Protein AF-0000000086187605 (afdb_homodimer)

Secondary structure (DSSP, 8-state):
----EE-SEEEE--SHHHHHHHHHHHHTT--EEEEESS-SS-------EE-HHHHHHHHHHT----GGGT-EEE-EEEEEETTEEEEEEPP--SSS-S-EEE--HHHHHHHHHHHHHHTT-EEEESEEEEEEEEETTEEEEEEEEEE-TTS-EEEEEEEEE-SEEEE--TTT-HHHHHTT-PBPTTS-EEEEEEEEEE-TTTT-SEEEEES-EEEE-TTS-EEEESSEEEEEE-SSSEEEEEEEEETTSTTTTTS-HHHHHHHHHHTS-GGG--STTTB-S--EEEEEEBSS-B--SEETTEEE-GGGGT-B-TTT---HHHHHHHHHHHHHHHHHHHTSSSHHHHHHHHTTHHHHHIIIIIHHHHHHHHHHHHHTSHHHHHHIIIIITT-HHHHHHHHHHHHT---SS---HHHHHHHHHHHHSPP-/----EE-SEEEE--SHHHHHHHHHHHHTT--EEEEESS-SS-------EE-HHHHHHHHHHT----GGGT-EEE-EEEEEETTEEEEEEPP--SSS-S-EEE--HHHHHHHHHHHHHHTT-EEEESEEEEEEEEETTEEEEEEEEEE-TTS-EEEEEEEEE-SEEEE--TTT-HHHHHTT-PBPTTS-EEEEEEEEEE-TTTT-SEEEEES-EEEE-TTS-EEEESSEEEEEE-SSSEEEEEEEEETTSTTTTTS-HHHHHHHHHHTS-GGG--STTTB-S--EEEEEEBSS-B--SEETTEEE-GGGGT-B-TTT---HHHHHHHHHHHHHHHHHHHTSSSHHHHHHHHTTHHHHHIIIIIHHHHHHHHHHHHHTSHHHHHHIIIIITT-HHHHHHHHHHHHT---SSS--HHHHHHHHHHHHSPP-

Solvent-accessible surface area (backbone atoms only — not comparable to full-atom values): 41771 Å² total; per-residue (Å²): 128,82,78,57,53,71,34,59,30,33,28,36,20,45,40,56,14,19,11,37,22,35,21,50,29,11,53,34,63,45,49,26,36,37,30,19,44,53,49,80,66,41,86,55,87,67,75,33,70,32,49,24,58,27,45,39,48,35,42,67,66,28,54,85,73,52,55,91,79,55,40,32,66,24,42,29,40,30,41,34,42,82,92,40,78,45,79,43,66,44,64,80,53,61,67,36,51,52,36,25,37,20,49,55,44,41,49,47,30,46,55,42,33,50,50,9,38,74,45,57,19,43,75,41,63,13,30,35,71,76,43,70,34,68,57,95,82,22,37,39,27,37,32,20,39,32,27,43,88,85,67,41,76,70,80,46,69,48,51,36,36,16,71,30,37,33,39,18,50,32,63,77,18,63,61,42,46,75,72,69,37,54,72,46,83,91,31,60,40,33,39,34,37,35,32,41,20,40,25,85,52,6,69,43,46,39,41,32,35,26,67,57,36,53,37,64,50,97,87,66,46,79,40,76,48,88,40,36,35,39,44,30,29,45,61,79,46,26,23,37,36,33,39,35,39,45,57,58,27,87,55,45,93,74,56,61,61,68,58,53,48,52,50,36,44,64,64,49,64,72,86,46,38,58,47,86,86,28,42,76,57,71,77,41,68,47,71,42,35,10,42,51,17,23,53,74,35,40,56,56,38,39,34,43,22,15,39,32,17,4,40,16,36,45,61,67,64,52,37,62,39,40,6,28,46,38,8,48,54,47,24,55,40,48,48,55,14,69,68,37,93,45,70,68,53,21,49,50,19,46,63,41,46,45,42,49,50,27,72,75,42,9,12,53,28,35,52,17,49,53,48,42,55,46,52,31,34,64,67,48,40,50,48,44,41,65,64,39,61,78,33,60,70,58,44,54,52,49,48,31,62,50,60,65,62,54,35,81,78,46,84,50,66,68,24,44,47,52,51,49,52,30,69,70,32,65,55,90,128,82,77,58,52,72,36,57,29,34,27,37,20,45,39,55,15,21,11,37,21,35,21,50,30,11,53,34,63,45,48,27,35,39,29,17,43,54,49,78,65,41,86,55,86,67,76,33,68,31,50,24,57,26,46,40,50,36,42,68,65,28,53,85,72,52,55,92,79,55,39,32,67,24,43,28,39,28,42,34,43,82,91,38,78,44,78,42,68,44,65,81,52,60,68,35,52,52,39,26,38,18,48,55,44,40,48,47,30,46,54,42,34,50,51,10,38,75,43,57,20,43,73,41,62,13,30,35,71,78,42,71,34,70,56,95,82,21,38,38,26,38,33,21,38,34,26,45,89,86,67,42,75,70,80,49,71,47,49,37,35,16,70,28,37,34,38,18,50,33,64,77,16,62,62,43,45,74,72,69,36,55,72,45,83,91,32,60,40,32,39,35,38,35,31,40,20,41,24,86,52,6,68,43,46,39,41,32,35,27,66,56,35,52,35,66,48,97,86,65,46,82,40,78,47,88,40,36,35,39,43,28,28,44,61,80,45,26,22,36,38,33,38,35,39,46,57,57,28,87,54,46,94,74,56,62,63,68,58,53,48,52,48,37,45,65,65,48,62,70,86,47,38,60,46,86,85,27,41,75,57,71,79,41,68,47,70,40,34,10,43,51,18,20,52,74,35,41,57,56,39,38,33,44,21,15,39,32,17,5,40,17,36,46,61,68,65,51,36,62,40,40,5,31,46,40,8,47,55,47,23,55,40,48,48,57,15,70,68,38,94,45,71,68,52,21,47,49,19,46,64,41,46,46,48,52,49,28,73,73,42,9,12,52,28,35,51,17,50,54,47,40,55,46,52,31,34,64,66,47,39,49,49,44,41,66,64,40,62,78,33,62,69,58,43,54,52,47,48,31,62,50,60,66,62,54,34,81,69,73,50,58,74,67,21,52,48,50,52,49,52,30,69,70,33,66,57,90

Nearest PDB structures (foldseek):
  3nix-assembly3_C  TM=7.545E-01  e=9.594E-24  Cytophaga hutchinsonii ATCC 33406
  3nix-assembly6_F  TM=7.657E-01  e=4.644E-22  Cytophaga hutchinsonii ATCC 33406
  8weq-assembly1_A  TM=6.865E-01  e=1.103E-17  Arthrobacter sp. PAMC25564
  6brd-assembly3_C  TM=6.501E-01  e=2.628E-17  Streptomyces venezuelae ATCC 10712
  8jqo-assembly2_C-2  TM=6.249E-01  e=6.638E-17  Xylophilus ampelinus

Sequence (856 aa):
MSQPETADVIVVGAGPGGSATAAYLAMSGLDVLLLEKTHFPREKVCGDGLTPRAVRELVTLGVPTPEEDGWIRNKGLRIIGGGMRLQLDWPENASFPPYGLVRTRQDFDDILAQHAVKHGARLLQGMNVVAPMLDGGRIAGVEAKVMNAEGRATGETREFRAPLVVAADGNSSRLSLAMGREKREDRPLGVAVRAYYTSPRHDDDYLESWLELWSTDQDGNKILLPGYGWIFGVGDGTSNVGLGILNTSTAFGRTDYKDVMKRWVATMPAEWTYSDETITGPIRGAALPMGFNRQPHYADGLLLVGDAGGMVNPFNGEGIAYAMESGRLAAEVIAQAFARADDEGRERVLRSYPGVMKDALGGYYTMGRWFARMIGNPEVMRLAVKYGLPRQTMMRFLLKVMANLGDEHGGKADDRLLAILSKVTPAAMSQPETADVIVVGAGPGGSATAAYLAMSGLDVLLLEKTHFPREKVCGDGLTPRAVRELVTLGVPTPEEDGWIRNKGLRIIGGGMRLQLDWPENASFPPYGLVRTRQDFDDILAQHAVKHGARLLQGMNVVAPMLDGGRIAGVEAKVMNAEGRATGETREFRAPLVVAADGNSSRLSLAMGREKREDRPLGVAVRAYYTSPRHDDDYLESWLELWSTDQDGNKILLPGYGWIFGVGDGTSNVGLGILNTSTAFGRTDYKDVMKRWVATMPAEWTYSDETITGPIRGAALPMGFNRQPHYADGLLLVGDAGGMVNPFNGEGIAYAMESGRLAAEVIAQAFARADDEGRERVLRSYPGVMKDALGGYYTMGRWFARMIGNPEVMRLAVKYGLPRQTMMRFLLKVMANLGDEHGGKADDRLLAILSKVTPAA

pLDDT: mean 91.59, std 9.24, range [39.09, 98.94]

Radius of gyration: 29.51 Å; Cα contacts (8 Å, |Δi|>4): 2092; chains: 2; bounding box: 67×101×68 Å

Structure (mmCIF, N/CA/C/O backbone):
data_AF-0000000086187605-model_v1
#
loop_
_entity.id
_entity.type
_entity.pdbx_description
1 polymer 'Geranylgeranyl reductase family protein'
#
loop_
_atom_site.group_PDB
_atom_site.id
_atom_site.type_symbol
_atom_site.label_atom_id
_atom_site.label_alt_id
_atom_site.label_comp_id
_atom_site.label_asym_id
_atom_site.label_entity_id
_atom_site.label_seq_id
_atom_site.pdbx_PDB_ins_code
_atom_site.Cartn_x
_atom_site.Cartn_y
_atom_site.Cartn_z
_atom_site.occupancy
_atom_site.B_iso_or_equiv
_atom_site.auth_seq_id
_atom_site.auth_comp_id
_atom_site.auth_asym_id
_atom_site.auth_atom_id
_atom_site.pdbx_PDB_model_num
ATOM 1 N N . MET A 1 1 ? 37.438 4.152 18.719 1 39.09 1 MET A N 1
ATOM 2 C CA . MET A 1 1 ? 36.188 4.699 18.188 1 39.09 1 MET A CA 1
ATOM 3 C C . MET A 1 1 ? 35.156 3.6 18 1 39.09 1 MET A C 1
ATOM 5 O O . MET A 1 1 ? 35.438 2.584 17.359 1 39.09 1 MET A O 1
ATOM 9 N N . SER A 1 2 ? 34.188 3.418 18.891 1 58.56 2 SER A N 1
ATOM 10 C CA . SER A 1 2 ? 33.25 2.299 18.922 1 58.56 2 SER A CA 1
ATOM 11 C C . SER A 1 2 ? 32.656 2.055 17.531 1 58.56 2 SER A C 1
ATOM 13 O O . SER A 1 2 ? 32.562 2.979 16.719 1 58.56 2 SER A O 1
ATOM 15 N N . GLN A 1 3 ? 32.75 0.845 16.938 1 75.62 3 GLN A N 1
ATOM 16 C CA . GLN A 1 3 ? 32.219 0.463 15.625 1 75.62 3 GLN A CA 1
ATOM 17 C C . GLN A 1 3 ? 30.828 1.053 15.391 1 75.62 3 GLN A C 1
ATOM 19 O O . GLN A 1 3 ? 29.969 1.001 16.281 1 75.62 3 GLN A O 1
ATOM 24 N N . PRO A 1 4 ? 30.797 1.845 14.305 1 88.19 4 PRO A N 1
ATOM 25 C CA . PRO A 1 4 ? 29.5 2.471 14.031 1 88.19 4 PRO A CA 1
ATOM 26 C C . PRO A 1 4 ? 28.344 1.463 14.008 1 88.19 4 PRO A C 1
ATOM 28 O O . PRO A 1 4 ? 28.531 0.324 13.57 1 88.19 4 PRO A O 1
ATOM 31 N N . GLU A 1 5 ? 27.344 1.849 14.656 1 93.81 5 GLU A N 1
ATOM 32 C CA . GLU A 1 5 ? 26.125 1.059 14.547 1 93.81 5 GLU A CA 1
ATOM 33 C C . GLU A 1 5 ? 25.609 1.047 13.109 1 93.81 5 GLU A C 1
ATOM 35 O O . GLU A 1 5 ? 25.656 2.064 12.414 1 93.81 5 GLU A O 1
ATOM 40 N N . THR A 1 6 ? 25.203 -0.095 12.625 1 97.81 6 THR A N 1
ATOM 41 C CA . THR A 1 6 ? 24.812 -0.254 11.234 1 97.81 6 THR A CA 1
ATOM 42 C C . THR A 1 6 ? 23.344 -0.601 11.117 1 97.81 6 THR A C 1
ATOM 44 O O . THR A 1 6 ? 22.734 -1.082 12.078 1 97.81 6 THR A O 1
ATOM 47 N N . ALA A 1 7 ? 22.719 -0.277 10.031 1 98.5 7 ALA A N 1
ATOM 48 C CA . ALA A 1 7 ? 21.344 -0.639 9.648 1 98.5 7 ALA A CA 1
ATOM 49 C C . ALA A 1 7 ? 21.203 -0.71 8.133 1 98.5 7 ALA A C 1
ATOM 51 O O . ALA A 1 7 ? 22.109 -0.333 7.398 1 98.5 7 ALA A O 1
ATOM 52 N N . ASP A 1 8 ? 20.109 -1.326 7.664 1 98.19 8 ASP A N 1
ATOM 53 C CA . ASP A 1 8 ? 19.797 -1.242 6.238 1 98.19 8 ASP A CA 1
ATOM 54 C C . ASP A 1 8 ? 19.484 0.195 5.828 1 98.19 8 ASP A C 1
ATOM 56 O O . ASP A 1 8 ? 19.922 0.653 4.77 1 98.19 8 ASP A O 1
ATOM 60 N N . VAL A 1 9 ? 18.719 0.872 6.688 1 98.88 9 VAL A N 1
ATOM 61 C CA . VAL A 1 9 ? 18.266 2.229 6.406 1 98.88 9 VAL A CA 1
ATOM 62 C C . VAL A 1 9 ? 18.344 3.072 7.676 1 98.88 9 VAL A C 1
ATOM 64 O O . VAL A 1 9 ? 17.953 2.617 8.758 1 98.88 9 VAL A O 1
ATOM 67 N N . ILE A 1 10 ? 18.891 4.234 7.598 1 98.94 10 ILE A N 1
ATOM 68 C CA . ILE A 1 10 ? 18.797 5.234 8.656 1 98.94 10 ILE A CA 1
ATOM 69 C C . ILE A 1 10 ? 17.734 6.273 8.305 1 98.94 10 ILE A C 1
ATOM 71 O O . ILE A 1 10 ? 17.734 6.824 7.195 1 98.94 10 ILE A O 1
ATOM 75 N N . VAL A 1 11 ? 16.797 6.48 9.141 1 98.94 11 VAL A N 1
ATOM 76 C CA . VAL A 1 11 ? 15.812 7.539 9.008 1 98.94 11 VAL A CA 1
ATOM 77 C C . VAL A 1 11 ? 16.109 8.656 10.008 1 98.94 11 VAL A C 1
ATOM 79 O O . VAL A 1 11 ? 16.125 8.414 11.219 1 98.94 11 VAL A O 1
ATOM 82 N N . VAL A 1 12 ? 16.344 9.828 9.5 1 98.94 12 VAL A N 1
ATOM 83 C CA . VAL A 1 12 ? 16.719 10.945 10.359 1 98.94 12 VAL A CA 1
ATOM 84 C C . VAL A 1 12 ? 15.5 11.828 10.609 1 98.94 12 VAL A C 1
ATOM 86 O O . VAL A 1 12 ? 15.023 12.523 9.711 1 98.94 12 VAL A O 1
ATOM 89 N N . GLY A 1 13 ? 15.047 11.859 11.82 1 98.62 13 GLY A N 1
ATOM 90 C CA . GLY A 1 13 ? 13.859 12.594 12.219 1 98.62 13 GLY A CA 1
ATOM 91 C C . GLY A 1 13 ? 12.672 11.695 12.5 1 98.62 13 GLY A C 1
ATOM 92 O O . GLY A 1 13 ? 12.195 10.992 11.602 1 98.62 13 GLY A O 1
ATOM 93 N N . ALA A 1 14 ? 12.164 11.773 13.727 1 98.56 14 ALA A N 1
ATOM 94 C CA . ALA A 1 14 ? 11.055 10.922 14.133 1 98.56 14 ALA A CA 1
ATOM 95 C C . ALA A 1 14 ? 9.75 11.711 14.195 1 98.56 14 ALA A C 1
ATOM 97 O O . ALA A 1 14 ? 8.969 11.555 15.141 1 98.56 14 ALA A O 1
ATOM 98 N N . GLY A 1 15 ? 9.586 12.633 13.219 1 98.06 15 GLY A N 1
ATOM 99 C CA . GLY A 1 15 ? 8.273 13.203 12.977 1 98.06 15 GLY A CA 1
ATOM 100 C C . GLY A 1 15 ? 7.34 12.266 12.234 1 98.06 15 GLY A C 1
ATOM 101 O O . GLY A 1 15 ? 7.637 11.078 12.086 1 98.06 15 GLY A O 1
ATOM 102 N N . PRO A 1 16 ? 6.195 12.766 11.789 1 98.38 16 PRO A N 1
ATOM 103 C CA . PRO A 1 16 ? 5.207 11.906 11.141 1 98.38 16 PRO A CA 1
ATOM 104 C C . PRO A 1 16 ? 5.773 11.172 9.922 1 98.38 16 PRO A C 1
ATOM 106 O O . PRO A 1 16 ? 5.555 9.969 9.766 1 98.38 16 PRO A O 1
ATOM 109 N N . GLY A 1 17 ? 6.516 11.875 9.102 1 98.62 17 GLY A N 1
ATOM 110 C CA . GLY A 1 17 ? 7.082 11.258 7.91 1 98.62 17 GLY A CA 1
ATOM 111 C C . GLY A 1 17 ? 8.117 10.203 8.227 1 98.62 17 GLY A C 1
ATOM 112 O O . GLY A 1 17 ? 8.062 9.094 7.691 1 98.62 17 GLY A O 1
ATOM 113 N N . GLY A 1 18 ? 9.078 10.562 9.102 1 98.88 18 GLY A N 1
ATOM 114 C CA . GLY A 1 18 ? 10.133 9.633 9.461 1 98.88 18 GLY A CA 1
ATOM 115 C C . GLY A 1 18 ? 9.617 8.398 10.18 1 98.88 18 GLY A C 1
ATOM 116 O O . GLY A 1 18 ? 10.008 7.277 9.844 1 98.88 18 GLY A O 1
ATOM 117 N N . SER A 1 19 ? 8.758 8.57 11.133 1 98.88 19 SER A N 1
ATOM 118 C CA . SER A 1 19 ? 8.227 7.453 11.906 1 98.88 19 SER A CA 1
ATOM 119 C C . SER A 1 19 ? 7.383 6.527 11.039 1 98.88 19 SER A C 1
ATOM 121 O O . SER A 1 19 ? 7.449 5.305 11.18 1 98.88 19 SER A O 1
ATOM 123 N N . ALA A 1 20 ? 6.547 7.145 10.156 1 98.81 20 ALA A N 1
ATOM 124 C CA . ALA A 1 20 ? 5.773 6.32 9.234 1 98.81 20 ALA A CA 1
ATOM 125 C C . ALA A 1 20 ? 6.695 5.504 8.328 1 98.81 20 ALA A C 1
ATOM 127 O O . ALA A 1 20 ? 6.5 4.301 8.156 1 98.81 20 ALA A O 1
ATOM 128 N N . THR A 1 21 ? 7.734 6.156 7.785 1 98.94 21 THR A N 1
ATOM 129 C CA . THR A 1 21 ? 8.703 5.469 6.941 1 98.94 21 THR A CA 1
ATOM 130 C C . THR A 1 21 ? 9.336 4.297 7.688 1 98.94 21 THR A C 1
ATOM 132 O O . THR A 1 21 ? 9.391 3.18 7.172 1 98.94 21 THR A O 1
ATOM 135 N N . ALA A 1 22 ? 9.75 4.598 8.891 1 98.94 22 ALA A N 1
ATOM 136 C CA . ALA A 1 22 ? 10.422 3.588 9.703 1 98.94 22 ALA A CA 1
ATOM 137 C C . ALA A 1 22 ? 9.5 2.41 9.984 1 98.94 22 ALA A C 1
ATOM 139 O O . ALA A 1 22 ? 9.922 1.252 9.93 1 98.94 22 ALA A O 1
ATOM 140 N N . ALA A 1 23 ? 8.258 2.713 10.312 1 98.69 23 ALA A N 1
ATOM 141 C CA . ALA A 1 23 ? 7.297 1.662 10.617 1 98.69 23 ALA A CA 1
ATOM 142 C C . ALA A 1 23 ? 7.086 0.739 9.422 1 98.69 23 ALA A C 1
ATOM 144 O O . ALA A 1 23 ? 7.207 -0.483 9.547 1 98.69 23 ALA A O 1
ATOM 145 N N . TYR A 1 24 ? 6.805 1.33 8.25 1 98.44 24 TYR A N 1
ATOM 146 C CA . TYR A 1 24 ? 6.559 0.535 7.055 1 98.44 24 TYR A CA 1
ATOM 147 C C . TYR A 1 24 ? 7.789 -0.287 6.684 1 98.44 24 TYR A C 1
ATOM 149 O O . TYR A 1 24 ? 7.668 -1.447 6.285 1 98.44 24 TYR A O 1
ATOM 157 N N . LEU A 1 25 ? 8.969 0.317 6.801 1 98.62 25 LEU A N 1
ATOM 158 C CA . LEU A 1 25 ? 10.195 -0.399 6.473 1 98.62 25 LEU A CA 1
ATOM 159 C C . LEU A 1 25 ? 10.406 -1.576 7.418 1 98.62 25 LEU A C 1
ATOM 161 O O . LEU A 1 25 ? 10.797 -2.664 6.984 1 98.62 25 LEU A O 1
ATOM 165 N N . ALA A 1 26 ? 10.188 -1.302 8.688 1 97.94 26 ALA A N 1
ATOM 166 C CA . ALA A 1 26 ? 10.32 -2.381 9.664 1 97.94 26 ALA A CA 1
ATOM 167 C C . ALA A 1 26 ? 9.352 -3.518 9.367 1 97.94 26 ALA A C 1
ATOM 169 O O . ALA A 1 26 ? 9.719 -4.691 9.43 1 97.94 26 ALA A O 1
ATOM 170 N N . MET A 1 27 ? 8.117 -3.191 8.992 1 95.12 27 MET A N 1
ATOM 171 C CA . MET A 1 27 ? 7.105 -4.18 8.633 1 95.12 27 MET A CA 1
ATOM 172 C C . MET A 1 27 ? 7.547 -5.008 7.43 1 95.12 27 MET A C 1
ATOM 174 O O . MET A 1 27 ? 7.184 -6.18 7.312 1 95.12 27 MET A O 1
ATOM 178 N N . SER A 1 28 ? 8.344 -4.367 6.602 1 95.12 28 SER A N 1
ATOM 179 C CA . SER A 1 28 ? 8.82 -5.055 5.406 1 95.12 28 SER A CA 1
ATOM 180 C C . SER A 1 28 ? 10.039 -5.914 5.707 1 95.12 28 SER A C 1
ATOM 182 O O . SER A 1 28 ? 10.586 -6.559 4.812 1 95.12 28 SER A O 1
ATOM 184 N N . GLY A 1 29 ? 10.547 -5.863 6.973 1 94.81 29 GLY A N 1
ATOM 185 C CA . GLY A 1 29 ? 11.609 -6.762 7.406 1 94.81 29 GLY A CA 1
ATOM 186 C C . GLY A 1 29 ? 12.984 -6.129 7.359 1 94.81 29 GLY A C 1
ATOM 187 O O . GLY A 1 29 ? 13.992 -6.805 7.586 1 94.81 29 GLY A O 1
ATOM 188 N N . LEU A 1 30 ? 13.086 -4.863 7.074 1 97.94 30 LEU A N 1
ATOM 189 C CA . LEU A 1 30 ? 14.375 -4.191 6.992 1 97.94 30 LEU A CA 1
ATOM 190 C C . LEU A 1 30 ? 14.844 -3.74 8.375 1 97.94 30 LEU A C 1
ATOM 192 O O . LEU A 1 30 ? 14.023 -3.43 9.234 1 97.94 30 LEU A O 1
ATOM 196 N N . ASP A 1 31 ? 16.094 -3.758 8.602 1 98.38 31 ASP A N 1
ATOM 197 C CA . ASP A 1 31 ? 16.703 -3.186 9.797 1 98.38 31 ASP A CA 1
ATOM 198 C C . ASP A 1 31 ? 16.766 -1.663 9.703 1 98.38 31 ASP A C 1
ATOM 200 O O . ASP A 1 31 ? 17.578 -1.114 8.961 1 98.38 31 ASP A O 1
ATOM 204 N N . VAL A 1 32 ? 15.93 -0.972 10.469 1 98.81 32 VAL A N 1
ATOM 205 C CA . VAL A 1 32 ? 15.773 0.475 10.352 1 98.81 32 VAL A CA 1
ATOM 206 C C . VAL A 1 32 ? 16.234 1.152 11.641 1 98.81 32 VAL A C 1
ATOM 208 O O . VAL A 1 32 ? 15.805 0.765 12.734 1 98.81 32 VAL A O 1
ATOM 211 N N . LEU A 1 33 ? 17.109 2.1 11.508 1 98.88 33 LEU A N 1
ATOM 212 C CA . LEU A 1 33 ? 17.5 2.969 12.617 1 98.88 33 LEU A CA 1
ATOM 213 C C . LEU A 1 33 ? 16.844 4.34 12.492 1 98.88 33 LEU A C 1
ATOM 215 O O . LEU A 1 33 ? 17.109 5.078 11.539 1 98.88 33 LEU A O 1
ATOM 219 N N . LEU A 1 34 ? 15.93 4.648 13.398 1 98.94 34 LEU A N 1
ATOM 220 C CA . LEU A 1 34 ? 15.234 5.93 13.477 1 98.94 34 LEU A CA 1
ATOM 221 C C . LEU A 1 34 ? 15.906 6.852 14.492 1 98.94 34 LEU A C 1
ATOM 223 O O . LEU A 1 34 ? 15.938 6.543 15.688 1 98.94 34 LEU A O 1
ATOM 227 N N . LEU A 1 35 ? 16.484 7.945 14 1 98.88 35 LEU A N 1
ATOM 228 C CA . LEU A 1 35 ? 17.234 8.867 14.852 1 98.88 35 LEU A CA 1
ATOM 229 C C . LEU A 1 35 ? 16.438 10.141 15.102 1 98.88 35 LEU A C 1
ATOM 231 O O . LEU A 1 35 ? 15.891 10.734 14.164 1 98.88 35 LEU A O 1
ATOM 235 N N . GLU A 1 36 ? 16.328 10.531 16.297 1 98.56 36 GLU A N 1
ATOM 236 C CA . GLU A 1 36 ? 15.609 11.75 16.688 1 98.56 36 GLU A CA 1
ATOM 237 C C . GLU A 1 36 ? 16.469 12.625 17.578 1 98.56 36 GLU A C 1
ATOM 239 O O . GLU A 1 36 ? 17.062 12.141 18.547 1 98.56 36 GLU A O 1
ATOM 244 N N . LYS A 1 37 ? 16.547 13.867 17.266 1 97.31 37 LYS A N 1
ATOM 245 C CA . LYS A 1 37 ? 17.422 14.781 17.984 1 97.31 37 LYS A CA 1
ATOM 246 C C . LYS A 1 37 ? 16.906 15.039 19.406 1 97.31 37 LYS A C 1
ATOM 248 O O . LYS A 1 37 ? 17.703 15.242 20.328 1 97.31 37 LYS A O 1
ATOM 253 N N . THR A 1 38 ? 15.609 15.016 19.578 1 96.75 38 THR A N 1
ATOM 254 C CA . THR A 1 38 ? 14.992 15.336 20.859 1 96.75 38 THR A CA 1
ATOM 255 C C . THR A 1 38 ? 14.594 14.062 21.609 1 96.75 38 THR A C 1
ATOM 257 O O . THR A 1 38 ? 14.781 12.961 21.094 1 96.75 38 THR A O 1
ATOM 260 N N . HIS A 1 39 ? 14.172 14.281 22.828 1 97.12 39 HIS A N 1
ATOM 261 C CA . HIS A 1 39 ? 13.531 13.234 23.609 1 97.12 39 HIS A CA 1
ATOM 262 C C . HIS A 1 39 ? 12.023 13.469 23.719 1 97.12 39 HIS A C 1
ATOM 264 O O . HIS A 1 39 ? 11.578 14.609 23.859 1 97.12 39 HIS A O 1
ATOM 270 N N . PHE A 1 40 ? 11.297 12.383 23.578 1 95.12 40 PHE A N 1
ATOM 271 C CA . PHE A 1 40 ? 9.844 12.492 23.672 1 95.12 40 PHE A CA 1
ATOM 272 C C . PHE A 1 40 ? 9.398 12.5 25.125 1 95.12 40 PHE A C 1
ATOM 274 O O . PHE A 1 40 ? 10.039 11.875 25.984 1 95.12 40 PHE A O 1
ATOM 281 N N . PRO A 1 41 ? 8.281 13.125 25.422 1 92.81 41 PRO A N 1
ATOM 282 C CA . PRO A 1 41 ? 7.488 14.008 24.562 1 92.81 41 PRO A CA 1
ATOM 283 C C . PRO A 1 41 ? 8.195 15.328 24.266 1 92.81 41 PRO A C 1
ATOM 285 O O . PRO A 1 41 ? 9.141 15.695 24.953 1 92.81 41 PRO A O 1
ATOM 288 N N . ARG A 1 42 ? 7.832 15.922 23.125 1 91 42 ARG A N 1
ATOM 289 C CA . ARG A 1 42 ? 8.438 17.203 22.781 1 91 42 ARG A CA 1
ATOM 290 C C . ARG A 1 42 ? 7.43 18.109 22.094 1 91 42 ARG A C 1
ATOM 292 O O . ARG A 1 42 ? 6.445 17.641 21.516 1 91 42 ARG A O 1
ATOM 299 N N . GLU A 1 43 ? 7.754 19.359 22.094 1 88.94 43 GLU A N 1
ATOM 300 C CA . GLU A 1 43 ? 6.949 20.391 21.422 1 88.94 43 GLU A CA 1
ATOM 301 C C . GLU A 1 43 ? 7.402 20.594 19.984 1 88.94 43 GLU A C 1
ATOM 303 O O . GLU A 1 43 ? 8.602 20.609 19.703 1 88.94 43 GLU A O 1
ATOM 308 N N . LYS A 1 44 ? 6.473 20.594 19.125 1 93.19 44 LYS A N 1
ATOM 309 C CA . LYS A 1 44 ? 6.699 20.938 17.719 1 93.19 44 LYS A CA 1
ATOM 310 C C . LYS A 1 44 ? 5.594 21.844 17.188 1 93.19 44 LYS A C 1
ATOM 312 O O . LYS A 1 44 ? 4.41 21.578 17.406 1 93.19 44 LYS A O 1
ATOM 317 N N . VAL A 1 45 ? 6.023 22.969 16.609 1 94.62 45 VAL A N 1
ATOM 318 C CA . VAL A 1 45 ? 5.055 23.922 16.094 1 94.62 45 VAL A CA 1
ATOM 319 C C . VAL A 1 45 ? 4.18 23.234 15.039 1 94.62 45 VAL A C 1
ATOM 321 O O . VAL A 1 45 ? 4.688 22.672 14.07 1 94.62 45 VAL A O 1
ATOM 324 N N . CYS A 1 46 ? 2.914 23.281 15.234 1 95.69 46 CYS A N 1
ATOM 325 C CA . CYS A 1 46 ? 1.925 22.641 14.367 1 95.69 46 CYS A CA 1
ATOM 326 C C . CYS A 1 46 ? 0.52 23.141 14.695 1 95.69 46 CYS A C 1
ATOM 328 O O . CYS A 1 46 ? 0.244 23.531 15.828 1 95.69 46 CYS A O 1
ATOM 330 N N . GLY A 1 47 ? -0.288 23.203 13.719 1 95.88 47 GLY A N 1
ATOM 331 C CA . GLY A 1 47 ? -1.688 23.5 13.977 1 95.88 47 GLY A CA 1
ATOM 332 C C . GLY A 1 47 ? -2.426 22.375 14.664 1 95.88 47 GLY A C 1
ATOM 333 O O . GLY A 1 47 ? -3.51 22.578 15.219 1 95.88 47 GLY A O 1
ATOM 334 N N . ASP A 1 48 ? -1.883 21.188 14.648 1 96.88 48 ASP A N 1
ATOM 335 C CA . ASP A 1 48 ? -2.334 20 15.383 1 96.88 48 ASP A CA 1
ATOM 336 C C . ASP A 1 48 ? -3.521 19.344 14.688 1 96.88 48 ASP A C 1
ATOM 338 O O . ASP A 1 48 ? -3.994 18.297 15.117 1 96.88 48 ASP A O 1
ATOM 342 N N . GLY A 1 49 ? -4.062 19.984 13.672 1 96.81 49 GLY A N 1
ATOM 343 C CA . GLY A 1 49 ? -5.207 19.422 12.961 1 96.81 49 GLY A CA 1
ATOM 344 C C . GLY A 1 49 ? -4.828 18.344 11.969 1 96.81 49 GLY A C 1
ATOM 345 O O . GLY A 1 49 ? -3.832 18.484 11.25 1 96.81 49 GLY A O 1
ATOM 346 N N . LEU A 1 50 ? -5.566 17.281 11.984 1 97.5 50 LEU A N 1
ATOM 347 C CA . LEU A 1 50 ? -5.445 16.188 11.023 1 97.5 50 LEU A CA 1
ATOM 348 C C . LEU A 1 50 ? -6.695 16.078 10.156 1 97.5 50 LEU A C 1
ATOM 350 O O . LEU A 1 50 ? -7.781 15.789 10.656 1 97.5 50 LEU A O 1
ATOM 354 N N . THR A 1 51 ? -6.543 16.328 8.867 1 96.88 51 THR A N 1
ATOM 355 C CA . THR A 1 51 ? -7.668 16.172 7.953 1 96.88 51 THR A CA 1
ATOM 356 C C . THR A 1 51 ? -8.016 14.703 7.773 1 96.88 51 THR A C 1
ATOM 358 O O . THR A 1 51 ? -7.289 13.82 8.242 1 96.88 51 THR A O 1
ATOM 361 N N . PRO A 1 52 ? -9.117 14.453 7.059 1 96.81 52 PRO A N 1
ATOM 362 C CA . PRO A 1 52 ? -9.469 13.062 6.746 1 96.81 52 PRO A CA 1
ATOM 363 C C . PRO A 1 52 ? -8.344 12.32 6.016 1 96.81 52 PRO A C 1
ATOM 365 O O . PRO A 1 52 ? -8.188 11.109 6.188 1 96.81 52 PRO A O 1
ATOM 368 N N . ARG A 1 53 ? -7.562 13.039 5.262 1 97.06 53 ARG A N 1
ATOM 369 C CA . ARG A 1 53 ? -6.445 12.422 4.555 1 97.06 53 ARG A CA 1
ATOM 370 C C . ARG A 1 53 ? -5.391 11.914 5.531 1 97.06 53 ARG A C 1
ATOM 372 O O . ARG A 1 53 ? -4.836 10.828 5.344 1 97.06 53 ARG A O 1
ATOM 379 N N . ALA A 1 54 ? -5.105 12.68 6.531 1 98.12 54 ALA A N 1
ATOM 380 C CA . ALA A 1 54 ? -4.184 12.234 7.57 1 98.12 54 ALA A CA 1
ATOM 381 C C . ALA A 1 54 ? -4.746 11.047 8.336 1 98.12 54 ALA A C 1
ATOM 383 O O . ALA A 1 54 ? -4.012 10.117 8.688 1 98.12 54 ALA A O 1
ATOM 384 N N . VAL A 1 55 ? -6.059 11.109 8.586 1 97.88 55 VAL A N 1
ATOM 385 C CA . VAL A 1 55 ? -6.707 10.008 9.297 1 97.88 55 VAL A CA 1
ATOM 386 C C . VAL A 1 55 ? -6.582 8.719 8.492 1 97.88 55 VAL A C 1
ATOM 388 O O . VAL A 1 55 ? -6.281 7.66 9.039 1 97.88 55 VAL A O 1
ATOM 391 N N . ARG A 1 56 ? -6.766 8.844 7.219 1 97.62 56 ARG A N 1
ATOM 392 C CA . ARG A 1 56 ? -6.621 7.68 6.348 1 97.62 56 ARG A CA 1
ATOM 393 C C . ARG A 1 56 ? -5.23 7.07 6.473 1 97.62 56 ARG A C 1
ATOM 395 O O . ARG A 1 56 ? -5.078 5.848 6.5 1 97.62 56 ARG A O 1
ATOM 402 N N . GLU A 1 57 ? -4.211 7.906 6.496 1 98.25 57 GLU A N 1
ATOM 403 C CA . GLU A 1 57 ? -2.842 7.418 6.625 1 98.25 57 GLU A CA 1
ATOM 404 C C . GLU A 1 57 ? -2.629 6.711 7.961 1 98.25 57 GLU A C 1
ATOM 406 O O . GLU A 1 57 ? -1.927 5.703 8.031 1 98.25 57 GLU A O 1
ATOM 411 N N . LEU A 1 58 ? -3.248 7.277 9.023 1 98.44 58 LEU A N 1
ATOM 412 C CA . LEU A 1 58 ? -3.143 6.645 10.328 1 98.44 58 LEU A CA 1
ATOM 413 C C . LEU A 1 58 ? -3.791 5.262 10.32 1 98.44 58 LEU A C 1
ATOM 415 O O . LEU A 1 58 ? -3.219 4.301 10.836 1 98.44 58 LEU A O 1
ATOM 419 N N . VAL A 1 59 ? -4.957 5.199 9.711 1 97.5 59 VAL A N 1
ATOM 420 C CA . VAL A 1 59 ? -5.691 3.941 9.617 1 97.5 59 VAL A CA 1
ATOM 421 C C . VAL A 1 59 ? -4.879 2.926 8.82 1 97.5 59 VAL A C 1
ATOM 423 O O . VAL A 1 59 ? -4.734 1.773 9.234 1 97.5 59 VAL A O 1
ATOM 426 N N . THR A 1 60 ? -4.352 3.352 7.711 1 97.12 60 THR A N 1
ATOM 427 C CA . THR A 1 60 ? -3.559 2.48 6.852 1 97.12 60 THR A CA 1
ATOM 428 C C . THR A 1 60 ? -2.324 1.966 7.586 1 97.12 60 THR A C 1
ATOM 430 O O . THR A 1 60 ? -1.96 0.796 7.457 1 97.12 60 THR A O 1
ATOM 433 N N . LEU A 1 61 ? -1.721 2.828 8.375 1 97.81 61 LEU A N 1
ATOM 434 C CA . LEU A 1 61 ? -0.516 2.475 9.117 1 97.81 61 LEU A CA 1
ATOM 435 C C . LEU A 1 61 ? -0.85 1.562 10.297 1 97.81 61 LEU A C 1
ATOM 437 O O . LEU A 1 61 ? 0.032 0.892 10.836 1 97.81 61 LEU A O 1
ATOM 441 N N . GLY A 1 62 ? -2.119 1.573 10.742 1 97.06 62 GLY A N 1
ATOM 442 C CA . GLY A 1 62 ? -2.561 0.728 11.836 1 97.06 62 GLY A CA 1
ATOM 443 C C . GLY A 1 62 ? -2.422 1.391 13.195 1 97.06 62 GLY A C 1
ATOM 444 O O . GLY A 1 62 ? -2.277 0.709 14.211 1 97.06 62 GLY A O 1
ATOM 445 N N . VAL A 1 63 ? -2.393 2.686 13.203 1 97.69 63 VAL A N 1
ATOM 446 C CA . VAL A 1 63 ? -2.275 3.416 14.461 1 97.69 63 VAL A CA 1
ATOM 447 C C . VAL A 1 63 ? -3.656 3.594 15.086 1 97.69 63 VAL A C 1
ATOM 449 O O . VAL A 1 63 ? -4.539 4.215 14.492 1 97.69 63 VAL A O 1
ATOM 452 N N . PRO A 1 64 ? -3.869 3.148 16.297 1 95.19 64 PRO A N 1
ATOM 453 C CA . PRO A 1 64 ? -5.16 3.365 16.969 1 95.19 64 PRO A CA 1
ATOM 454 C C . PRO A 1 64 ? -5.379 4.82 17.359 1 95.19 64 PRO A C 1
ATOM 456 O O . PRO A 1 64 ? -4.438 5.496 17.781 1 95.19 64 PRO A O 1
ATOM 459 N N . THR A 1 65 ? -6.582 5.277 17.125 1 95.81 65 THR A N 1
ATOM 460 C CA . THR A 1 65 ? -6.898 6.656 17.484 1 95.81 65 THR A CA 1
ATOM 461 C C . THR A 1 65 ? -8.164 6.727 18.328 1 95.81 65 THR A C 1
ATOM 463 O O . THR A 1 65 ? -9.086 7.492 18.016 1 95.81 65 THR A O 1
ATOM 466 N N . PRO A 1 66 ? -8.164 6.062 19.453 1 93.25 66 PRO A N 1
ATOM 467 C CA . PRO A 1 66 ? -9.367 6.102 20.281 1 93.25 66 PRO A CA 1
ATOM 468 C C . PRO A 1 66 ? -9.555 7.445 20.984 1 93.25 66 PRO A C 1
ATOM 470 O O . PRO A 1 66 ? -8.578 8.07 21.406 1 93.25 66 PRO A O 1
ATOM 473 N N . GLU A 1 67 ? -10.734 7.836 21.172 1 90.12 67 GLU A N 1
ATOM 474 C CA . GLU A 1 67 ? -11.047 9.102 21.828 1 90.12 67 GLU A CA 1
ATOM 475 C C . GLU A 1 67 ? -10.586 9.094 23.281 1 90.12 67 GLU A C 1
ATOM 477 O O . GLU A 1 67 ? -10.148 10.125 23.812 1 90.12 67 GLU A O 1
ATOM 482 N N . GLU A 1 68 ? -10.633 7.977 23.844 1 92.69 68 GLU A N 1
ATOM 483 C CA . GLU A 1 68 ? -10.273 7.852 25.266 1 92.69 68 GLU A CA 1
ATOM 484 C C . GLU A 1 68 ? -8.797 8.148 25.484 1 92.69 68 GLU A C 1
ATOM 486 O O . GLU A 1 68 ? -8.383 8.484 26.594 1 92.69 68 GLU A O 1
ATOM 491 N N . ASP A 1 69 ? -8.031 8.086 24.406 1 92.75 69 ASP A N 1
ATOM 492 C CA . ASP A 1 69 ? -6.602 8.344 24.516 1 92.75 69 ASP A CA 1
ATOM 493 C C . ASP A 1 69 ? -6.277 9.789 24.141 1 92.75 69 ASP A C 1
ATOM 495 O O . ASP A 1 69 ? -5.105 10.148 23.984 1 92.75 69 ASP A O 1
ATOM 499 N N . GLY A 1 70 ? -7.332 10.594 23.938 1 91.81 70 GLY A N 1
ATOM 500 C CA . GLY A 1 70 ? -7.094 12.016 23.734 1 91.81 70 GLY A CA 1
ATOM 501 C C . GLY A 1 70 ? -7.219 12.445 22.281 1 91.81 70 GLY A C 1
ATOM 502 O O . GLY A 1 70 ? -6.945 13.602 21.953 1 91.81 70 GLY A O 1
ATOM 503 N N . TRP A 1 71 ? -7.594 11.531 21.438 1 94.88 71 TRP A N 1
ATOM 504 C CA . TRP A 1 71 ? -7.871 11.906 20.047 1 94.88 71 TRP A CA 1
ATOM 505 C C . TRP A 1 71 ? -9.227 12.594 19.922 1 94.88 71 TRP A C 1
ATOM 507 O O . TRP A 1 71 ? -10.25 12.039 20.328 1 94.88 71 TRP A O 1
ATOM 517 N N . ILE A 1 72 ? -9.18 13.859 19.359 1 95.31 72 ILE A N 1
ATOM 518 C CA . ILE A 1 72 ? -10.414 14.633 19.25 1 95.31 72 ILE A CA 1
ATOM 519 C C . ILE A 1 72 ? -10.906 14.633 17.812 1 95.31 72 ILE A C 1
ATOM 521 O O . ILE A 1 72 ? -10.219 15.133 16.906 1 95.31 72 ILE A O 1
ATOM 525 N N . ARG A 1 73 ? -12.102 14.148 17.641 1 95.81 73 ARG A N 1
ATOM 526 C CA . ARG A 1 73 ? -12.656 14.102 16.297 1 95.81 73 ARG A CA 1
ATOM 527 C C . ARG A 1 73 ? -13.312 15.43 15.922 1 95.81 73 ARG A C 1
ATOM 529 O O . ARG A 1 73 ? -13.898 16.094 16.781 1 95.81 73 ARG A O 1
ATOM 536 N N . ASN A 1 74 ? -13.133 15.844 14.719 1 96.38 74 ASN A N 1
ATOM 537 C CA . ASN A 1 74 ? -13.852 17 14.18 1 96.38 74 ASN A CA 1
ATOM 538 C C . ASN A 1 74 ? -14.656 16.625 12.938 1 96.38 74 ASN A C 1
ATOM 540 O O . ASN A 1 74 ? -14.266 15.719 12.188 1 96.38 74 ASN A O 1
ATOM 544 N N . LYS A 1 75 ? -15.727 17.359 12.656 1 96.31 75 LYS A N 1
ATOM 545 C CA . LYS A 1 75 ? -16.719 17 11.648 1 96.31 75 LYS A CA 1
ATOM 546 C C . LYS A 1 75 ? -16.453 17.719 10.336 1 96.31 75 LYS A C 1
ATOM 548 O O . LYS A 1 75 ? -17.016 17.359 9.297 1 96.31 75 LYS A O 1
ATOM 553 N N . GLY A 1 76 ? -15.766 18.703 10.445 1 96.19 76 GLY A N 1
ATOM 554 C CA . GLY A 1 76 ? -15.562 19.5 9.25 1 96.19 76 GLY A CA 1
ATOM 555 C C . GLY A 1 76 ? -14.859 20.828 9.523 1 96.19 76 GLY A C 1
ATOM 556 O O . GLY A 1 76 ? -14.078 20.938 10.469 1 96.19 76 GLY A O 1
ATOM 557 N N . LEU A 1 77 ? -15.086 21.781 8.57 1 95.25 77 LEU A N 1
ATOM 558 C CA . LEU A 1 77 ? -14.484 23.109 8.633 1 95.25 77 LEU A CA 1
ATOM 559 C C . LEU A 1 77 ? -15.555 24.188 8.852 1 95.25 77 LEU A C 1
ATOM 561 O O . LEU A 1 77 ? -16.656 24.094 8.297 1 95.25 77 LEU A O 1
ATOM 565 N N . ARG A 1 78 ? -15.273 25.047 9.727 1 95.44 78 ARG A N 1
ATOM 566 C CA . ARG A 1 78 ? -16.031 26.297 9.844 1 95.44 78 ARG A CA 1
ATOM 567 C C . ARG A 1 78 ? -15.242 27.469 9.273 1 95.44 78 ARG A C 1
ATOM 569 O O . ARG A 1 78 ? -14.188 27.828 9.797 1 95.44 78 ARG A O 1
ATOM 576 N N . ILE A 1 79 ? -15.758 28.047 8.211 1 91.56 79 ILE A N 1
ATOM 577 C CA . ILE A 1 79 ? -15.055 29.109 7.5 1 91.56 79 ILE A CA 1
ATOM 578 C C . ILE A 1 79 ? -15.688 30.469 7.836 1 91.56 79 ILE A C 1
ATOM 580 O O . ILE A 1 79 ? -16.906 30.641 7.711 1 91.56 79 ILE A O 1
ATOM 584 N N . ILE A 1 80 ? -14.898 31.312 8.258 1 90 80 ILE A N 1
ATOM 585 C CA . ILE A 1 80 ? -15.32 32.656 8.578 1 90 80 ILE A CA 1
ATOM 586 C C . ILE A 1 80 ? -14.711 33.656 7.582 1 90 80 ILE A C 1
ATOM 588 O O . ILE A 1 80 ? -13.492 33.656 7.371 1 90 80 ILE A O 1
ATOM 592 N N . GLY A 1 81 ? -15.555 34.531 6.969 1 82.88 81 GLY A N 1
ATOM 593 C CA . GLY A 1 81 ? -15.086 35.531 6.047 1 82.88 81 GLY A CA 1
ATOM 594 C C . GLY A 1 81 ? -16.203 36.25 5.324 1 82.88 81 GLY A C 1
ATOM 595 O O . GLY A 1 81 ? -17.281 35.688 5.121 1 82.88 81 GLY A O 1
ATOM 596 N N . GLY A 1 82 ? -15.914 37.469 4.895 1 78.12 82 GLY A N 1
ATOM 597 C CA . GLY A 1 82 ? -16.906 38.219 4.16 1 78.12 82 GLY A CA 1
ATOM 598 C C . GLY A 1 82 ? -18.203 38.438 4.926 1 78.12 82 GLY A C 1
ATOM 599 O O . GLY A 1 82 ? -19.281 38.438 4.336 1 78.12 82 GLY A O 1
ATOM 600 N N . GLY A 1 83 ? -18.078 38.406 6.148 1 79.88 83 GLY A N 1
ATOM 601 C CA . GLY A 1 83 ? -19.25 38.562 6.98 1 79.88 83 GLY A CA 1
ATOM 602 C C . GLY A 1 83 ? -20.078 37.281 7.105 1 79.88 83 GLY A C 1
ATOM 603 O O . GLY A 1 83 ? -21.172 37.312 7.676 1 79.88 83 GLY A O 1
ATOM 604 N N . MET A 1 84 ? -19.5 36.25 6.613 1 84.38 84 MET A N 1
ATOM 605 C CA . MET A 1 84 ? -20.25 35.031 6.602 1 84.38 84 MET A CA 1
ATOM 606 C C . MET A 1 84 ? -19.578 33.969 7.461 1 84.38 84 MET A C 1
ATOM 608 O O . MET A 1 84 ? -18.375 34.062 7.734 1 84.38 84 MET A O 1
ATOM 612 N N . ARG A 1 85 ? -20.406 33.094 7.938 1 88.62 85 ARG A N 1
ATOM 613 C CA . ARG A 1 85 ? -20 31.875 8.641 1 88.62 85 ARG A CA 1
ATOM 614 C C . ARG A 1 85 ? -20.562 30.641 7.965 1 88.62 85 ARG A C 1
ATOM 616 O O . ARG A 1 85 ? -21.781 30.484 7.855 1 88.62 85 ARG A O 1
ATOM 623 N N . LEU A 1 86 ? -19.641 29.828 7.48 1 89.69 86 LEU A N 1
ATOM 624 C CA . LEU A 1 86 ? -20.062 28.641 6.75 1 89.69 86 LEU A CA 1
ATOM 625 C C . LEU A 1 86 ? -19.484 27.375 7.395 1 89.69 86 LEU A C 1
ATOM 627 O O . LEU A 1 86 ? -18.281 27.297 7.66 1 89.69 86 LEU A O 1
ATOM 631 N N . GLN A 1 87 ? -20.344 26.484 7.723 1 92.56 87 GLN A N 1
ATOM 632 C CA . GLN A 1 87 ? -19.922 25.188 8.227 1 92.56 87 GLN A CA 1
ATOM 633 C C . GLN A 1 87 ? -20 24.109 7.141 1 92.56 87 GLN A C 1
ATOM 635 O O . GLN A 1 87 ? -21.062 23.906 6.551 1 92.56 87 GLN A O 1
ATOM 640 N N . LEU A 1 88 ? -18.875 23.531 6.891 1 92.81 88 LEU A N 1
ATOM 641 C CA . LEU A 1 88 ? -18.781 22.484 5.875 1 92.81 88 LEU A CA 1
ATOM 642 C C . LEU A 1 88 ? -18.344 21.172 6.496 1 92.81 88 LEU A C 1
ATOM 644 O O . LEU A 1 88 ? -17.219 21.062 6.996 1 92.81 88 LEU A O 1
ATOM 648 N N . ASP A 1 89 ? -19.188 20.188 6.398 1 94.5 89 ASP A N 1
ATOM 649 C CA . ASP A 1 89 ? -18.812 18.844 6.852 1 94.5 89 ASP A CA 1
ATOM 650 C C . ASP A 1 89 ? -17.766 18.234 5.918 1 94.5 89 ASP A C 1
ATOM 652 O O . ASP A 1 89 ? -17.766 18.5 4.715 1 94.5 89 ASP A O 1
ATOM 656 N N . TRP A 1 90 ? -16.828 17.438 6.598 1 94.31 90 TRP A N 1
ATOM 657 C CA . TRP A 1 90 ? -15.969 16.641 5.734 1 94.31 90 TRP A CA 1
ATOM 658 C C . TRP A 1 90 ? -16.797 15.773 4.785 1 94.31 90 TRP A C 1
ATOM 660 O O . TRP A 1 90 ? -17.844 15.234 5.172 1 94.31 90 TRP A O 1
ATOM 670 N N . PRO A 1 91 ? -16.281 15.625 3.557 1 88.44 91 PRO A 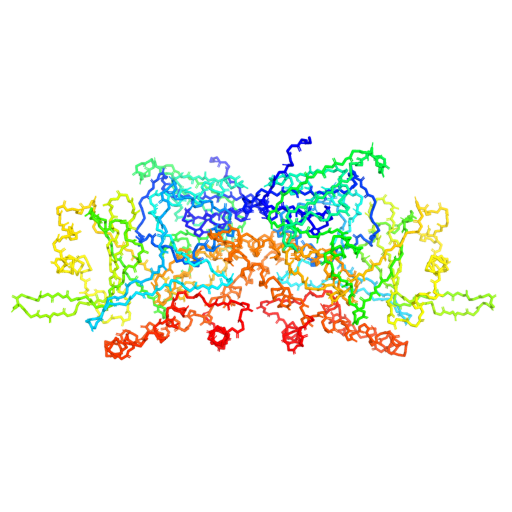N 1
ATOM 671 C CA . PRO A 1 91 ? -17.062 14.828 2.605 1 88.44 91 PRO A CA 1
ATOM 672 C C . PRO A 1 91 ? -17.125 13.352 2.992 1 88.44 91 PRO A C 1
ATOM 674 O O . PRO A 1 91 ? -16.172 12.82 3.568 1 88.44 91 PRO A O 1
ATOM 677 N N . GLU A 1 92 ? -18.25 12.797 2.67 1 87.44 92 GLU A N 1
ATOM 678 C CA . GLU A 1 92 ? -18.422 11.359 2.85 1 87.44 92 GLU A CA 1
ATOM 679 C C . GLU A 1 92 ? -18.172 10.609 1.545 1 87.44 92 GLU A C 1
ATOM 681 O O . GLU A 1 92 ? -18.906 10.805 0.565 1 87.44 92 GLU A O 1
ATOM 686 N N . ASN A 1 93 ? -17.109 9.875 1.494 1 86.75 93 ASN A N 1
ATOM 687 C CA . ASN A 1 93 ? -16.828 9.039 0.333 1 86.75 93 ASN A CA 1
ATOM 688 C C . ASN A 1 93 ? -16.062 7.773 0.722 1 86.75 93 ASN A C 1
ATOM 690 O O . ASN A 1 93 ? -15.828 7.523 1.906 1 86.75 93 ASN A O 1
ATOM 694 N N . ALA A 1 94 ? -15.766 6.961 -0.181 1 88.94 94 ALA A N 1
ATOM 695 C CA . ALA A 1 94 ? -15.164 5.66 0.1 1 88.94 94 ALA A CA 1
ATOM 696 C C . ALA A 1 94 ? -13.664 5.793 0.364 1 88.94 94 ALA A C 1
ATOM 698 O O . ALA A 1 94 ? -13.062 4.938 1.014 1 88.94 94 ALA A O 1
ATOM 699 N N . SER A 1 95 ? -13.078 6.836 -0.05 1 90.31 95 SER A N 1
ATOM 700 C CA . SER A 1 95 ? -11.625 6.938 -0.067 1 90.31 95 SER A CA 1
ATOM 701 C C . SER A 1 95 ? -11.094 7.516 1.242 1 90.31 95 SER A C 1
ATOM 703 O O . SER A 1 95 ? -9.977 7.207 1.656 1 90.31 95 SER A O 1
ATOM 705 N N . PHE A 1 96 ? -11.953 8.375 1.898 1 94 96 PHE A N 1
ATOM 706 C CA . PHE A 1 96 ? -11.492 9.055 3.102 1 94 96 PHE A CA 1
ATOM 707 C C . PHE A 1 96 ? -12.539 8.984 4.203 1 94 96 PHE A C 1
ATOM 709 O O . PHE A 1 96 ? -13.742 9.062 3.93 1 94 96 PHE A O 1
ATOM 716 N N . PRO A 1 97 ? -12.086 8.859 5.473 1 94.62 97 PRO A N 1
ATOM 717 C CA . PRO A 1 97 ? -13.055 8.953 6.57 1 94.62 97 PRO A CA 1
ATOM 718 C C . PRO A 1 97 ? -13.742 10.32 6.637 1 94.62 97 PRO A C 1
ATOM 720 O O . PRO A 1 97 ? -13.133 11.336 6.293 1 94.62 97 PRO A O 1
ATOM 723 N N . PRO A 1 98 ? -14.961 10.336 7.113 1 94.12 98 PRO A N 1
ATOM 724 C CA . PRO A 1 98 ? -15.695 11.602 7.164 1 94.12 98 PRO A CA 1
ATOM 725 C C . PRO A 1 98 ? -15.453 12.375 8.461 1 94.12 98 PRO A C 1
ATOM 727 O O . PRO A 1 98 ? -16.391 12.953 9.023 1 94.12 98 PRO A O 1
ATOM 730 N N . TYR A 1 99 ? -14.258 12.219 8.969 1 95.88 99 TYR A N 1
ATOM 731 C CA . TYR A 1 99 ? -13.875 12.953 10.164 1 95.88 99 TYR A CA 1
ATOM 732 C C . TYR A 1 99 ? -12.375 13.258 10.164 1 95.88 99 TYR A C 1
ATOM 734 O O . TYR A 1 99 ? -11.602 12.57 9.492 1 95.88 99 TYR A O 1
ATOM 742 N N . GLY A 1 100 ? -12.016 14.312 10.812 1 96.88 100 GLY A N 1
ATOM 743 C CA . GLY A 1 100 ? -10.633 14.617 11.133 1 96.88 100 GLY A CA 1
ATOM 744 C C . GLY A 1 100 ? -10.297 14.406 12.602 1 96.88 100 GLY A C 1
ATOM 745 O O . GLY A 1 100 ? -11.148 13.961 13.375 1 96.88 100 GLY A O 1
ATOM 746 N N . LEU A 1 101 ? -9.078 14.641 12.922 1 97.56 101 LEU A N 1
ATOM 747 C CA . LEU A 1 101 ? -8.633 14.523 14.305 1 97.56 101 LEU A CA 1
ATOM 748 C C . LEU A 1 101 ? -7.812 15.75 14.711 1 97.56 101 LEU A C 1
ATOM 750 O O . LEU A 1 101 ? -7.352 16.5 13.852 1 97.56 101 LEU A O 1
ATOM 754 N N . VAL A 1 102 ? -7.781 16.016 15.93 1 97.75 102 VAL A N 1
ATOM 755 C CA . VAL A 1 102 ? -6.836 16.969 16.516 1 97.75 102 VAL A CA 1
ATOM 756 C C . VAL A 1 102 ? -5.98 16.266 17.562 1 97.75 102 VAL A C 1
ATOM 758 O O . VAL A 1 102 ? -6.504 15.555 18.438 1 97.75 102 VAL A O 1
ATOM 761 N N . ARG A 1 103 ? -4.762 16.359 17.406 1 96.5 103 ARG A N 1
ATOM 762 C CA . ARG A 1 103 ? -3.799 15.82 18.359 1 96.5 103 ARG A CA 1
ATOM 763 C C . ARG A 1 103 ? -2.543 16.688 18.422 1 96.5 103 ARG A C 1
ATOM 765 O O . ARG A 1 103 ? -1.972 17.031 17.391 1 96.5 103 ARG A O 1
ATOM 772 N N . THR A 1 104 ? -2.15 17.062 19.625 1 95.69 104 THR A N 1
ATOM 773 C CA . THR A 1 104 ? -0.974 17.906 19.766 1 95.69 104 THR A CA 1
ATOM 774 C C . THR A 1 104 ? 0.298 17.125 19.438 1 95.69 104 THR A C 1
ATOM 776 O O . THR A 1 104 ? 0.371 15.922 19.688 1 95.69 104 THR A O 1
ATOM 779 N N . ARG A 1 105 ? 1.289 17.859 18.969 1 95.75 105 ARG A N 1
ATOM 780 C CA . ARG A 1 105 ? 2.559 17.234 18.594 1 95.75 105 ARG A CA 1
ATOM 781 C C . ARG A 1 105 ? 3.359 16.844 19.828 1 95.75 105 ARG A C 1
ATOM 783 O O . ARG A 1 105 ? 4.406 16.203 19.734 1 95.75 105 ARG A O 1
ATOM 790 N N . GLN A 1 106 ? 2.85 17.188 20.969 1 92.94 106 GLN A N 1
ATOM 791 C CA . GLN A 1 106 ? 3.523 16.844 22.203 1 92.94 106 GLN A CA 1
ATOM 792 C C . GLN A 1 106 ? 3.684 15.328 22.344 1 92.94 106 GLN A C 1
ATOM 794 O O . GLN A 1 106 ? 4.727 14.844 22.797 1 92.94 106 GLN A O 1
ATOM 799 N N . ASP A 1 107 ? 2.676 14.648 21.969 1 94.12 107 ASP A N 1
ATOM 800 C CA . ASP A 1 107 ? 2.76 13.195 22.109 1 94.12 107 ASP A CA 1
ATOM 801 C C . ASP A 1 107 ? 2.467 12.5 20.781 1 94.12 107 ASP A C 1
ATOM 803 O O . ASP A 1 107 ? 2.697 11.297 20.641 1 94.12 107 ASP A O 1
ATOM 807 N N . PHE A 1 108 ? 1.931 13.219 19.859 1 97.12 108 PHE A N 1
ATOM 808 C CA . PHE A 1 108 ? 1.588 12.625 18.578 1 97.12 108 PHE A CA 1
ATOM 809 C C . PHE A 1 108 ? 2.803 11.953 17.953 1 97.12 108 PHE A C 1
ATOM 811 O O . PHE A 1 108 ? 2.723 10.805 17.516 1 97.12 108 PHE A O 1
ATOM 818 N N . ASP A 1 109 ? 3.904 12.656 17.891 1 97.88 109 ASP A N 1
ATOM 819 C CA . ASP A 1 109 ? 5.113 12.117 17.281 1 97.88 109 ASP A CA 1
ATOM 820 C C . ASP A 1 109 ? 5.613 10.883 18.031 1 97.88 109 ASP A C 1
ATOM 822 O O . ASP A 1 109 ? 6.09 9.93 17.406 1 97.88 109 ASP A O 1
ATOM 826 N N . ASP A 1 110 ? 5.523 10.953 19.312 1 97.94 110 ASP A N 1
ATOM 827 C CA . ASP A 1 110 ? 5.934 9.805 20.109 1 97.94 110 ASP A CA 1
ATOM 828 C C . ASP A 1 110 ? 5.066 8.586 19.812 1 97.94 110 ASP A C 1
ATOM 830 O O . ASP A 1 110 ? 5.57 7.461 19.734 1 97.94 110 ASP A O 1
ATOM 834 N N . ILE A 1 111 ? 3.771 8.797 19.656 1 98.06 111 ILE A N 1
ATOM 835 C CA . ILE A 1 111 ? 2.846 7.723 19.312 1 98.06 111 ILE A CA 1
ATOM 836 C C . ILE A 1 111 ? 3.285 7.051 18.016 1 98.06 111 ILE A C 1
ATOM 838 O O . ILE A 1 111 ? 3.369 5.82 17.953 1 98.06 111 ILE A O 1
ATOM 842 N N . LEU A 1 112 ? 3.631 7.844 17.031 1 98.5 112 LEU A N 1
ATOM 843 C CA . LEU A 1 112 ? 4.035 7.312 15.734 1 98.5 112 LEU A CA 1
ATOM 844 C C . LEU A 1 112 ? 5.387 6.613 15.828 1 98.5 112 LEU A C 1
ATOM 846 O O . LEU A 1 112 ? 5.578 5.547 15.25 1 98.5 112 LEU A O 1
ATOM 850 N N . ALA A 1 113 ? 6.344 7.227 16.562 1 98.75 113 ALA A N 1
ATOM 851 C CA . ALA A 1 113 ? 7.676 6.641 16.719 1 98.75 113 ALA A CA 1
ATOM 852 C C . ALA A 1 113 ? 7.602 5.301 17.453 1 98.75 113 ALA A C 1
ATOM 854 O O . ALA A 1 113 ? 8.25 4.332 17.047 1 98.75 113 ALA A O 1
ATOM 855 N N . GLN A 1 114 ? 6.785 5.262 18.484 1 98.62 114 GLN A N 1
ATOM 856 C CA . GLN A 1 114 ? 6.641 4.023 19.234 1 98.62 114 GLN A CA 1
ATOM 857 C C . GLN A 1 114 ? 5.945 2.951 18.406 1 98.62 114 GLN A C 1
ATOM 859 O O . GLN A 1 114 ? 6.227 1.76 18.562 1 98.62 114 GLN A O 1
ATOM 864 N N . HIS A 1 115 ? 5.043 3.441 17.562 1 98.38 115 HIS A N 1
ATOM 865 C CA . HIS A 1 115 ? 4.422 2.5 16.641 1 98.38 115 HIS A CA 1
ATOM 866 C C . HIS A 1 115 ? 5.457 1.863 15.727 1 98.38 115 HIS A C 1
ATOM 868 O O . HIS A 1 115 ? 5.398 0.662 15.453 1 98.38 115 HIS A O 1
ATOM 874 N N . ALA A 1 116 ? 6.406 2.643 15.234 1 98.69 116 ALA A N 1
ATOM 875 C CA . ALA A 1 116 ? 7.504 2.107 14.43 1 98.69 116 ALA A CA 1
ATOM 876 C C . ALA A 1 116 ? 8.32 1.092 15.227 1 98.69 116 ALA A C 1
ATOM 878 O O . ALA A 1 116 ? 8.664 0.024 14.711 1 98.69 116 ALA A O 1
ATOM 879 N N . VAL A 1 117 ? 8.586 1.388 16.516 1 98.75 117 VAL A N 1
ATOM 880 C CA . VAL A 1 117 ? 9.352 0.503 17.391 1 98.75 117 VAL A CA 1
ATOM 881 C C . VAL A 1 117 ? 8.602 -0.813 17.578 1 98.75 117 VAL A C 1
ATOM 883 O O . VAL A 1 117 ? 9.203 -1.891 17.516 1 98.75 117 VAL A O 1
ATOM 886 N N . LYS A 1 118 ? 7.309 -0.674 17.75 1 96.88 118 LYS A N 1
ATOM 887 C CA . LYS A 1 118 ? 6.461 -1.851 17.922 1 96.88 118 LYS A CA 1
ATOM 888 C C . LYS A 1 118 ? 6.605 -2.811 16.75 1 96.88 118 LYS A C 1
ATOM 890 O O . LYS A 1 118 ? 6.512 -4.027 16.922 1 96.88 118 LYS A O 1
ATOM 895 N N . HIS A 1 119 ? 6.93 -2.273 15.602 1 95.75 119 HIS A N 1
ATOM 896 C CA . HIS A 1 119 ? 7 -3.104 14.406 1 95.75 119 HIS A CA 1
ATOM 897 C C . HIS A 1 119 ? 8.445 -3.488 14.086 1 95.75 119 HIS A C 1
ATOM 899 O O . HIS A 1 119 ? 8.703 -4.172 13.094 1 95.75 119 HIS A O 1
ATOM 905 N N . GLY A 1 120 ? 9.43 -2.982 14.883 1 97 120 GLY A N 1
ATOM 906 C CA . GLY A 1 120 ? 10.773 -3.531 14.758 1 97 120 GLY A CA 1
ATOM 907 C C . GLY A 1 120 ? 11.828 -2.477 14.484 1 97 120 GLY A C 1
ATOM 908 O O . GLY A 1 120 ? 13.016 -2.783 14.422 1 97 120 GLY A O 1
ATOM 909 N N . ALA A 1 121 ? 11.461 -1.204 14.312 1 98.75 121 ALA A N 1
ATOM 910 C CA . ALA A 1 121 ? 12.453 -0.15 14.109 1 98.75 121 ALA A CA 1
ATOM 911 C C . ALA A 1 121 ? 13.242 0.115 15.383 1 98.75 121 ALA A C 1
ATOM 913 O O . ALA A 1 121 ? 12.703 0.013 16.484 1 98.75 121 ALA A O 1
ATOM 914 N N . ARG A 1 122 ? 14.484 0.399 15.242 1 98.69 122 ARG A N 1
ATOM 915 C CA . ARG A 1 122 ? 15.312 0.833 16.359 1 98.69 122 ARG A CA 1
ATOM 916 C C . ARG A 1 122 ? 15.312 2.354 16.484 1 98.69 122 ARG A C 1
ATOM 918 O O . ARG A 1 122 ? 15.812 3.055 15.602 1 98.69 122 ARG A O 1
ATOM 925 N N . LEU A 1 123 ? 14.727 2.844 17.562 1 98.88 123 LEU A N 1
ATOM 926 C CA . LEU A 1 123 ? 14.648 4.281 17.812 1 98.88 123 LEU A CA 1
ATOM 927 C C . LEU A 1 123 ? 15.75 4.73 18.766 1 98.88 123 LEU A C 1
ATOM 929 O O . LEU A 1 123 ? 15.938 4.145 19.828 1 98.88 123 LEU A O 1
ATOM 933 N N . LEU A 1 124 ? 16.531 5.656 18.359 1 98.69 124 LEU A N 1
ATOM 934 C CA . LEU A 1 124 ? 17.484 6.328 19.234 1 98.69 124 LEU A CA 1
ATOM 935 C C . LEU A 1 124 ? 17.141 7.809 19.375 1 98.69 124 LEU A C 1
ATOM 937 O O . LEU A 1 124 ? 17.203 8.562 18.406 1 98.69 124 LEU A O 1
ATOM 941 N N . GLN A 1 125 ? 16.766 8.203 20.531 1 98.38 125 GLN A N 1
ATOM 942 C CA . GLN A 1 125 ? 16.5 9.602 20.859 1 98.38 125 GLN A CA 1
ATOM 943 C C . GLN A 1 125 ? 17.766 10.32 21.297 1 98.38 125 GLN A C 1
ATOM 945 O O . GLN A 1 125 ? 18.781 9.68 21.609 1 98.38 125 GLN A O 1
ATOM 950 N N . GLY A 1 126 ? 17.766 11.602 21.219 1 98.25 126 GLY A N 1
ATOM 951 C CA . GLY A 1 126 ? 18.922 12.398 21.594 1 98.25 126 GLY A CA 1
ATOM 952 C C . GLY A 1 126 ? 20.062 12.305 20.594 1 98.25 126 GLY A C 1
ATOM 953 O O . GLY A 1 126 ? 21.234 12.367 20.984 1 98.25 126 GLY A O 1
ATOM 954 N N . MET A 1 127 ? 19.766 11.977 19.391 1 98.31 127 MET A N 1
ATOM 955 C CA . MET A 1 127 ? 20.75 11.906 18.312 1 98.31 127 MET A CA 1
ATOM 956 C C . MET A 1 127 ? 20.578 13.055 17.328 1 98.31 127 MET A C 1
ATOM 958 O O . MET A 1 127 ? 19.828 12.922 16.359 1 98.31 127 MET A O 1
ATOM 962 N N . ASN A 1 128 ? 21.25 14.133 17.547 1 98.06 128 ASN A N 1
ATOM 963 C CA . ASN A 1 128 ? 21.219 15.266 16.625 1 98.06 128 ASN A CA 1
ATOM 964 C C . ASN A 1 128 ? 22.156 15.062 15.445 1 98.06 128 ASN A C 1
ATOM 966 O O . ASN A 1 128 ? 23.359 15.328 15.555 1 98.06 128 ASN A O 1
ATOM 970 N N . VAL A 1 129 ? 21.625 14.625 14.336 1 98.44 129 VAL A N 1
ATOM 971 C CA . VAL A 1 129 ? 22.422 14.383 13.148 1 98.44 129 VAL A CA 1
ATOM 972 C C . VAL A 1 129 ? 22.938 15.703 12.586 1 98.44 129 VAL A C 1
ATOM 974 O O . VAL A 1 129 ? 22.156 16.609 12.281 1 98.44 129 VAL A O 1
ATOM 977 N N . VAL A 1 130 ? 24.281 15.812 12.367 1 96.75 130 VAL A N 1
ATOM 978 C CA . VAL A 1 130 ? 24.844 17.109 12.047 1 96.75 130 VAL A CA 1
ATOM 979 C C . VAL A 1 130 ? 25.578 17.047 10.703 1 96.75 130 VAL A C 1
ATOM 981 O O . VAL A 1 130 ? 25.844 18.062 10.078 1 96.75 130 VAL A O 1
ATOM 984 N N . ALA A 1 131 ? 25.859 15.766 10.25 1 97.19 131 ALA A N 1
ATOM 985 C CA . ALA A 1 131 ? 26.625 15.68 9 1 97.19 131 ALA A CA 1
ATOM 986 C C . ALA 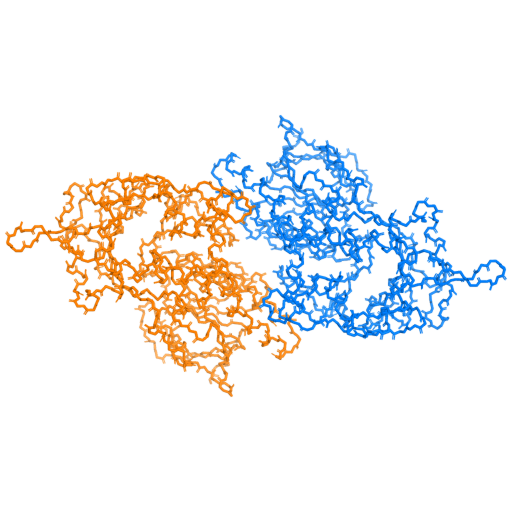A 1 131 ? 26.438 14.312 8.352 1 97.19 131 ALA A C 1
ATOM 988 O O . ALA A 1 131 ? 26.297 13.305 9.039 1 97.19 131 ALA A O 1
ATOM 989 N N . PRO A 1 132 ? 26.453 14.312 6.988 1 98.31 132 PRO A N 1
ATOM 990 C CA . PRO A 1 132 ? 26.531 13.023 6.293 1 98.31 132 PRO A CA 1
ATOM 991 C C . PRO A 1 132 ? 27.938 12.43 6.301 1 98.31 132 PRO A C 1
ATOM 993 O O . PRO A 1 132 ? 28.922 13.164 6.312 1 98.31 132 PRO A O 1
ATOM 996 N N . MET A 1 133 ? 28 11.148 6.441 1 97.75 133 MET A N 1
ATOM 997 C CA . MET A 1 133 ? 29.234 10.422 6.148 1 97.75 133 MET A CA 1
ATOM 998 C C . MET A 1 133 ? 29.266 9.969 4.691 1 97.75 133 MET A C 1
ATOM 1000 O O . MET A 1 133 ? 28.359 9.273 4.234 1 97.75 133 MET A O 1
ATOM 1004 N N . LEU A 1 134 ? 30.312 10.344 3.979 1 97.31 134 LEU A N 1
ATOM 1005 C CA . LEU A 1 134 ? 30.328 10.156 2.531 1 97.31 134 LEU A CA 1
ATOM 1006 C C . LEU A 1 134 ? 31.297 9.055 2.131 1 97.31 134 LEU A C 1
ATOM 1008 O O . LEU A 1 134 ? 32.344 8.898 2.74 1 97.31 134 LEU A O 1
ATOM 1012 N N . ASP A 1 135 ? 30.875 8.273 1.236 1 95.19 135 ASP A N 1
ATOM 1013 C CA . ASP A 1 135 ? 31.703 7.332 0.493 1 95.19 135 ASP A CA 1
ATOM 1014 C C . ASP A 1 135 ? 31.609 7.59 -1.01 1 95.19 135 ASP A C 1
ATOM 1016 O O . ASP A 1 135 ? 30.625 7.207 -1.651 1 95.19 135 ASP A O 1
ATOM 1020 N N . GLY A 1 136 ? 32.625 8.211 -1.68 1 92.06 136 GLY A N 1
ATOM 1021 C CA . GLY A 1 136 ? 32.625 8.547 -3.096 1 92.06 136 GLY A CA 1
ATOM 1022 C C . GLY A 1 136 ? 31.469 9.453 -3.484 1 92.06 136 GLY A C 1
ATOM 1023 O O . GLY A 1 136 ? 30.75 9.18 -4.457 1 92.06 136 GLY A O 1
ATOM 1024 N N . GLY A 1 137 ? 31.109 10.414 -2.609 1 92.56 137 GLY A N 1
ATOM 1025 C CA . GLY A 1 137 ? 30.047 11.367 -2.906 1 92.56 137 GLY A CA 1
ATOM 1026 C C . GLY A 1 137 ? 28.672 10.859 -2.533 1 92.56 137 GLY A C 1
ATOM 1027 O O . GLY A 1 137 ? 27.688 11.609 -2.584 1 92.56 137 GLY A O 1
ATOM 1028 N N . ARG A 1 138 ? 28.641 9.641 -2.264 1 96.56 138 ARG A N 1
ATOM 1029 C CA . ARG A 1 138 ? 27.391 9.039 -1.837 1 96.56 138 ARG A CA 1
ATOM 1030 C C . ARG A 1 138 ? 27.297 8.977 -0.315 1 96.56 138 ARG A C 1
ATOM 1032 O O . ARG A 1 138 ? 28.281 8.672 0.36 1 96.56 138 ARG A O 1
ATOM 1039 N N . ILE A 1 139 ? 26.156 9.359 0.249 1 98.12 139 ILE A N 1
ATOM 1040 C CA . ILE A 1 139 ? 25.984 9.281 1.695 1 98.12 139 ILE A CA 1
ATOM 1041 C C . ILE A 1 139 ? 26 7.82 2.141 1 98.12 139 ILE A C 1
ATOM 1043 O O . ILE A 1 139 ? 25.344 6.969 1.527 1 98.12 139 ILE A O 1
ATOM 1047 N N . ALA A 1 140 ? 26.781 7.461 3.117 1 97.81 140 ALA A N 1
ATOM 1048 C CA . ALA A 1 140 ? 26.922 6.094 3.615 1 97.81 140 ALA A CA 1
ATOM 1049 C C . ALA A 1 140 ? 26.672 6.031 5.121 1 97.81 140 ALA A C 1
ATOM 1051 O O . ALA A 1 140 ? 27 5.031 5.77 1 97.81 140 ALA A O 1
ATOM 1052 N N . GLY A 1 141 ? 26.172 7.07 5.668 1 98.25 141 GLY A N 1
ATOM 1053 C CA . GLY A 1 141 ? 25.906 7.176 7.094 1 98.25 141 GLY A CA 1
ATOM 1054 C C . GLY A 1 141 ? 25.766 8.609 7.57 1 98.25 141 GLY A C 1
ATOM 1055 O O . GLY A 1 141 ? 25.688 9.531 6.758 1 98.25 141 GLY A O 1
ATOM 1056 N N . VAL A 1 142 ? 25.625 8.719 8.891 1 98.69 142 VAL A N 1
ATOM 1057 C CA . VAL A 1 142 ? 25.469 10.055 9.461 1 98.69 142 VAL A CA 1
ATOM 1058 C C . VAL A 1 142 ? 26.266 10.148 10.766 1 98.69 142 VAL A C 1
ATOM 1060 O O . VAL A 1 142 ? 26.547 9.133 11.406 1 98.69 142 VAL A O 1
ATOM 1063 N N . GLU A 1 143 ? 26.656 11.312 11.062 1 98.12 143 GLU A N 1
ATOM 1064 C CA . GLU A 1 143 ? 27.219 11.664 12.359 1 98.12 143 GLU A CA 1
ATOM 1065 C C . GLU A 1 143 ? 26.234 12.445 13.211 1 98.12 143 GLU A C 1
ATOM 1067 O O . GLU A 1 143 ? 25.562 13.359 12.719 1 98.12 143 GLU A O 1
ATOM 1072 N N . ALA A 1 144 ? 26.125 12.023 14.461 1 98.12 144 ALA A N 1
ATOM 1073 C CA . ALA A 1 144 ? 25.172 12.688 15.352 1 98.12 144 ALA A CA 1
ATOM 1074 C C . ALA A 1 144 ? 25.844 13.148 16.641 1 98.12 144 ALA A C 1
ATOM 1076 O O . ALA A 1 144 ? 26.734 12.461 17.156 1 98.12 144 ALA A O 1
ATOM 1077 N N . LYS A 1 145 ? 25.5 14.266 17.094 1 98.06 145 LYS A N 1
ATOM 1078 C CA . LYS A 1 145 ? 25.844 14.688 18.453 1 98.06 145 LYS A CA 1
ATOM 1079 C C . LYS A 1 145 ? 24.844 14.102 19.453 1 98.06 145 LYS A C 1
ATOM 1081 O O . LYS A 1 145 ? 23.641 14.164 19.25 1 98.06 145 LYS A O 1
ATOM 1086 N N . VAL A 1 146 ? 25.344 13.555 20.453 1 98.12 146 VAL A N 1
ATOM 1087 C CA . VAL A 1 146 ? 24.484 13.008 21.5 1 98.12 146 VAL A CA 1
ATOM 1088 C C . VAL A 1 146 ? 23.938 14.148 22.359 1 98.12 146 VAL A C 1
ATOM 1090 O O . VAL A 1 146 ? 24.703 14.969 22.875 1 98.12 146 VAL A O 1
ATOM 1093 N N . MET A 1 147 ? 22.609 14.141 22.438 1 98.12 147 MET A N 1
ATOM 1094 C CA . MET A 1 147 ? 21.922 15.164 23.203 1 98.12 147 MET A CA 1
ATOM 1095 C C . MET A 1 147 ? 21.375 14.586 24.516 1 98.12 147 MET A C 1
ATOM 1097 O O . MET A 1 147 ? 20.875 13.461 24.531 1 98.12 147 MET A O 1
ATOM 1101 N N . ASN A 1 148 ? 21.406 15.32 25.562 1 96.44 148 ASN A N 1
ATOM 1102 C CA . ASN A 1 148 ? 20.797 14.859 26.797 1 96.44 148 ASN A CA 1
ATOM 1103 C C . ASN A 1 148 ? 19.297 15.188 26.844 1 96.44 148 ASN A C 1
ATOM 1105 O O . ASN A 1 148 ? 18.75 15.688 25.859 1 96.44 148 ASN A O 1
ATOM 1109 N N . ALA A 1 149 ? 18.641 14.891 27.906 1 92.88 149 ALA A N 1
ATOM 1110 C CA . ALA A 1 149 ? 17.188 15.016 28.031 1 92.88 149 ALA A CA 1
ATOM 1111 C C . ALA A 1 149 ? 16.766 16.484 27.969 1 92.88 149 ALA A C 1
ATOM 1113 O O . ALA A 1 149 ? 15.625 16.797 27.609 1 92.88 149 ALA A O 1
ATOM 1114 N N . GLU A 1 150 ? 17.75 17.391 28.219 1 92.62 150 GLU A N 1
ATOM 1115 C CA . GLU A 1 150 ? 17.453 18.828 28.234 1 92.62 150 GLU A CA 1
ATOM 1116 C C . GLU A 1 150 ? 17.719 19.453 26.859 1 92.62 150 GLU A C 1
ATOM 1118 O O . GLU A 1 150 ? 17.469 20.641 26.672 1 92.62 150 GLU A O 1
ATOM 1123 N N . GLY A 1 151 ? 18.094 18.641 25.953 1 92.81 151 GLY A N 1
ATOM 1124 C CA . GLY A 1 151 ? 18.312 19.141 24.609 1 92.81 151 GLY A CA 1
ATOM 1125 C C . GLY A 1 151 ? 19.688 19.766 24.422 1 92.81 151 GLY A C 1
ATOM 1126 O O . GLY A 1 151 ? 19.891 20.578 23.516 1 92.81 151 GLY A O 1
ATOM 1127 N N . ARG A 1 152 ? 20.594 19.406 25.359 1 95.62 152 ARG A N 1
ATOM 1128 C CA . ARG A 1 152 ? 21.953 19.938 25.25 1 95.62 152 ARG A CA 1
ATOM 1129 C C . ARG A 1 152 ? 22.938 18.859 24.812 1 95.62 152 ARG A C 1
ATOM 1131 O O . ARG A 1 152 ? 22.812 17.688 25.203 1 95.62 152 ARG A O 1
ATOM 1138 N N . ALA A 1 153 ? 23.859 19.375 24.062 1 96.94 153 ALA A N 1
ATOM 1139 C CA . ALA A 1 153 ? 24.875 18.438 23.594 1 96.94 153 ALA A CA 1
ATOM 1140 C C . ALA A 1 153 ? 25.734 17.922 24.766 1 96.94 153 ALA A C 1
ATOM 1142 O O . ALA A 1 153 ? 26.094 18.688 25.656 1 96.94 153 ALA A O 1
ATOM 1143 N N . THR A 1 154 ? 26.125 16.703 24.75 1 97.31 154 THR A N 1
ATOM 1144 C CA . THR A 1 154 ? 26.922 16.094 25.812 1 97.31 154 THR A CA 1
ATOM 1145 C C . THR A 1 154 ? 28.406 16.188 25.484 1 97.31 154 THR A C 1
ATOM 1147 O O . THR A 1 154 ? 29.25 15.922 26.344 1 97.31 154 THR A O 1
ATOM 1150 N N . GLY A 1 155 ? 28.672 16.469 24.297 1 96.5 155 GLY A N 1
ATOM 1151 C CA . GLY A 1 155 ? 30.047 16.422 23.828 1 96.5 155 GLY A CA 1
ATOM 1152 C C . GLY A 1 155 ? 30.391 15.125 23.109 1 96.5 155 GLY A C 1
ATOM 1153 O O . GLY A 1 155 ? 31.375 15.062 22.391 1 96.5 155 GLY A O 1
ATOM 1154 N N . GLU A 1 156 ? 29.578 14.188 23.281 1 96.69 156 GLU A N 1
ATOM 1155 C CA . GLU A 1 156 ? 29.766 12.898 22.625 1 96.69 156 GLU A CA 1
ATOM 1156 C C . GLU A 1 156 ? 29.203 12.922 21.203 1 96.69 156 GLU A C 1
ATOM 1158 O O . GLU A 1 156 ? 28.188 13.586 20.938 1 96.69 156 GLU A O 1
ATOM 1163 N N . THR A 1 157 ? 29.875 12.312 20.312 1 96.88 157 THR A N 1
ATOM 1164 C CA . THR A 1 157 ? 29.406 12.109 18.938 1 96.88 157 THR A CA 1
ATOM 1165 C C . THR A 1 157 ? 29.312 10.625 18.609 1 96.88 157 THR A C 1
ATOM 1167 O O . THR A 1 157 ? 30.078 9.82 19.141 1 96.88 157 THR A O 1
ATOM 1170 N N . ARG A 1 158 ? 28.406 10.289 17.781 1 97.56 158 ARG A N 1
ATOM 1171 C CA . ARG A 1 158 ? 28.219 8.914 17.344 1 97.56 158 ARG A CA 1
ATOM 1172 C C . ARG A 1 158 ? 28.078 8.844 15.82 1 97.56 158 ARG A C 1
ATOM 1174 O O . ARG A 1 158 ? 27.578 9.781 15.195 1 97.56 158 ARG A O 1
ATOM 1181 N N . GLU A 1 159 ? 28.562 7.75 15.312 1 98.06 159 GLU A N 1
ATOM 1182 C CA . GLU A 1 159 ? 28.469 7.5 13.875 1 98.06 159 GLU A CA 1
ATOM 1183 C C . GLU A 1 159 ? 27.562 6.312 13.586 1 98.06 159 GLU A C 1
ATOM 1185 O O . GLU A 1 159 ? 27.562 5.316 14.312 1 98.06 159 GLU A O 1
ATOM 1190 N N . PHE A 1 160 ? 26.75 6.484 12.602 1 98.56 160 PHE A N 1
ATOM 1191 C CA . PHE A 1 160 ? 25.875 5.43 12.125 1 98.56 160 PHE A CA 1
ATOM 1192 C C . PHE A 1 160 ? 26.047 5.203 10.633 1 98.56 160 PHE A C 1
ATOM 1194 O O . PHE A 1 160 ? 26.203 6.156 9.867 1 98.56 160 PHE A O 1
ATOM 1201 N N . ARG A 1 161 ? 26.047 3.982 10.195 1 98.38 161 ARG A N 1
ATOM 1202 C CA . ARG A 1 161 ? 26.281 3.682 8.789 1 98.38 161 ARG A CA 1
ATOM 1203 C C . ARG A 1 161 ? 25.109 2.912 8.188 1 98.38 161 ARG A C 1
ATOM 1205 O O . ARG A 1 161 ? 24.516 2.051 8.852 1 98.38 161 ARG A O 1
ATOM 1212 N N . ALA A 1 162 ? 24.703 3.244 7.023 1 98.25 162 ALA A N 1
ATOM 1213 C CA . ALA A 1 162 ? 23.703 2.551 6.223 1 98.25 162 ALA A CA 1
ATOM 1214 C C . ALA A 1 162 ? 23.875 2.867 4.738 1 98.25 162 ALA A C 1
ATOM 1216 O O . ALA A 1 162 ? 24.312 3.961 4.375 1 98.25 162 ALA A O 1
ATOM 1217 N N . PRO A 1 163 ? 23.547 1.95 3.906 1 96.88 163 PRO A N 1
ATOM 1218 C CA . PRO A 1 163 ? 23.641 2.225 2.471 1 96.88 163 PRO A CA 1
ATOM 1219 C C . PRO A 1 163 ? 22.594 3.227 1.991 1 96.88 163 PRO A C 1
ATOM 1221 O O . PRO A 1 163 ? 22.719 3.766 0.888 1 96.88 163 PRO A O 1
ATOM 1224 N N . LEU A 1 164 ? 21.578 3.479 2.75 1 98.62 164 LEU A N 1
ATOM 1225 C CA . LEU A 1 164 ? 20.531 4.441 2.43 1 98.62 164 LEU A CA 1
ATOM 1226 C C . LEU A 1 164 ? 20.172 5.27 3.654 1 98.62 164 LEU A C 1
ATOM 1228 O O . LEU A 1 164 ? 20.031 4.734 4.758 1 98.62 164 LEU A O 1
ATOM 1232 N N . VAL A 1 165 ? 20.062 6.543 3.455 1 98.88 165 VAL A N 1
ATOM 1233 C CA . VAL A 1 165 ? 19.641 7.469 4.5 1 98.88 165 VAL A CA 1
ATOM 1234 C C . VAL A 1 165 ? 18.391 8.219 4.047 1 98.88 165 VAL A C 1
ATOM 1236 O O . VAL A 1 165 ? 18.328 8.703 2.916 1 98.88 165 VAL A O 1
ATOM 1239 N N . VAL A 1 166 ? 17.391 8.234 4.848 1 98.94 166 VAL A N 1
ATOM 1240 C CA . VAL A 1 166 ? 16.172 8.992 4.602 1 98.94 166 VAL A CA 1
ATOM 1241 C C . VAL A 1 166 ? 16.188 10.281 5.426 1 98.94 166 VAL A C 1
ATOM 1243 O O . VAL A 1 166 ? 16.297 10.242 6.652 1 98.94 166 VAL A O 1
ATOM 1246 N N . ALA A 1 167 ? 16.156 11.367 4.711 1 98.88 167 ALA A N 1
ATOM 1247 C CA . ALA A 1 167 ? 16.031 12.656 5.387 1 98.88 167 ALA A CA 1
ATOM 1248 C C . ALA A 1 167 ? 14.562 12.969 5.68 1 98.88 167 ALA A C 1
ATOM 1250 O O . ALA A 1 167 ? 13.789 13.266 4.762 1 98.88 167 ALA A O 1
ATOM 1251 N N . ALA A 1 168 ? 14.172 12.883 6.859 1 98.69 168 ALA A N 1
ATOM 1252 C CA . ALA A 1 168 ? 12.891 13.328 7.402 1 98.69 168 ALA A CA 1
ATOM 1253 C C . ALA A 1 168 ? 13.094 14.328 8.539 1 98.69 168 ALA A C 1
ATOM 1255 O O . ALA A 1 168 ? 12.43 14.25 9.57 1 98.69 168 ALA A O 1
ATOM 1256 N N . ASP A 1 169 ? 14.062 15.188 8.312 1 97.88 169 ASP A N 1
ATOM 1257 C CA . ASP A 1 169 ? 14.547 16.078 9.367 1 97.88 169 ASP A CA 1
ATOM 1258 C C . ASP A 1 169 ? 13.922 17.469 9.234 1 97.88 169 ASP A C 1
ATOM 1260 O O . ASP A 1 169 ? 14.516 18.453 9.672 1 97.88 169 ASP A O 1
ATOM 1264 N N . GLY A 1 170 ? 12.812 17.562 8.625 1 95.69 170 GLY A N 1
ATOM 1265 C CA . GLY A 1 170 ? 12.008 18.766 8.664 1 95.69 170 GLY A CA 1
ATOM 1266 C C . GLY A 1 170 ? 12.406 19.797 7.625 1 95.69 170 GLY A C 1
ATOM 1267 O O . GLY A 1 170 ? 13.117 19.484 6.672 1 95.69 170 GLY A O 1
ATOM 1268 N N . ASN A 1 171 ? 11.945 20.953 7.77 1 92.69 171 ASN A N 1
ATOM 1269 C CA . ASN A 1 171 ? 12.086 22.031 6.797 1 92.69 171 ASN A CA 1
ATOM 1270 C C . ASN A 1 171 ? 13.547 22.453 6.621 1 92.69 171 ASN A C 1
ATOM 1272 O O . ASN A 1 171 ? 13.977 22.75 5.512 1 92.69 171 ASN A O 1
ATOM 1276 N N . SER A 1 172 ? 14.266 22.531 7.668 1 90.44 172 SER A N 1
ATOM 1277 C CA . SER A 1 172 ? 15.664 22.953 7.574 1 90.44 172 SER A CA 1
ATOM 1278 C C . SER A 1 172 ? 16.484 21.938 6.777 1 90.44 172 SER A C 1
ATOM 1280 O O . SER A 1 172 ? 17.375 22.328 6.016 1 90.44 172 SER A O 1
ATOM 1282 N N . SER A 1 173 ? 16.094 20.688 6.98 1 94.19 173 SER A N 1
ATOM 1283 C CA . SER A 1 173 ? 16.703 19.516 6.344 1 94.19 173 SER A CA 1
ATOM 1284 C C . SER A 1 173 ? 18.203 19.688 6.168 1 94.19 173 SER A C 1
ATOM 1286 O O . SER A 1 173 ? 18.703 19.688 5.043 1 94.19 173 SER A O 1
ATOM 1288 N N . ARG A 1 174 ? 18.891 19.734 7.223 1 93.62 174 ARG A N 1
ATOM 1289 C CA . ARG A 1 174 ? 20.328 19.984 7.234 1 93.62 174 ARG A CA 1
ATOM 1290 C C . ARG A 1 174 ? 21.078 18.922 6.438 1 93.62 174 ARG A C 1
ATOM 1292 O O . ARG A 1 174 ? 22.094 19.219 5.805 1 93.62 174 ARG A O 1
ATOM 1299 N N . LEU A 1 175 ? 20.562 17.766 6.477 1 96.31 175 LEU A N 1
ATOM 1300 C CA . LEU A 1 175 ? 21.188 16.688 5.719 1 96.31 175 LEU A CA 1
ATOM 1301 C C . LEU A 1 175 ? 21.094 16.953 4.219 1 96.31 175 LEU A C 1
ATOM 1303 O O . LEU A 1 175 ? 22.078 16.75 3.49 1 96.31 175 LEU A O 1
ATOM 1307 N N . SER A 1 176 ? 19.906 17.344 3.797 1 96.88 176 SER A N 1
ATOM 1308 C CA . SER A 1 176 ? 19.719 17.656 2.383 1 96.88 176 SER A CA 1
ATOM 1309 C C . SER A 1 176 ? 20.641 18.766 1.93 1 96.88 176 SER A C 1
ATOM 1311 O O . SER A 1 176 ? 21.25 18.688 0.859 1 96.88 176 SER A O 1
ATOM 1313 N N . LEU A 1 177 ? 20.766 19.781 2.775 1 96.88 177 LEU A N 1
ATOM 1314 C CA . LEU A 1 177 ? 21.625 20.922 2.453 1 96.88 177 LEU A CA 1
ATOM 1315 C C . LEU A 1 177 ? 23.078 20.484 2.363 1 96.88 177 LEU A C 1
ATOM 1317 O O . LEU A 1 177 ? 23.797 20.891 1.449 1 96.88 177 LEU A O 1
ATOM 1321 N N . ALA A 1 178 ? 23.469 19.656 3.289 1 96.94 178 ALA A N 1
ATOM 1322 C CA . ALA A 1 178 ? 24.828 19.156 3.311 1 96.94 178 ALA A CA 1
ATOM 1323 C C . ALA A 1 178 ? 25.141 18.328 2.072 1 96.94 178 ALA A C 1
ATOM 1325 O O . ALA A 1 178 ? 26.281 18.234 1.64 1 96.94 178 ALA A O 1
ATOM 1326 N N . MET A 1 179 ? 24.078 17.75 1.499 1 97.56 179 MET A N 1
ATOM 1327 C CA . MET A 1 179 ? 24.234 16.922 0.312 1 97.56 179 MET A CA 1
ATOM 1328 C C . MET A 1 179 ? 24 17.734 -0.958 1 97.56 179 MET A C 1
ATOM 1330 O O . MET A 1 179 ? 23.812 17.156 -2.035 1 97.56 179 MET A O 1
ATOM 1334 N N . GLY A 1 180 ? 23.828 19.031 -0.765 1 95.62 180 GLY A N 1
ATOM 1335 C CA . GLY A 1 180 ? 23.766 19.922 -1.907 1 95.62 180 GLY A CA 1
ATOM 1336 C C . GLY A 1 180 ? 22.359 20.078 -2.465 1 95.62 180 GLY A C 1
ATOM 1337 O O . GLY A 1 180 ? 22.188 20.469 -3.623 1 95.62 180 GLY A O 1
ATOM 1338 N N . ARG A 1 181 ? 21.359 19.781 -1.687 1 96.31 181 ARG A N 1
ATOM 1339 C CA . ARG A 1 181 ? 19.984 19.938 -2.129 1 96.31 181 ARG A CA 1
ATOM 1340 C C . ARG A 1 181 ? 19.344 21.188 -1.516 1 96.31 181 ARG A C 1
ATOM 1342 O O . ARG A 1 181 ? 18.672 21.109 -0.49 1 96.31 181 ARG A O 1
ATOM 1349 N N . GLU A 1 182 ? 19.438 22.219 -2.193 1 95.75 182 GLU A N 1
ATOM 1350 C CA . GLU A 1 182 ? 18.906 23.5 -1.721 1 95.75 182 GLU A CA 1
ATOM 1351 C C . GLU A 1 182 ? 17.422 23.625 -2.025 1 95.75 182 GLU A C 1
ATOM 1353 O O . GLU A 1 182 ? 16.891 22.906 -2.877 1 95.75 182 GLU A O 1
ATOM 1358 N N . LYS A 1 183 ? 16.812 24.438 -1.32 1 94.69 183 LYS A N 1
ATOM 1359 C CA . LYS A 1 183 ? 15.391 24.703 -1.59 1 94.69 183 LYS A CA 1
ATOM 1360 C C . LYS A 1 183 ? 15.211 25.438 -2.914 1 94.69 183 LYS A C 1
ATOM 1362 O O . LYS A 1 183 ? 16.047 26.266 -3.283 1 94.69 183 LYS A O 1
ATOM 1367 N N . ARG A 1 184 ? 14.18 25.125 -3.557 1 94.62 184 ARG A N 1
ATOM 1368 C CA . ARG A 1 184 ? 13.789 25.844 -4.77 1 94.62 184 ARG A CA 1
ATOM 1369 C C . ARG A 1 184 ? 13.055 27.141 -4.438 1 94.62 184 ARG A C 1
ATOM 1371 O O . ARG A 1 184 ? 12.094 27.125 -3.666 1 94.62 184 ARG A O 1
ATOM 1378 N N . GLU A 1 185 ? 13.438 28.172 -5.105 1 91.06 185 GLU A N 1
ATOM 1379 C CA . GLU A 1 185 ? 12.867 29.5 -4.84 1 91.06 185 GLU A CA 1
ATOM 1380 C C . GLU A 1 185 ? 11.562 29.688 -5.609 1 91.06 185 GLU A C 1
ATOM 1382 O O . GLU A 1 185 ? 10.789 30.594 -5.305 1 91.06 185 GLU A O 1
ATOM 1387 N N . ASP A 1 186 ? 11.336 28.891 -6.574 1 91.44 186 ASP A N 1
ATOM 1388 C CA . ASP A 1 186 ? 10.148 29.047 -7.402 1 91.44 186 ASP A CA 1
ATOM 1389 C C . ASP A 1 186 ? 8.961 28.297 -6.801 1 91.44 186 ASP A C 1
ATOM 1391 O O . ASP A 1 186 ? 7.941 28.109 -7.469 1 91.44 186 ASP A O 1
ATOM 1395 N N . ARG A 1 187 ? 9.125 27.812 -5.609 1 93.12 187 ARG A N 1
ATOM 1396 C CA . ARG A 1 187 ? 8.055 27.109 -4.906 1 93.12 187 ARG A CA 1
ATOM 1397 C C . ARG A 1 187 ? 7.543 27.922 -3.723 1 93.12 187 ARG A C 1
ATOM 1399 O O . ARG A 1 187 ? 8.297 28.703 -3.125 1 93.12 187 ARG A O 1
ATOM 1406 N N . PRO A 1 188 ? 6.293 27.766 -3.463 1 89.88 188 PRO A N 1
ATOM 1407 C CA . PRO A 1 188 ? 5.738 28.531 -2.34 1 89.88 188 PRO A CA 1
ATOM 1408 C C . PRO A 1 188 ? 6.336 28.109 -0.997 1 89.88 188 PRO A C 1
ATOM 1410 O O . PRO A 1 188 ? 6.668 26.938 -0.797 1 89.88 188 PRO A O 1
ATOM 1413 N N . LEU A 1 189 ? 6.449 29.078 -0.17 1 89.75 189 LEU A N 1
ATOM 1414 C CA . LEU A 1 189 ? 6.844 28.906 1.224 1 89.75 189 LEU A CA 1
ATOM 1415 C C . LEU A 1 189 ? 5.883 29.641 2.154 1 89.75 189 LEU A C 1
ATOM 1417 O O . LEU A 1 189 ? 5.504 30.781 1.886 1 89.75 189 LEU A O 1
ATOM 1421 N N . GLY A 1 190 ? 5.406 28.938 3.098 1 89.94 190 GLY A N 1
ATOM 1422 C CA . GLY A 1 190 ? 4.555 29.562 4.105 1 89.94 190 GLY A CA 1
ATOM 1423 C C . GLY A 1 190 ? 5.23 29.688 5.457 1 89.94 190 GLY A C 1
ATOM 1424 O O . GLY A 1 190 ? 6.258 29.062 5.707 1 89.94 190 GLY A O 1
ATOM 1425 N N . VAL A 1 191 ? 4.75 30.641 6.16 1 92.12 191 VAL A N 1
ATOM 1426 C CA . VAL A 1 191 ? 5.121 30.766 7.566 1 92.12 191 VAL A CA 1
ATOM 1427 C C . VAL A 1 191 ? 3.863 30.781 8.43 1 92.12 191 VAL A C 1
ATOM 1429 O O . VAL A 1 191 ? 2.861 31.406 8.07 1 92.12 191 VAL A O 1
ATOM 1432 N N . ALA A 1 192 ? 3.922 30.047 9.477 1 94.94 192 ALA A N 1
ATOM 1433 C CA . ALA A 1 192 ? 2.791 30.016 10.406 1 94.94 192 ALA A CA 1
ATOM 1434 C C . ALA A 1 192 ? 3.256 30.219 11.844 1 94.94 192 ALA A C 1
ATOM 1436 O O . ALA A 1 192 ? 4.375 29.844 12.195 1 94.94 192 ALA A O 1
ATOM 1437 N N . VAL A 1 193 ? 2.406 30.922 12.617 1 96.25 193 VAL A N 1
ATOM 1438 C CA . VAL A 1 193 ? 2.631 31.062 14.047 1 96.25 193 VAL A CA 1
ATOM 1439 C C . VAL A 1 193 ? 1.408 30.562 14.82 1 96.25 193 VAL A C 1
ATOM 1441 O O . VAL A 1 193 ? 0.29 30.594 14.297 1 96.25 193 VAL A O 1
ATOM 1444 N N . ARG A 1 194 ? 1.637 30.078 15.992 1 97.5 194 ARG A N 1
ATOM 1445 C CA . ARG A 1 194 ? 0.51 29.594 16.781 1 97.5 194 ARG A CA 1
ATOM 1446 C C . ARG A 1 194 ? 0.833 29.641 18.281 1 97.5 194 ARG A C 1
ATOM 1448 O O . ARG A 1 194 ? 2 29.719 18.656 1 97.5 194 ARG A O 1
ATOM 1455 N N . ALA A 1 195 ? -0.154 29.641 19.062 1 97.94 195 ALA A N 1
ATOM 1456 C CA . ALA A 1 195 ? -0.092 29.453 20.516 1 97.94 195 ALA A CA 1
ATOM 1457 C C . ALA A 1 195 ? -1.317 28.688 21.016 1 97.94 195 ALA A C 1
ATOM 1459 O O . ALA A 1 195 ? -2.297 28.531 20.281 1 97.94 195 ALA A O 1
ATOM 1460 N N . TYR A 1 196 ? -1.168 28.141 22.219 1 98 196 TYR A N 1
ATOM 1461 C CA . TYR A 1 196 ? -2.309 27.531 22.875 1 98 196 TYR A CA 1
ATOM 1462 C C . TYR A 1 196 ? -2.926 28.484 23.891 1 98 196 TYR A C 1
ATOM 1464 O O . TYR A 1 196 ? -2.211 29.203 24.594 1 98 196 TYR A O 1
ATOM 1472 N N . TYR A 1 197 ? -4.242 28.547 23.938 1 98.38 197 TYR A N 1
ATOM 1473 C CA . TYR A 1 197 ? -5.016 29.328 24.906 1 98.38 197 TYR A CA 1
ATOM 1474 C C . TYR A 1 197 ? -6.023 28.453 25.625 1 98.38 197 TYR A C 1
ATOM 1476 O O . TYR A 1 197 ? -6.656 27.578 25.016 1 98.38 197 TYR A O 1
ATOM 1484 N N . THR A 1 198 ? -6.129 28.609 26.922 1 98.38 198 THR A N 1
ATOM 1485 C CA . THR A 1 198 ? -7.297 28.031 27.578 1 98.38 198 THR A CA 1
ATOM 1486 C C . THR A 1 198 ? -8.586 28.672 27.062 1 98.38 198 THR A C 1
ATOM 1488 O O . THR A 1 198 ? -8.641 29.891 26.891 1 98.38 198 THR A O 1
ATOM 1491 N N . SER A 1 199 ? -9.523 27.875 26.75 1 98.31 199 SER A N 1
ATOM 1492 C CA . SER A 1 199 ? -10.75 28.391 26.156 1 98.31 199 SER A CA 1
ATOM 1493 C C . SER A 1 199 ? -11.914 27.438 26.359 1 98.31 199 SER A C 1
ATOM 1495 O O . SER A 1 199 ? -11.734 26.219 26.375 1 98.31 199 SER A O 1
ATOM 1497 N N . PRO A 1 200 ? -13.141 28.016 26.562 1 97.5 200 PRO A N 1
ATOM 1498 C CA . PRO A 1 200 ? -14.32 27.141 26.562 1 97.5 200 PRO A CA 1
ATOM 1499 C C . PRO A 1 200 ? -14.586 26.5 25.219 1 97.5 200 PRO A C 1
ATOM 1501 O O . PRO A 1 200 ? -15.398 25.578 25.109 1 97.5 200 PRO A O 1
ATOM 1504 N N . ARG A 1 201 ? -13.836 26.891 24.188 1 97.25 201 ARG A N 1
ATOM 1505 C CA . ARG A 1 201 ? -14.023 26.359 22.844 1 97.25 201 ARG A CA 1
ATOM 1506 C C . ARG A 1 201 ? -13.055 25.203 22.578 1 97.25 201 ARG A C 1
ATOM 1508 O O . ARG A 1 201 ? -12.82 24.859 21.422 1 97.25 201 ARG A O 1
ATOM 1515 N N . HIS A 1 202 ? -12.516 24.625 23.625 1 97.25 202 HIS A N 1
ATOM 1516 C CA . HIS A 1 202 ? -11.508 23.578 23.5 1 97.25 202 HIS A CA 1
ATOM 1517 C C . HIS A 1 202 ? -12.102 22.297 22.906 1 97.25 202 HIS A C 1
ATOM 1519 O O . HIS A 1 202 ? -11.367 21.422 22.438 1 97.25 202 HIS A O 1
ATOM 1525 N N . ASP A 1 203 ? -13.422 22.188 22.812 1 94.81 203 ASP A N 1
ATOM 1526 C CA . ASP A 1 203 ? -14.062 20.969 22.328 1 94.81 203 ASP A CA 1
ATOM 1527 C C . ASP A 1 203 ? -14.922 21.25 21.094 1 94.81 203 ASP A C 1
ATOM 1529 O O . ASP A 1 203 ? -15.906 20.547 20.844 1 94.81 203 ASP A O 1
ATOM 1533 N N . ASP A 1 204 ? -14.562 22.344 20.391 1 95.06 204 ASP A N 1
ATOM 1534 C CA . ASP A 1 204 ? -15.258 22.656 19.141 1 95.06 204 ASP A CA 1
ATOM 1535 C C . ASP A 1 204 ? -15.141 21.5 18.141 1 95.06 204 ASP A C 1
ATOM 1537 O O . ASP A 1 204 ? -14.047 20.984 17.906 1 95.06 204 ASP A O 1
ATOM 1541 N N . ASP A 1 205 ? -16.203 21.047 17.609 1 95 205 ASP A N 1
ATOM 1542 C CA . ASP A 1 205 ? -16.188 19.859 16.766 1 95 205 ASP A CA 1
ATOM 1543 C C . ASP A 1 205 ? -15.93 20.234 15.312 1 95 205 ASP A C 1
ATOM 1545 O O . ASP A 1 205 ? -16.094 19.406 14.414 1 95 205 ASP A O 1
ATOM 1549 N N . TYR A 1 206 ? -15.672 21.516 15.016 1 97.31 206 TYR A N 1
ATOM 1550 C CA . TYR A 1 206 ? -15.234 21.969 13.695 1 97.31 206 TYR A CA 1
ATOM 1551 C C . TYR A 1 206 ? -13.875 22.656 13.789 1 97.31 206 TYR A C 1
ATOM 1553 O O . TYR A 1 206 ? -13.578 23.328 14.773 1 97.31 206 TYR A O 1
ATOM 1561 N N . LEU A 1 207 ? -13.047 22.469 12.789 1 96.75 207 LEU A N 1
ATOM 1562 C CA . LEU A 1 207 ? -11.859 23.297 12.617 1 96.75 207 LEU A CA 1
ATOM 1563 C C . LEU A 1 207 ? -12.219 24.672 12.047 1 96.75 207 LEU A C 1
ATOM 1565 O O . LEU A 1 207 ? -12.781 24.75 10.953 1 96.75 207 LEU A O 1
ATOM 1569 N N . GLU A 1 208 ? -11.938 25.641 12.781 1 96.75 208 GLU A N 1
ATOM 1570 C CA . GLU A 1 208 ? -12.359 26.984 12.344 1 96.75 208 GLU A CA 1
ATOM 1571 C C . GLU A 1 208 ? -11.234 27.688 11.594 1 96.75 208 GLU A C 1
ATOM 1573 O O . GLU A 1 208 ? -10.078 27.656 12.023 1 96.75 208 GLU A O 1
ATOM 1578 N N . SER A 1 209 ? -11.562 28.219 10.43 1 94.56 209 SER A N 1
ATOM 1579 C CA . SER A 1 209 ? -10.641 28.953 9.57 1 94.56 209 SER A CA 1
ATOM 1580 C C . SER A 1 209 ? -11.156 30.359 9.281 1 94.56 209 SER A C 1
ATOM 1582 O O . SER A 1 209 ? -12.312 30.531 8.898 1 94.56 209 SER A O 1
ATOM 1584 N N . TRP A 1 210 ? -10.32 31.297 9.492 1 92.38 210 TRP A N 1
ATOM 1585 C CA . TRP A 1 210 ? -10.625 32.688 9.219 1 92.38 210 TRP A CA 1
ATOM 1586 C C . TRP A 1 210 ? -9.922 33.156 7.949 1 92.38 210 TRP A C 1
ATOM 1588 O O . TRP A 1 210 ? -8.695 33.312 7.93 1 92.38 210 TRP A O 1
ATOM 1598 N N . LEU A 1 211 ? -10.648 33.469 6.941 1 87.19 211 LEU A N 1
ATOM 1599 C CA . LEU A 1 211 ? -10.07 33.875 5.664 1 87.19 211 LEU A CA 1
ATOM 1600 C C . LEU A 1 211 ? -9.742 35.375 5.664 1 87.19 211 LEU A C 1
ATOM 1602 O O . LEU A 1 211 ? -8.992 35.844 4.801 1 87.19 211 LEU A O 1
ATOM 1606 N N . GLU A 1 212 ? -10.328 36.062 6.605 1 84.88 212 GLU A N 1
ATOM 1607 C CA . GLU A 1 212 ? -10.062 37.5 6.82 1 84.88 212 GLU A CA 1
ATOM 1608 C C . GLU A 1 212 ? -9.727 37.781 8.281 1 84.88 212 GLU A C 1
ATOM 1610 O O . GLU A 1 212 ? -10.5 37.438 9.18 1 84.88 212 GLU A O 1
ATOM 1615 N N . LEU A 1 213 ? -8.531 38.344 8.352 1 88.62 213 LEU A N 1
ATOM 1616 C CA . LEU A 1 213 ? -8.125 38.75 9.703 1 88.62 213 LEU A CA 1
ATOM 1617 C C . LEU A 1 213 ? -8.312 40.25 9.922 1 88.62 213 LEU A C 1
ATOM 1619 O O . LEU A 1 213 ? -7.438 41.031 9.594 1 88.62 213 LEU A O 1
ATOM 1623 N N . TRP A 1 214 ? -9.391 40.531 10.5 1 86.69 214 TRP A N 1
ATOM 1624 C CA . TRP A 1 214 ? -9.719 41.938 10.703 1 86.69 214 TRP A CA 1
ATOM 1625 C C . TRP A 1 214 ? -9.211 42.406 12.047 1 86.69 214 TRP A C 1
ATOM 1627 O O . TRP A 1 214 ? -9.25 41.688 13.039 1 86.69 214 TRP A O 1
ATOM 1637 N N . SER A 1 215 ? -8.711 43.562 12.016 1 89.31 215 SER A N 1
ATOM 1638 C CA . SER A 1 215 ? -8.305 44.281 13.227 1 89.31 215 SER A CA 1
ATOM 1639 C C . SER A 1 215 ? -8.602 45.781 13.109 1 89.31 215 SER A C 1
ATOM 1641 O O . SER A 1 215 ? -9.312 46.219 12.195 1 89.31 215 SER A O 1
ATOM 1643 N N . THR A 1 216 ? -8.312 46.469 14.164 1 87.19 216 THR A N 1
ATOM 1644 C CA . THR A 1 216 ? -8.477 47.938 14.172 1 87.19 216 THR A CA 1
ATOM 1645 C C . THR A 1 216 ? -7.121 48.625 14.305 1 87.19 216 THR A C 1
ATOM 1647 O O . THR A 1 216 ? -6.27 48.188 15.078 1 87.19 216 THR A O 1
ATOM 1650 N N . ASP A 1 217 ? -6.898 49.656 13.484 1 84.25 217 ASP A N 1
ATOM 1651 C CA . ASP A 1 217 ? -5.645 50.406 13.578 1 84.25 217 ASP A CA 1
ATOM 1652 C C . ASP A 1 217 ? -5.703 51.438 14.703 1 84.25 217 ASP A C 1
ATOM 1654 O O . ASP A 1 217 ? -6.652 51.469 15.484 1 84.25 217 ASP A O 1
ATOM 1658 N N . GLN A 1 218 ? -4.645 52.219 14.875 1 84.06 218 GLN A N 1
ATOM 1659 C CA . GLN A 1 218 ? -4.508 53.188 15.945 1 84.06 218 GLN A CA 1
ATOM 1660 C C . GLN A 1 218 ? -5.602 54.25 15.867 1 84.06 218 GLN A C 1
ATOM 1662 O O . GLN A 1 218 ? -5.996 54.844 16.891 1 84.06 218 GLN A O 1
ATOM 1667 N N . ASP A 1 219 ? -6.113 54.5 14.641 1 90.56 219 ASP A N 1
ATOM 1668 C CA . ASP A 1 219 ? -7.121 55.531 14.422 1 90.56 219 ASP A CA 1
ATOM 1669 C C . ASP A 1 219 ? -8.531 54.969 14.547 1 90.56 219 ASP A C 1
ATOM 1671 O O . ASP A 1 219 ? -9.516 55.656 14.312 1 90.56 219 ASP A O 1
ATOM 1675 N N . GLY A 1 220 ? -8.602 53.719 14.82 1 86 220 GLY A N 1
ATOM 1676 C CA . GLY A 1 220 ? -9.906 53.094 15.016 1 86 220 GLY A CA 1
ATOM 1677 C C . GLY A 1 220 ? -10.5 52.531 13.734 1 86 220 GLY A C 1
ATOM 1678 O O . GLY A 1 220 ? -11.641 52.062 13.727 1 86 220 GLY A O 1
ATOM 1679 N N . ASN A 1 221 ? -9.758 52.594 12.656 1 89 221 ASN A N 1
ATOM 1680 C CA . ASN A 1 221 ? -10.25 52.062 11.383 1 89 221 ASN A CA 1
ATOM 1681 C C . ASN A 1 221 ? -10.055 50.562 11.281 1 89 221 ASN A C 1
ATOM 1683 O O . ASN A 1 221 ? -9.055 50.031 11.75 1 89 221 ASN A O 1
ATOM 1687 N N . LYS A 1 222 ? -11.031 49.938 10.641 1 88.12 222 LYS A N 1
ATOM 1688 C CA . LYS A 1 222 ? -10.938 48.531 10.391 1 88.12 222 LYS A CA 1
ATOM 1689 C C . LYS A 1 222 ? -9.914 48.219 9.297 1 88.12 222 LYS A C 1
ATOM 1691 O O . LYS A 1 222 ? -9.969 48.812 8.219 1 88.12 222 LYS A O 1
ATOM 1696 N N . ILE A 1 223 ? -9 47.312 9.617 1 85.38 223 ILE A N 1
ATOM 1697 C CA . ILE A 1 223 ? -7.977 46.938 8.648 1 85.38 223 ILE A CA 1
ATOM 1698 C C . ILE A 1 223 ? -7.949 45.406 8.5 1 85.38 223 ILE A C 1
ATOM 1700 O O . ILE A 1 223 ? -8.312 44.688 9.43 1 85.38 223 ILE A O 1
ATOM 1704 N N . LEU A 1 224 ? -7.605 45.031 7.352 1 84.19 224 LEU A N 1
ATOM 1705 C CA . LEU A 1 224 ? -7.426 43.625 7.059 1 84.19 224 LEU A CA 1
ATOM 1706 C C . LEU A 1 224 ? -5.957 43.219 7.18 1 84.19 224 LEU A C 1
ATOM 1708 O O . LEU A 1 224 ? -5.105 43.75 6.465 1 84.19 224 LEU A O 1
ATOM 1712 N N . LEU A 1 225 ? -5.746 42.344 8.148 1 80.81 225 LEU A N 1
ATOM 1713 C CA . LEU A 1 225 ? -4.395 41.844 8.336 1 80.81 225 LEU A CA 1
ATOM 1714 C C . LEU A 1 225 ? -4.098 40.719 7.328 1 80.81 225 LEU A C 1
ATOM 1716 O O . LEU A 1 225 ? -5.012 40.062 6.855 1 80.81 225 LEU A O 1
ATOM 1720 N N . PRO A 1 226 ? -2.889 40.562 6.949 1 80.19 226 PRO A N 1
ATOM 1721 C CA . PRO A 1 226 ? -2.541 39.5 5.996 1 80.19 226 PRO A CA 1
ATOM 1722 C C . PRO A 1 226 ? -2.619 38.094 6.605 1 80.19 226 PRO A C 1
ATOM 1724 O O . PRO A 1 226 ? -2.369 37.938 7.801 1 80.19 226 PRO A O 1
ATOM 1727 N N . GLY A 1 227 ? -2.957 37.156 5.727 1 83.75 227 GLY A N 1
ATOM 1728 C CA . GLY A 1 227 ? -2.902 35.75 6.117 1 83.75 227 GLY A CA 1
ATOM 1729 C C . GLY A 1 227 ? -4.27 35.156 6.426 1 83.75 227 GLY A C 1
ATOM 1730 O O . GLY A 1 227 ? -5.293 35.812 6.219 1 83.75 227 GLY A O 1
ATOM 1731 N N . TYR A 1 228 ? -4.254 33.938 6.754 1 89.5 228 TYR A N 1
ATOM 1732 C CA . TYR A 1 228 ? -5.449 33.25 7.234 1 89.5 228 TYR A CA 1
ATOM 1733 C C . TYR A 1 228 ? -5.23 32.688 8.633 1 89.5 228 TYR A C 1
ATOM 1735 O O . TYR A 1 228 ? -4.105 32.344 8.992 1 89.5 228 TYR A O 1
ATOM 1743 N N . GLY A 1 229 ? -6.277 32.75 9.414 1 94.44 229 GLY A N 1
ATOM 1744 C CA . GLY A 1 229 ? -6.191 32.281 10.789 1 94.44 229 GLY A CA 1
ATOM 1745 C C . GLY A 1 229 ? -6.953 31 11.047 1 94.44 229 GLY A C 1
ATOM 1746 O O . GLY A 1 229 ? -7.812 30.609 10.25 1 94.44 229 GLY A O 1
ATOM 1747 N N . TRP A 1 230 ? -6.547 30.297 12.133 1 97.44 230 TRP A N 1
ATOM 1748 C CA . TRP A 1 230 ? -7.297 29.109 12.508 1 97.44 230 TRP A CA 1
ATOM 1749 C C . TRP A 1 230 ? -7.488 29.031 14.016 1 97.44 230 TRP A C 1
ATOM 1751 O O . TRP A 1 230 ? -6.773 29.688 14.773 1 97.44 230 TRP A O 1
ATOM 1761 N N . ILE A 1 231 ? -8.523 28.391 14.453 1 98.06 231 ILE A N 1
ATOM 1762 C CA . ILE A 1 231 ? -8.812 28 15.828 1 98.06 231 ILE A CA 1
ATOM 1763 C C . ILE A 1 231 ? -9.203 26.516 15.867 1 98.06 231 ILE A C 1
ATOM 1765 O O . ILE A 1 231 ? -10.25 26.141 15.328 1 98.06 231 ILE A O 1
ATOM 1769 N N . PHE A 1 232 ? -8.359 25.719 16.484 1 98.12 232 PHE A N 1
ATOM 1770 C CA . PHE A 1 232 ? -8.625 24.297 16.625 1 98.12 232 PHE A CA 1
ATOM 1771 C C . PHE A 1 232 ? -8.734 23.906 18.094 1 98.12 232 PHE A C 1
ATOM 1773 O O . PHE A 1 232 ? -7.773 24.047 18.844 1 98.12 232 PHE A O 1
ATOM 1780 N N . GLY A 1 233 ? -9.922 23.422 18.469 1 97.56 233 GLY A N 1
ATOM 1781 C CA . GLY A 1 233 ? -10.047 22.875 19.812 1 97.56 233 GLY A CA 1
ATOM 1782 C C . GLY A 1 233 ? -9.242 21.609 20.016 1 97.56 233 GLY A C 1
ATOM 1783 O O . GLY A 1 233 ? -9.281 20.703 19.188 1 97.56 233 GLY A O 1
ATOM 1784 N N . VAL A 1 234 ? -8.547 21.516 21.156 1 96.19 234 VAL A N 1
ATOM 1785 C CA . VAL A 1 234 ? -7.621 20.406 21.391 1 96.19 234 VAL A CA 1
ATOM 1786 C C . VAL A 1 234 ? -8.25 19.391 22.328 1 96.19 234 VAL A C 1
ATOM 1788 O O . VAL A 1 234 ? -7.77 18.266 22.438 1 96.19 234 VAL A O 1
ATOM 1791 N N . GLY A 1 235 ? -9.242 19.672 22.984 1 94.88 235 GLY A N 1
ATOM 1792 C CA . GLY A 1 235 ? -9.984 18.75 23.828 1 94.88 235 GLY A CA 1
ATOM 1793 C C . GLY A 1 235 ? -9.438 18.656 25.234 1 94.88 235 GLY A C 1
ATOM 1794 O O . GLY A 1 235 ? -10.008 17.969 26.078 1 94.88 235 GLY A O 1
ATOM 1795 N N . ASP A 1 236 ? -8.359 19.359 25.594 1 94.38 236 ASP A N 1
ATOM 1796 C CA . ASP A 1 236 ? -7.738 19.281 26.922 1 94.38 236 ASP A CA 1
ATOM 1797 C C . ASP A 1 236 ? -7.934 20.578 27.703 1 94.38 236 ASP A C 1
ATOM 1799 O O . ASP A 1 236 ? -7.195 20.859 28.641 1 94.38 236 ASP A O 1
ATOM 1803 N N . GLY A 1 237 ? -8.797 21.359 27.203 1 96.94 237 GLY A N 1
ATOM 1804 C CA . GLY A 1 237 ? -9.031 22.656 27.812 1 96.94 237 GLY A CA 1
ATOM 1805 C C . GLY A 1 237 ? -8.438 23.812 27.016 1 96.94 237 GLY A C 1
ATOM 1806 O O . GLY A 1 237 ? -8.719 24.969 27.312 1 96.94 237 GLY A O 1
ATOM 1807 N N . THR A 1 238 ? -7.676 23.484 26 1 97.56 238 THR A N 1
ATOM 1808 C CA . THR A 1 238 ? -7.035 24.562 25.25 1 97.56 238 THR A CA 1
ATOM 1809 C C . THR A 1 238 ? -7.465 24.516 23.781 1 97.56 238 THR A C 1
ATOM 1811 O O . THR A 1 238 ? -8.062 23.531 23.328 1 97.56 238 THR A O 1
ATOM 1814 N N . SER A 1 239 ? -7.27 25.609 23.125 1 98.12 239 SER A N 1
ATOM 1815 C CA . SER A 1 239 ? -7.363 25.734 21.672 1 98.12 239 SER A CA 1
ATOM 1816 C C . SER A 1 239 ? -6.016 26.125 21.062 1 98.12 239 SER A C 1
ATOM 1818 O O . SER A 1 239 ? -5.27 26.906 21.641 1 98.12 239 SER A O 1
ATOM 1820 N N . ASN A 1 240 ? -5.699 25.469 19.984 1 98.12 240 ASN A N 1
ATOM 1821 C CA . ASN A 1 240 ? -4.598 25.922 19.156 1 98.12 240 ASN A CA 1
ATOM 1822 C C . ASN A 1 240 ? -5.023 27.078 18.234 1 98.12 240 ASN A C 1
ATOM 1824 O O . ASN A 1 240 ? -5.867 26.891 17.359 1 98.12 240 ASN A O 1
ATOM 1828 N N . VAL A 1 241 ? -4.516 28.25 18.469 1 98.31 241 VAL A N 1
ATOM 1829 C CA . VAL A 1 241 ? -4.844 29.438 17.688 1 98.31 241 VAL A CA 1
ATOM 1830 C C . VAL A 1 241 ? -3.611 29.906 16.922 1 98.31 241 VAL A C 1
ATOM 1832 O O . VAL A 1 241 ? -2.531 30.062 17.5 1 98.31 241 VAL A O 1
ATOM 1835 N N . GLY A 1 242 ? -3.807 30.047 15.633 1 97.31 242 GLY A N 1
ATOM 1836 C CA . GLY A 1 242 ? -2.662 30.484 14.844 1 97.31 242 GLY A CA 1
ATOM 1837 C C . GLY A 1 242 ? -3.051 31.109 13.516 1 97.31 242 GLY A C 1
ATOM 1838 O O . GLY A 1 242 ? -4.238 31.266 13.219 1 97.31 242 GLY A O 1
ATOM 1839 N N . LEU A 1 243 ? -2.068 31.641 12.805 1 95 243 LEU A N 1
ATOM 1840 C CA . LEU A 1 243 ? -2.268 32.188 11.461 1 95 243 LEU A CA 1
ATOM 1841 C C . LEU A 1 243 ? -1.061 31.891 10.57 1 95 243 LEU A C 1
ATOM 1843 O O . LEU A 1 243 ? 0.02 31.562 11.07 1 95 243 LEU A O 1
ATOM 1847 N N . GLY A 1 244 ? -1.295 31.781 9.297 1 91.94 244 GLY A N 1
ATOM 1848 C CA . GLY A 1 244 ? -0.261 31.547 8.305 1 91.94 244 GLY A CA 1
ATOM 1849 C C . GLY A 1 244 ? -0.327 32.531 7.137 1 91.94 244 GLY A C 1
ATOM 1850 O O . GLY A 1 244 ? -1.388 33.062 6.844 1 91.94 244 GLY A O 1
ATOM 1851 N N . ILE A 1 245 ? 0.869 32.781 6.613 1 86.06 245 ILE A N 1
ATOM 1852 C CA . ILE A 1 245 ? 0.989 33.656 5.445 1 86.06 245 ILE A CA 1
ATOM 1853 C C . ILE A 1 245 ? 1.921 33 4.422 1 86.06 245 ILE A C 1
ATOM 1855 O O . ILE A 1 245 ? 2.896 32.344 4.789 1 86.06 245 ILE A O 1
ATOM 1859 N N . LEU A 1 246 ? 1.562 33.188 3.191 1 81.94 246 LEU A N 1
ATOM 1860 C CA . LEU A 1 246 ? 2.387 32.688 2.105 1 81.94 246 LEU A CA 1
ATOM 1861 C C . LEU A 1 246 ? 3.369 33.75 1.616 1 81.94 246 LEU A C 1
ATOM 1863 O O . LEU A 1 246 ? 3.098 34.938 1.716 1 81.94 246 LEU A O 1
ATOM 1867 N N . ASN A 1 247 ? 4.438 33.25 1.111 1 75.81 247 ASN A N 1
ATOM 1868 C CA . ASN A 1 247 ? 5.453 34.188 0.593 1 75.81 247 ASN A CA 1
ATOM 1869 C C . ASN A 1 247 ? 4.984 34.875 -0.681 1 75.81 247 ASN A C 1
ATOM 1871 O O . ASN A 1 247 ? 5.645 35.781 -1.174 1 75.81 247 ASN A O 1
ATOM 1875 N N . THR A 1 248 ? 3.971 34.438 -1.188 1 71.69 248 THR A N 1
ATOM 1876 C CA . THR A 1 248 ? 3.404 35.094 -2.361 1 71.69 248 THR A CA 1
ATOM 1877 C C . THR A 1 248 ? 2.695 36.375 -1.969 1 71.69 248 THR A C 1
ATOM 1879 O O . THR A 1 248 ? 2.371 37.219 -2.828 1 71.69 248 THR A O 1
ATOM 1882 N N . SER A 1 249 ? 2.604 36.469 -0.719 1 70.69 249 SER A N 1
ATOM 1883 C CA . SER A 1 249 ? 1.998 37.688 -0.212 1 70.69 249 SER A CA 1
ATOM 1884 C C . SER A 1 249 ? 3.016 38.812 -0.153 1 70.69 249 SER A C 1
ATOM 1886 O O . SER A 1 249 ? 4.168 38.594 0.226 1 70.69 249 SER A O 1
ATOM 1888 N N . THR A 1 250 ? 2.547 39.969 -0.486 1 69.38 250 THR A N 1
ATOM 1889 C CA . THR A 1 250 ? 3.422 41.125 -0.44 1 69.38 250 THR A CA 1
ATOM 1890 C C . THR A 1 250 ? 3.854 41.406 0.993 1 69.38 250 THR A C 1
ATOM 1892 O O . THR A 1 250 ? 4.848 42.125 1.217 1 69.38 250 THR A O 1
ATOM 1895 N N . ALA A 1 251 ? 3.156 40.875 1.868 1 68.69 251 ALA A N 1
ATOM 1896 C CA . ALA A 1 251 ? 3.443 41.125 3.277 1 68.69 251 ALA A CA 1
ATOM 1897 C C . ALA A 1 251 ? 4.48 40.156 3.811 1 68.69 251 ALA A C 1
ATOM 1899 O O . ALA A 1 251 ? 5 40.312 4.914 1 68.69 251 ALA A O 1
ATOM 1900 N N . PHE A 1 252 ? 4.801 39.281 2.998 1 72.25 252 PHE A N 1
ATOM 1901 C CA . PHE A 1 252 ? 5.707 38.219 3.439 1 72.25 252 PHE A CA 1
ATOM 1902 C C . PHE A 1 252 ? 7.082 38.812 3.771 1 72.25 252 PHE A C 1
ATOM 1904 O O . PHE A 1 252 ? 7.637 39.594 3 1 72.25 252 PHE A O 1
ATOM 1911 N N . GLY A 1 253 ? 7.605 38.406 4.949 1 71.25 253 GLY A N 1
ATOM 1912 C CA . GLY A 1 253 ? 8.922 38.875 5.383 1 71.25 253 GLY A CA 1
ATOM 1913 C C . GLY A 1 253 ? 8.922 40.25 5.957 1 71.25 253 GLY A C 1
ATOM 1914 O O . GLY A 1 253 ? 9.938 40.75 6.461 1 71.25 253 GLY A O 1
ATOM 1915 N N . ARG A 1 254 ? 7.793 41 5.875 1 71.31 254 ARG A N 1
ATOM 1916 C CA . ARG A 1 254 ? 7.746 42.375 6.324 1 71.31 254 ARG A CA 1
ATOM 1917 C C . ARG A 1 254 ? 6.82 42.531 7.527 1 71.31 254 ARG A C 1
ATOM 1919 O O . ARG A 1 254 ? 6.641 43.656 8.039 1 71.31 254 ARG A O 1
ATOM 1926 N N . THR A 1 255 ? 6.422 41.406 7.875 1 78.12 255 THR A N 1
ATOM 1927 C CA . THR A 1 255 ? 5.367 41.438 8.883 1 78.12 255 THR A CA 1
ATOM 1928 C C . THR A 1 255 ? 5.805 40.719 10.148 1 78.12 255 THR A C 1
ATOM 1930 O O . THR A 1 255 ? 6.461 39.688 10.078 1 78.12 255 THR A O 1
ATOM 1933 N N . ASP A 1 256 ? 5.594 41.344 11.25 1 87.81 256 ASP A N 1
ATOM 1934 C CA . ASP A 1 256 ? 5.711 40.656 12.531 1 87.81 256 ASP A CA 1
ATOM 1935 C C . ASP A 1 256 ? 4.488 39.781 12.805 1 87.81 256 ASP A C 1
ATOM 1937 O O . ASP A 1 256 ? 3.498 40.25 13.367 1 87.81 256 ASP A O 1
ATOM 1941 N N . TYR A 1 257 ? 4.633 38.562 12.57 1 89.31 257 TYR A N 1
ATOM 1942 C CA . TYR A 1 257 ? 3.51 37.625 12.609 1 89.31 257 TYR A CA 1
ATOM 1943 C C . TYR A 1 257 ? 2.975 37.469 14.023 1 89.31 257 TYR A C 1
ATOM 1945 O O . TYR A 1 257 ? 1.776 37.25 14.227 1 89.31 257 TYR A O 1
ATOM 1953 N N . LYS A 1 258 ? 3.807 37.562 14.977 1 91.44 258 LYS A N 1
ATOM 1954 C CA . LYS A 1 258 ? 3.361 37.469 16.359 1 91.44 258 LYS A CA 1
ATOM 1955 C C . LYS A 1 258 ? 2.471 38.656 16.734 1 91.44 258 LYS A C 1
ATOM 1957 O O . LYS A 1 258 ? 1.47 38.5 17.438 1 91.44 258 LYS A O 1
ATOM 1962 N N . ASP A 1 259 ? 2.869 39.781 16.219 1 91.25 259 ASP A N 1
ATOM 1963 C CA . ASP A 1 259 ? 2.053 40.969 16.453 1 91.25 259 ASP A CA 1
ATOM 1964 C C . ASP A 1 259 ? 0.702 40.844 15.758 1 91.25 259 ASP A C 1
ATOM 1966 O O . ASP A 1 259 ? -0.33 41.219 16.328 1 91.25 259 ASP A O 1
ATOM 1970 N N . VAL A 1 260 ? 0.766 40.406 14.492 1 90.94 260 VAL A N 1
ATOM 1971 C CA . VAL A 1 260 ? -0.471 40.219 13.742 1 90.94 260 VAL A CA 1
ATOM 1972 C C . VAL A 1 260 ? -1.407 39.281 14.516 1 90.94 260 VAL A C 1
ATOM 1974 O O . VAL A 1 260 ? -2.605 39.562 14.625 1 90.94 260 VAL A O 1
ATOM 1977 N N . MET A 1 261 ? -0.873 38.25 15.062 1 94.19 261 MET A N 1
ATOM 1978 C CA . MET A 1 261 ? -1.676 37.281 15.797 1 94.19 261 MET A CA 1
ATOM 1979 C C . MET A 1 261 ? -2.281 37.906 17.047 1 94.19 261 MET A C 1
ATOM 1981 O O . MET A 1 261 ? -3.471 37.75 17.312 1 94.19 261 MET A O 1
ATOM 1985 N N . LYS A 1 262 ? -1.512 38.656 17.75 1 93.44 262 LYS A N 1
ATOM 1986 C CA . LYS A 1 262 ? -1.999 39.312 18.969 1 93.44 262 LYS A CA 1
ATOM 1987 C C . LYS A 1 262 ? -3.137 40.281 18.656 1 93.44 262 LYS A C 1
ATOM 1989 O O . LYS A 1 262 ? -4.145 40.312 19.359 1 93.44 262 LYS A O 1
ATOM 1994 N N . ARG A 1 263 ? -2.943 41.031 17.594 1 92.62 263 ARG A N 1
ATOM 1995 C CA . ARG A 1 263 ? -3.961 42 17.188 1 92.62 263 ARG A CA 1
ATOM 1996 C C . ARG A 1 263 ? -5.25 41.281 16.766 1 92.62 263 ARG A C 1
ATOM 1998 O O . ARG A 1 263 ? -6.348 41.75 17.094 1 92.62 263 ARG A O 1
ATOM 2005 N N . TRP A 1 264 ? -5.078 40.25 16.047 1 94 264 TRP A N 1
ATOM 2006 C CA . TRP A 1 264 ? -6.242 39.5 15.594 1 94 264 TRP A CA 1
ATOM 2007 C C . TRP A 1 264 ? -6.969 38.844 16.781 1 94 264 TRP A C 1
ATOM 2009 O O . TRP A 1 264 ? -8.188 39 16.906 1 94 264 TRP A O 1
ATOM 2019 N N . VAL A 1 265 ? -6.258 38.219 17.656 1 94.75 265 VAL A N 1
ATOM 2020 C CA . VAL A 1 265 ? -6.812 37.562 18.812 1 94.75 265 VAL A CA 1
ATOM 2021 C C . VAL A 1 265 ? -7.559 38.531 19.703 1 94.75 265 VAL A C 1
ATOM 2023 O O . VAL A 1 265 ? -8.602 38.219 20.281 1 94.75 265 VAL A O 1
ATOM 2026 N N . ALA A 1 266 ? -7.109 39.75 19.766 1 92.69 266 ALA A N 1
ATOM 2027 C CA . ALA A 1 266 ? -7.691 40.781 20.609 1 92.69 266 ALA A CA 1
ATOM 2028 C C . ALA A 1 266 ? -9.086 41.188 20.109 1 92.69 266 ALA A C 1
ATOM 2030 O O . ALA A 1 266 ? -9.875 41.75 20.859 1 92.69 266 ALA A O 1
ATOM 2031 N N . THR A 1 267 ? -9.344 40.906 18.891 1 92.06 267 THR A N 1
ATOM 2032 C CA . THR A 1 267 ? -10.633 41.281 18.312 1 92.06 267 THR A CA 1
ATOM 2033 C C . THR A 1 267 ? -11.68 40.219 18.562 1 92.06 267 THR A C 1
ATOM 2035 O O . THR A 1 267 ? -12.867 40.438 18.312 1 92.06 267 THR A O 1
ATOM 2038 N N . MET A 1 268 ? -11.312 39.094 19.078 1 93.44 268 MET A N 1
ATOM 2039 C CA . MET A 1 268 ? -12.227 37.969 19.25 1 93.44 268 MET A CA 1
ATOM 2040 C C . MET A 1 268 ? -13.117 38.188 20.469 1 93.44 268 MET A C 1
ATOM 2042 O O . MET A 1 268 ? -12.742 38.906 21.406 1 93.44 268 MET A O 1
ATOM 2046 N N . PRO A 1 269 ? -14.297 37.562 20.453 1 93.69 269 PRO A N 1
ATOM 2047 C CA . PRO A 1 269 ? -15.195 37.719 21.594 1 93.69 269 PRO A CA 1
ATOM 2048 C C . PRO A 1 269 ? -14.523 37.375 22.922 1 93.69 269 PRO A C 1
ATOM 2050 O O . PRO A 1 269 ? -13.852 36.344 23.016 1 93.69 269 PRO A O 1
ATOM 2053 N N . ALA A 1 270 ? -14.828 38.156 23.906 1 94.75 270 ALA A N 1
ATOM 2054 C CA . ALA A 1 270 ? -14.211 37.969 25.219 1 94.75 270 ALA A CA 1
ATOM 2055 C C . ALA A 1 270 ? -14.602 36.625 25.812 1 94.75 270 ALA A C 1
ATOM 2057 O O . ALA A 1 270 ? -13.812 36 26.531 1 94.75 270 ALA A O 1
ATOM 2058 N N . GLU A 1 271 ? -15.766 36.156 25.484 1 95.38 271 GLU A N 1
ATOM 2059 C CA . GLU A 1 271 ? -16.266 34.938 26.047 1 95.38 271 GLU A CA 1
ATOM 2060 C C . GLU A 1 271 ? -15.453 33.719 25.562 1 95.38 271 GLU A C 1
ATOM 2062 O O . GLU A 1 271 ? -15.5 32.656 26.172 1 95.38 271 GLU A O 1
ATOM 2067 N N . TRP A 1 272 ? -14.664 33.938 24.5 1 97.12 272 TRP A N 1
ATOM 2068 C CA . TRP A 1 272 ? -13.828 32.844 24 1 97.12 272 TRP A CA 1
ATOM 2069 C C . TRP A 1 272 ? -12.547 32.75 24.812 1 97.12 272 TRP A C 1
ATOM 2071 O O . TRP A 1 272 ? -11.852 31.719 24.75 1 97.12 272 TRP A O 1
ATOM 2081 N N . THR A 1 273 ? -12.148 33.75 25.5 1 96.12 273 THR A N 1
ATOM 2082 C CA . THR A 1 273 ? -11.109 33.781 26.531 1 96.12 273 THR A CA 1
ATOM 2083 C C . THR A 1 273 ? -9.719 33.719 25.891 1 96.12 273 THR A C 1
ATOM 2085 O O . THR A 1 273 ? -8.781 33.219 26.516 1 96.12 273 THR A O 1
ATOM 2088 N N . TYR A 1 274 ? -9.578 34.094 24.641 1 96.81 274 TYR A N 1
ATOM 2089 C CA . TYR A 1 274 ? -8.242 34.219 24.062 1 96.81 274 TYR A CA 1
ATOM 2090 C C . TYR A 1 274 ? -7.586 35.531 24.469 1 96.81 274 TYR A C 1
ATOM 2092 O O . TYR A 1 274 ? -7.953 36.594 23.969 1 96.81 274 TYR A O 1
ATOM 2100 N N . SER A 1 275 ? -6.621 35.469 25.344 1 94.94 275 SER A N 1
ATOM 2101 C CA . SER A 1 275 ? -5.961 36.656 25.875 1 94.94 275 SER A CA 1
ATOM 2102 C C . SER A 1 275 ? -4.578 36.344 26.422 1 94.94 275 SER A C 1
ATOM 2104 O O . SER A 1 275 ? -4.18 35.156 26.453 1 94.94 275 SER A O 1
ATOM 2106 N N . ASP A 1 276 ? -3.893 37.312 26.859 1 93.81 276 ASP A N 1
ATOM 2107 C CA . ASP A 1 276 ? -2.584 37.156 27.484 1 93.81 276 ASP A CA 1
ATOM 2108 C C . ASP A 1 276 ? -2.693 36.375 28.781 1 93.81 276 ASP A C 1
ATOM 2110 O O . ASP A 1 276 ? -1.736 35.75 29.219 1 93.81 276 ASP A O 1
ATOM 2114 N N . GLU A 1 277 ? -3.816 36.438 29.359 1 95.19 277 GLU A N 1
ATOM 2115 C CA . GLU A 1 277 ? -4.027 35.75 30.641 1 95.19 277 GLU A CA 1
ATOM 2116 C C . GLU A 1 277 ? -4.258 34.25 30.438 1 95.19 277 GLU A C 1
ATOM 2118 O O . GLU A 1 277 ? -3.977 33.469 31.328 1 95.19 277 GLU A O 1
ATOM 2123 N N . THR A 1 278 ? -4.715 33.938 29.266 1 97.69 278 THR A N 1
ATOM 2124 C CA . THR A 1 278 ? -5.137 32.562 29.062 1 97.69 278 THR A CA 1
ATOM 2125 C C . THR A 1 278 ? -4.172 31.844 28.141 1 97.69 278 THR A C 1
ATOM 2127 O O . THR A 1 278 ? -4.32 30.641 27.891 1 97.69 278 THR A O 1
ATOM 2130 N N . ILE A 1 279 ? -3.189 32.562 27.609 1 97.38 279 ILE A N 1
ATOM 2131 C CA . ILE A 1 279 ? -2.176 31.938 26.781 1 97.38 279 ILE A CA 1
ATOM 2132 C C . ILE A 1 279 ? -1.333 30.984 27.625 1 97.38 279 ILE A C 1
ATOM 2134 O O . ILE A 1 279 ? -0.981 31.297 28.766 1 97.38 279 ILE A O 1
ATOM 2138 N N . THR A 1 280 ? -1.032 29.75 27.141 1 96.38 280 THR A N 1
ATOM 2139 C CA . THR A 1 280 ? -0.374 28.734 27.953 1 96.38 280 THR A CA 1
ATOM 2140 C C . THR A 1 280 ? 1.098 28.609 27.562 1 96.38 280 THR A C 1
ATOM 2142 O O . THR A 1 280 ? 1.854 27.891 28.219 1 96.38 280 THR A O 1
ATOM 2145 N N . GLY A 1 281 ? 1.611 29.266 26.656 1 93.12 281 GLY A N 1
ATOM 2146 C CA . GLY A 1 281 ? 2.984 29.266 26.172 1 93.12 281 GLY A CA 1
ATOM 2147 C C . GLY A 1 281 ? 3.268 30.359 25.156 1 93.12 281 GLY A C 1
ATOM 2148 O O . GLY A 1 281 ? 2.371 31.125 24.797 1 93.12 281 GLY A O 1
ATOM 2149 N N . PRO A 1 282 ? 4.445 30.484 24.703 1 94.94 282 PRO A N 1
ATOM 2150 C CA . PRO A 1 282 ? 4.797 31.547 23.766 1 94.94 282 PRO A CA 1
ATOM 2151 C C . PRO A 1 282 ? 4.246 31.281 22.359 1 94.94 282 PRO A C 1
ATOM 2153 O O . PRO A 1 282 ? 3.961 30.141 22 1 94.94 282 PRO A O 1
ATOM 2156 N N . ILE A 1 283 ? 4.059 32.344 21.641 1 96.56 283 ILE A N 1
ATOM 2157 C CA . ILE A 1 283 ? 3.775 32.219 20.219 1 96.56 283 ILE A CA 1
ATOM 2158 C C . ILE A 1 283 ? 5.016 31.688 19.484 1 96.56 283 ILE A C 1
ATOM 2160 O O . ILE A 1 283 ? 6.102 32.25 19.609 1 96.56 283 ILE A O 1
ATOM 2164 N N . ARG A 1 284 ? 4.879 30.578 18.844 1 95.88 284 ARG A N 1
ATOM 2165 C CA . ARG A 1 284 ? 5.977 29.969 18.094 1 95.88 284 ARG A CA 1
ATOM 2166 C C . ARG A 1 284 ? 5.641 29.891 16.609 1 95.88 284 ARG A C 1
ATOM 2168 O O . ARG A 1 284 ? 4.469 29.797 16.234 1 95.88 284 ARG A O 1
ATOM 2175 N N . GLY A 1 285 ? 6.699 30 15.859 1 94.75 285 GLY A N 1
ATOM 2176 C CA . GLY A 1 285 ? 6.5 30 14.414 1 94.75 285 GLY A CA 1
ATOM 2177 C C . GLY A 1 285 ? 7.324 28.938 13.711 1 94.75 285 GLY A C 1
ATOM 2178 O O . GLY A 1 285 ? 8.289 28.422 14.273 1 94.75 285 GLY A O 1
ATOM 2179 N N . ALA A 1 286 ? 6.91 28.531 12.562 1 93.75 286 ALA A N 1
ATOM 2180 C CA . ALA A 1 286 ? 7.629 27.594 11.711 1 93.75 286 ALA A CA 1
ATOM 2181 C C . ALA A 1 286 ? 7.363 27.875 10.234 1 93.75 286 ALA A C 1
ATOM 2183 O O . ALA A 1 286 ? 6.324 28.438 9.883 1 93.75 286 ALA A O 1
ATOM 2184 N N . ALA A 1 287 ? 8.312 27.516 9.445 1 93.25 287 ALA A N 1
ATOM 2185 C CA . ALA A 1 287 ? 8.18 27.625 7.992 1 93.25 287 ALA A CA 1
ATOM 2186 C C . ALA A 1 287 ? 7.512 26.375 7.414 1 93.25 287 ALA A C 1
ATOM 2188 O O . ALA A 1 287 ? 7.637 25.281 7.969 1 93.25 287 ALA A O 1
ATOM 2189 N N . LEU A 1 288 ? 6.805 26.562 6.371 1 94.38 288 LEU A N 1
ATOM 2190 C CA . LEU A 1 288 ? 6.098 25.484 5.688 1 94.38 288 LEU A CA 1
ATOM 2191 C C . LEU A 1 288 ? 6.598 25.328 4.254 1 94.38 288 LEU A C 1
ATOM 2193 O O . LEU A 1 288 ? 6.152 26.047 3.357 1 94.38 288 LEU A O 1
ATOM 2197 N N . PRO A 1 289 ? 7.488 24.359 3.996 1 95.75 289 PRO A N 1
ATOM 2198 C CA . PRO A 1 289 ? 7.945 24.125 2.623 1 95.75 289 PRO A CA 1
ATOM 2199 C C . PRO A 1 289 ? 6.906 23.422 1.763 1 95.75 289 PRO A C 1
ATOM 2201 O O . PRO A 1 289 ? 6.453 22.328 2.115 1 95.75 289 PRO A O 1
ATOM 2204 N N . MET A 1 290 ? 6.535 24.031 0.664 1 95.44 290 MET A N 1
ATOM 2205 C CA . MET A 1 290 ? 5.398 23.516 -0.097 1 95.44 290 MET A CA 1
ATOM 2206 C C . MET A 1 290 ? 5.816 23.156 -1.521 1 95.44 290 MET A C 1
ATOM 2208 O O . MET A 1 290 ? 6.855 23.625 -2.002 1 95.44 290 MET A O 1
ATOM 2212 N N . GLY A 1 291 ? 5.051 22.328 -2.158 1 94.94 291 GLY A N 1
ATOM 2213 C CA . GLY A 1 291 ? 5.117 22.094 -3.594 1 94.94 291 GLY A CA 1
ATOM 2214 C C . GLY A 1 291 ? 6.418 21.453 -4.039 1 94.94 291 GLY A C 1
ATOM 2215 O O . GLY A 1 291 ? 6.98 21.844 -5.07 1 94.94 291 GLY A O 1
ATOM 2216 N N . PHE A 1 292 ? 6.914 20.609 -3.279 1 96.81 292 PHE A N 1
ATOM 2217 C CA . PHE A 1 292 ? 8.172 19.938 -3.604 1 96.81 292 PHE A CA 1
ATOM 2218 C C . PHE A 1 292 ? 9.297 20.953 -3.773 1 96.81 292 PHE A C 1
ATOM 2220 O O . PHE A 1 292 ? 10.016 20.922 -4.773 1 96.81 292 PHE A O 1
ATOM 2227 N N . ASN A 1 293 ? 9.508 21.719 -2.723 1 96 293 ASN A N 1
ATOM 2228 C CA . ASN A 1 293 ? 10.445 22.828 -2.846 1 96 293 ASN A CA 1
ATOM 2229 C C . ASN A 1 293 ? 11.891 22.359 -2.666 1 96 293 ASN A C 1
ATOM 2231 O O . ASN A 1 293 ? 12.812 23.188 -2.643 1 96 293 ASN A O 1
ATOM 2235 N N . ARG A 1 294 ? 12.094 21.094 -2.434 1 97.38 294 ARG A N 1
ATOM 2236 C CA . ARG A 1 294 ? 13.438 20.531 -2.434 1 97.38 294 ARG A CA 1
ATOM 2237 C C . ARG A 1 294 ? 13.516 19.266 -3.297 1 97.38 294 ARG A C 1
ATOM 2239 O O . ARG A 1 294 ? 12.758 18.328 -3.084 1 97.38 294 ARG A O 1
ATOM 2246 N N . GLN A 1 295 ? 14.367 19.266 -4.227 1 96.38 295 GLN A N 1
ATOM 2247 C CA . GLN A 1 295 ? 14.57 18.188 -5.188 1 96.38 295 GLN A CA 1
ATOM 2248 C C . GLN A 1 295 ? 16.047 18.016 -5.52 1 96.38 295 GLN A C 1
ATOM 2250 O O . GLN A 1 295 ? 16.844 18.953 -5.352 1 96.38 295 GLN A O 1
ATOM 2255 N N . PRO A 1 296 ? 16.469 16.891 -6.082 1 97.75 296 PRO A N 1
ATOM 2256 C CA . PRO A 1 296 ? 15.625 15.711 -6.266 1 97.75 296 PRO A CA 1
ATOM 2257 C C . PRO A 1 296 ? 15.289 15.008 -4.953 1 97.75 296 PRO A C 1
ATOM 2259 O O . PRO A 1 296 ? 16.078 15.078 -3.998 1 97.75 296 PRO A O 1
ATOM 2262 N N . HIS A 1 297 ? 14.18 14.344 -4.969 1 98.5 297 HIS A N 1
ATOM 2263 C CA . HIS A 1 297 ? 13.742 13.641 -3.77 1 98.5 297 HIS A CA 1
ATOM 2264 C C . HIS A 1 297 ? 14.617 12.422 -3.49 1 98.5 297 HIS A C 1
ATOM 2266 O O . HIS A 1 297 ? 14.594 11.875 -2.389 1 98.5 297 HIS A O 1
ATOM 2272 N N . TYR A 1 298 ? 15.383 11.992 -4.461 1 98.62 298 TYR A N 1
ATOM 2273 C CA . TYR A 1 298 ? 16.391 10.961 -4.227 1 98.62 298 TYR A CA 1
ATOM 2274 C C . TYR A 1 298 ? 17.625 11.203 -5.094 1 98.62 298 TYR A C 1
ATOM 2276 O O . TYR A 1 298 ? 17.5 11.477 -6.289 1 98.62 298 TYR A O 1
ATOM 2284 N N . ALA A 1 299 ? 18.703 11.117 -4.547 1 98 299 ALA A N 1
ATOM 2285 C CA . ALA A 1 299 ? 20 11.078 -5.223 1 98 299 ALA A CA 1
ATOM 2286 C C . ALA A 1 299 ? 21.109 10.711 -4.25 1 98 299 ALA A C 1
ATOM 2288 O O . ALA A 1 299 ? 21.047 11.055 -3.064 1 98 299 ALA A O 1
ATOM 2289 N N . ASP A 1 300 ? 22.031 9.961 -4.66 1 97.75 300 ASP A N 1
ATOM 2290 C CA . ASP A 1 300 ? 23.312 9.742 -3.986 1 97.75 300 ASP A CA 1
ATOM 2291 C C . ASP A 1 300 ? 23.094 9.125 -2.604 1 97.75 300 ASP A C 1
ATOM 2293 O O . ASP A 1 300 ? 23.766 9.516 -1.641 1 97.75 300 ASP A O 1
ATOM 2297 N N . GLY A 1 301 ? 22.094 8.258 -2.512 1 98.25 301 GLY A N 1
ATOM 2298 C CA . GLY A 1 301 ? 21.891 7.508 -1.283 1 98.25 301 GLY A CA 1
ATOM 2299 C C . GLY A 1 301 ? 21.016 8.242 -0.275 1 98.25 301 GLY A C 1
ATOM 2300 O O . GLY A 1 301 ? 20.766 7.73 0.822 1 98.25 301 GLY A O 1
ATOM 2301 N N . LEU A 1 302 ? 20.516 9.438 -0.68 1 98.75 302 LEU A N 1
ATOM 2302 C CA . LEU A 1 302 ? 19.672 10.234 0.206 1 98.75 302 LEU A CA 1
ATOM 2303 C C . LEU A 1 302 ? 18.25 10.344 -0.354 1 98.75 302 LEU A C 1
ATOM 2305 O O . LEU A 1 302 ? 18.062 10.734 -1.511 1 98.75 302 LEU A O 1
ATOM 2309 N N . LEU A 1 303 ? 17.281 9.922 0.411 1 98.88 303 LEU A N 1
ATOM 2310 C CA . LEU A 1 303 ? 15.875 9.992 0.049 1 98.88 303 LEU A CA 1
ATOM 2311 C C . LEU A 1 303 ? 15.133 10.969 0.96 1 98.88 303 LEU A C 1
ATOM 2313 O O . LEU A 1 303 ? 15.32 10.945 2.178 1 98.88 303 LEU A O 1
ATOM 2317 N N . LEU A 1 304 ? 14.336 11.875 0.398 1 98.88 304 LEU A N 1
ATOM 2318 C CA . LEU A 1 304 ? 13.664 12.922 1.162 1 98.88 304 LEU A CA 1
ATOM 2319 C C . LEU A 1 304 ? 12.203 12.555 1.428 1 98.88 304 LEU A C 1
ATOM 2321 O O . LEU A 1 304 ? 11.5 12.094 0.526 1 98.88 304 LEU A O 1
ATOM 2325 N N . VAL A 1 305 ? 11.75 12.766 2.672 1 98.81 305 VAL A N 1
ATOM 2326 C CA . VAL A 1 305 ? 10.383 12.477 3.086 1 98.81 305 VAL A CA 1
ATOM 2327 C C . VAL A 1 305 ? 9.812 13.664 3.85 1 98.81 305 VAL A C 1
ATOM 2329 O O . VAL A 1 305 ? 10.5 14.266 4.676 1 98.81 305 VAL A O 1
ATOM 2332 N N . GLY A 1 306 ? 8.578 14.039 3.592 1 98.38 306 GLY A N 1
ATOM 2333 C CA . GLY A 1 306 ? 7.891 15.086 4.332 1 98.38 306 GLY A CA 1
ATOM 2334 C C . GLY A 1 306 ? 8.43 16.469 4.039 1 98.38 306 GLY A C 1
ATOM 2335 O O . GLY A 1 306 ? 8.711 16.797 2.883 1 98.38 306 GLY A O 1
ATOM 2336 N N . ASP A 1 307 ? 8.586 17.266 5.09 1 98 307 ASP A N 1
ATOM 2337 C CA . ASP A 1 307 ? 9.008 18.656 4.945 1 98 307 ASP A CA 1
ATOM 2338 C C . ASP A 1 307 ? 10.414 18.734 4.34 1 98 307 ASP A C 1
ATOM 2340 O O . ASP A 1 307 ? 10.758 19.734 3.688 1 98 307 ASP A O 1
ATOM 2344 N N . ALA A 1 308 ? 11.172 17.641 4.523 1 98.25 308 ALA A N 1
ATOM 2345 C CA . ALA A 1 308 ? 12.516 17.641 3.951 1 98.25 308 ALA A CA 1
ATOM 2346 C C . ALA A 1 308 ? 12.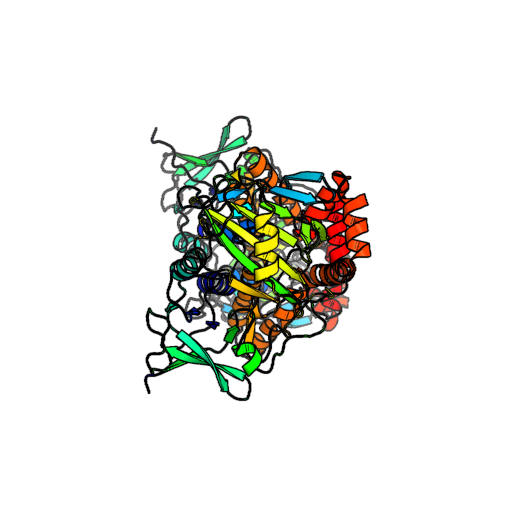469 17.703 2.428 1 98.25 308 ALA A C 1
ATOM 2348 O O . ALA A 1 308 ? 13.391 18.234 1.794 1 98.25 308 ALA A O 1
ATOM 2349 N N . GLY A 1 309 ? 11.398 17.219 1.875 1 98 309 GLY A N 1
ATOM 2350 C CA . GLY A 1 309 ? 11.195 17.281 0.436 1 98 309 GLY A CA 1
ATOM 2351 C C . GLY A 1 309 ? 10.242 18.375 0.018 1 98 309 GLY A C 1
ATOM 2352 O O . GLY A 1 309 ? 9.852 18.469 -1.15 1 98 309 GLY A O 1
ATOM 2353 N N . GLY A 1 310 ? 9.82 19.188 0.981 1 97.69 310 GLY A N 1
ATOM 2354 C CA . GLY A 1 310 ? 8.875 20.25 0.688 1 97.69 310 GLY A CA 1
ATOM 2355 C C . GLY A 1 310 ? 7.492 19.75 0.336 1 97.69 310 GLY A C 1
ATOM 2356 O O . GLY A 1 310 ? 6.891 20.188 -0.644 1 97.69 310 GLY A O 1
ATOM 2357 N N . MET A 1 311 ? 6.953 18.828 1.113 1 97.69 311 MET A N 1
ATOM 2358 C CA . MET A 1 311 ? 5.773 18.094 0.67 1 97.69 311 MET A CA 1
ATOM 2359 C C . MET A 1 311 ? 4.52 18.609 1.365 1 97.69 311 MET A C 1
ATOM 2361 O O . MET A 1 311 ? 3.502 17.906 1.416 1 97.69 311 MET A O 1
ATOM 2365 N N . VAL A 1 312 ? 4.602 19.812 1.885 1 97.12 312 VAL A N 1
ATOM 2366 C CA . VAL A 1 312 ? 3.422 20.469 2.439 1 97.12 312 VAL A CA 1
ATOM 2367 C C . VAL A 1 312 ? 2.461 20.844 1.312 1 97.12 312 VAL A C 1
ATOM 2369 O O . VAL A 1 312 ? 2.889 21.312 0.252 1 97.12 312 VAL A O 1
ATOM 2372 N N . ASN A 1 313 ? 1.194 20.672 1.553 1 95.06 313 ASN A N 1
ATOM 2373 C CA . ASN A 1 313 ? 0.135 21 0.605 1 95.06 313 ASN A CA 1
ATOM 2374 C C . ASN A 1 313 ? 0.045 22.516 0.36 1 95.06 313 ASN A C 1
ATOM 2376 O O . ASN A 1 313 ? -0.27 23.266 1.274 1 95.06 313 ASN A O 1
ATOM 2380 N N . PRO A 1 314 ? 0.189 22.906 -0.886 1 92.12 314 PRO A N 1
ATOM 2381 C CA . PRO A 1 314 ? 0.196 24.344 -1.164 1 92.12 314 PRO A CA 1
ATOM 2382 C C . PRO A 1 314 ? -1.195 24.969 -1.078 1 92.12 314 PRO A C 1
ATOM 2384 O O . PRO A 1 314 ? -1.324 26.188 -1.043 1 92.12 314 PRO A O 1
ATOM 2387 N N . PHE A 1 315 ? -2.236 24.156 -1.022 1 88.5 315 PHE A N 1
ATOM 2388 C CA . PHE A 1 315 ? -3.586 24.703 -0.953 1 88.5 315 PHE A CA 1
ATOM 2389 C C . PHE A 1 315 ? -3.93 25.125 0.473 1 88.5 315 PHE A C 1
ATOM 2391 O O . PHE A 1 315 ? -4.613 26.125 0.687 1 88.5 315 PHE A O 1
ATOM 2398 N N . ASN A 1 316 ? -3.436 24.359 1.385 1 89.12 316 ASN A N 1
ATOM 2399 C CA . ASN A 1 316 ? -3.971 24.609 2.719 1 89.12 316 ASN A CA 1
ATOM 2400 C C . ASN A 1 316 ? -2.875 24.562 3.781 1 89.12 316 ASN A C 1
ATOM 2402 O O . ASN A 1 316 ? -3.137 24.797 4.961 1 89.12 316 ASN A O 1
ATOM 2406 N N . GLY A 1 317 ? -1.676 24.188 3.412 1 92.12 317 GLY A N 1
ATOM 2407 C CA . GLY A 1 317 ? -0.566 24.219 4.352 1 92.12 317 GLY A CA 1
ATOM 2408 C C . GLY A 1 317 ? -0.452 22.953 5.184 1 92.12 317 GLY A C 1
ATOM 2409 O O . GLY A 1 317 ? 0.413 22.859 6.055 1 92.12 317 GLY A O 1
ATOM 2410 N N . GLU A 1 318 ? -1.245 21.969 4.848 1 94.19 318 GLU A N 1
ATOM 2411 C CA . GLU A 1 318 ? -1.178 20.719 5.605 1 94.19 318 GLU A CA 1
ATOM 2412 C C . GLU A 1 318 ? 0.092 19.938 5.273 1 94.19 318 GLU A C 1
ATOM 2414 O O . GLU A 1 318 ? 0.434 19.781 4.102 1 94.19 318 GLU A O 1
ATOM 2419 N N . GLY A 1 319 ? 0.734 19.453 6.32 1 96.56 319 GLY A N 1
ATOM 2420 C CA . GLY A 1 319 ? 1.964 18.719 6.082 1 96.56 319 GLY A CA 1
ATOM 2421 C C . GLY A 1 319 ? 1.904 17.281 6.582 1 96.56 319 GLY A C 1
ATOM 2422 O O . GLY A 1 319 ? 2.531 16.391 6.004 1 96.56 319 GLY A O 1
ATOM 2423 N N . ILE A 1 320 ? 1.147 17 7.625 1 98.06 320 ILE A N 1
ATOM 2424 C CA . ILE A 1 320 ? 1.217 15.734 8.336 1 98.06 320 ILE A CA 1
ATOM 2425 C C . ILE A 1 320 ? 0.747 14.609 7.422 1 98.06 320 ILE A C 1
ATOM 2427 O O . ILE A 1 320 ? 1.408 13.57 7.312 1 98.06 320 ILE A O 1
ATOM 2431 N N . ALA A 1 321 ? -0.405 14.812 6.727 1 98.19 321 ALA A N 1
ATOM 2432 C CA . ALA A 1 321 ? -0.925 13.789 5.828 1 98.19 321 ALA A CA 1
ATOM 2433 C C . ALA A 1 321 ? 0.1 13.422 4.758 1 98.19 321 ALA A C 1
ATOM 2435 O O . ALA A 1 321 ? 0.338 12.242 4.492 1 98.19 321 ALA A O 1
ATOM 2436 N N . TYR A 1 322 ? 0.725 14.383 4.234 1 98.31 322 TYR A N 1
ATOM 2437 C CA . TYR A 1 322 ? 1.623 14.195 3.1 1 98.31 322 TYR A CA 1
ATOM 2438 C C . TYR A 1 322 ? 2.98 13.68 3.561 1 98.31 322 TYR A C 1
ATOM 2440 O O . TYR A 1 322 ? 3.656 12.953 2.826 1 98.31 322 TYR A O 1
ATOM 2448 N N . ALA A 1 323 ? 3.369 14.039 4.781 1 98.62 323 ALA A N 1
ATOM 2449 C CA . ALA A 1 323 ? 4.562 13.438 5.371 1 98.62 323 ALA A CA 1
ATOM 2450 C C . ALA A 1 323 ? 4.387 11.93 5.539 1 98.62 323 ALA A C 1
ATOM 2452 O O . ALA A 1 323 ? 5.246 11.148 5.133 1 98.62 323 ALA A O 1
ATOM 2453 N N . MET A 1 324 ? 3.252 11.523 6.066 1 98.75 324 MET A N 1
ATOM 2454 C CA . MET A 1 324 ? 3 10.094 6.27 1 98.75 324 MET A CA 1
ATOM 2455 C C . MET A 1 324 ? 2.832 9.375 4.938 1 98.75 324 MET A C 1
ATOM 2457 O O . MET A 1 324 ? 3.338 8.273 4.754 1 98.75 324 MET A O 1
ATOM 2461 N N . GLU A 1 325 ? 2.129 10.031 4.039 1 98.38 325 GLU A N 1
ATOM 2462 C CA . GLU A 1 325 ? 1.935 9.445 2.715 1 98.38 325 GLU A CA 1
ATOM 2463 C C . GLU A 1 325 ? 3.266 9.25 1.995 1 98.38 325 GLU A C 1
ATOM 2465 O O . GLU A 1 325 ? 3.512 8.203 1.402 1 98.38 325 GLU A O 1
ATOM 2470 N N . SER A 1 326 ? 4.098 10.289 2.029 1 98.69 326 SER A N 1
ATOM 2471 C CA . SER A 1 326 ? 5.414 10.164 1.409 1 98.69 326 SER A CA 1
ATOM 2472 C C . SER A 1 326 ? 6.246 9.086 2.096 1 98.69 326 SER A C 1
ATOM 2474 O O . SER A 1 326 ? 7.043 8.406 1.449 1 98.69 326 SER A O 1
ATOM 2476 N N . GLY A 1 327 ? 6.109 8.961 3.412 1 98.81 327 GLY A N 1
ATOM 2477 C CA . GLY A 1 327 ? 6.77 7.883 4.121 1 98.81 327 GLY A CA 1
ATOM 2478 C C . GLY A 1 327 ? 6.352 6.508 3.641 1 98.81 327 GLY A C 1
ATOM 2479 O O . GLY A 1 327 ? 7.195 5.629 3.447 1 98.81 327 GLY A O 1
ATOM 2480 N N . ARG A 1 328 ? 5.039 6.332 3.461 1 98.62 328 ARG A N 1
ATOM 2481 C CA . ARG A 1 328 ? 4.516 5.066 2.957 1 98.62 328 ARG A CA 1
ATOM 2482 C C . ARG A 1 328 ? 5.07 4.754 1.571 1 98.62 328 ARG A C 1
ATOM 2484 O O . ARG A 1 328 ? 5.578 3.656 1.333 1 98.62 328 ARG A O 1
ATOM 2491 N N . LEU A 1 329 ? 5.047 5.73 0.658 1 98.44 329 LEU A N 1
ATOM 2492 C CA . LEU A 1 329 ? 5.523 5.555 -0.709 1 98.44 329 LEU A CA 1
ATOM 2493 C C . LEU A 1 329 ? 7.027 5.305 -0.732 1 98.44 329 LEU A C 1
ATOM 2495 O O . LEU A 1 329 ? 7.512 4.465 -1.497 1 98.44 329 LEU A O 1
ATOM 2499 N N . ALA A 1 330 ? 7.734 6.031 0.118 1 98.81 330 ALA A N 1
ATOM 2500 C CA . ALA A 1 330 ? 9.172 5.812 0.234 1 98.81 330 ALA A CA 1
ATOM 2501 C C . ALA A 1 330 ? 9.477 4.379 0.658 1 98.81 330 ALA A C 1
ATOM 2503 O O . ALA A 1 330 ? 10.328 3.715 0.059 1 98.81 330 ALA A O 1
ATOM 2504 N N . ALA A 1 331 ? 8.781 3.943 1.645 1 98.75 331 ALA A N 1
ATOM 2505 C CA . ALA A 1 331 ? 9.031 2.605 2.18 1 98.75 331 ALA A CA 1
ATOM 2506 C C . ALA A 1 331 ? 8.766 1.536 1.122 1 98.75 331 ALA A C 1
ATOM 2508 O O . ALA A 1 331 ? 9.5 0.543 1.041 1 98.75 331 ALA A O 1
ATOM 2509 N N . GLU A 1 332 ? 7.719 1.75 0.34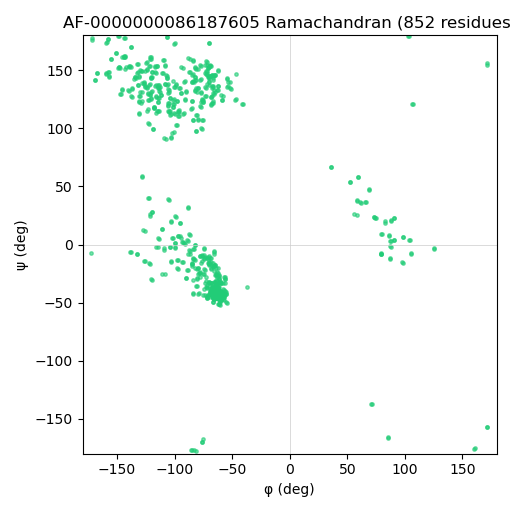6 1 97.75 332 GLU A N 1
ATOM 2510 C CA . GLU A 1 332 ? 7.41 0.806 -0.726 1 97.75 332 GLU A CA 1
ATOM 2511 C C . GLU A 1 332 ? 8.562 0.706 -1.719 1 97.75 332 GLU A C 1
ATOM 2513 O O . GLU A 1 332 ? 8.984 -0.395 -2.084 1 97.75 332 GLU A O 1
ATOM 2518 N N . VAL A 1 333 ? 9.086 1.819 -2.107 1 98.38 333 VAL A N 1
ATOM 2519 C CA . VAL A 1 333 ? 10.195 1.872 -3.059 1 98.38 333 VAL A CA 1
ATOM 2520 C C . VAL A 1 333 ? 11.445 1.257 -2.434 1 98.38 333 VAL A C 1
ATOM 2522 O O . VAL A 1 333 ? 12.125 0.442 -3.062 1 98.38 333 VAL A O 1
ATOM 2525 N N . ILE A 1 334 ? 11.695 1.582 -1.209 1 98.75 334 ILE A N 1
ATOM 2526 C CA . ILE A 1 334 ? 12.914 1.152 -0.527 1 98.75 334 ILE A CA 1
ATOM 2527 C C . ILE A 1 334 ? 12.883 -0.361 -0.329 1 98.75 334 ILE A C 1
ATOM 2529 O O . ILE A 1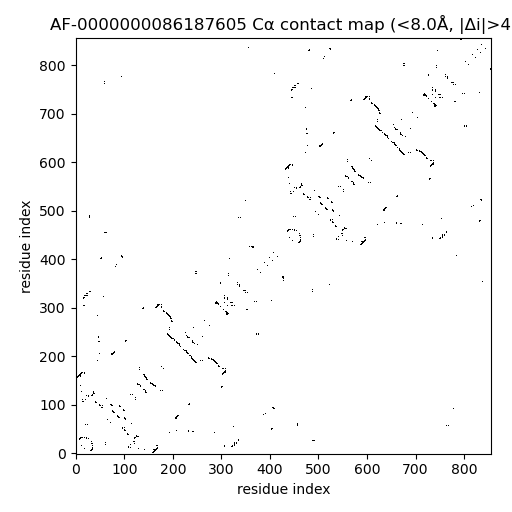 334 ? 13.883 -1.042 -0.561 1 98.75 334 ILE A O 1
ATOM 2533 N N . ALA A 1 335 ? 11.773 -0.889 0.095 1 97.94 335 ALA A N 1
ATOM 2534 C CA . ALA A 1 335 ? 11.656 -2.33 0.298 1 97.94 335 ALA A CA 1
ATOM 2535 C C . ALA A 1 335 ? 11.969 -3.092 -0.988 1 97.94 335 ALA A C 1
ATOM 2537 O O . ALA A 1 335 ? 12.703 -4.082 -0.967 1 97.94 335 ALA A O 1
ATOM 2538 N N . GLN A 1 336 ? 11.422 -2.578 -2.1 1 97.5 336 GLN A N 1
ATOM 2539 C CA . GLN A 1 336 ? 11.68 -3.215 -3.387 1 97.5 336 GLN A CA 1
ATOM 2540 C C . GLN A 1 336 ? 13.141 -3.068 -3.791 1 97.5 336 GLN A C 1
ATOM 2542 O O . GLN A 1 336 ? 13.719 -3.973 -4.402 1 97.5 336 GLN A O 1
ATOM 2547 N N . ALA A 1 337 ? 13.742 -1.939 -3.477 1 98 337 ALA A N 1
ATOM 2548 C CA . ALA A 1 337 ? 15.148 -1.709 -3.793 1 98 337 ALA A CA 1
ATOM 2549 C C . ALA A 1 337 ? 16.047 -2.707 -3.062 1 98 337 ALA A C 1
ATOM 2551 O O . ALA A 1 337 ? 16.953 -3.289 -3.662 1 98 337 ALA A O 1
ATOM 2552 N N . PHE A 1 338 ? 15.789 -2.955 -1.853 1 96.88 338 PHE A N 1
ATOM 2553 C CA . PHE A 1 338 ? 16.656 -3.779 -1.018 1 96.88 338 PHE A CA 1
ATOM 2554 C C . PHE A 1 338 ? 16.453 -5.258 -1.32 1 96.88 338 PHE A C 1
ATOM 2556 O O . PHE A 1 338 ? 17.25 -6.102 -0.891 1 96.88 338 PHE A O 1
ATOM 2563 N N . ALA A 1 339 ? 15.43 -5.555 -2.09 1 93 339 ALA A N 1
ATOM 2564 C CA . ALA A 1 339 ? 15.211 -6.93 -2.529 1 93 339 ALA A CA 1
ATOM 2565 C C . ALA A 1 339 ? 16.047 -7.254 -3.768 1 93 339 ALA A C 1
ATOM 2567 O O . ALA A 1 339 ? 16.125 -8.414 -4.18 1 93 339 ALA A O 1
ATOM 2568 N N . ARG A 1 340 ? 16.594 -6.195 -4.348 1 93.69 340 ARG A N 1
ATOM 2569 C CA . ARG A 1 340 ? 17.453 -6.418 -5.516 1 93.69 340 ARG A CA 1
ATOM 2570 C C . ARG A 1 340 ? 18.781 -7.043 -5.109 1 93.69 340 ARG A C 1
ATOM 2572 O O . ARG A 1 340 ? 19.234 -6.867 -3.977 1 93.69 340 ARG A O 1
ATOM 2579 N N . ALA A 1 341 ? 19.422 -7.703 -6.055 1 86.62 341 ALA A N 1
ATOM 2580 C CA . ALA A 1 341 ? 20.562 -8.547 -5.75 1 86.62 341 ALA A CA 1
ATOM 2581 C C . ALA A 1 341 ? 21.859 -7.746 -5.777 1 86.62 341 ALA A C 1
ATOM 2583 O O . ALA A 1 341 ? 22.875 -8.172 -5.227 1 86.62 341 ALA A O 1
ATOM 2584 N N . ASP A 1 342 ? 21.828 -6.609 -6.48 1 90.81 342 ASP A N 1
ATOM 2585 C CA . ASP A 1 342 ? 23.062 -5.84 -6.613 1 90.81 342 ASP A CA 1
ATOM 2586 C C . ASP A 1 342 ? 22.797 -4.348 -6.445 1 90.81 342 ASP A C 1
ATOM 2588 O O . ASP A 1 342 ? 21.656 -3.912 -6.43 1 90.81 342 ASP A O 1
ATOM 2592 N N . ASP A 1 343 ? 23.859 -3.576 -6.336 1 92.19 343 ASP A N 1
ATOM 2593 C CA . ASP A 1 343 ? 23.781 -2.145 -6.062 1 92.19 343 ASP A CA 1
ATOM 2594 C C . ASP A 1 343 ? 23.125 -1.401 -7.23 1 92.19 343 ASP A C 1
ATOM 2596 O O . ASP A 1 343 ? 22.406 -0.427 -7.027 1 92.19 343 ASP A O 1
ATOM 2600 N N . GLU A 1 344 ? 23.453 -1.898 -8.414 1 93.5 344 GLU A N 1
ATOM 2601 C CA . GLU A 1 344 ? 22.875 -1.24 -9.586 1 93.5 344 GLU A CA 1
ATOM 2602 C C . GLU A 1 344 ? 21.359 -1.394 -9.625 1 93.5 344 GLU A C 1
ATOM 2604 O O . GLU A 1 344 ? 20.641 -0.44 -9.938 1 93.5 344 GLU A O 1
ATOM 2609 N N . GLY A 1 345 ? 20.891 -2.602 -9.336 1 93.88 345 GLY A N 1
ATOM 2610 C CA . GLY A 1 345 ? 19.453 -2.838 -9.25 1 93.88 345 GLY A CA 1
ATOM 2611 C C . GLY A 1 345 ? 18.781 -2.031 -8.156 1 93.88 345 GLY A C 1
ATOM 2612 O O . GLY A 1 345 ? 17.688 -1.49 -8.359 1 93.88 345 GLY A O 1
ATOM 2613 N N . ARG A 1 346 ? 19.453 -1.986 -7.066 1 96.25 346 ARG A N 1
ATOM 2614 C CA . ARG A 1 346 ? 18.938 -1.189 -5.953 1 96.25 346 ARG A CA 1
ATOM 2615 C C . ARG A 1 346 ? 18.812 0.28 -6.34 1 96.25 346 ARG A C 1
ATOM 2617 O O . ARG A 1 346 ? 17.781 0.903 -6.109 1 96.25 346 ARG A O 1
ATOM 2624 N N . GLU A 1 347 ? 19.828 0.779 -6.98 1 96.88 347 GLU A N 1
ATOM 2625 C CA . GLU A 1 347 ? 19.859 2.182 -7.383 1 96.88 347 GLU A CA 1
ATOM 2626 C C . GLU A 1 347 ? 18.766 2.479 -8.406 1 96.88 347 GLU A C 1
ATOM 2628 O O . GLU A 1 347 ? 18.141 3.537 -8.367 1 96.88 347 GLU A O 1
ATOM 2633 N N . ARG A 1 348 ? 18.547 1.549 -9.289 1 94.62 348 ARG A N 1
ATOM 2634 C CA . ARG A 1 348 ? 17.516 1.719 -10.305 1 94.62 348 ARG A CA 1
ATOM 2635 C C . ARG A 1 348 ? 16.156 1.912 -9.664 1 94.62 348 ARG A C 1
ATOM 2637 O O . ARG A 1 348 ? 15.375 2.773 -10.094 1 94.62 348 ARG A O 1
ATOM 2644 N N . VAL A 1 349 ? 15.922 1.187 -8.68 1 97.62 349 VAL A N 1
ATOM 2645 C CA . VAL A 1 349 ? 14.633 1.271 -8.008 1 97.62 349 VAL A CA 1
ATOM 2646 C C . VAL A 1 349 ? 14.539 2.582 -7.23 1 97.62 349 VAL A C 1
ATOM 2648 O O . VAL A 1 349 ? 13.531 3.293 -7.316 1 97.62 349 VAL A O 1
ATOM 2651 N N . LEU A 1 350 ? 15.578 2.891 -6.504 1 98.44 350 LEU A N 1
ATOM 2652 C CA . LEU A 1 350 ? 15.57 4.102 -5.691 1 98.44 350 LEU A CA 1
ATOM 2653 C C . LEU A 1 350 ? 15.391 5.34 -6.566 1 98.44 350 LEU A C 1
ATOM 2655 O O . LEU A 1 350 ? 14.719 6.297 -6.168 1 98.44 350 LEU A O 1
ATOM 2659 N N . ARG A 1 351 ? 15.875 5.305 -7.758 1 97.69 351 ARG A N 1
ATOM 2660 C CA . ARG A 1 351 ? 15.789 6.426 -8.688 1 97.69 351 ARG A CA 1
ATOM 2661 C C . ARG A 1 351 ? 14.359 6.613 -9.188 1 97.69 351 ARG A C 1
ATOM 2663 O O . ARG A 1 351 ? 14.023 7.656 -9.758 1 97.69 351 ARG A O 1
ATOM 2670 N N . SER A 1 352 ? 13.531 5.688 -8.945 1 97.06 352 SER A N 1
ATOM 2671 C CA . SER A 1 352 ? 12.141 5.812 -9.391 1 97.06 352 SER A CA 1
ATOM 2672 C C . SER A 1 352 ? 11.32 6.645 -8.406 1 97.06 352 SER A C 1
ATOM 2674 O O . SER A 1 352 ? 10.227 7.102 -8.734 1 97.06 352 SER A O 1
ATOM 2676 N N . TYR A 1 353 ? 11.852 6.918 -7.176 1 98.31 353 TYR A N 1
ATOM 2677 C CA . TYR A 1 353 ? 11.094 7.547 -6.098 1 98.31 353 TYR A CA 1
ATOM 2678 C C . TYR A 1 353 ? 10.594 8.922 -6.512 1 98.31 353 TYR A C 1
ATOM 2680 O O . TYR A 1 353 ? 9.422 9.25 -6.32 1 98.31 353 TYR A O 1
ATOM 2688 N N . PRO A 1 354 ? 11.469 9.742 -7.105 1 97.75 354 PRO A N 1
ATOM 2689 C CA . PRO A 1 354 ? 10.953 11.039 -7.551 1 97.75 354 PRO A CA 1
ATOM 2690 C C . PRO A 1 354 ? 9.758 10.906 -8.5 1 97.75 354 PRO A C 1
ATOM 2692 O O . PRO A 1 354 ? 8.805 11.672 -8.406 1 97.75 354 PRO A O 1
ATOM 2695 N N . GLY A 1 355 ? 9.859 9.953 -9.367 1 95.69 355 GLY A N 1
ATOM 2696 C CA . GLY A 1 355 ? 8.742 9.711 -10.273 1 95.69 355 GLY A CA 1
ATOM 2697 C C . GLY A 1 355 ? 7.484 9.266 -9.555 1 95.69 355 GLY A C 1
ATOM 2698 O O . GLY A 1 355 ? 6.383 9.711 -9.891 1 95.69 355 GLY A O 1
ATOM 2699 N N . VAL A 1 356 ? 7.656 8.414 -8.547 1 96.25 356 VAL A N 1
ATOM 2700 C CA . VAL A 1 356 ? 6.543 7.926 -7.742 1 96.25 356 VAL A CA 1
ATOM 2701 C C . VAL A 1 356 ? 5.859 9.102 -7.039 1 96.25 356 VAL A C 1
ATOM 2703 O O . VAL A 1 356 ? 4.629 9.203 -7.043 1 96.25 356 VAL A O 1
ATOM 2706 N N . MET A 1 357 ? 6.645 10.008 -6.508 1 96.94 357 MET A N 1
ATOM 2707 C CA . MET A 1 357 ? 6.109 11.172 -5.809 1 96.94 357 MET A CA 1
ATOM 2708 C C . MET A 1 357 ? 5.41 12.117 -6.781 1 96.94 357 MET A C 1
ATOM 2710 O O . MET A 1 357 ? 4.352 12.664 -6.469 1 96.94 357 MET A O 1
ATOM 2714 N N . LYS A 1 358 ? 5.984 12.281 -7.914 1 94.69 358 LYS A N 1
ATOM 2715 C CA . LYS A 1 358 ? 5.391 13.141 -8.938 1 94.69 358 LYS A CA 1
ATOM 2716 C C . LYS A 1 358 ? 4.047 12.586 -9.398 1 94.69 358 LYS A C 1
ATOM 2718 O O . LYS A 1 358 ? 3.092 13.344 -9.602 1 94.69 358 LYS A O 1
ATOM 2723 N N . ASP A 1 359 ? 4.004 11.297 -9.578 1 92.12 359 ASP A N 1
ATOM 2724 C CA . ASP A 1 359 ? 2.756 10.664 -9.992 1 92.12 359 ASP A CA 1
ATOM 2725 C C . ASP A 1 359 ? 1.68 10.812 -8.922 1 92.12 359 ASP A C 1
ATOM 2727 O O . ASP A 1 359 ? 0.505 11.016 -9.242 1 92.12 359 ASP A O 1
ATOM 2731 N N . ALA A 1 360 ? 2.076 10.781 -7.688 1 93.38 360 ALA A N 1
ATOM 2732 C CA . ALA A 1 360 ? 1.129 10.789 -6.574 1 93.38 360 ALA A CA 1
ATOM 2733 C C . ALA A 1 360 ? 0.614 12.203 -6.305 1 93.38 360 ALA A C 1
ATOM 2735 O O . ALA A 1 360 ? -0.577 12.398 -6.047 1 93.38 360 ALA A O 1
ATOM 2736 N N . LEU A 1 361 ? 1.546 13.188 -6.355 1 94.88 361 LEU A N 1
ATOM 2737 C CA . LEU A 1 361 ? 1.168 14.484 -5.809 1 94.88 361 LEU A CA 1
ATOM 2738 C C . LEU A 1 361 ? 1.539 15.609 -6.77 1 94.88 361 LEU A C 1
ATOM 2740 O O . LEU A 1 361 ? 1.124 16.75 -6.582 1 94.88 361 LEU A O 1
ATOM 2744 N N . GLY A 1 362 ? 2.264 15.297 -7.812 1 93.31 362 GLY A N 1
ATOM 2745 C CA . GLY A 1 362 ? 2.879 16.328 -8.633 1 93.31 362 GLY A CA 1
ATOM 2746 C C . GLY A 1 362 ? 1.868 17.25 -9.297 1 93.31 362 GLY A C 1
ATOM 2747 O O . GLY A 1 362 ? 2.012 18.469 -9.242 1 93.31 362 GLY A O 1
ATOM 2748 N N . GLY A 1 363 ? 0.896 16.609 -9.961 1 90.31 363 GLY A N 1
ATOM 2749 C CA . GLY A 1 363 ? -0.132 17.422 -10.602 1 90.31 363 GLY A CA 1
ATOM 2750 C C . GLY A 1 363 ? -0.916 18.266 -9.625 1 90.31 363 GLY A C 1
ATOM 2751 O O . GLY A 1 363 ? -1.17 19.453 -9.883 1 90.31 363 GLY A O 1
ATOM 2752 N N . TYR A 1 364 ? -1.272 17.703 -8.523 1 91.19 364 TYR A N 1
ATOM 2753 C CA . TYR A 1 364 ? -2.006 18.406 -7.477 1 91.19 364 TYR A CA 1
ATOM 2754 C C . TYR A 1 364 ? -1.195 19.578 -6.938 1 91.19 364 TYR A C 1
ATOM 2756 O O . TYR A 1 364 ? -1.733 20.672 -6.73 1 91.19 364 TYR A O 1
ATOM 2764 N N . TYR A 1 365 ? 0.105 19.391 -6.746 1 93.88 365 TYR A N 1
ATOM 2765 C CA . TYR A 1 365 ? 0.971 20.438 -6.219 1 93.88 365 TYR A CA 1
ATOM 2766 C C . TYR A 1 365 ? 1.16 21.562 -7.238 1 93.88 365 TYR A C 1
ATOM 2768 O O . TYR A 1 365 ? 1.284 22.734 -6.867 1 93.88 365 TYR A O 1
ATOM 2776 N N . THR A 1 366 ? 1.163 21.203 -8.469 1 92.44 366 THR A N 1
ATOM 2777 C CA . THR A 1 366 ? 1.25 22.219 -9.508 1 92.44 366 THR A CA 1
ATOM 2778 C C . THR A 1 366 ? 0.013 23.109 -9.492 1 92.44 366 THR A C 1
ATOM 2780 O O . THR A 1 366 ? 0.126 24.344 -9.539 1 92.44 366 THR A O 1
ATOM 2783 N N . MET A 1 367 ? -1.113 22.5 -9.375 1 88.81 367 MET A N 1
ATOM 2784 C CA . MET A 1 367 ? -2.352 23.266 -9.258 1 88.81 367 MET A CA 1
ATOM 2785 C C . MET A 1 367 ? -2.328 24.156 -8.008 1 88.81 367 MET A C 1
ATOM 2787 O O . MET A 1 367 ? -2.771 25.297 -8.055 1 88.81 367 MET A O 1
ATOM 2791 N N . GLY A 1 368 ? -1.853 23.562 -6.961 1 89.94 368 GLY A N 1
ATOM 2792 C CA . GLY A 1 368 ? -1.76 24.312 -5.719 1 89.94 368 GLY A CA 1
ATOM 2793 C C . GLY A 1 368 ? -0.837 25.516 -5.82 1 89.94 368 GLY A C 1
ATOM 2794 O O . GLY A 1 368 ? -1.111 26.562 -5.234 1 89.94 368 GLY A O 1
ATOM 2795 N N . ARG A 1 369 ? 0.232 25.344 -6.566 1 89.12 369 ARG A N 1
ATOM 2796 C CA . ARG A 1 369 ? 1.146 26.469 -6.789 1 89.12 369 ARG A CA 1
ATOM 2797 C C . ARG A 1 369 ? 0.457 27.594 -7.543 1 89.12 369 ARG A C 1
ATOM 2799 O O . ARG A 1 369 ? 0.637 28.766 -7.215 1 89.12 369 ARG A O 1
ATOM 2806 N N . TRP A 1 370 ? -0.299 27.219 -8.5 1 86.06 370 TRP A N 1
ATOM 2807 C CA . TRP A 1 370 ? -1.051 28.219 -9.25 1 86.06 370 TRP A CA 1
ATOM 2808 C C . TRP A 1 370 ? -2.068 28.922 -8.352 1 86.06 370 TRP A C 1
ATOM 2810 O O . TRP A 1 370 ? -2.229 30.141 -8.422 1 86.06 370 TRP A O 1
ATOM 2820 N N . PHE A 1 371 ? -2.697 28.156 -7.582 1 84.62 371 PHE A N 1
ATOM 2821 C CA . PHE A 1 371 ? -3.668 28.703 -6.641 1 84.62 371 PHE A CA 1
ATOM 2822 C C . PHE A 1 371 ? -3.002 29.672 -5.672 1 84.62 371 PHE A C 1
ATOM 2824 O O . PHE A 1 371 ? -3.504 30.781 -5.449 1 84.62 371 PHE A O 1
ATOM 2831 N N . ALA A 1 372 ? -1.925 29.25 -5.109 1 83.25 372 ALA A N 1
ATOM 2832 C CA . ALA A 1 372 ? -1.192 30.078 -4.152 1 83.25 372 ALA A CA 1
ATOM 2833 C C . ALA A 1 372 ? -0.781 31.406 -4.781 1 83.25 372 ALA A C 1
ATOM 2835 O O . ALA A 1 372 ? -0.851 32.469 -4.133 1 83.25 372 ALA A O 1
ATOM 2836 N N . ARG A 1 373 ? -0.413 31.359 -6 1 82.75 373 ARG A N 1
ATOM 2837 C CA . ARG A 1 373 ? -0.036 32.594 -6.715 1 82.75 373 ARG A CA 1
ATOM 2838 C C . ARG A 1 373 ? -1.238 33.5 -6.906 1 82.75 373 ARG A C 1
ATOM 2840 O O . ARG A 1 373 ? -1.118 34.719 -6.793 1 82.75 373 ARG A O 1
ATOM 2847 N N . MET A 1 374 ? -2.289 32.906 -7.152 1 79.38 374 MET A N 1
ATOM 2848 C CA . MET A 1 374 ? -3.498 33.688 -7.41 1 79.38 374 MET A CA 1
ATOM 2849 C C . MET A 1 374 ? -3.99 34.344 -6.137 1 79.38 374 MET A C 1
ATOM 2851 O O . MET A 1 374 ? -4.344 35.531 -6.152 1 79.38 374 MET A O 1
ATOM 2855 N N . ILE A 1 375 ? -3.994 33.656 -5.074 1 78.5 375 ILE A N 1
ATOM 2856 C CA . ILE A 1 375 ? -4.57 34.188 -3.848 1 78.5 375 ILE A CA 1
ATOM 2857 C C . ILE A 1 375 ? -3.598 35.188 -3.219 1 78.5 375 ILE A C 1
ATOM 2859 O O . ILE A 1 375 ? -3.971 35.938 -2.316 1 78.5 375 ILE A O 1
ATOM 2863 N N . GLY A 1 376 ? -2.4 35.094 -3.691 1 74.12 376 GLY A N 1
ATOM 2864 C CA . GLY A 1 376 ? -1.446 36.094 -3.266 1 74.12 376 GLY A CA 1
ATOM 2865 C C . GLY A 1 376 ? -1.831 37.5 -3.693 1 74.12 376 GLY A C 1
ATOM 2866 O O . GLY A 1 376 ? -1.367 38.5 -3.111 1 74.12 376 GLY A O 1
ATOM 2867 N N . ASN A 1 377 ? -2.676 37.5 -4.68 1 72.06 377 ASN A N 1
ATOM 2868 C CA . ASN A 1 377 ? -3.234 38.781 -5.102 1 72.06 377 ASN A CA 1
ATOM 2869 C C . ASN A 1 377 ? -4.453 39.156 -4.27 1 72.06 377 ASN A C 1
ATOM 2871 O O . ASN A 1 377 ? -5.484 38.5 -4.328 1 72.06 377 ASN A O 1
ATOM 2875 N N . PRO A 1 378 ? -4.34 40.25 -3.533 1 68.25 378 PRO A N 1
ATOM 2876 C CA . PRO A 1 378 ? -5.426 40.625 -2.627 1 68.25 378 PRO A CA 1
ATOM 2877 C C . PRO A 1 378 ? -6.762 40.781 -3.344 1 68.25 378 PRO A C 1
ATOM 2879 O O . PRO A 1 378 ? -7.816 40.5 -2.768 1 68.25 378 PRO A O 1
ATOM 2882 N N . GLU A 1 379 ? -6.707 41.219 -4.559 1 71.38 379 GLU A N 1
ATOM 2883 C CA . GLU A 1 379 ? -7.949 41.406 -5.305 1 71.38 379 GLU A CA 1
ATOM 2884 C C . GLU A 1 379 ? -8.617 40.062 -5.586 1 71.38 379 GLU A C 1
ATOM 2886 O O . GLU A 1 379 ? -9.844 39.938 -5.523 1 71.38 379 GLU A O 1
ATOM 2891 N N . VAL A 1 380 ? -7.848 39.125 -5.852 1 73.12 380 VAL A N 1
ATOM 2892 C CA . VAL A 1 380 ? -8.375 37.781 -6.137 1 73.12 380 VAL A CA 1
ATOM 2893 C C . VAL A 1 380 ? -9.008 37.219 -4.875 1 73.12 380 VAL A C 1
ATOM 2895 O O . VAL A 1 380 ? -10.109 36.656 -4.922 1 73.12 380 VAL A O 1
ATOM 2898 N N . MET A 1 381 ? -8.336 37.344 -3.803 1 71.94 381 MET A N 1
ATOM 2899 C CA . MET A 1 381 ? -8.859 36.812 -2.541 1 71.94 381 MET A CA 1
ATOM 2900 C C . MET A 1 381 ? -10.172 37.5 -2.178 1 71.94 381 MET A C 1
ATOM 2902 O O . MET A 1 381 ? -11.117 36.844 -1.749 1 71.94 381 MET A O 1
ATOM 2906 N N . ARG A 1 382 ? -10.172 38.75 -2.398 1 69.75 382 ARG A N 1
ATOM 2907 C CA . ARG A 1 382 ? -11.383 39.5 -2.105 1 69.75 382 ARG A CA 1
ATOM 2908 C C . ARG A 1 382 ? -12.547 39.031 -2.969 1 69.75 382 ARG A C 1
ATOM 2910 O O . ARG A 1 382 ? -13.664 38.875 -2.479 1 69.75 382 ARG A O 1
ATOM 2917 N N . LEU A 1 383 ? -12.266 38.844 -4.195 1 72.69 383 LEU A N 1
ATOM 2918 C CA . LEU A 1 383 ? -13.305 38.406 -5.121 1 72.69 383 LEU A CA 1
ATOM 2919 C C . LEU A 1 383 ? -13.773 37 -4.785 1 72.69 383 LEU A C 1
ATOM 2921 O O . LEU A 1 383 ? -14.969 36.688 -4.848 1 72.69 383 LEU A O 1
ATOM 2925 N N . ALA A 1 384 ? -12.797 36.219 -4.398 1 72.31 384 ALA A N 1
ATOM 2926 C CA . ALA A 1 384 ? -13.125 34.812 -4.039 1 72.31 384 ALA A CA 1
ATOM 2927 C C . ALA A 1 384 ? -13.992 34.781 -2.787 1 72.31 384 ALA A C 1
ATOM 2929 O O . ALA A 1 384 ? -14.961 34 -2.725 1 72.31 384 ALA A O 1
ATOM 2930 N N . VAL A 1 385 ? -13.68 35.625 -1.924 1 70.12 385 VAL A N 1
ATOM 2931 C CA . VAL A 1 385 ? -14.43 35.656 -0.671 1 70.12 385 VAL A CA 1
ATOM 2932 C C . VAL A 1 385 ? -15.812 36.25 -0.914 1 70.12 385 VAL A C 1
ATOM 2934 O O . VAL A 1 385 ? -16.828 35.688 -0.477 1 70.12 385 VAL A O 1
ATOM 2937 N N . LYS A 1 386 ? -15.859 37.25 -1.632 1 71.75 386 LYS A N 1
ATOM 2938 C CA . LYS A 1 386 ? -17.109 37.969 -1.868 1 71.75 386 LYS A CA 1
ATOM 2939 C C . LYS A 1 386 ? -18.062 37.125 -2.727 1 71.75 386 LYS A C 1
ATOM 2941 O O . LYS A 1 386 ? -19.266 37.094 -2.455 1 71.75 386 LYS A O 1
ATOM 2946 N N . TYR A 1 387 ? -17.547 36.469 -3.666 1 71.56 387 TYR A N 1
ATOM 2947 C CA . TYR A 1 387 ? -18.438 35.812 -4.625 1 71.56 387 TYR A CA 1
ATOM 2948 C C . TYR A 1 387 ? -18.422 34.312 -4.445 1 71.56 387 TYR A C 1
ATOM 2950 O O . TYR A 1 387 ? -19.344 33.625 -4.867 1 71.56 387 TYR A O 1
ATOM 2958 N N . GLY A 1 388 ? -17.375 33.844 -3.926 1 73.19 388 GLY A N 1
ATOM 2959 C CA . GLY A 1 388 ? -17.25 32.406 -3.764 1 73.19 388 GLY A CA 1
ATOM 2960 C C . GLY A 1 388 ? -17.906 31.875 -2.498 1 73.19 388 GLY A C 1
ATOM 2961 O O . GLY A 1 388 ? -18.688 30.922 -2.543 1 73.19 388 GLY A O 1
ATOM 2962 N N . LEU A 1 389 ? -17.75 32.562 -1.413 1 72.56 389 LEU A N 1
ATOM 2963 C CA . LEU A 1 389 ? -18.141 32.094 -0.089 1 72.56 389 LEU A CA 1
ATOM 2964 C C . LEU A 1 389 ? -19.641 31.891 0 1 72.56 389 LEU A C 1
ATOM 2966 O O . LEU A 1 389 ? -20.125 30.922 0.576 1 72.56 389 LEU A O 1
ATOM 2970 N N . PRO A 1 390 ? -20.406 32.719 -0.67 1 73.75 390 PRO A N 1
ATOM 2971 C CA . PRO A 1 390 ? -21.859 32.562 -0.546 1 73.75 390 PRO A CA 1
ATOM 2972 C C . PRO A 1 390 ? -22.375 31.344 -1.308 1 73.75 390 PRO A C 1
ATOM 2974 O O . PRO A 1 390 ? -23.516 30.938 -1.115 1 73.75 390 PRO A O 1
ATOM 2977 N N . ARG A 1 391 ? -21.656 30.797 -2.045 1 79.5 391 ARG A N 1
ATOM 2978 C CA . ARG A 1 391 ? -22.078 29.641 -2.836 1 79.5 391 ARG A CA 1
ATOM 2979 C C . ARG A 1 391 ? -21.641 28.328 -2.182 1 79.5 391 ARG A C 1
ATOM 2981 O O . ARG A 1 391 ? -20.516 27.859 -2.416 1 79.5 391 ARG A O 1
ATOM 2988 N N . GLN A 1 392 ? -22.594 27.703 -1.565 1 78.94 392 GLN A N 1
ATOM 2989 C CA . GLN A 1 392 ? -22.281 26.547 -0.733 1 78.94 392 GLN A CA 1
ATOM 2990 C C . GLN A 1 392 ? -21.766 25.391 -1.578 1 78.94 392 GLN A C 1
ATOM 2992 O O . GLN A 1 392 ? -20.828 24.672 -1.175 1 78.94 392 GLN A O 1
ATOM 2997 N N . THR A 1 393 ? -22.359 25.188 -2.73 1 79.38 393 THR A N 1
ATOM 2998 C CA . THR A 1 393 ? -21.938 24.094 -3.598 1 79.38 393 THR A CA 1
ATOM 2999 C C . THR A 1 393 ? -20.5 24.297 -4.07 1 79.38 393 THR A C 1
ATOM 3001 O O . THR A 1 393 ? -19.703 23.359 -4.086 1 79.38 393 THR A O 1
ATOM 3004 N N . MET A 1 394 ? -20.234 25.484 -4.426 1 77.88 394 MET A N 1
ATOM 3005 C CA . MET A 1 394 ? -18.875 25.812 -4.855 1 77.88 394 MET A CA 1
ATOM 3006 C C . MET A 1 394 ? -17.875 25.641 -3.711 1 77.88 394 MET A C 1
ATOM 3008 O O . MET A 1 394 ? -16.797 25.094 -3.906 1 77.88 394 MET A O 1
ATOM 3012 N N . MET A 1 395 ? -18.328 25.969 -2.596 1 81 395 MET A N 1
ATOM 3013 C CA . MET A 1 395 ? -17.438 25.891 -1.438 1 81 395 MET A CA 1
ATOM 3014 C C . MET A 1 395 ? -17.188 24.438 -1.054 1 81 395 MET A C 1
ATOM 3016 O O . MET A 1 395 ? -16.094 24.078 -0.627 1 81 395 MET A O 1
ATOM 3020 N N . ARG A 1 396 ? -18.188 23.656 -1.194 1 81.06 396 ARG A N 1
ATOM 3021 C CA . ARG A 1 396 ? -18.016 22.234 -0.943 1 81.06 396 ARG A CA 1
ATOM 3022 C C . ARG A 1 396 ? -17.016 21.625 -1.921 1 81.06 396 ARG A C 1
ATOM 3024 O O . ARG A 1 396 ? -16.188 20.781 -1.539 1 81.06 396 ARG A O 1
ATOM 3031 N N . PHE A 1 397 ? -17.141 22.031 -3.113 1 79.38 397 PHE A N 1
ATOM 3032 C CA . PHE A 1 397 ? -16.188 21.578 -4.121 1 79.38 397 PHE A CA 1
ATOM 3033 C C . PHE A 1 397 ? -14.781 22.078 -3.811 1 79.38 397 PHE A C 1
ATOM 3035 O O . PHE A 1 397 ? -13.82 21.312 -3.889 1 79.38 397 PHE A O 1
ATOM 3042 N N . LEU A 1 398 ? -14.672 23.312 -3.418 1 78.5 398 LEU A N 1
ATOM 3043 C CA . LEU A 1 398 ? -13.383 23.906 -3.076 1 78.5 398 LEU A CA 1
ATOM 3044 C C . LEU A 1 398 ? -12.766 23.203 -1.876 1 78.5 398 LEU A C 1
ATOM 3046 O O . LEU A 1 398 ? -11.547 22.984 -1.829 1 78.5 398 LEU A O 1
ATOM 3050 N N . LEU A 1 399 ? -13.586 22.781 -0.979 1 80.88 399 LEU A N 1
ATOM 3051 C CA . LEU A 1 399 ? -13.102 22.031 0.177 1 80.88 399 LEU A CA 1
ATOM 3052 C C . LEU A 1 399 ? -12.461 20.719 -0.255 1 80.88 399 LEU A C 1
ATOM 3054 O O . LEU A 1 399 ? -11.375 20.359 0.207 1 80.88 399 LEU A O 1
ATOM 3058 N N . LYS A 1 400 ? -13.109 20 -1.143 1 82.5 400 LYS A N 1
ATOM 3059 C CA . LYS A 1 400 ? -12.586 18.734 -1.636 1 82.5 400 LYS A CA 1
ATOM 3060 C C . LYS A 1 400 ? -11.25 18.922 -2.348 1 82.5 400 LYS A C 1
ATOM 3062 O O . LYS A 1 400 ? -10.32 18.141 -2.158 1 82.5 400 LYS A O 1
ATOM 3067 N N . VAL A 1 401 ? -11.188 19.984 -3.088 1 79.38 401 VAL A N 1
ATOM 3068 C CA . VAL A 1 401 ? -9.984 20.25 -3.867 1 79.38 401 VAL A CA 1
ATOM 3069 C C . VAL A 1 401 ? -8.844 20.672 -2.938 1 79.38 401 VAL A C 1
ATOM 3071 O O . VAL A 1 401 ? -7.758 20.094 -2.984 1 79.38 401 VAL A O 1
ATOM 3074 N N . MET A 1 402 ? -9.172 21.547 -2.006 1 80.62 402 MET A N 1
ATOM 3075 C CA . MET A 1 402 ? -8.125 22.125 -1.173 1 80.62 402 MET A CA 1
ATOM 3076 C C . MET A 1 402 ? -7.637 21.125 -0.128 1 80.62 402 MET A C 1
ATOM 3078 O O . MET A 1 402 ? -6.469 21.156 0.268 1 80.62 402 MET A O 1
ATOM 3082 N N . ALA A 1 403 ? -8.531 20.188 0.203 1 80.44 403 ALA A N 1
ATOM 3083 C CA . ALA A 1 403 ? -8.156 19.188 1.195 1 80.44 403 ALA A CA 1
ATOM 3084 C C . ALA A 1 403 ? -7.742 17.875 0.523 1 80.44 403 ALA A C 1
ATOM 3086 O O . ALA A 1 403 ? -7.367 16.922 1.199 1 80.44 403 ALA A O 1
ATOM 3087 N N . ASN A 1 404 ? -7.754 17.859 -0.79 1 83.5 404 ASN A N 1
ATOM 3088 C CA . ASN A 1 404 ? -7.395 16.672 -1.56 1 83.5 404 ASN A CA 1
ATOM 3089 C C . ASN A 1 404 ? -8.188 15.445 -1.108 1 83.5 404 ASN A C 1
ATOM 3091 O O . ASN A 1 404 ? -7.605 14.398 -0.815 1 83.5 404 ASN A O 1
ATOM 3095 N N . LEU A 1 405 ? -9.562 15.578 -1.101 1 84.38 405 LEU A N 1
ATOM 3096 C CA . LEU A 1 405 ? -10.422 14.531 -0.569 1 84.38 405 LEU A CA 1
ATOM 3097 C C . LEU A 1 405 ? -11.367 14.008 -1.647 1 84.38 405 LEU A C 1
ATOM 3099 O O . LEU A 1 405 ? -12.492 13.602 -1.35 1 84.38 405 LEU A O 1
ATOM 3103 N N . GLY A 1 406 ? -10.922 14.094 -2.879 1 79.25 406 GLY A N 1
ATOM 3104 C CA . GLY A 1 406 ? -11.703 13.477 -3.936 1 79.25 406 GLY A CA 1
ATOM 3105 C C . GLY A 1 406 ? -11.75 11.961 -3.836 1 79.25 406 GLY A C 1
ATOM 3106 O O . GLY A 1 406 ? -10.766 11.328 -3.439 1 79.25 406 GLY A O 1
ATOM 3107 N N . ASP A 1 407 ? -12.906 11.461 -4.215 1 78.31 407 ASP A N 1
ATOM 3108 C CA . ASP A 1 407 ? -13.031 10.008 -4.262 1 78.31 407 ASP A CA 1
ATOM 3109 C C . ASP A 1 407 ? -12.141 9.414 -5.348 1 78.31 407 ASP A C 1
ATOM 3111 O O . ASP A 1 407 ? -12.234 9.789 -6.52 1 78.31 407 ASP A O 1
ATOM 3115 N N . GLU A 1 408 ? -11.312 8.539 -4.992 1 74.5 408 GLU A N 1
ATOM 3116 C CA . GLU A 1 408 ? -10.312 8 -5.91 1 74.5 408 GLU A CA 1
ATOM 3117 C C . GLU A 1 408 ? -10.922 6.965 -6.852 1 74.5 408 GLU A C 1
ATOM 3119 O O . GLU A 1 408 ? -10.367 6.684 -7.918 1 74.5 408 GLU A O 1
ATOM 3124 N N . HIS A 1 409 ? -11.977 6.254 -6.477 1 66.25 409 HIS A N 1
ATOM 3125 C CA . HIS A 1 409 ? -12.539 5.172 -7.273 1 66.25 409 HIS A CA 1
ATOM 3126 C C . HIS A 1 409 ? -13.953 5.5 -7.727 1 66.25 409 HIS A C 1
ATOM 3128 O O . HIS A 1 409 ? -14.578 4.719 -8.453 1 66.25 409 HIS A O 1
ATOM 3134 N N . GLY A 1 410 ? -14.398 6.758 -7.219 1 63.66 410 GLY A N 1
ATOM 3135 C CA . GLY A 1 410 ? -15.828 6.988 -7.359 1 63.66 410 GLY A CA 1
ATOM 3136 C C . GLY A 1 410 ? -16.172 7.906 -8.516 1 63.66 410 GLY A C 1
ATOM 3137 O O . GLY A 1 410 ? -15.297 8.586 -9.055 1 63.66 410 GLY A O 1
ATOM 3138 N N . GLY A 1 411 ? -17.312 7.512 -9.195 1 61.84 411 GLY A N 1
ATOM 3139 C CA . GLY A 1 411 ? -18 7.902 -10.414 1 61.84 411 GLY A CA 1
ATOM 3140 C C . GLY A 1 411 ? -18.578 9.305 -10.352 1 61.84 411 GLY A C 1
ATOM 3141 O O . GLY A 1 411 ? -19.156 9.781 -11.328 1 61.84 411 GLY A O 1
ATOM 3142 N N . LYS A 1 412 ? -18.484 9.992 -9.062 1 64.44 412 LYS A N 1
ATOM 3143 C CA . LYS A 1 412 ? -19.156 11.281 -9.211 1 64.44 412 LYS A CA 1
ATOM 3144 C C . LYS A 1 412 ? -18.359 12.211 -10.125 1 64.44 412 LYS A C 1
ATOM 3146 O O . LYS A 1 412 ? -17.141 12.133 -10.188 1 64.44 412 LYS A O 1
ATOM 3151 N N . ALA A 1 413 ? -19.031 13.055 -10.711 1 62.97 413 ALA A N 1
ATOM 3152 C CA . ALA A 1 413 ? -18.5 13.914 -11.766 1 62.97 413 ALA A CA 1
ATOM 3153 C C . ALA A 1 413 ? -17.391 14.812 -11.227 1 62.97 413 ALA A C 1
ATOM 3155 O O . ALA A 1 413 ? -16.359 14.984 -11.875 1 62.97 413 ALA A O 1
ATOM 3156 N N . ASP A 1 414 ? -17.578 15.312 -10.016 1 69.31 414 ASP A N 1
ATOM 3157 C CA . ASP A 1 414 ? -16.594 16.25 -9.484 1 69.31 414 ASP A CA 1
ATOM 3158 C C . ASP A 1 414 ? -15.305 15.531 -9.102 1 69.31 414 ASP A C 1
ATOM 3160 O O . ASP A 1 414 ? -14.211 16.062 -9.289 1 69.31 414 ASP A O 1
ATOM 3164 N N . ASP A 1 415 ? -15.43 14.312 -8.688 1 73.69 415 ASP A N 1
ATOM 3165 C CA . ASP A 1 415 ? -14.242 13.539 -8.328 1 73.69 415 ASP A CA 1
ATOM 3166 C C . ASP A 1 415 ? -13.445 13.148 -9.562 1 73.69 415 ASP A C 1
ATOM 3168 O O . ASP A 1 415 ? -12.211 13.18 -9.555 1 73.69 415 ASP A O 1
ATOM 3172 N N . ARG A 1 416 ? -14.172 12.859 -10.523 1 70.56 416 ARG A N 1
ATOM 3173 C CA . ARG A 1 416 ? -13.523 12.523 -11.797 1 70.56 416 ARG A CA 1
ATOM 3174 C C . ARG A 1 416 ? -12.812 13.734 -12.383 1 70.56 416 ARG A C 1
ATOM 3176 O O . ARG A 1 416 ? -11.703 13.609 -12.914 1 70.56 416 ARG A O 1
ATOM 3183 N N . LEU A 1 417 ? -13.516 14.875 -12.164 1 65.25 417 LEU A N 1
ATOM 3184 C CA . LEU A 1 417 ? -12.906 16.109 -12.648 1 65.25 417 LEU A CA 1
ATOM 3185 C C . LEU A 1 417 ? -11.609 16.406 -11.906 1 65.25 417 LEU A C 1
ATOM 3187 O O . LEU A 1 417 ? -10.609 16.781 -12.523 1 65.25 417 LEU A O 1
ATOM 3191 N N . LEU A 1 418 ? -11.672 16.188 -10.656 1 70.75 418 LEU A N 1
ATOM 3192 C CA . LEU A 1 418 ? -10.477 16.438 -9.852 1 70.75 418 LEU A CA 1
ATOM 3193 C C . LEU A 1 418 ? -9.344 15.5 -10.258 1 70.75 418 LEU A C 1
ATOM 3195 O O . LEU A 1 418 ? -8.195 15.93 -10.391 1 70.75 418 LEU A O 1
ATOM 3199 N N . ALA A 1 419 ? -9.758 14.336 -10.492 1 73.5 419 ALA A N 1
ATOM 3200 C CA . ALA A 1 419 ? -8.773 13.344 -10.906 1 73.5 419 ALA A CA 1
ATOM 3201 C C . ALA A 1 419 ? -8.188 13.688 -12.273 1 73.5 419 ALA A C 1
ATOM 3203 O O . ALA A 1 419 ? -6.977 13.586 -12.477 1 73.5 419 ALA A O 1
ATOM 3204 N N . ILE A 1 420 ? -9.008 14.172 -13.18 1 66.94 420 ILE A N 1
ATOM 3205 C CA . ILE A 1 420 ? -8.586 14.531 -14.531 1 66.94 420 ILE A CA 1
ATOM 3206 C C . ILE A 1 420 ? -7.68 15.758 -14.477 1 66.94 420 ILE A C 1
ATOM 3208 O O . ILE A 1 420 ? -6.621 15.789 -15.102 1 66.94 420 ILE A O 1
ATOM 3212 N N . LEU A 1 421 ? -8.094 16.688 -13.617 1 68.56 421 LEU A N 1
ATOM 3213 C CA . LEU A 1 421 ? -7.316 17.922 -13.516 1 68.56 421 LEU A CA 1
ATOM 3214 C C . LEU A 1 421 ? -5.926 17.641 -12.961 1 68.56 421 LEU A C 1
ATOM 3216 O O . LEU A 1 421 ? -4.934 18.172 -13.461 1 68.56 421 LEU A O 1
ATOM 3220 N N . SER A 1 422 ? -5.918 16.781 -12.109 1 69.88 422 SER A N 1
ATOM 3221 C CA . SER A 1 422 ? -4.633 16.469 -11.492 1 69.88 422 SER A CA 1
ATOM 3222 C C . SER A 1 422 ? -3.736 15.688 -12.453 1 69.88 422 SER A C 1
ATOM 3224 O O . SER A 1 422 ? -2.514 15.844 -12.43 1 69.88 422 SER A O 1
ATOM 3226 N N . LYS A 1 423 ? -4.375 14.852 -13.297 1 71.88 423 LYS A N 1
ATOM 3227 C CA . LYS A 1 423 ? -3.631 13.984 -14.211 1 71.88 423 LYS A CA 1
ATOM 3228 C C . LYS A 1 423 ? -3.123 14.766 -15.414 1 71.88 423 LYS A C 1
ATOM 3230 O O . LYS A 1 423 ? -2.076 14.438 -15.977 1 71.88 423 LYS A O 1
ATOM 3235 N N . VAL A 1 424 ? -3.793 15.898 -15.75 1 68.25 424 VAL A N 1
ATOM 3236 C CA . VAL A 1 424 ? -3.428 16.641 -16.953 1 68.25 424 VAL A CA 1
ATOM 3237 C C . VAL A 1 424 ? -2.5 17.797 -16.594 1 68.25 424 VAL A C 1
ATOM 3239 O O . VAL A 1 424 ? -1.848 18.375 -17.453 1 68.25 424 VAL A O 1
ATOM 3242 N N . THR A 1 425 ? -2.447 18.047 -15.344 1 70.75 425 THR A N 1
ATOM 3243 C CA . THR A 1 425 ? -1.551 19.094 -14.875 1 70.75 425 THR A CA 1
ATOM 3244 C C . THR A 1 425 ? -0.107 18.609 -14.852 1 70.75 425 THR A C 1
ATOM 3246 O O . THR A 1 425 ? 0.169 17.5 -14.367 1 70.75 425 THR A O 1
ATOM 3249 N N . PRO A 1 426 ? 0.814 19.422 -15.445 1 67.88 426 PRO A N 1
ATOM 3250 C CA . PRO A 1 426 ? 2.215 19 -15.375 1 67.88 426 PRO A CA 1
ATOM 3251 C C . PRO A 1 426 ? 2.678 18.719 -13.945 1 67.88 426 PRO A C 1
ATOM 3253 O O . PRO A 1 426 ? 2.373 19.5 -13.031 1 67.88 426 PRO A O 1
ATOM 3256 N N . ALA A 1 427 ? 3.314 17.781 -13.789 1 77.06 427 ALA A N 1
ATOM 3257 C CA . ALA A 1 427 ? 3.75 17.391 -12.445 1 77.06 427 ALA A CA 1
ATOM 3258 C C . ALA A 1 427 ? 4.832 18.328 -11.922 1 77.06 427 ALA A C 1
ATOM 3260 O O . ALA A 1 427 ? 5.66 18.812 -12.695 1 77.06 427 ALA A O 1
ATOM 3261 N N . ALA A 1 428 ? 4.859 18.547 -10.672 1 74.81 428 ALA A N 1
ATOM 3262 C CA . ALA A 1 428 ? 5.75 19.469 -9.977 1 74.81 428 ALA A CA 1
ATOM 3263 C C . ALA A 1 428 ? 7.191 18.969 -9.992 1 74.81 428 ALA A C 1
ATOM 3265 O O . ALA A 1 428 ? 7.43 17.766 -10.078 1 74.81 428 ALA A O 1
ATOM 3266 N N . MET B 1 1 ? -24.016 -24.812 23.656 1 39.62 1 MET B N 1
ATOM 3267 C CA . MET B 1 1 ? -23.297 -24.516 22.422 1 39.62 1 MET B CA 1
ATOM 3268 C C . MET B 1 1 ? -22.25 -23.438 22.641 1 39.62 1 MET B C 1
ATOM 3270 O O . MET B 1 1 ? -22.547 -22.375 23.203 1 39.62 1 MET B O 1
ATOM 3274 N N . SER B 1 2 ? -20.984 -23.781 22.797 1 58.28 2 SER B N 1
ATOM 3275 C CA . SER B 1 2 ? -19.922 -22.875 23.188 1 58.28 2 SER B CA 1
ATOM 3276 C C . SER B 1 2 ? -19.984 -21.578 22.391 1 58.28 2 SER B C 1
ATOM 3278 O O . SER B 1 2 ? -20.484 -21.562 21.25 1 58.28 2 SER B O 1
ATOM 3280 N N . GLN B 1 3 ? -20.047 -20.359 23 1 75.5 3 GLN B N 1
ATOM 3281 C CA . GLN B 1 3 ? -20.125 -19.047 22.375 1 75.5 3 GLN B CA 1
ATOM 3282 C C . GLN B 1 3 ? -19.188 -18.953 21.172 1 75.5 3 GLN B C 1
ATOM 3284 O O . GLN B 1 3 ? -18.031 -19.375 21.266 1 75.5 3 GLN B O 1
ATOM 3289 N N . PRO B 1 4 ? -19.828 -18.672 20.031 1 88.12 4 PRO B N 1
ATOM 3290 C CA . PRO B 1 4 ? -18.984 -18.594 18.844 1 88.12 4 PRO B CA 1
ATOM 3291 C C . PRO B 1 4 ? -17.781 -17.656 19.016 1 88.12 4 PRO B C 1
ATOM 3293 O O . PRO B 1 4 ? -17.891 -16.641 19.703 1 88.12 4 PRO B O 1
ATOM 3296 N N . GLU B 1 5 ? -16.719 -18.156 18.594 1 93.75 5 GLU B N 1
ATOM 3297 C CA . GLU B 1 5 ? -15.539 -17.281 18.547 1 93.75 5 GLU B CA 1
ATOM 3298 C C . GLU B 1 5 ? -15.766 -16.109 17.594 1 93.75 5 GLU B C 1
ATOM 3300 O O . GLU B 1 5 ? -16.375 -16.266 16.531 1 93.75 5 GLU B O 1
ATOM 3305 N N . THR B 1 6 ? -15.391 -14.938 18 1 97.75 6 THR B N 1
ATOM 3306 C CA . THR B 1 6 ? -15.68 -13.734 17.234 1 97.75 6 THR B CA 1
ATOM 3307 C C . THR B 1 6 ? -14.383 -13.086 16.734 1 97.75 6 THR B C 1
ATOM 3309 O O . THR B 1 6 ? -13.312 -13.344 17.281 1 97.75 6 THR B O 1
ATOM 3312 N N . ALA B 1 7 ? -14.422 -12.367 15.664 1 98.5 7 ALA B N 1
ATOM 3313 C CA . ALA B 1 7 ? -13.352 -11.547 15.109 1 98.5 7 ALA B CA 1
ATOM 3314 C C . ALA B 1 7 ? -13.914 -10.359 14.336 1 98.5 7 ALA B C 1
ATOM 3316 O O . ALA B 1 7 ? -15.125 -10.273 14.109 1 98.5 7 ALA B O 1
ATOM 3317 N N . ASP B 1 8 ? -13.062 -9.367 14.039 1 98.19 8 ASP B N 1
ATOM 3318 C CA . ASP B 1 8 ? -13.477 -8.312 13.117 1 98.19 8 ASP B CA 1
ATOM 3319 C C . ASP B 1 8 ? -13.727 -8.867 11.719 1 98.19 8 ASP B C 1
ATOM 3321 O O . ASP B 1 8 ? -14.695 -8.484 11.055 1 98.19 8 ASP B O 1
ATOM 3325 N N . VAL B 1 9 ? -12.828 -9.766 11.305 1 98.88 9 VAL B N 1
ATOM 3326 C CA . VAL B 1 9 ? -12.875 -10.328 9.961 1 98.88 9 VAL B CA 1
ATOM 3327 C C . VAL B 1 9 ? -12.539 -11.82 10.016 1 98.88 9 VAL B C 1
ATOM 3329 O O . VAL B 1 9 ? -11.602 -12.227 10.711 1 98.88 9 VAL B O 1
ATOM 3332 N N . ILE B 1 10 ? -13.297 -12.625 9.375 1 98.94 10 ILE B N 1
ATOM 3333 C CA . ILE B 1 10 ? -12.969 -14.023 9.141 1 98.94 10 ILE B CA 1
ATOM 3334 C C . ILE B 1 10 ? -12.453 -14.195 7.707 1 98.94 10 ILE B C 1
ATOM 3336 O O . ILE B 1 10 ? -13.094 -13.75 6.754 1 98.94 10 ILE B O 1
ATOM 3340 N N . VAL B 1 11 ? -11.312 -14.727 7.543 1 98.94 11 VAL B N 1
ATOM 3341 C CA . VAL B 1 11 ? -10.758 -15.094 6.242 1 98.94 11 VAL B CA 1
ATOM 3342 C C . VAL B 1 11 ? -10.797 -16.609 6.07 1 98.94 11 VAL B C 1
ATOM 3344 O O . VAL B 1 11 ? -10.195 -17.344 6.852 1 98.94 11 VAL B O 1
ATOM 3347 N N . VAL B 1 12 ? -11.508 -17.047 5.07 1 98.94 12 VAL B N 1
ATOM 3348 C CA . VAL B 1 12 ? -11.688 -18.484 4.855 1 98.94 12 VAL B CA 1
ATOM 3349 C C . VAL B 1 12 ? -10.727 -18.969 3.771 1 98.94 12 VAL B C 1
ATOM 3351 O O . VAL B 1 12 ? -10.898 -18.641 2.592 1 98.94 12 VAL B O 1
ATOM 3354 N N . GLY B 1 13 ? -9.781 -19.766 4.152 1 98.62 13 GLY B N 1
ATOM 3355 C CA . GLY B 1 13 ? -8.742 -20.266 3.262 1 98.62 13 GLY B CA 1
ATOM 3356 C C . GLY B 1 13 ? -7.387 -19.625 3.504 1 98.62 13 GLY B C 1
ATOM 3357 O O . GLY B 1 13 ? -7.234 -18.406 3.344 1 98.62 13 GLY B O 1
ATOM 3358 N N . ALA B 1 14 ? -6.41 -20.453 3.826 1 98.56 14 ALA B N 1
ATOM 3359 C CA . ALA B 1 14 ? -5.074 -19.938 4.137 1 98.56 14 ALA B CA 1
ATOM 3360 C C . ALA B 1 14 ? -4.105 -20.203 2.988 1 98.56 14 ALA B C 1
ATOM 3362 O O . ALA B 1 14 ? -2.969 -20.641 3.209 1 98.56 14 ALA B O 1
ATOM 3363 N N . GLY B 1 15 ? -4.625 -20.047 1.759 1 98.06 15 GLY B N 1
ATOM 3364 C CA . GLY B 1 15 ? -3.744 -19.953 0.608 1 98.06 15 GLY B CA 1
ATOM 3365 C C . GLY B 1 15 ? -3.078 -18.594 0.49 1 98.06 15 GLY B C 1
ATOM 3366 O O . GLY B 1 15 ? -3.129 -17.781 1.421 1 98.06 15 GLY B O 1
ATOM 3367 N N . PRO B 1 16 ? -2.42 -18.328 -0.64 1 98.38 16 PRO B N 1
ATOM 3368 C CA . PRO B 1 16 ? -1.684 -17.078 -0.795 1 98.38 16 PRO B CA 1
ATOM 3369 C C . PRO B 1 16 ? -2.568 -15.844 -0.61 1 98.38 16 PRO B C 1
ATOM 3371 O O . PRO B 1 16 ? -2.186 -14.898 0.089 1 98.38 16 PRO B O 1
ATOM 3374 N N . GLY B 1 17 ? -3.75 -15.867 -1.189 1 98.62 17 GLY B N 1
ATOM 3375 C CA . GLY B 1 17 ? -4.648 -14.727 -1.076 1 98.62 17 GLY B CA 1
ATOM 3376 C C . GLY B 1 17 ? -5.152 -14.508 0.337 1 98.62 17 GLY B C 1
ATOM 3377 O O . GLY B 1 17 ? -5.102 -13.383 0.852 1 98.62 17 GLY B O 1
ATOM 3378 N N . GLY B 1 18 ? -5.637 -15.586 0.955 1 98.88 18 GLY B N 1
ATOM 3379 C CA . GLY B 1 18 ? -6.164 -15.492 2.307 1 98.88 18 GLY B CA 1
ATOM 3380 C C . GLY B 1 18 ? -5.113 -15.102 3.33 1 98.88 18 GLY B C 1
ATOM 3381 O O . GLY B 1 18 ? -5.348 -14.227 4.164 1 98.88 18 GLY B O 1
ATOM 3382 N N . SER B 1 19 ? -3.971 -15.719 3.281 1 98.88 19 SER B N 1
ATOM 3383 C CA . SER B 1 19 ? -2.902 -15.445 4.238 1 98.88 19 SER B CA 1
ATOM 3384 C C . SER B 1 19 ? -2.377 -14.023 4.086 1 98.88 19 SER B C 1
ATOM 3386 O O . SER B 1 19 ? -2.096 -13.344 5.078 1 98.88 19 SER B O 1
ATOM 3388 N N . ALA B 1 20 ? -2.211 -13.586 2.805 1 98.81 20 ALA B N 1
ATOM 3389 C CA . ALA B 1 20 ? -1.797 -12.203 2.584 1 98.81 20 ALA B CA 1
ATOM 3390 C C . ALA B 1 20 ? -2.82 -11.227 3.154 1 98.81 20 ALA B C 1
ATOM 3392 O O . ALA B 1 20 ? -2.461 -10.281 3.855 1 98.81 20 ALA B O 1
ATOM 3393 N N . THR B 1 21 ? -4.113 -11.492 2.893 1 98.94 21 THR B N 1
ATOM 3394 C CA . THR B 1 21 ? -5.18 -10.648 3.422 1 98.94 21 THR B CA 1
ATOM 3395 C C . THR B 1 21 ? -5.113 -10.586 4.945 1 98.94 21 THR B C 1
ATOM 3397 O O . THR B 1 21 ? -5.141 -9.5 5.527 1 98.94 21 THR B O 1
ATOM 3400 N N . ALA B 1 22 ? -4.969 -11.734 5.523 1 98.94 22 ALA B N 1
ATOM 3401 C CA . ALA B 1 22 ? -4.941 -11.828 6.98 1 98.94 22 ALA B CA 1
ATOM 3402 C C . ALA B 1 22 ? -3.748 -11.07 7.555 1 98.94 22 ALA B C 1
ATOM 3404 O O . ALA B 1 22 ? -3.877 -10.375 8.562 1 98.94 22 ALA B O 1
ATOM 3405 N N . ALA B 1 23 ? -2.604 -11.227 6.918 1 98.69 23 ALA B N 1
ATOM 3406 C CA . ALA B 1 23 ? -1.395 -10.555 7.391 1 98.69 23 ALA B CA 1
ATOM 3407 C C . ALA B 1 23 ? -1.563 -9.039 7.367 1 98.69 23 ALA B C 1
ATOM 3409 O O . ALA B 1 23 ? -1.332 -8.367 8.375 1 98.69 23 ALA B O 1
ATOM 3410 N N . TYR B 1 24 ? -2.006 -8.5 6.219 1 98.5 24 TYR B N 1
ATOM 3411 C CA . TYR B 1 24 ? -2.172 -7.059 6.082 1 98.5 24 TYR B CA 1
ATOM 3412 C C . TYR B 1 24 ? -3.211 -6.535 7.066 1 98.5 24 TYR B C 1
ATOM 3414 O O . TYR B 1 24 ? -3.031 -5.469 7.656 1 98.5 24 TYR B O 1
ATOM 3422 N N . LEU B 1 25 ? -4.301 -7.273 7.234 1 98.62 25 LEU B N 1
ATOM 3423 C CA . LEU B 1 25 ? -5.344 -6.848 8.156 1 98.62 25 LEU B CA 1
ATOM 3424 C C . LEU B 1 25 ? -4.824 -6.824 9.594 1 98.62 25 LEU B C 1
ATOM 3426 O O . LEU B 1 25 ? -5.109 -5.895 10.344 1 98.62 25 LEU B O 1
ATOM 3430 N N . ALA B 1 26 ? -4.102 -7.879 9.93 1 98 26 ALA B N 1
ATOM 3431 C CA . ALA B 1 26 ? -3.521 -7.922 11.273 1 98 26 ALA B CA 1
ATOM 3432 C C . ALA B 1 26 ? -2.57 -6.75 11.5 1 98 26 ALA B C 1
ATOM 3434 O O . ALA B 1 26 ? -2.592 -6.121 12.555 1 98 26 ALA B O 1
ATOM 3435 N N . MET B 1 27 ? -1.773 -6.414 10.5 1 95.12 27 MET B N 1
ATOM 3436 C CA . MET B 1 27 ? -0.845 -5.289 10.57 1 95.12 27 MET B CA 1
ATOM 3437 C C . MET B 1 27 ? -1.594 -3.977 10.773 1 95.12 27 MET B C 1
ATOM 3439 O O . MET B 1 27 ? -1.075 -3.051 11.398 1 95.12 27 MET B O 1
ATOM 3443 N N . SER B 1 28 ? -2.805 -3.967 10.273 1 95.12 28 SER B N 1
ATOM 3444 C CA . SER B 1 28 ? -3.613 -2.758 10.391 1 95.12 28 SER B CA 1
ATOM 3445 C C . SER B 1 28 ? -4.324 -2.699 11.742 1 95.12 28 SER B C 1
ATOM 3447 O O . SER B 1 28 ? -5.062 -1.754 12.016 1 95.12 28 SER B O 1
ATOM 3449 N N . GLY B 1 29 ? -4.18 -3.764 12.57 1 94.75 29 GLY B N 1
ATOM 3450 C CA . GLY B 1 29 ? -4.68 -3.74 13.93 1 94.75 29 GLY B CA 1
ATOM 3451 C C . GLY B 1 29 ? -6.023 -4.426 14.086 1 94.75 29 GLY B C 1
ATOM 3452 O O . GLY B 1 29 ? -6.629 -4.387 15.164 1 94.75 29 GLY B O 1
ATOM 3453 N N . LEU B 1 30 ? -6.527 -5.062 13.062 1 97.94 30 LEU B N 1
ATOM 3454 C CA . LEU B 1 30 ? -7.824 -5.723 13.133 1 97.94 30 LEU B CA 1
ATOM 3455 C C . LEU B 1 30 ? -7.688 -7.129 13.711 1 97.94 30 LEU B C 1
ATOM 3457 O O . LEU B 1 30 ? -6.652 -7.777 13.539 1 97.94 30 LEU B O 1
ATOM 3461 N N . ASP B 1 31 ? -8.648 -7.566 14.43 1 98.38 31 ASP B N 1
ATOM 3462 C CA . ASP B 1 31 ? -8.742 -8.945 14.891 1 98.38 31 ASP B CA 1
ATOM 3463 C C . ASP B 1 31 ? -9.18 -9.883 13.766 1 98.38 31 ASP B C 1
ATOM 3465 O O . ASP B 1 31 ? -10.352 -9.875 13.367 1 98.38 31 ASP B O 1
ATOM 3469 N N . VAL B 1 32 ? -8.258 -10.703 13.258 1 98.81 32 VAL B N 1
ATOM 3470 C CA . VAL B 1 32 ? -8.508 -11.508 12.07 1 98.81 32 VAL B CA 1
ATOM 3471 C C . VAL B 1 32 ? -8.453 -12.992 12.43 1 98.81 32 VAL B C 1
ATOM 3473 O O . VAL B 1 32 ? -7.496 -13.445 13.062 1 98.81 32 VAL B O 1
ATOM 3476 N N . LEU B 1 33 ? -9.477 -13.703 12.07 1 98.88 33 LEU B N 1
ATOM 3477 C CA . LEU B 1 33 ? -9.5 -15.156 12.172 1 98.88 33 LEU B CA 1
ATOM 3478 C C . LEU B 1 33 ? -9.305 -15.805 10.805 1 98.88 33 LEU B C 1
ATOM 3480 O O . LEU B 1 33 ? -10.141 -15.641 9.914 1 98.88 33 LEU B O 1
ATOM 3484 N N . LEU B 1 34 ? -8.164 -16.469 10.609 1 98.94 34 LEU B N 1
ATOM 3485 C CA . LEU B 1 34 ? -7.824 -17.188 9.391 1 98.94 34 LEU B CA 1
ATOM 3486 C C . LEU B 1 34 ? -8.133 -18.672 9.539 1 98.94 34 LEU B C 1
ATOM 3488 O O . LEU B 1 34 ? -7.535 -19.359 10.375 1 98.94 34 LEU B O 1
ATOM 3492 N N . LEU B 1 35 ? -9.109 -19.156 8.766 1 98.88 35 LEU B N 1
ATOM 3493 C CA . LEU B 1 35 ? -9.562 -20.531 8.867 1 98.88 35 LEU B CA 1
ATOM 3494 C C . LEU B 1 35 ? -9.047 -21.359 7.688 1 98.88 35 LEU B C 1
ATOM 3496 O O . LEU B 1 35 ? -9.156 -20.938 6.535 1 98.88 35 LEU B O 1
ATOM 3500 N N . GLU B 1 36 ? -8.492 -22.469 7.949 1 98.56 36 GLU B N 1
ATOM 3501 C CA . GLU B 1 36 ? -7.98 -23.375 6.93 1 98.56 36 GLU B CA 1
ATOM 3502 C C . GLU B 1 36 ? -8.492 -24.797 7.145 1 98.56 36 GLU B C 1
ATOM 3504 O O . GLU B 1 36 ? -8.43 -25.328 8.258 1 98.56 36 GLU B O 1
ATOM 3509 N N . LYS B 1 37 ? -8.984 -25.375 6.113 1 97.38 37 LYS B N 1
ATOM 3510 C CA . LYS B 1 37 ? -9.609 -26.703 6.215 1 97.38 37 LYS B CA 1
ATOM 3511 C C . LYS B 1 37 ? -8.57 -27.781 6.492 1 97.38 37 LYS B C 1
ATOM 3513 O O . LYS B 1 37 ? -8.859 -28.766 7.18 1 97.38 37 LYS B O 1
ATOM 3518 N N . THR B 1 38 ? -7.375 -27.609 5.988 1 96.81 38 THR B N 1
ATOM 3519 C CA . THR B 1 38 ? -6.324 -28.609 6.102 1 96.81 38 THR B CA 1
ATOM 3520 C C . THR B 1 38 ? -5.352 -28.25 7.223 1 96.81 38 THR B C 1
ATOM 3522 O O . THR B 1 38 ? -5.5 -27.203 7.871 1 96.81 38 THR B O 1
ATOM 3525 N N . HIS B 1 39 ? -4.461 -29.172 7.469 1 97.19 39 HIS B N 1
ATOM 3526 C CA . HIS B 1 39 ? -3.311 -28.938 8.328 1 97.19 39 HIS B CA 1
ATOM 3527 C C . HIS B 1 39 ? -2.027 -28.812 7.516 1 97.19 39 HIS B C 1
ATOM 3529 O O . HIS B 1 39 ? -1.831 -29.547 6.547 1 97.19 39 HIS B O 1
ATOM 3535 N N . PHE B 1 40 ? -1.221 -27.844 7.91 1 95.19 40 PHE B N 1
ATOM 3536 C CA . PHE B 1 40 ? 0.044 -27.672 7.207 1 95.19 40 PHE B CA 1
ATOM 3537 C C . PHE B 1 40 ? 1.099 -28.625 7.73 1 95.19 40 PHE B C 1
ATOM 3539 O O . PHE B 1 40 ? 1.082 -29 8.906 1 95.19 40 PHE B O 1
ATOM 3546 N N . PRO B 1 41 ? 2.062 -29 6.91 1 92.88 41 PRO B N 1
ATOM 3547 C CA . PRO B 1 41 ? 2.137 -28.766 5.465 1 92.88 41 PRO B CA 1
ATOM 3548 C C . PRO B 1 41 ? 1.097 -29.547 4.68 1 92.88 41 PRO B C 1
ATOM 3550 O O . PRO B 1 41 ? 0.53 -30.516 5.199 1 92.88 41 PRO B O 1
ATOM 3553 N N . ARG B 1 42 ? 0.74 -29.016 3.51 1 91.06 42 ARG B N 1
ATOM 3554 C CA . ARG B 1 42 ? -0.228 -29.734 2.678 1 91.06 42 ARG B CA 1
ATOM 3555 C C . ARG B 1 42 ? 0.109 -29.578 1.198 1 91.06 42 ARG B C 1
ATOM 3557 O O . ARG B 1 42 ? 0.787 -28.625 0.803 1 91.06 42 ARG B O 1
ATOM 3564 N N . GLU B 1 43 ? -0.44 -30.469 0.432 1 89.06 43 GLU B N 1
ATOM 3565 C CA . GLU B 1 43 ? -0.289 -30.469 -1.02 1 89.06 43 GLU B CA 1
ATOM 3566 C C . GLU B 1 43 ? -1.396 -29.656 -1.688 1 89.06 43 GLU B C 1
ATOM 3568 O O . GLU B 1 43 ? -2.559 -29.734 -1.289 1 89.06 43 GLU B O 1
ATOM 3573 N N . LYS B 1 44 ? -1 -28.828 -2.561 1 93.06 44 LYS B N 1
ATOM 3574 C CA . LYS B 1 44 ? -1.924 -28.078 -3.408 1 93.06 44 LYS B CA 1
ATOM 3575 C C . LYS B 1 44 ? -1.427 -28.031 -4.852 1 93.06 44 LYS B C 1
ATOM 3577 O O . LYS B 1 44 ? -0.254 -27.734 -5.098 1 93.06 44 LYS B O 1
ATOM 3582 N N . VAL B 1 45 ? -2.314 -28.422 -5.758 1 94.56 45 VAL B N 1
ATOM 3583 C CA . VAL B 1 45 ? -1.947 -28.422 -7.168 1 94.56 45 VAL B CA 1
ATOM 3584 C C . VAL B 1 45 ? -1.536 -27.016 -7.605 1 94.56 45 VAL B C 1
ATOM 3586 O O . VAL B 1 45 ? -2.293 -26.062 -7.43 1 94.56 45 VAL B O 1
ATOM 3589 N N . CYS B 1 46 ? -0.371 -26.906 -8.125 1 95.62 46 CYS B N 1
ATOM 3590 C CA . CYS B 1 46 ? 0.214 -25.641 -8.555 1 95.62 46 CYS B CA 1
ATOM 3591 C C . CYS B 1 46 ? 1.462 -25.875 -9.398 1 95.62 46 CYS B C 1
ATOM 3593 O O . CYS B 1 46 ? 2.145 -26.891 -9.242 1 95.62 46 CYS B O 1
ATOM 3595 N N . GLY B 1 47 ? 1.686 -25.016 -10.312 1 95.88 47 GLY B N 1
ATOM 3596 C CA . GLY B 1 47 ? 2.936 -25.078 -11.055 1 95.88 47 GLY B CA 1
ATOM 3597 C C . GLY B 1 47 ? 4.141 -24.688 -10.219 1 95.88 47 GLY B C 1
ATOM 3598 O O . GLY B 1 47 ? 5.281 -24.984 -10.594 1 95.88 47 GLY B O 1
ATOM 3599 N N . ASP B 1 48 ? 3.943 -24.031 -9.109 1 96.81 48 ASP B N 1
ATOM 3600 C CA . ASP B 1 48 ? 4.938 -23.703 -8.094 1 96.81 48 ASP B CA 1
ATOM 3601 C C . ASP B 1 48 ? 5.777 -22.5 -8.508 1 96.81 48 ASP B C 1
ATOM 3603 O O . ASP B 1 48 ? 6.613 -22.016 -7.742 1 96.81 48 ASP B O 1
ATOM 3607 N N . GLY B 1 49 ? 5.625 -22.047 -9.742 1 96.81 49 GLY B N 1
ATOM 3608 C CA . GLY B 1 49 ? 6.398 -20.922 -10.219 1 96.81 49 GLY B CA 1
ATOM 3609 C C . GLY B 1 49 ? 5.852 -19.578 -9.758 1 96.81 49 GLY B C 1
ATOM 3610 O O . GLY B 1 49 ? 4.637 -19.375 -9.742 1 96.81 49 GLY B O 1
ATOM 3611 N N . LEU B 1 50 ? 6.73 -18.719 -9.312 1 97.5 50 LEU B N 1
ATOM 3612 C CA . LEU B 1 50 ? 6.426 -17.344 -8.938 1 97.5 50 LEU B CA 1
ATOM 3613 C C . LEU B 1 50 ? 7.109 -16.359 -9.883 1 97.5 50 LEU B C 1
ATOM 3615 O O . LEU B 1 50 ? 8.336 -16.297 -9.922 1 97.5 50 LEU B O 1
ATOM 3619 N N . THR B 1 51 ? 6.32 -15.625 -10.625 1 96.88 51 THR B N 1
ATOM 3620 C CA . THR B 1 51 ? 6.887 -14.594 -11.5 1 96.88 51 THR B CA 1
ATOM 3621 C C . THR B 1 51 ? 7.434 -13.43 -10.672 1 96.88 51 THR B C 1
ATOM 3623 O O . THR B 1 51 ? 7.227 -13.367 -9.461 1 96.88 51 THR B O 1
ATOM 3626 N N . PRO B 1 52 ? 8.102 -12.5 -11.359 1 96.88 52 PRO B N 1
ATOM 3627 C CA . PRO B 1 52 ? 8.57 -11.297 -10.672 1 96.88 52 PRO B CA 1
ATOM 3628 C C . PRO B 1 52 ? 7.441 -10.539 -9.977 1 96.88 52 PRO B C 1
ATOM 3630 O O . PRO B 1 52 ? 7.66 -9.914 -8.93 1 96.88 52 PRO B O 1
ATOM 3633 N N . ARG B 1 53 ? 6.262 -10.641 -10.516 1 97.19 53 ARG B N 1
ATOM 3634 C CA . ARG B 1 53 ? 5.113 -9.977 -9.898 1 97.19 53 ARG B CA 1
ATOM 3635 C C . ARG B 1 53 ? 4.785 -10.602 -8.547 1 97.19 53 ARG B C 1
ATOM 3637 O O . ARG B 1 53 ? 4.469 -9.891 -7.59 1 97.19 53 ARG B O 1
ATOM 3644 N N . ALA B 1 54 ? 4.836 -11.883 -8.477 1 98.12 54 ALA B N 1
ATOM 3645 C CA . ALA B 1 54 ? 4.629 -12.562 -7.199 1 98.12 54 ALA B CA 1
ATOM 3646 C C . ALA B 1 54 ? 5.738 -12.227 -6.207 1 98.12 54 ALA B C 1
ATOM 3648 O O . ALA B 1 54 ? 5.48 -12.047 -5.016 1 98.12 54 ALA B O 1
ATOM 3649 N N . VAL B 1 55 ? 6.961 -12.148 -6.734 1 97.88 55 VAL B N 1
ATOM 3650 C CA . VAL B 1 55 ? 8.094 -11.812 -5.879 1 97.88 55 VAL B CA 1
ATOM 3651 C C . VAL B 1 55 ? 7.898 -10.422 -5.289 1 97.88 55 VAL B C 1
ATOM 3653 O O . VAL B 1 55 ? 8.141 -10.203 -4.098 1 97.88 55 VAL B O 1
ATOM 3656 N N . ARG B 1 56 ? 7.441 -9.523 -6.102 1 97.69 56 ARG B N 1
ATOM 3657 C CA . ARG B 1 56 ? 7.176 -8.164 -5.621 1 97.69 56 ARG B CA 1
ATOM 3658 C C . ARG B 1 56 ? 6.18 -8.18 -4.469 1 97.69 56 ARG B C 1
ATOM 3660 O O . ARG B 1 56 ? 6.34 -7.445 -3.494 1 97.69 56 ARG B O 1
ATOM 3667 N N . GLU B 1 57 ? 5.133 -8.984 -4.59 1 98.25 57 GLU B N 1
ATOM 3668 C CA . GLU B 1 57 ? 4.129 -9.07 -3.533 1 98.25 57 GLU B CA 1
ATOM 3669 C C . GLU B 1 57 ? 4.727 -9.641 -2.25 1 98.25 57 GLU B C 1
ATOM 3671 O O . GLU B 1 57 ? 4.387 -9.195 -1.151 1 98.25 57 GLU B O 1
ATOM 3676 N N . LEU B 1 58 ? 5.621 -10.633 -2.416 1 98.44 58 LEU B N 1
ATOM 3677 C CA . LEU B 1 58 ? 6.285 -11.203 -1.248 1 98.44 58 LEU B CA 1
ATOM 3678 C C . LEU B 1 58 ? 7.148 -10.156 -0.548 1 98.44 58 LEU B C 1
ATOM 3680 O O . LEU B 1 58 ? 7.113 -10.039 0.679 1 98.44 58 LEU B O 1
ATOM 3684 N N . VAL B 1 59 ? 7.875 -9.406 -1.35 1 97.56 59 VAL B N 1
ATOM 3685 C CA . VAL B 1 59 ? 8.75 -8.367 -0.817 1 97.56 59 VAL B CA 1
ATOM 3686 C C . VAL B 1 59 ? 7.914 -7.305 -0.102 1 97.56 59 VAL B C 1
ATOM 3688 O O . VAL B 1 59 ? 8.242 -6.895 1.013 1 97.56 59 VAL B O 1
ATOM 3691 N N . THR B 1 60 ? 6.84 -6.898 -0.72 1 97.19 60 THR B N 1
ATOM 3692 C CA . THR B 1 60 ? 5.961 -5.883 -0.15 1 97.19 60 THR B CA 1
ATOM 3693 C C . THR B 1 60 ? 5.363 -6.367 1.169 1 97.19 60 THR B C 1
ATOM 3695 O O . THR B 1 60 ? 5.254 -5.598 2.127 1 97.19 60 THR B O 1
ATOM 3698 N N . LEU B 1 61 ? 5.02 -7.633 1.222 1 97.81 61 LEU B N 1
ATOM 3699 C CA . LEU B 1 61 ? 4.414 -8.219 2.412 1 97.81 61 LEU B CA 1
ATOM 3700 C C . LEU B 1 61 ? 5.453 -8.406 3.512 1 97.81 61 LEU B C 1
ATOM 3702 O O . LEU B 1 61 ? 5.102 -8.57 4.684 1 97.81 61 LEU B O 1
ATOM 3706 N N . GLY B 1 62 ? 6.734 -8.461 3.143 1 97.06 62 GLY B N 1
ATOM 3707 C CA . GLY B 1 62 ? 7.816 -8.617 4.102 1 97.06 62 GLY B CA 1
ATOM 3708 C C . GLY B 1 62 ? 8.18 -10.062 4.363 1 97.06 62 GLY B C 1
ATOM 3709 O O . GLY B 1 62 ? 8.688 -10.398 5.434 1 97.06 62 GLY B O 1
ATOM 3710 N N . VAL B 1 63 ? 7.871 -10.914 3.441 1 97.69 63 VAL B N 1
ATOM 3711 C CA . VAL B 1 63 ? 8.195 -12.328 3.594 1 97.69 63 VAL B CA 1
ATOM 3712 C C . VAL B 1 63 ? 9.625 -12.586 3.135 1 97.69 63 VAL B C 1
ATOM 3714 O O . VAL B 1 63 ? 9.961 -12.352 1.971 1 97.69 63 VAL B O 1
ATOM 3717 N N . PRO B 1 64 ? 10.469 -13.133 3.967 1 95.25 64 PRO B N 1
ATOM 3718 C CA . PRO B 1 64 ? 11.828 -13.461 3.537 1 95.25 64 PRO B CA 1
ATOM 3719 C C . PRO B 1 64 ? 11.875 -14.648 2.578 1 95.25 64 PRO B C 1
ATOM 3721 O O . PRO B 1 64 ? 11.109 -15.609 2.734 1 95.25 64 PRO B O 1
ATOM 3724 N N . THR B 1 65 ? 12.695 -14.5 1.563 1 95.81 65 THR B N 1
ATOM 3725 C CA . THR B 1 65 ? 12.82 -15.578 0.584 1 95.81 65 THR B CA 1
ATOM 3726 C C . THR B 1 65 ? 14.281 -15.953 0.375 1 95.81 65 THR B C 1
ATOM 3728 O O . THR B 1 65 ? 14.758 -16.016 -0.761 1 95.81 65 THR B O 1
ATOM 3731 N N . PRO B 1 66 ? 14.945 -16.344 1.42 1 93.25 66 PRO B N 1
ATOM 3732 C CA . PRO B 1 66 ? 16.359 -16.703 1.255 1 93.25 66 PRO B CA 1
ATOM 3733 C C . PRO B 1 66 ? 16.547 -18.031 0.536 1 93.25 66 PRO B C 1
ATOM 3735 O O . PRO B 1 66 ? 15.766 -18.969 0.743 1 93.25 66 PRO B O 1
ATOM 3738 N N . GLU B 1 67 ? 17.562 -18.156 -0.205 1 90 67 GLU B N 1
ATOM 3739 C CA . GLU B 1 67 ? 17.844 -19.375 -0.945 1 90 67 GLU B CA 1
ATOM 3740 C C . GLU B 1 67 ? 18.125 -20.547 0.003 1 90 67 GLU B C 1
ATOM 3742 O O . GLU B 1 67 ? 17.766 -21.688 -0.281 1 90 67 GLU B O 1
ATOM 3747 N N . GLU B 1 68 ? 18.688 -20.219 1.084 1 92.69 68 GLU B N 1
ATOM 3748 C CA . GLU B 1 68 ? 19.062 -21.25 2.045 1 92.69 68 GLU B CA 1
ATOM 3749 C C . GLU B 1 68 ? 17.844 -21.938 2.631 1 92.69 68 GLU B C 1
ATOM 3751 O O . GLU B 1 68 ? 17.938 -23.062 3.135 1 92.69 68 GLU B O 1
ATOM 3756 N N . ASP B 1 69 ? 16.688 -21.297 2.492 1 92.75 69 ASP B N 1
ATOM 3757 C CA . ASP B 1 69 ? 15.461 -21.875 3.021 1 92.75 69 ASP B CA 1
ATOM 3758 C C . ASP B 1 69 ? 14.688 -22.609 1.933 1 92.75 69 ASP B C 1
ATOM 3760 O O . ASP B 1 69 ? 13.531 -23 2.139 1 92.75 69 ASP B O 1
ATOM 3764 N N . GLY B 1 70 ? 15.305 -22.734 0.75 1 91.75 70 GLY B N 1
ATOM 3765 C CA . GLY B 1 70 ? 14.688 -23.562 -0.276 1 91.75 70 GLY B CA 1
ATOM 3766 C C . GLY B 1 70 ? 14.023 -22.75 -1.374 1 91.75 70 GLY B C 1
ATOM 3767 O O . GLY B 1 70 ? 13.375 -23.312 -2.258 1 91.75 70 GLY B O 1
ATOM 3768 N N . TRP B 1 71 ? 14.148 -21.453 -1.308 1 94.88 71 TRP B N 1
ATOM 3769 C CA . TRP B 1 71 ? 13.664 -20.625 -2.4 1 94.88 71 TRP B CA 1
ATOM 3770 C C . TRP B 1 71 ? 14.609 -20.688 -3.596 1 94.88 71 TRP B C 1
ATOM 3772 O O . TRP B 1 71 ? 15.797 -20.391 -3.465 1 94.88 71 TRP B O 1
ATOM 3782 N N . ILE B 1 72 ? 14.023 -21.078 -4.781 1 95.31 72 ILE B N 1
ATOM 3783 C CA . ILE B 1 72 ? 14.852 -21.219 -5.973 1 95.31 72 ILE B CA 1
ATOM 3784 C C . ILE B 1 72 ? 14.594 -20.062 -6.926 1 95.31 72 ILE B C 1
ATOM 3786 O O . ILE B 1 72 ? 13.477 -19.875 -7.414 1 95.31 72 ILE B O 1
ATOM 3790 N N . ARG B 1 73 ? 15.648 -19.359 -7.223 1 95.81 73 ARG B N 1
ATOM 3791 C CA . ARG B 1 73 ? 15.516 -18.219 -8.125 1 95.81 73 ARG B CA 1
ATOM 3792 C C . ARG B 1 73 ? 15.602 -18.656 -9.578 1 95.81 73 ARG B C 1
ATOM 3794 O O . ARG B 1 73 ? 16.344 -19.578 -9.914 1 95.81 73 ARG B O 1
ATOM 3801 N N . ASN B 1 74 ? 14.797 -18.078 -10.414 1 96.44 74 ASN B N 1
ATOM 3802 C CA . ASN B 1 74 ? 14.906 -18.266 -11.852 1 96.44 74 ASN B CA 1
ATOM 3803 C C . ASN B 1 74 ? 15.094 -16.938 -12.578 1 96.44 74 ASN B C 1
ATOM 3805 O O . ASN B 1 74 ? 14.625 -15.898 -12.117 1 96.44 74 ASN B O 1
ATOM 3809 N N . LYS B 1 75 ? 15.719 -16.984 -13.742 1 96.38 75 LYS B N 1
ATOM 3810 C CA . LYS B 1 75 ? 16.188 -15.789 -14.453 1 96.38 75 LYS B CA 1
ATOM 3811 C C . LYS B 1 75 ? 15.18 -15.367 -15.523 1 96.38 75 LYS B C 1
ATOM 3813 O O . LYS B 1 75 ? 15.25 -14.25 -16.047 1 96.38 75 LYS B O 1
ATOM 3818 N N . GLY B 1 76 ? 14.422 -16.234 -15.875 1 96.25 76 GLY B N 1
ATOM 3819 C CA . GLY B 1 76 ? 13.508 -15.922 -16.953 1 96.25 76 GLY B CA 1
ATOM 3820 C C . GLY B 1 76 ? 12.742 -17.141 -17.453 1 96.25 76 GLY B C 1
ATOM 3821 O O . GLY B 1 76 ? 12.492 -18.078 -16.703 1 96.25 76 GLY B O 1
ATOM 3822 N N . LEU B 1 77 ? 12.266 -17.016 -18.734 1 95.25 77 LEU B N 1
ATOM 3823 C CA . LEU B 1 77 ? 11.484 -18.062 -19.391 1 95.25 77 LEU B CA 1
ATOM 3824 C C . LEU B 1 77 ? 12.266 -18.672 -20.562 1 95.25 77 LEU B C 1
ATOM 3826 O O . LEU B 1 77 ? 12.977 -17.953 -21.266 1 95.25 77 LEU B O 1
ATOM 3830 N N . ARG B 1 78 ? 12.234 -19.906 -20.625 1 95.5 78 ARG B N 1
ATOM 3831 C CA . ARG B 1 78 ? 12.656 -20.625 -21.812 1 95.5 78 ARG B CA 1
ATOM 3832 C C . ARG B 1 78 ? 11.445 -21.156 -22.594 1 95.5 78 ARG B C 1
ATOM 3834 O O . ARG B 1 78 ? 10.703 -22 -22.109 1 95.5 78 ARG B O 1
ATOM 3841 N N . ILE B 1 79 ? 11.258 -20.641 -23.797 1 91.69 79 ILE B N 1
ATOM 3842 C CA . ILE B 1 79 ? 10.094 -20.969 -24.609 1 91.69 79 ILE B CA 1
ATOM 3843 C C . ILE B 1 79 ? 10.484 -21.953 -25.719 1 91.69 79 ILE B C 1
ATOM 3845 O O . ILE B 1 79 ? 11.43 -21.688 -26.469 1 91.69 79 ILE B O 1
ATOM 3849 N N . ILE B 1 80 ? 9.805 -22.969 -25.75 1 90.31 80 ILE B N 1
ATOM 3850 C CA . ILE B 1 80 ? 10.008 -23.984 -26.781 1 90.31 80 ILE B CA 1
ATOM 3851 C C . ILE B 1 80 ? 8.805 -24.031 -27.719 1 90.31 80 ILE B C 1
ATOM 3853 O O . ILE B 1 80 ? 7.664 -24.156 -27.266 1 90.31 80 ILE B O 1
ATOM 3857 N N . GLY B 1 81 ? 9.047 -23.953 -29.047 1 83.25 81 GLY B N 1
ATOM 3858 C CA . GLY B 1 81 ? 7.988 -24.047 -30.031 1 83.25 81 GLY B CA 1
ATOM 3859 C C . GLY B 1 81 ? 8.461 -23.719 -31.438 1 83.25 81 GLY B C 1
ATOM 3860 O O . GLY B 1 81 ? 9.414 -22.969 -31.625 1 83.25 81 GLY B O 1
ATOM 3861 N N . GLY B 1 82 ? 7.738 -24.234 -32.406 1 78.44 82 GLY B N 1
ATOM 3862 C CA . GLY B 1 82 ? 8.07 -23.984 -33.781 1 78.44 82 GLY B CA 1
ATOM 3863 C C . GLY B 1 82 ? 9.492 -24.375 -34.156 1 78.44 82 GLY B C 1
ATOM 3864 O O . GLY B 1 82 ? 10.141 -23.703 -34.938 1 78.44 82 GLY B O 1
ATOM 3865 N N . GLY B 1 83 ? 9.961 -25.281 -33.438 1 80.12 83 GLY B N 1
ATOM 3866 C CA . GLY B 1 83 ? 11.328 -25.719 -33.688 1 80.12 83 GLY B CA 1
ATOM 3867 C C . GLY B 1 83 ? 12.375 -24.812 -33.094 1 80.12 83 GLY B C 1
ATOM 3868 O O . GLY B 1 83 ? 13.57 -24.984 -33.312 1 80.12 83 GLY B O 1
ATOM 3869 N N . MET B 1 84 ? 11.875 -23.922 -32.312 1 84.75 84 MET B N 1
ATOM 3870 C CA . MET B 1 84 ? 12.789 -22.938 -31.766 1 84.75 84 MET B CA 1
ATOM 3871 C C . MET B 1 84 ? 12.852 -23.047 -30.234 1 84.75 84 MET B C 1
ATOM 3873 O O . MET B 1 84 ? 11.93 -23.578 -29.625 1 84.75 84 MET B O 1
ATOM 3877 N N . ARG B 1 85 ? 13.977 -22.641 -29.734 1 88.88 85 ARG B N 1
ATOM 3878 C CA . ARG B 1 85 ? 14.234 -22.469 -28.312 1 88.88 85 ARG B CA 1
ATOM 3879 C C . ARG B 1 85 ? 14.695 -21.062 -28 1 88.88 85 ARG B C 1
ATOM 3881 O O . ARG B 1 85 ? 15.734 -20.609 -28.5 1 88.88 85 ARG B O 1
ATOM 3888 N N . LEU B 1 86 ? 13.852 -20.375 -27.234 1 90 86 LEU B N 1
ATOM 3889 C CA . LEU B 1 86 ? 14.148 -18.984 -26.938 1 90 86 LEU B CA 1
ATOM 3890 C C . LEU B 1 86 ? 14.242 -18.766 -25.422 1 90 86 LEU B C 1
ATOM 3892 O O . LEU B 1 86 ? 13.352 -19.188 -24.672 1 90 86 LEU B O 1
ATOM 3896 N N . GLN B 1 87 ? 15.336 -18.25 -25 1 92.69 87 GLN B N 1
ATOM 3897 C CA . GLN B 1 87 ? 15.492 -17.875 -23.609 1 92.69 87 GLN B CA 1
ATOM 3898 C C . GLN B 1 87 ? 15.297 -16.375 -23.422 1 92.69 87 GLN B C 1
ATOM 3900 O O . GLN B 1 87 ? 15.969 -15.562 -24.062 1 92.69 87 GLN B O 1
ATOM 3905 N N . LEU B 1 88 ? 14.336 -16.062 -22.609 1 93 88 LEU B N 1
ATOM 3906 C CA . LEU B 1 88 ? 14.016 -14.672 -22.312 1 93 88 LEU B CA 1
ATOM 3907 C C . LEU B 1 88 ? 14.219 -14.367 -20.828 1 93 88 LEU B C 1
ATOM 3909 O O . LEU B 1 88 ? 13.508 -14.906 -19.984 1 93 88 LEU B O 1
ATOM 3913 N N . ASP B 1 89 ? 15.141 -13.469 -20.547 1 94.56 89 ASP B N 1
ATOM 3914 C CA . ASP B 1 89 ? 15.32 -13.023 -19.172 1 94.56 89 ASP B CA 1
ATOM 3915 C C . ASP B 1 89 ? 14.133 -12.172 -18.703 1 94.56 89 ASP B C 1
ATOM 3917 O O . ASP B 1 89 ? 13.516 -11.469 -19.516 1 94.56 89 ASP B O 1
ATOM 3921 N N . TRP B 1 90 ? 13.836 -12.359 -17.359 1 94.38 90 TRP B N 1
ATOM 3922 C CA . TRP B 1 90 ? 12.867 -11.414 -16.797 1 94.38 90 TRP B CA 1
ATOM 3923 C C . TRP B 1 90 ? 13.328 -9.977 -17.047 1 94.38 90 TRP B C 1
ATOM 3925 O O . TRP B 1 90 ? 14.523 -9.672 -16.938 1 94.38 90 TRP B O 1
ATOM 3935 N N . PRO B 1 91 ? 12.352 -9.102 -17.328 1 88.56 91 PRO B N 1
ATOM 3936 C CA . PRO B 1 91 ? 12.758 -7.715 -17.594 1 88.56 91 PRO B CA 1
ATOM 3937 C C . PRO B 1 91 ? 13.32 -7.02 -16.359 1 88.56 91 PRO B C 1
ATOM 3939 O O . PRO B 1 91 ? 12.891 -7.301 -15.234 1 88.56 91 PRO B O 1
ATOM 3942 N N . GLU B 1 92 ? 14.258 -6.184 -16.625 1 87.62 92 GLU B N 1
ATOM 3943 C CA . GLU B 1 92 ? 14.812 -5.34 -15.57 1 87.62 92 GLU B CA 1
ATOM 3944 C C . GLU B 1 92 ? 14.164 -3.963 -15.562 1 87.62 92 GLU B C 1
ATOM 3946 O O . GLU B 1 92 ? 14.258 -3.221 -16.547 1 87.62 92 GLU B O 1
ATOM 3951 N N . ASN B 1 93 ? 13.383 -3.693 -14.555 1 87.06 93 ASN B N 1
ATOM 3952 C CA . ASN B 1 93 ? 12.789 -2.369 -14.398 1 87.06 93 ASN B CA 1
ATOM 3953 C C . ASN B 1 93 ? 12.609 -2.006 -12.93 1 87.06 93 ASN B C 1
ATOM 3955 O O . ASN B 1 93 ? 13.023 -2.756 -12.047 1 87.06 93 ASN B O 1
ATOM 3959 N N . ALA B 1 94 ? 12.125 -0.896 -12.656 1 89.31 94 ALA B N 1
ATOM 3960 C CA . ALA B 1 94 ? 12.031 -0.396 -11.281 1 89.31 94 ALA B CA 1
ATOM 3961 C C . ALA B 1 94 ? 10.844 -1.005 -10.555 1 89.31 94 ALA B C 1
ATOM 3963 O O . ALA B 1 94 ? 10.82 -1.048 -9.32 1 89.31 94 ALA B O 1
ATOM 3964 N N . SER B 1 95 ? 9.914 -1.505 -11.242 1 90.62 95 SER B N 1
ATOM 3965 C CA . SER B 1 95 ? 8.633 -1.882 -10.648 1 90.62 95 SER B CA 1
ATOM 3966 C C . SER B 1 95 ? 8.656 -3.328 -10.164 1 90.62 95 SER B C 1
ATOM 3968 O O . SER B 1 95 ? 7.957 -3.678 -9.211 1 90.62 95 SER B O 1
ATOM 3970 N N . PHE B 1 96 ? 9.5 -4.176 -10.859 1 94.06 96 PHE B N 1
ATOM 3971 C CA . PHE B 1 96 ? 9.508 -5.594 -10.531 1 94.06 96 PHE B CA 1
ATOM 3972 C C . PHE B 1 96 ? 10.938 -6.117 -10.414 1 94.06 96 PHE B C 1
ATOM 3974 O O . PHE B 1 96 ? 11.82 -5.699 -11.172 1 94.06 96 PHE B O 1
ATOM 3981 N N . PRO B 1 97 ? 11.172 -7.059 -9.469 1 94.75 97 PRO B N 1
ATOM 3982 C CA . PRO B 1 97 ? 12.484 -7.703 -9.438 1 94.75 97 PRO B CA 1
ATOM 3983 C C . PRO B 1 97 ? 12.797 -8.477 -10.711 1 94.75 97 PRO B C 1
ATOM 3985 O O . PRO B 1 97 ? 11.883 -9.023 -11.344 1 94.75 97 PRO B O 1
ATOM 3988 N N . PRO B 1 98 ? 14.055 -8.562 -11.07 1 94.25 98 PRO B N 1
ATOM 3989 C CA . PRO B 1 98 ? 14.422 -9.25 -12.305 1 94.25 98 PRO B CA 1
ATOM 3990 C C . PRO B 1 98 ? 14.648 -10.75 -12.102 1 94.25 98 PRO B C 1
ATOM 3992 O O . PRO B 1 98 ? 15.578 -11.32 -12.672 1 94.25 98 PRO B O 1
ATOM 3995 N N . TYR B 1 99 ? 13.906 -11.289 -11.164 1 95.94 99 TYR B N 1
ATOM 3996 C CA . TYR B 1 99 ? 13.969 -12.727 -10.922 1 95.94 99 TYR B CA 1
ATOM 3997 C C . TYR B 1 99 ? 12.617 -13.266 -10.453 1 95.94 99 TYR B C 1
ATOM 3999 O O . TYR B 1 99 ? 11.797 -12.508 -9.93 1 95.94 99 TYR B O 1
ATOM 4007 N N . GLY B 1 100 ? 12.375 -14.5 -10.734 1 96.88 100 GLY B N 1
ATOM 4008 C CA . GLY B 1 100 ? 11.273 -15.242 -10.148 1 96.88 100 GLY B CA 1
ATOM 4009 C C . GLY B 1 100 ? 11.719 -16.25 -9.109 1 96.88 100 GLY B C 1
ATOM 4010 O O . GLY B 1 100 ? 12.906 -16.344 -8.789 1 96.88 100 GLY B O 1
ATOM 4011 N N . LEU B 1 101 ? 10.766 -16.906 -8.547 1 97.56 101 LEU B N 1
ATOM 4012 C CA . LEU B 1 101 ? 11.047 -17.953 -7.562 1 97.56 101 LEU B CA 1
ATOM 4013 C C . LEU B 1 101 ? 10.266 -19.219 -7.875 1 97.56 101 LEU B C 1
ATOM 4015 O O . LEU B 1 101 ? 9.297 -19.188 -8.641 1 97.56 101 LEU B O 1
ATOM 4019 N N . VAL B 1 102 ? 10.742 -20.297 -7.441 1 97.75 102 VAL B N 1
ATOM 4020 C CA . VAL B 1 102 ? 9.992 -21.547 -7.402 1 97.75 102 VAL B CA 1
ATOM 4021 C C . VAL B 1 102 ? 9.906 -22.047 -5.961 1 97.75 102 VAL B C 1
ATOM 4023 O O . VAL B 1 102 ? 10.914 -22.109 -5.254 1 97.75 102 VAL B O 1
ATOM 4026 N N . ARG B 1 103 ? 8.766 -22.281 -5.551 1 96.44 103 ARG B N 1
ATOM 4027 C CA . ARG B 1 103 ? 8.508 -22.844 -4.227 1 96.44 103 ARG B CA 1
ATOM 4028 C C . ARG B 1 103 ? 7.27 -23.734 -4.242 1 96.44 103 ARG B C 1
ATOM 4030 O O . ARG B 1 103 ? 6.219 -23.344 -4.754 1 96.44 103 ARG B O 1
ATOM 4037 N N . THR B 1 104 ? 7.41 -24.922 -3.721 1 95.62 104 THR B N 1
ATOM 4038 C CA . THR B 1 104 ? 6.281 -25.844 -3.719 1 95.62 104 THR B CA 1
ATOM 4039 C C . THR B 1 104 ? 5.215 -25.391 -2.725 1 95.62 104 THR B C 1
ATOM 4041 O O . THR B 1 104 ? 5.531 -24.812 -1.688 1 95.62 104 THR B O 1
ATOM 4044 N N . ARG B 1 105 ? 3.982 -25.75 -3.031 1 95.75 105 ARG B N 1
ATOM 4045 C CA . ARG B 1 105 ? 2.861 -25.375 -2.178 1 95.75 105 ARG B CA 1
ATOM 4046 C C . ARG B 1 105 ? 2.836 -26.219 -0.903 1 95.75 105 ARG B C 1
ATOM 4048 O O . ARG B 1 105 ? 2.02 -25.969 -0.01 1 95.75 105 ARG B O 1
ATOM 4055 N N . GLN B 1 106 ? 3.732 -27.125 -0.821 1 92.88 106 GLN B N 1
ATOM 4056 C CA . GLN B 1 106 ? 3.812 -27.969 0.374 1 92.88 106 GLN B CA 1
ATOM 4057 C C . GLN B 1 106 ? 4.074 -27.125 1.618 1 92.88 106 GLN B C 1
ATOM 4059 O O . GLN B 1 106 ? 3.5 -27.375 2.68 1 92.88 106 GLN B O 1
ATOM 4064 N N . ASP B 1 107 ? 4.91 -26.172 1.45 1 94.25 107 ASP B N 1
ATOM 4065 C CA . ASP B 1 107 ? 5.227 -25.359 2.619 1 94.25 107 ASP B CA 1
ATOM 4066 C C . ASP B 1 107 ? 5.016 -23.875 2.33 1 94.25 107 ASP B C 1
ATOM 4068 O O . ASP B 1 107 ? 5.027 -23.047 3.246 1 94.25 107 ASP B O 1
ATOM 4072 N N . PHE B 1 108 ? 4.879 -23.547 1.092 1 97.12 108 PHE B N 1
ATOM 4073 C CA . PHE B 1 108 ? 4.707 -22.156 0.718 1 97.12 108 PHE B CA 1
ATOM 4074 C C . PHE B 1 108 ? 3.531 -21.531 1.463 1 97.12 108 PHE B C 1
ATOM 4076 O O . PHE B 1 108 ? 3.658 -20.453 2.051 1 97.12 108 PHE B O 1
ATOM 4083 N N . ASP B 1 109 ? 2.4 -22.188 1.438 1 97.88 109 ASP B N 1
ATOM 4084 C CA . ASP B 1 109 ? 1.198 -21.672 2.08 1 97.88 109 ASP B CA 1
ATOM 4085 C C . ASP B 1 109 ? 1.396 -21.531 3.588 1 97.88 109 ASP B C 1
ATOM 4087 O O . ASP B 1 109 ? 0.918 -20.578 4.199 1 97.88 109 ASP B O 1
ATOM 4091 N N . ASP B 1 110 ? 2.061 -22.5 4.141 1 97.94 110 ASP B N 1
ATOM 4092 C CA . ASP B 1 110 ? 2.338 -22.438 5.57 1 97.94 110 ASP B CA 1
ATOM 4093 C C . ASP B 1 110 ? 3.215 -21.234 5.91 1 97.94 110 ASP B C 1
ATOM 4095 O O . ASP B 1 110 ? 2.998 -20.562 6.922 1 97.94 110 ASP B O 1
ATOM 4099 N N . ILE B 1 111 ? 4.199 -20.969 5.078 1 98.06 111 ILE B N 1
ATOM 4100 C CA . ILE B 1 111 ? 5.078 -19.812 5.266 1 98.06 111 ILE B CA 1
ATOM 4101 C C . ILE B 1 111 ? 4.25 -18.531 5.309 1 98.06 111 ILE B C 1
ATOM 4103 O O . ILE B 1 111 ? 4.422 -17.703 6.203 1 98.06 111 ILE B O 1
ATOM 4107 N N . LEU B 1 112 ? 3.316 -18.406 4.391 1 98.5 112 LEU B N 1
ATOM 4108 C CA . LEU B 1 112 ? 2.486 -17.219 4.312 1 98.5 112 LEU B CA 1
ATOM 4109 C C . LEU B 1 112 ? 1.529 -17.141 5.5 1 98.5 112 LEU B C 1
ATOM 4111 O O . LEU B 1 112 ? 1.335 -16.062 6.074 1 98.5 112 LEU B O 1
ATOM 4115 N N . ALA B 1 113 ? 0.921 -18.281 5.875 1 98.75 113 ALA B N 1
ATOM 4116 C CA . ALA B 1 113 ? -0.013 -18.312 6.996 1 98.75 113 ALA B CA 1
ATOM 4117 C C . ALA B 1 113 ? 0.687 -17.953 8.305 1 98.75 113 ALA B C 1
ATOM 4119 O O . ALA B 1 113 ? 0.16 -17.188 9.109 1 98.75 113 ALA B O 1
ATOM 4120 N N . GLN B 1 114 ? 1.875 -18.5 8.469 1 98.62 114 GLN B N 1
ATOM 4121 C CA . GLN B 1 114 ? 2.629 -18.219 9.688 1 98.62 114 GLN B CA 1
ATOM 4122 C C . GLN B 1 114 ? 3.082 -16.766 9.727 1 98.62 114 GLN B C 1
ATOM 4124 O O . GLN B 1 114 ? 3.184 -16.172 10.805 1 98.62 114 GLN B O 1
ATOM 4129 N N . HIS B 1 115 ? 3.352 -16.266 8.531 1 98.38 115 HIS B N 1
ATOM 4130 C CA . HIS B 1 115 ? 3.668 -14.852 8.461 1 98.38 115 HIS B CA 1
ATOM 4131 C C . HIS B 1 115 ? 2.498 -14 8.953 1 98.38 115 HIS B C 1
ATOM 4133 O O . HIS B 1 115 ? 2.695 -13.016 9.664 1 98.38 115 HIS B O 1
ATOM 4139 N N . ALA B 1 116 ? 1.28 -14.359 8.578 1 98.69 116 ALA B N 1
ATOM 4140 C CA . ALA B 1 116 ? 0.09 -13.68 9.078 1 98.69 116 ALA B CA 1
ATOM 4141 C C . ALA B 1 116 ? -0.011 -13.789 10.594 1 98.69 116 ALA B C 1
ATOM 4143 O O . ALA B 1 116 ? -0.302 -12.805 11.281 1 98.69 116 ALA B O 1
ATOM 4144 N N . VAL B 1 117 ? 0.291 -14.977 11.148 1 98.75 117 VAL B N 1
ATOM 4145 C CA . VAL B 1 117 ? 0.242 -15.219 12.586 1 98.75 117 VAL B CA 1
ATOM 4146 C C . VAL B 1 117 ? 1.268 -14.336 13.289 1 98.75 117 VAL B C 1
ATOM 4148 O O . VAL B 1 117 ? 0.971 -13.734 14.328 1 98.75 117 VAL B O 1
ATOM 4151 N N . LYS B 1 118 ? 2.426 -14.25 12.68 1 96.94 118 LYS B N 1
ATOM 4152 C CA . LYS B 1 118 ? 3.498 -13.43 13.234 1 96.94 118 LYS B CA 1
ATOM 4153 C C . LYS B 1 118 ? 3.045 -11.984 13.406 1 96.94 118 LYS B C 1
ATOM 4155 O O . LYS B 1 118 ? 3.48 -11.297 14.336 1 96.94 118 LYS B O 1
ATOM 4160 N N . HIS B 1 119 ? 2.115 -11.57 12.586 1 95.75 119 HIS B N 1
ATOM 4161 C CA . HIS B 1 119 ? 1.686 -10.18 12.625 1 95.75 119 HIS B CA 1
ATOM 4162 C C . HIS B 1 119 ? 0.391 -10.023 13.414 1 95.75 119 HIS B C 1
ATOM 4164 O O . HIS B 1 119 ? -0.138 -8.914 13.531 1 95.75 119 HIS B O 1
ATOM 4170 N N . GLY B 1 120 ? -0.195 -11.148 13.906 1 97 120 GLY B N 1
ATOM 4171 C CA . GLY B 1 120 ? -1.275 -11 14.875 1 97 120 GLY B CA 1
ATOM 4172 C C . GLY B 1 120 ? -2.545 -11.719 14.453 1 97 120 GLY B C 1
ATOM 4173 O O . GLY B 1 120 ? -3.525 -11.742 15.203 1 97 120 GLY B O 1
ATOM 4174 N N . ALA B 1 121 ? -2.6 -12.344 13.273 1 98.69 121 ALA B N 1
ATOM 4175 C CA . ALA B 1 121 ? -3.781 -13.094 12.859 1 98.69 121 ALA B CA 1
ATOM 4176 C C . ALA B 1 121 ? -3.922 -14.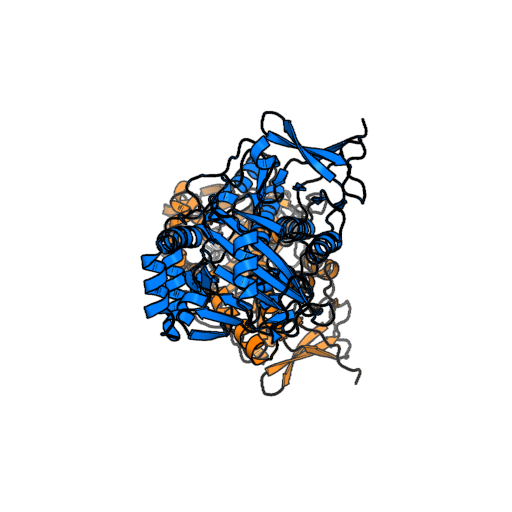375 13.68 1 98.69 121 ALA B C 1
ATOM 4178 O O . ALA B 1 121 ? -2.924 -14.992 14.055 1 98.69 121 ALA B O 1
ATOM 4179 N N . ARG B 1 122 ? -5.117 -14.75 13.969 1 98.69 122 ARG B N 1
ATOM 4180 C CA . ARG B 1 122 ? -5.402 -16.031 14.602 1 98.69 122 ARG B CA 1
ATOM 4181 C C . ARG B 1 122 ? -5.691 -17.109 13.555 1 98.69 122 ARG B C 1
ATOM 4183 O O . ARG B 1 122 ? -6.688 -17.031 12.836 1 98.69 122 ARG B O 1
ATOM 4190 N N . LEU B 1 123 ? -4.797 -18.078 13.461 1 98.88 123 LEU B N 1
ATOM 4191 C CA . LEU B 1 123 ? -4.934 -19.156 12.5 1 98.88 123 LEU B CA 1
ATOM 4192 C C . LEU B 1 123 ? -5.539 -20.406 13.156 1 98.88 123 LEU B C 1
ATOM 4194 O O . LEU B 1 123 ? -5.062 -20.844 14.203 1 98.88 123 LEU B O 1
ATOM 4198 N N . LEU B 1 124 ? -6.609 -20.875 12.641 1 98.69 124 LEU B N 1
ATOM 4199 C CA . LEU B 1 124 ? -7.172 -22.172 13.031 1 98.69 124 LEU B CA 1
ATOM 4200 C C . LEU B 1 124 ? -7.141 -23.141 11.859 1 98.69 124 LEU B C 1
ATOM 4202 O O . LEU B 1 124 ? -7.812 -22.922 10.852 1 98.69 124 LEU B O 1
ATOM 4206 N N . GLN B 1 125 ? -6.379 -24.172 11.984 1 98.38 125 GLN B N 1
ATOM 4207 C CA . GLN B 1 125 ? -6.316 -25.234 10.992 1 98.38 125 GLN B CA 1
ATOM 4208 C C . GLN B 1 125 ? -7.363 -26.312 11.281 1 98.38 125 GLN B C 1
ATOM 4210 O O . GLN B 1 125 ? -7.941 -26.344 12.367 1 98.38 125 GLN B O 1
ATOM 4215 N N . GLY B 1 126 ? -7.688 -27.094 10.297 1 98.31 126 GLY B N 1
ATOM 4216 C CA . GLY B 1 126 ? -8.68 -28.141 10.445 1 98.31 126 GLY B CA 1
ATOM 4217 C C . GLY B 1 126 ? -10.102 -27.609 10.539 1 98.31 126 GLY B C 1
ATOM 4218 O O . GLY B 1 126 ? -10.938 -28.188 11.227 1 98.31 126 GLY B O 1
ATOM 4219 N N . MET B 1 127 ? -10.328 -26.438 10.031 1 98.38 127 MET B N 1
ATOM 4220 C CA . MET B 1 127 ? -11.656 -25.844 10.016 1 98.38 127 MET B CA 1
ATOM 4221 C C . MET B 1 127 ? -12.227 -25.812 8.602 1 98.38 127 MET B C 1
ATOM 4223 O O . MET B 1 127 ? -12.016 -24.844 7.859 1 98.38 127 MET B O 1
ATOM 4227 N N . ASN B 1 128 ? -12.953 -26.828 8.234 1 98.06 128 ASN B N 1
ATOM 4228 C CA . ASN B 1 128 ? -13.602 -26.875 6.93 1 98.06 128 ASN B CA 1
ATOM 4229 C C . ASN B 1 128 ? -14.906 -26.094 6.922 1 98.06 128 ASN B C 1
ATOM 4231 O O . ASN B 1 128 ? -15.953 -26.609 7.336 1 98.06 128 ASN B O 1
ATOM 4235 N N . VAL B 1 129 ? -14.859 -24.859 6.438 1 98.44 129 VAL B N 1
ATOM 4236 C CA . VAL B 1 129 ? -16.047 -24.016 6.398 1 98.44 129 VAL B CA 1
ATOM 4237 C C . VAL B 1 129 ? -17.047 -24.578 5.387 1 98.44 129 VAL B C 1
ATOM 4239 O O . VAL B 1 129 ? -16.719 -24.75 4.211 1 98.44 129 VAL B O 1
ATOM 4242 N N . VAL B 1 130 ? -18.312 -24.797 5.824 1 96.75 130 VAL B N 1
ATOM 4243 C CA . VAL B 1 130 ? -19.25 -25.531 4.969 1 96.75 130 VAL B CA 1
ATOM 4244 C C . VAL B 1 130 ? -20.469 -24.656 4.684 1 96.75 130 VAL B C 1
ATOM 4246 O O . VAL B 1 130 ? -21.234 -24.938 3.754 1 96.75 130 VAL B O 1
ATOM 4249 N N . ALA B 1 131 ? -20.641 -23.578 5.52 1 97.19 131 ALA B N 1
ATOM 4250 C CA . ALA B 1 131 ? -21.844 -22.781 5.312 1 97.19 131 ALA B CA 1
ATOM 4251 C C . ALA B 1 131 ? -21.688 -21.391 5.902 1 97.19 131 ALA B C 1
ATOM 4253 O O . ALA B 1 131 ? -21.031 -21.203 6.922 1 97.19 131 ALA B O 1
ATOM 4254 N N . PRO B 1 132 ? -22.344 -20.406 5.227 1 98.38 132 PRO B N 1
ATOM 4255 C CA . PRO B 1 132 ? -22.438 -19.078 5.852 1 98.38 132 PRO B CA 1
ATOM 4256 C C . PRO B 1 132 ? -23.5 -19.016 6.945 1 98.38 132 PRO B C 1
ATOM 4258 O O . PRO B 1 132 ? -24.516 -19.719 6.875 1 98.38 132 PRO B O 1
ATOM 4261 N N . MET B 1 133 ? -23.203 -18.312 7.98 1 97.81 133 MET B N 1
ATOM 4262 C CA . MET B 1 133 ? -24.234 -17.906 8.938 1 97.81 133 MET B CA 1
ATOM 4263 C C . MET B 1 133 ? -24.828 -16.547 8.555 1 97.81 133 MET B C 1
ATOM 4265 O O . MET B 1 133 ? -24.109 -15.562 8.406 1 97.81 133 MET B O 1
ATOM 4269 N N . LEU B 1 134 ? -26.141 -16.516 8.406 1 97.31 134 LEU B N 1
ATOM 4270 C CA . LEU B 1 134 ? -26.781 -15.344 7.82 1 97.31 134 LEU B CA 1
ATOM 4271 C C . LEU B 1 134 ? -27.547 -14.555 8.875 1 97.31 134 LEU B C 1
ATOM 4273 O O . LEU B 1 134 ? -28.141 -15.133 9.789 1 97.31 134 LEU B O 1
ATOM 4277 N N . ASP B 1 135 ? -27.438 -13.305 8.805 1 95.25 135 ASP B N 1
ATOM 4278 C CA . ASP B 1 135 ? -28.281 -12.336 9.508 1 95.25 135 ASP B CA 1
ATOM 4279 C C . ASP B 1 135 ? -28.953 -11.383 8.523 1 95.25 135 ASP B C 1
ATOM 4281 O O . ASP B 1 135 ? -28.328 -10.453 8.023 1 95.25 135 ASP B O 1
ATOM 4285 N N . GLY B 1 136 ? -30.281 -11.523 8.211 1 92.06 136 GLY B N 1
ATOM 4286 C CA . GLY B 1 136 ? -31 -10.695 7.254 1 92.06 136 GLY B CA 1
ATOM 4287 C C . GLY B 1 136 ? -30.406 -10.734 5.863 1 92.06 136 GLY B C 1
ATOM 4288 O O . GLY B 1 136 ? -30.172 -9.695 5.246 1 92.06 136 GLY B O 1
ATOM 4289 N N . GLY B 1 137 ? -29.906 -11.922 5.426 1 92.62 137 GLY B N 1
ATOM 4290 C CA . GLY B 1 137 ? -29.359 -12.078 4.09 1 92.62 137 GLY B CA 1
ATOM 4291 C C . GLY B 1 137 ? -27.891 -11.719 4.004 1 92.62 137 GLY B C 1
ATOM 4292 O O . GLY B 1 137 ? -27.25 -11.953 2.977 1 92.62 137 GLY B O 1
ATOM 4293 N N . ARG B 1 138 ? -27.469 -11.133 5.023 1 96.56 138 ARG B N 1
ATOM 4294 C CA . ARG B 1 138 ? -26.047 -10.773 5.09 1 96.56 138 ARG B CA 1
ATOM 4295 C C . ARG B 1 138 ? -25.25 -11.82 5.852 1 96.56 138 ARG B C 1
ATOM 4297 O O . ARG B 1 138 ? -25.703 -12.336 6.875 1 96.56 138 ARG B O 1
ATOM 4304 N N . ILE B 1 139 ? -24.094 -12.219 5.332 1 98.12 139 ILE B N 1
ATOM 4305 C CA . ILE B 1 139 ? -23.266 -13.188 6.031 1 98.12 139 ILE B CA 1
ATOM 4306 C C . ILE B 1 139 ? -22.734 -12.57 7.324 1 98.12 139 ILE B C 1
ATOM 4308 O O . ILE B 1 139 ? -22.266 -11.43 7.332 1 98.12 139 ILE B O 1
ATOM 4312 N N . ALA B 1 140 ? -22.859 -13.227 8.445 1 97.81 140 ALA B N 1
ATOM 4313 C CA . ALA B 1 140 ? -22.438 -12.734 9.758 1 97.81 140 ALA B CA 1
ATOM 4314 C C . ALA B 1 140 ? -21.531 -13.742 10.445 1 97.81 140 ALA B C 1
ATOM 4316 O O . ALA B 1 140 ? -21.297 -13.656 11.648 1 97.81 140 ALA B O 1
ATOM 4317 N N . GLY B 1 141 ? -21.078 -14.703 9.727 1 98.25 141 GLY B N 1
ATOM 4318 C CA . GLY B 1 141 ? -20.219 -15.75 10.242 1 98.25 141 GLY B CA 1
ATOM 4319 C C . GLY B 1 141 ? -20.203 -17 9.375 1 98.25 141 GLY B C 1
ATOM 4320 O O . GLY B 1 141 ? -20.719 -16.969 8.25 1 98.25 141 GLY B O 1
ATOM 4321 N N . VAL B 1 142 ? -19.484 -17.984 9.891 1 98.69 142 VAL B N 1
ATOM 4322 C CA . VAL B 1 142 ? -19.391 -19.234 9.125 1 98.69 142 VAL B CA 1
ATOM 4323 C C . VAL B 1 142 ? -19.484 -20.422 10.078 1 98.69 142 VAL B C 1
ATOM 4325 O O . VAL B 1 142 ? -19.203 -20.297 11.273 1 98.69 142 VAL B O 1
ATOM 4328 N N . GLU B 1 143 ? -19.938 -21.484 9.547 1 98.12 143 GLU B N 1
ATOM 4329 C CA . GLU B 1 143 ? -19.906 -22.797 10.211 1 98.12 143 GLU B CA 1
ATOM 4330 C C . GLU B 1 143 ? -18.828 -23.688 9.602 1 98.12 143 GLU B C 1
ATOM 4332 O O . GLU B 1 143 ? -18.703 -23.781 8.383 1 98.12 143 GLU B O 1
ATOM 4337 N N . ALA B 1 144 ? -18.078 -24.312 10.492 1 98.19 144 ALA B N 1
ATOM 4338 C CA . ALA B 1 144 ? -17 -25.172 10.008 1 98.19 144 ALA B CA 1
ATOM 4339 C C . ALA B 1 144 ? -17.078 -26.562 10.633 1 98.19 144 ALA B C 1
ATOM 4341 O O . ALA B 1 144 ? -17.438 -26.703 11.805 1 98.19 144 ALA B O 1
ATOM 4342 N N . LYS B 1 145 ? -16.844 -27.531 9.875 1 98.06 145 LYS B N 1
ATOM 4343 C CA . LYS B 1 145 ? -16.578 -28.875 10.406 1 98.06 145 LYS B CA 1
ATOM 4344 C C . LYS B 1 145 ? -15.141 -29.016 10.875 1 98.06 145 LYS B C 1
ATOM 4346 O O . LYS B 1 145 ? -14.211 -28.625 10.164 1 98.06 145 LYS B O 1
ATOM 4351 N N . VAL B 1 146 ? -14.969 -29.5 12 1 98.19 146 VAL B N 1
ATOM 4352 C CA . VAL B 1 146 ? -13.625 -29.719 12.523 1 98.19 146 VAL B CA 1
ATOM 4353 C C . VAL B 1 146 ? -13.008 -30.953 11.875 1 98.19 146 VAL B C 1
ATOM 4355 O O . VAL B 1 146 ? -13.609 -32.031 11.875 1 98.19 146 VAL B O 1
ATOM 4358 N N . MET B 1 147 ? -11.836 -30.703 11.289 1 98.12 147 MET B N 1
ATOM 4359 C CA . MET B 1 147 ? -11.117 -31.781 10.609 1 98.12 147 MET B CA 1
ATOM 4360 C C . MET B 1 147 ? -9.914 -32.219 11.422 1 98.12 147 MET B C 1
ATOM 4362 O O . MET B 1 147 ? -9.227 -31.406 12.039 1 98.12 147 MET B O 1
ATOM 4366 N N . ASN B 1 148 ? -9.617 -33.469 11.438 1 96.5 148 ASN B N 1
ATOM 4367 C CA . ASN B 1 148 ? -8.406 -33.938 12.109 1 96.5 148 ASN B CA 1
ATOM 4368 C C . ASN B 1 148 ? -7.188 -33.844 11.195 1 96.5 148 ASN B C 1
ATOM 4370 O O . ASN B 1 148 ? -7.277 -33.344 10.086 1 96.5 148 ASN B O 1
ATOM 4374 N N . ALA B 1 149 ? -6.062 -34.281 11.633 1 93 149 ALA B N 1
ATOM 4375 C CA . ALA B 1 149 ? -4.797 -34.125 10.922 1 93 149 ALA B CA 1
ATOM 4376 C C . ALA B 1 149 ? -4.793 -34.938 9.633 1 93 149 ALA B C 1
ATOM 4378 O O . ALA B 1 149 ? -4.051 -34.625 8.695 1 93 149 ALA B O 1
ATOM 4379 N N . GLU B 1 150 ? -5.719 -35.938 9.555 1 92.81 150 GLU B N 1
ATOM 4380 C CA . GLU B 1 150 ? -5.789 -36.781 8.375 1 92.81 150 GLU B CA 1
ATOM 4381 C C . GLU B 1 150 ? -6.789 -36.25 7.359 1 92.81 150 GLU B C 1
ATOM 4383 O O . GLU B 1 150 ? -6.945 -36.812 6.277 1 92.81 150 GLU B O 1
ATOM 4388 N N . GLY B 1 151 ? -7.359 -35.156 7.668 1 92.88 151 GLY B N 1
ATOM 4389 C CA . GLY B 1 151 ? -8.297 -34.531 6.738 1 92.88 151 GLY B CA 1
ATOM 4390 C C . GLY B 1 151 ? -9.695 -35.125 6.836 1 92.88 151 GLY B C 1
ATOM 4391 O O . GLY B 1 151 ? -10.477 -35.031 5.887 1 92.88 151 GLY B O 1
ATOM 4392 N N . ARG B 1 152 ? -9.961 -35.781 7.984 1 95.69 152 ARG B N 1
ATOM 4393 C CA . ARG B 1 152 ? -11.281 -36.375 8.188 1 95.69 152 ARG B CA 1
ATOM 4394 C C . ARG B 1 152 ? -12.078 -35.562 9.203 1 95.69 152 ARG B C 1
ATOM 4396 O O . ARG B 1 152 ? -11.523 -35.062 10.195 1 95.69 152 ARG B O 1
ATOM 4403 N N . ALA B 1 153 ? -13.344 -35.562 8.883 1 96.94 153 ALA B N 1
ATOM 4404 C CA . ALA B 1 153 ? -14.227 -34.844 9.805 1 96.94 153 ALA B CA 1
ATOM 4405 C C . ALA B 1 153 ? -14.297 -35.531 11.156 1 96.94 153 ALA B C 1
ATOM 4407 O O . ALA B 1 153 ? -14.367 -36.781 11.211 1 96.94 153 ALA B O 1
ATOM 4408 N N . THR B 1 154 ? -14.336 -34.844 12.234 1 97.31 154 THR B N 1
ATOM 4409 C CA . THR B 1 154 ? -14.383 -35.406 13.578 1 97.31 154 THR B CA 1
ATOM 4410 C C . THR B 1 154 ? -15.828 -35.562 14.047 1 97.31 154 THR B C 1
ATOM 4412 O O . THR B 1 154 ? -16.094 -36.219 15.062 1 97.31 154 THR B O 1
ATOM 4415 N N . GLY B 1 155 ? -16.672 -34.938 13.375 1 96.5 155 GLY B N 1
ATOM 4416 C CA . GLY B 1 155 ? -18.047 -34.875 13.812 1 96.5 155 GLY B CA 1
ATOM 4417 C C . GLY B 1 155 ? -18.391 -33.594 14.555 1 96.5 155 GLY B C 1
ATOM 4418 O O . GLY B 1 155 ? -19.562 -33.25 14.703 1 96.5 155 GLY B O 1
ATOM 4419 N N . GLU B 1 156 ? -17.406 -32.938 14.945 1 96.69 156 GLU B N 1
ATOM 4420 C CA . GLU B 1 156 ? -17.578 -31.656 15.641 1 96.69 156 GLU B CA 1
ATOM 4421 C C . GLU B 1 156 ? -17.766 -30.5 14.648 1 96.69 156 GLU B C 1
ATOM 4423 O O . GLU B 1 156 ? -17.172 -30.516 13.57 1 96.69 156 GLU B O 1
ATOM 4428 N N . THR B 1 157 ? -18.625 -29.609 14.953 1 96.88 157 THR B N 1
ATOM 4429 C CA . THR B 1 157 ? -18.812 -28.375 14.195 1 96.88 157 THR B CA 1
ATOM 4430 C C . THR B 1 157 ? -18.562 -27.156 15.07 1 96.88 157 THR B C 1
ATOM 4432 O O . THR B 1 157 ? -18.781 -27.203 16.281 1 96.88 157 THR B O 1
ATOM 4435 N N . ARG B 1 158 ? -18.078 -26.125 14.492 1 97.56 158 ARG B N 1
ATOM 4436 C CA . ARG B 1 158 ? -17.828 -24.875 15.188 1 97.56 158 ARG B CA 1
ATOM 4437 C C . ARG B 1 158 ? -18.391 -23.688 14.414 1 97.56 158 ARG B C 1
ATOM 4439 O O . ARG B 1 158 ? -18.484 -23.734 13.188 1 97.56 158 ARG B O 1
ATOM 4446 N N . GLU B 1 159 ? -18.797 -22.719 15.18 1 98.12 159 GLU B N 1
ATOM 4447 C CA . GLU B 1 159 ? -19.312 -21.484 14.594 1 98.12 159 GLU B CA 1
ATOM 4448 C C . GLU B 1 159 ? -18.406 -20.297 14.898 1 98.12 159 GLU B C 1
ATOM 4450 O O . GLU B 1 159 ? -17.859 -20.203 15.992 1 98.12 159 GLU B O 1
ATOM 4455 N N . PHE B 1 160 ? -18.219 -19.516 13.898 1 98.56 160 PHE B N 1
ATOM 4456 C CA . PHE B 1 160 ? -17.438 -18.297 14.023 1 98.56 160 PHE B CA 1
ATOM 4457 C C . PHE B 1 160 ? -18.234 -17.094 13.516 1 98.56 160 PHE B C 1
ATOM 4459 O O . PHE B 1 160 ? -18.938 -17.188 12.516 1 98.56 160 PHE B O 1
ATOM 4466 N N . ARG B 1 161 ? -18.172 -15.992 14.195 1 98.38 161 ARG B N 1
ATOM 4467 C CA . ARG B 1 161 ? -18.953 -14.82 13.812 1 98.38 161 ARG B CA 1
ATOM 4468 C C . ARG B 1 161 ? -18.047 -13.625 13.531 1 98.38 161 ARG B C 1
ATOM 4470 O O . ARG B 1 161 ? -17.062 -13.414 14.227 1 98.38 161 ARG B O 1
ATOM 4477 N N . ALA B 1 162 ? -18.328 -12.891 12.523 1 98.25 162 ALA B N 1
ATOM 4478 C CA . ALA B 1 162 ? -17.688 -11.633 12.156 1 98.25 162 ALA B CA 1
ATOM 4479 C C . ALA B 1 162 ? -18.594 -10.789 11.266 1 98.25 162 ALA B C 1
ATOM 4481 O O . ALA B 1 162 ? -19.375 -11.328 10.484 1 98.25 162 ALA B O 1
ATOM 4482 N N . PRO B 1 163 ? -18.5 -9.508 11.367 1 96.94 163 PRO B N 1
ATOM 4483 C CA . PRO B 1 163 ? -19.297 -8.664 10.492 1 96.94 163 PRO B CA 1
ATOM 4484 C C . PRO B 1 163 ? -18.859 -8.727 9.031 1 96.94 163 PRO B C 1
ATOM 4486 O O . PRO B 1 163 ? -19.594 -8.297 8.141 1 96.94 163 PRO B O 1
ATOM 4489 N N . LEU B 1 164 ? -17.703 -9.211 8.758 1 98.62 164 LEU B N 1
ATOM 4490 C CA . LEU B 1 164 ? -17.172 -9.359 7.41 1 98.62 164 LEU B CA 1
ATOM 4491 C C . LEU B 1 164 ? -16.469 -10.711 7.246 1 98.62 164 LEU B C 1
ATOM 4493 O O . LEU B 1 164 ? -15.719 -11.133 8.125 1 98.62 164 LEU B O 1
ATOM 4497 N N . VAL B 1 165 ? -16.766 -11.352 6.168 1 98.88 165 VAL B N 1
ATOM 4498 C CA . VAL B 1 165 ? -16.125 -12.617 5.82 1 98.88 165 VAL B CA 1
ATOM 4499 C C . VAL B 1 165 ? -15.438 -12.492 4.465 1 98.88 165 VAL B C 1
ATOM 4501 O O . VAL B 1 165 ? -16.016 -11.969 3.514 1 98.88 165 VAL B O 1
ATOM 4504 N N . VAL B 1 166 ? -14.211 -12.867 4.387 1 98.94 166 VAL B N 1
ATOM 4505 C CA . VAL B 1 166 ? -13.453 -12.906 3.143 1 98.94 166 VAL B CA 1
ATOM 4506 C C . VAL B 1 166 ? -13.375 -14.336 2.627 1 98.94 166 VAL B C 1
ATOM 4508 O O . VAL B 1 166 ? -12.891 -15.234 3.322 1 98.94 166 VAL B O 1
ATOM 4511 N N . ALA B 1 167 ? -13.93 -14.508 1.458 1 98.88 167 ALA B N 1
ATOM 4512 C CA . ALA B 1 167 ? -13.789 -15.805 0.795 1 98.88 167 ALA B CA 1
ATOM 4513 C C . ALA B 1 167 ? -12.469 -15.891 0.032 1 98.88 167 ALA B C 1
ATOM 4515 O O . ALA B 1 167 ? -12.297 -15.227 -0.993 1 98.88 167 ALA B O 1
ATOM 4516 N N . ALA B 1 168 ? -11.57 -16.609 0.503 1 98.69 168 ALA B N 1
ATOM 4517 C CA . ALA B 1 168 ? -10.32 -17 -0.141 1 98.69 168 ALA B CA 1
ATOM 4518 C C . ALA B 1 168 ? -10.195 -18.531 -0.207 1 98.69 168 ALA B C 1
ATOM 4520 O O . ALA B 1 168 ? -9.125 -19.078 0.064 1 98.69 168 ALA B O 1
ATOM 4521 N N . ASP B 1 169 ? -11.312 -19.141 -0.499 1 97.88 169 ASP B N 1
ATOM 4522 C CA . ASP B 1 169 ? -11.43 -20.594 -0.392 1 97.88 169 ASP B CA 1
ATOM 4523 C C . ASP B 1 169 ? -11.281 -21.25 -1.758 1 97.88 169 ASP B C 1
ATOM 4525 O O . ASP B 1 169 ? -11.805 -22.344 -1.984 1 97.88 169 ASP B O 1
ATOM 4529 N N . GLY B 1 170 ? -10.633 -20.625 -2.656 1 95.69 170 GLY B N 1
ATOM 4530 C CA . GLY B 1 170 ? -10.195 -21.25 -3.891 1 95.69 170 GLY B CA 1
ATOM 4531 C C . GLY B 1 170 ? -11.258 -21.25 -4.973 1 95.69 170 GLY B C 1
ATOM 4532 O O . GLY B 1 170 ? -12.242 -20.5 -4.887 1 95.69 170 GLY B O 1
ATOM 4533 N N . ASN B 1 171 ? -11.062 -22 -5.953 1 92.69 171 ASN B N 1
ATOM 4534 C CA . ASN B 1 171 ? -11.875 -22 -7.164 1 92.69 171 ASN B CA 1
ATOM 4535 C C . ASN B 1 171 ? -13.297 -22.469 -6.883 1 92.69 171 ASN B C 1
ATOM 4537 O O . ASN B 1 171 ? -14.25 -21.953 -7.461 1 92.69 171 ASN B O 1
ATOM 4541 N N . SER B 1 172 ? -13.453 -23.453 -6.078 1 90.25 172 SER B N 1
ATOM 4542 C CA . SER B 1 172 ? -14.789 -23.969 -5.781 1 90.25 172 SER B CA 1
ATOM 4543 C C . SER B 1 172 ? -15.641 -22.922 -5.062 1 90.25 172 SER B C 1
ATOM 4545 O O . SER B 1 172 ? -16.844 -22.812 -5.312 1 90.25 172 SER B O 1
ATOM 4547 N N . SER B 1 173 ? -14.922 -22.188 -4.234 1 94.19 173 SER B N 1
ATOM 4548 C CA . SER B 1 173 ? -15.469 -21.094 -3.416 1 94.19 173 SER B CA 1
ATOM 4549 C C . SER B 1 173 ? -16.875 -21.422 -2.936 1 94.19 173 SER B C 1
ATOM 4551 O O . SER B 1 173 ? -17.828 -20.719 -3.258 1 94.19 173 SER B O 1
ATOM 4553 N N . ARG B 1 174 ? -16.984 -22.375 -2.117 1 93.62 174 ARG B N 1
ATOM 4554 C CA . ARG B 1 174 ? -18.281 -22.875 -1.628 1 93.62 174 ARG B CA 1
ATOM 4555 C C . ARG B 1 174 ? -19.047 -21.766 -0.903 1 93.62 174 ARG B C 1
ATOM 4557 O O . ARG B 1 174 ? -20.281 -21.719 -0.961 1 93.62 174 ARG B O 1
ATOM 4564 N N . LEU B 1 175 ? -18.312 -20.938 -0.276 1 96.31 175 LEU B N 1
ATOM 4565 C CA . LEU B 1 175 ? -18.953 -19.812 0.42 1 96.31 175 LEU B CA 1
ATOM 4566 C C . LEU B 1 175 ? -19.625 -18.875 -0.569 1 96.31 175 LEU B C 1
ATOM 4568 O O . LEU B 1 175 ? -20.766 -18.438 -0.34 1 96.31 175 LEU B O 1
ATOM 4572 N N . SER B 1 176 ? -18.891 -18.562 -1.621 1 96.88 176 SER B N 1
ATOM 4573 C CA . SER B 1 176 ? -19.453 -17.688 -2.645 1 96.88 176 SER B CA 1
ATOM 4574 C C . SER B 1 176 ? -20.719 -18.281 -3.258 1 96.88 176 SER B C 1
ATOM 4576 O O . SER B 1 176 ? -21.719 -17.578 -3.445 1 96.88 176 SER B O 1
ATOM 4578 N N . LEU B 1 177 ? -20.656 -19.578 -3.51 1 96.88 177 LEU B N 1
ATOM 4579 C CA . LEU B 1 177 ? -21.797 -20.266 -4.098 1 96.88 177 LEU B CA 1
ATOM 4580 C C . LEU B 1 177 ? -23 -20.25 -3.145 1 96.88 177 LEU B C 1
ATOM 4582 O O . LEU B 1 177 ? -24.125 -20 -3.564 1 96.88 177 LEU B O 1
ATOM 4586 N N . ALA B 1 178 ? -22.703 -20.484 -1.908 1 96.94 178 ALA B N 1
ATOM 4587 C CA . ALA B 1 178 ? -23.766 -20.484 -0.896 1 96.94 178 ALA B CA 1
ATOM 4588 C C . ALA B 1 178 ? -24.406 -19.109 -0.764 1 96.94 178 ALA B C 1
ATOM 4590 O O . ALA B 1 178 ? -25.562 -19 -0.374 1 96.94 178 ALA B O 1
ATOM 4591 N N . MET B 1 179 ? -23.641 -18.078 -1.128 1 97.56 179 MET B N 1
ATOM 4592 C CA . MET B 1 179 ? -24.141 -16.719 -1.042 1 97.56 179 MET B CA 1
ATOM 4593 C C . MET B 1 179 ? -24.703 -16.25 -2.381 1 97.56 179 MET B C 1
ATOM 4595 O O . MET B 1 179 ? -24.922 -15.062 -2.594 1 97.56 179 MET B O 1
ATOM 4599 N N . GLY B 1 180 ? -24.766 -17.203 -3.312 1 95.62 180 GLY B N 1
ATOM 4600 C CA . GLY B 1 180 ? -25.453 -16.938 -4.57 1 95.62 180 GLY B CA 1
ATOM 4601 C C . GLY B 1 180 ? -24.547 -16.312 -5.617 1 95.62 180 GLY B C 1
ATOM 4602 O O . GLY B 1 180 ? -25.016 -15.688 -6.559 1 95.62 180 GLY B O 1
ATOM 4603 N N . ARG B 1 181 ? -23.266 -16.469 -5.48 1 96.25 181 ARG B N 1
ATOM 4604 C CA . ARG B 1 181 ? -22.312 -15.93 -6.457 1 96.25 181 ARG B CA 1
ATOM 4605 C C . ARG B 1 181 ? -21.781 -17.031 -7.355 1 96.25 181 ARG B C 1
ATOM 4607 O O . ARG B 1 181 ? -20.703 -17.594 -7.086 1 96.25 181 ARG B O 1
ATOM 4614 N N . GLU B 1 182 ? -22.391 -17.219 -8.414 1 95.69 182 GLU B N 1
ATOM 4615 C CA . GLU B 1 182 ? -22.016 -18.266 -9.352 1 95.69 182 GLU B CA 1
ATOM 4616 C C . GLU B 1 182 ? -20.906 -17.797 -10.281 1 95.69 182 GLU B C 1
ATOM 4618 O O . GLU B 1 182 ? -20.672 -16.594 -10.43 1 95.69 182 GLU B O 1
ATOM 4623 N N . LYS B 1 183 ? -20.234 -18.703 -10.82 1 94.62 183 LYS B N 1
ATOM 4624 C CA . LYS B 1 183 ? -19.219 -18.359 -11.797 1 94.62 183 LYS B CA 1
ATOM 4625 C C . LYS B 1 183 ? -19.828 -17.828 -13.078 1 94.62 183 LYS B C 1
ATOM 4627 O O . LYS B 1 183 ? -20.906 -18.266 -13.492 1 94.62 183 LYS B O 1
ATOM 4632 N N . ARG B 1 184 ? -19.156 -16.922 -13.664 1 94.62 184 ARG B N 1
ATOM 4633 C CA . ARG B 1 184 ? -19.547 -16.406 -14.969 1 94.62 184 ARG B CA 1
ATOM 4634 C C . ARG B 1 184 ? -19.062 -17.312 -16.094 1 94.62 184 ARG B C 1
ATOM 4636 O O . ARG B 1 184 ? -17.875 -17.641 -16.156 1 94.62 184 ARG B O 1
ATOM 4643 N N . GLU B 1 185 ? -19.938 -17.594 -17 1 91.06 185 GLU B N 1
ATOM 4644 C CA . GLU B 1 185 ? -19.609 -18.516 -18.094 1 91.06 185 GLU B CA 1
ATOM 4645 C C . GLU B 1 185 ? -18.906 -17.781 -19.234 1 91.06 185 GLU B C 1
ATOM 4647 O O . GLU B 1 185 ? -18.297 -18.406 -20.109 1 91.06 185 GLU B O 1
ATOM 4652 N N . ASP B 1 186 ? -18.984 -16.516 -19.25 1 91.38 186 ASP B N 1
ATOM 4653 C CA . ASP B 1 186 ? -18.375 -15.734 -20.328 1 91.38 186 ASP B CA 1
ATOM 4654 C C . ASP B 1 186 ? -16.922 -15.422 -20.031 1 91.38 186 ASP B C 1
ATOM 4656 O O . ASP B 1 186 ? -16.297 -14.586 -20.688 1 91.38 186 ASP B O 1
ATOM 4660 N N . ARG B 1 187 ? -16.406 -16.016 -18.984 1 93.12 187 ARG B N 1
ATOM 4661 C CA . ARG B 1 187 ? -15.008 -15.828 -18.594 1 93.12 187 ARG B CA 1
ATOM 4662 C C . ARG B 1 187 ? -14.203 -17.109 -18.828 1 93.12 187 ARG B C 1
ATOM 4664 O O . ARG B 1 187 ? -14.742 -18.203 -18.734 1 93.12 187 ARG B O 1
ATOM 4671 N N . PRO B 1 188 ? -12.969 -16.906 -19.156 1 90 188 PRO B N 1
ATOM 4672 C CA . PRO B 1 188 ? -12.148 -18.094 -19.406 1 90 188 PRO B CA 1
ATOM 4673 C C . PRO B 1 188 ? -11.945 -18.953 -18.156 1 90 188 PRO B C 1
ATOM 4675 O O . PRO B 1 188 ? -11.867 -18.406 -17.047 1 90 188 PRO B O 1
ATOM 4678 N N . LEU B 1 189 ? -11.883 -20.203 -18.406 1 89.94 189 LEU B N 1
ATOM 4679 C CA . LEU B 1 189 ? -11.531 -21.203 -17.391 1 89.94 189 LEU B CA 1
ATOM 4680 C C . LEU B 1 189 ? -10.438 -22.141 -17.906 1 89.94 189 LEU B C 1
ATOM 4682 O O . LEU B 1 189 ? -10.5 -22.594 -19.047 1 89.94 189 LEU B O 1
ATOM 4686 N N . GLY B 1 190 ? -9.43 -22.266 -17.156 1 90.12 190 GLY B N 1
ATOM 4687 C CA . GLY B 1 190 ? -8.375 -23.203 -17.5 1 90.12 190 GLY B CA 1
ATOM 4688 C C . GLY B 1 190 ? -8.352 -24.438 -16.594 1 90.12 190 GLY B C 1
ATOM 4689 O O . GLY B 1 190 ? -8.969 -24.438 -15.531 1 90.12 190 GLY B O 1
ATOM 4690 N N . VAL B 1 191 ? -7.836 -25.453 -17.172 1 92.31 191 VAL B N 1
ATOM 4691 C CA . VAL B 1 191 ? -7.523 -26.641 -16.391 1 92.31 191 VAL B CA 1
ATOM 4692 C C . VAL B 1 191 ? -6.051 -27 -16.547 1 92.31 191 VAL B C 1
ATOM 4694 O O . VAL B 1 191 ? -5.504 -26.922 -17.656 1 92.31 191 VAL B O 1
ATOM 4697 N N . ALA B 1 192 ? -5.449 -27.297 -15.469 1 95.06 192 ALA B N 1
ATOM 4698 C CA . ALA B 1 192 ? -4.043 -27.703 -15.508 1 95.06 192 ALA B CA 1
ATOM 4699 C C . ALA B 1 192 ? -3.816 -28.984 -14.711 1 95.06 192 ALA B C 1
ATOM 4701 O O . ALA B 1 192 ? -4.523 -29.25 -13.742 1 95.06 192 ALA B O 1
ATOM 4702 N N . VAL B 1 193 ? -2.889 -29.797 -15.227 1 96.31 193 VAL B N 1
ATOM 4703 C CA . VAL B 1 193 ? -2.447 -31 -14.516 1 96.31 193 VAL B CA 1
ATOM 4704 C C . VAL B 1 193 ? -0.932 -30.953 -14.336 1 96.31 193 VAL B C 1
ATOM 4706 O O . VAL B 1 193 ? -0.22 -30.344 -15.133 1 96.31 193 VAL B O 1
ATOM 4709 N N . ARG B 1 194 ? -0.473 -31.547 -13.289 1 97.5 194 ARG B N 1
ATOM 4710 C CA . ARG B 1 194 ? 0.97 -31.578 -13.07 1 97.5 194 ARG B CA 1
ATOM 4711 C C . ARG B 1 194 ? 1.375 -32.75 -12.203 1 97.5 194 ARG B C 1
ATOM 4713 O O . ARG B 1 194 ? 0.536 -33.344 -11.523 1 97.5 194 ARG B O 1
ATOM 4720 N N . ALA B 1 195 ? 2.592 -33.125 -12.266 1 97.94 195 ALA B N 1
ATOM 4721 C CA . ALA B 1 195 ? 3.256 -34.062 -11.367 1 97.94 195 ALA B CA 1
ATOM 4722 C C . ALA B 1 195 ? 4.711 -33.656 -11.133 1 97.94 195 ALA B C 1
ATOM 4724 O O . ALA B 1 195 ? 5.25 -32.812 -11.844 1 97.94 195 ALA B O 1
ATOM 4725 N N . TYR B 1 196 ? 5.258 -34.219 -10.07 1 98 196 TYR B N 1
ATOM 4726 C CA . TYR B 1 196 ? 6.684 -34.062 -9.812 1 98 196 TYR B CA 1
ATOM 4727 C C . TYR B 1 196 ? 7.473 -35.281 -10.289 1 98 196 TYR B C 1
ATOM 4729 O O . TYR B 1 196 ? 7.016 -36.406 -10.141 1 98 196 TYR B O 1
ATOM 4737 N N . TYR B 1 197 ? 8.602 -35.031 -10.922 1 98.38 197 TYR B N 1
ATOM 4738 C CA . TYR B 1 197 ? 9.539 -36.062 -11.367 1 98.38 197 TYR B CA 1
ATOM 4739 C C . TYR B 1 197 ? 10.938 -35.781 -10.828 1 98.38 197 TYR B C 1
ATOM 4741 O O . TYR B 1 197 ? 11.391 -34.656 -10.797 1 98.38 197 TYR B O 1
ATOM 4749 N N . THR B 1 198 ? 11.602 -36.812 -10.344 1 98.38 198 THR B N 1
ATOM 4750 C CA . THR B 1 198 ? 13.031 -36.656 -10.133 1 98.38 198 THR B CA 1
ATOM 4751 C C . THR B 1 198 ? 13.75 -36.406 -11.461 1 98.38 198 THR B C 1
ATOM 4753 O O . THR B 1 198 ? 13.438 -37.031 -12.469 1 98.38 198 THR B O 1
ATOM 4756 N N . SER B 1 199 ? 14.594 -35.438 -11.461 1 98.31 199 SER B N 1
ATOM 4757 C CA . SER B 1 199 ? 15.25 -35.062 -12.711 1 98.31 199 SER B CA 1
ATOM 4758 C C . SER B 1 199 ? 16.547 -34.344 -12.453 1 98.31 199 SER B C 1
ATOM 4760 O O . SER B 1 199 ? 16.672 -33.594 -11.477 1 98.31 199 SER B O 1
ATOM 4762 N N . PRO B 1 200 ? 17.562 -34.562 -13.336 1 97.44 200 PRO B N 1
ATOM 4763 C CA . PRO B 1 200 ? 18.781 -33.75 -13.25 1 97.44 200 PRO B CA 1
ATOM 4764 C C . PRO B 1 200 ? 18.5 -32.281 -13.57 1 97.44 200 PRO B C 1
ATOM 4766 O O . PRO B 1 200 ? 19.359 -31.422 -13.328 1 97.44 200 PRO B O 1
ATOM 4769 N N . ARG B 1 201 ? 17.297 -31.969 -14.023 1 97.25 201 ARG B N 1
ATOM 4770 C CA . ARG B 1 201 ? 16.938 -30.594 -14.406 1 97.25 201 ARG B CA 1
ATOM 4771 C C . ARG B 1 201 ? 16.25 -29.875 -13.25 1 97.25 201 ARG B C 1
ATOM 4773 O O . ARG B 1 201 ? 15.609 -28.844 -13.461 1 97.25 201 ARG B O 1
ATOM 4780 N N . HIS B 1 202 ? 16.422 -30.391 -12.039 1 97.19 202 HIS B N 1
ATOM 4781 C CA . HIS B 1 202 ? 15.734 -29.844 -10.875 1 97.19 202 HIS B CA 1
ATOM 4782 C C . HIS B 1 202 ? 16.266 -28.469 -10.523 1 97.19 202 HIS B C 1
ATOM 4784 O O . HIS B 1 202 ? 15.609 -27.719 -9.781 1 97.19 202 HIS B O 1
ATOM 4790 N N . ASP B 1 203 ? 17.375 -28.016 -11.094 1 94.81 203 ASP B N 1
ATOM 4791 C CA . ASP B 1 203 ? 17.969 -26.719 -10.75 1 94.81 203 ASP B CA 1
ATOM 4792 C C . ASP B 1 203 ? 18.078 -25.828 -11.977 1 94.81 203 ASP B C 1
ATOM 4794 O O . ASP B 1 203 ? 18.969 -24.969 -12.055 1 94.81 203 ASP B O 1
ATOM 4798 N N . ASP B 1 204 ? 17.172 -26.094 -12.961 1 95.06 204 ASP B N 1
ATOM 4799 C CA . ASP B 1 204 ? 17.125 -25.234 -14.141 1 95.06 204 ASP B CA 1
ATOM 4800 C C . ASP B 1 204 ? 16.828 -23.781 -13.75 1 95.06 204 ASP B C 1
ATOM 4802 O O . ASP B 1 204 ? 15.891 -23.531 -12.984 1 95.06 204 ASP B O 1
ATOM 4806 N N . ASP B 1 205 ? 17.594 -22.875 -14.188 1 95 205 ASP B N 1
ATOM 4807 C CA . ASP B 1 205 ? 17.469 -21.484 -13.742 1 95 205 ASP B CA 1
ATOM 4808 C C . ASP B 1 205 ? 16.469 -20.734 -14.617 1 95 205 ASP B C 1
ATOM 4810 O O . ASP B 1 205 ? 16.359 -19.5 -14.531 1 95 205 ASP B O 1
ATOM 4814 N N . TYR B 1 206 ? 15.828 -21.391 -15.578 1 97.31 206 TYR B N 1
ATOM 4815 C CA . TYR B 1 206 ? 14.734 -20.828 -16.359 1 97.31 206 TYR B CA 1
ATOM 4816 C C . TYR B 1 206 ? 13.461 -21.641 -16.188 1 97.31 206 TYR B C 1
ATOM 4818 O O . TYR B 1 206 ? 13.516 -22.875 -16.047 1 97.31 206 TYR B O 1
ATOM 4826 N N . LEU B 1 207 ? 12.328 -20.984 -16.172 1 96.75 207 LEU B N 1
ATOM 4827 C CA . LEU B 1 207 ? 11.047 -21.672 -16.312 1 96.75 207 LEU B CA 1
ATOM 4828 C C . LEU B 1 207 ? 10.781 -22.047 -17.766 1 96.75 207 LEU B C 1
ATOM 4830 O O . LEU B 1 207 ? 10.727 -21.188 -18.641 1 96.75 207 LEU B O 1
ATOM 4834 N N . GLU B 1 208 ? 10.664 -23.281 -17.984 1 96.81 208 GLU B N 1
ATOM 4835 C CA . GLU B 1 208 ? 10.516 -23.734 -19.359 1 96.81 208 GLU B CA 1
ATOM 4836 C C . GLU B 1 208 ? 9.039 -23.891 -19.734 1 96.81 208 GLU B C 1
ATOM 4838 O O . GLU B 1 208 ? 8.266 -24.453 -18.969 1 96.81 208 GLU B O 1
ATOM 4843 N N . SER B 1 209 ? 8.672 -23.312 -20.859 1 94.69 209 SER B N 1
ATOM 4844 C CA . SER B 1 209 ? 7.312 -23.375 -21.391 1 94.69 209 SER B CA 1
ATOM 4845 C C . SER B 1 209 ? 7.297 -23.953 -22.797 1 94.69 209 SER B C 1
ATOM 4847 O O . SER B 1 209 ? 8.078 -23.531 -23.656 1 94.69 209 SER B O 1
ATOM 4849 N N . TRP B 1 210 ? 6.461 -24.875 -22.984 1 92.56 210 TRP B N 1
ATOM 4850 C CA . TRP B 1 210 ? 6.273 -25.516 -24.297 1 92.56 210 TRP B CA 1
ATOM 4851 C C . TRP B 1 210 ? 4.973 -25.047 -24.938 1 92.56 210 TRP B C 1
ATOM 4853 O O . TRP B 1 210 ? 3.883 -25.391 -24.469 1 92.56 210 TRP B O 1
ATOM 4863 N N . LEU B 1 211 ? 5.07 -24.359 -26.016 1 87.44 211 LEU B N 1
ATOM 4864 C CA . LEU B 1 211 ? 3.891 -23.812 -26.688 1 87.44 211 LEU B CA 1
ATOM 4865 C C . LEU B 1 211 ? 3.266 -24.859 -27.609 1 87.44 211 LEU B C 1
ATOM 4867 O O . LEU B 1 211 ? 2.125 -24.703 -28.047 1 87.44 211 LEU B O 1
ATOM 4871 N N . GLU B 1 212 ? 4.047 -25.859 -27.922 1 85.19 212 GLU B N 1
ATOM 4872 C CA . GLU B 1 212 ? 3.604 -26.984 -28.719 1 85.19 212 GLU B CA 1
ATOM 4873 C C . GLU B 1 212 ? 3.922 -28.312 -28.031 1 85.19 212 GLU B C 1
ATOM 4875 O O . GLU B 1 212 ? 5.078 -28.578 -27.688 1 85.19 212 GLU B O 1
ATOM 4880 N N . LEU B 1 213 ? 2.801 -29.016 -27.875 1 88.88 213 LEU B N 1
ATOM 4881 C CA . LEU B 1 213 ? 2.982 -30.344 -27.281 1 88.88 213 LEU B CA 1
ATOM 4882 C C . LEU B 1 213 ? 2.92 -31.438 -28.359 1 88.88 213 LEU B C 1
ATOM 4884 O O . LEU B 1 213 ? 1.835 -31.906 -28.688 1 88.88 213 LEU B O 1
ATOM 4888 N N . TRP B 1 214 ? 4.051 -31.781 -28.766 1 87.12 214 TRP B N 1
ATOM 4889 C CA . TRP B 1 214 ? 4.113 -32.75 -29.844 1 87.12 214 TRP B CA 1
ATOM 4890 C C . TRP B 1 214 ? 4.18 -34.188 -29.281 1 87.12 214 TRP B C 1
ATOM 4892 O O . TRP B 1 214 ? 4.832 -34.406 -28.266 1 87.12 214 TRP B O 1
ATOM 4902 N N . SER B 1 215 ? 3.484 -35.031 -29.938 1 89.56 215 SER B N 1
ATOM 4903 C CA . SER B 1 215 ? 3.541 -36.469 -29.656 1 89.56 215 SER B CA 1
ATOM 4904 C C . SER B 1 215 ? 3.414 -37.281 -30.938 1 89.56 215 SER B C 1
ATOM 4906 O O . SER B 1 215 ? 3.496 -36.719 -32.031 1 89.56 215 SER B O 1
ATOM 4908 N N . THR B 1 216 ? 3.502 -38.562 -30.781 1 87.5 216 THR B N 1
ATOM 4909 C CA . THR B 1 216 ? 3.322 -39.469 -31.906 1 87.5 216 THR B CA 1
ATOM 4910 C C . THR B 1 216 ? 2.07 -40.312 -31.719 1 87.5 216 THR B C 1
ATOM 4912 O O . THR B 1 216 ? 1.793 -40.781 -30.625 1 87.5 216 THR B O 1
ATOM 4915 N N . ASP B 1 217 ? 1.275 -40.438 -32.812 1 84.62 217 ASP B N 1
ATOM 4916 C CA . ASP B 1 217 ? 0.08 -41.25 -32.719 1 84.62 217 ASP B CA 1
ATOM 4917 C C . ASP B 1 217 ? 0.42 -42.75 -32.938 1 84.62 217 ASP B C 1
ATOM 4919 O O . ASP B 1 217 ? 1.594 -43.094 -32.969 1 84.62 217 ASP B O 1
ATOM 4923 N N . GLN B 1 218 ? -0.593 -43.594 -32.938 1 84.38 218 GLN B N 1
ATOM 4924 C CA . GLN B 1 218 ? -0.429 -45.031 -33.031 1 84.38 218 GLN B CA 1
ATOM 4925 C C . GLN B 1 218 ? 0.242 -45.438 -34.344 1 84.38 218 GLN B C 1
ATOM 4927 O O . GLN B 1 218 ? 0.923 -46.438 -34.438 1 84.38 218 GLN B O 1
ATOM 4932 N N . ASP B 1 219 ? 0.052 -44.562 -35.375 1 90.75 219 ASP B N 1
ATOM 4933 C CA . ASP B 1 219 ? 0.586 -44.844 -36.688 1 90.75 219 ASP B CA 1
ATOM 4934 C C . ASP B 1 219 ? 1.98 -44.25 -36.875 1 90.75 219 ASP B C 1
ATOM 4936 O O . ASP B 1 219 ? 2.561 -44.312 -37.969 1 90.75 219 ASP B O 1
ATOM 4940 N N . GLY B 1 220 ? 2.449 -43.625 -35.844 1 86.25 220 GLY B N 1
ATOM 4941 C CA . GLY B 1 220 ? 3.791 -43.062 -35.906 1 86.25 220 GLY B CA 1
ATOM 4942 C C . GLY B 1 220 ? 3.83 -41.656 -36.406 1 86.25 220 GLY B C 1
ATOM 4943 O O . GLY B 1 220 ? 4.906 -41.062 -36.594 1 86.25 220 GLY B O 1
ATOM 4944 N N . ASN B 1 221 ? 2.686 -41.062 -36.656 1 89.19 221 ASN B N 1
ATOM 4945 C CA . ASN B 1 221 ? 2.635 -39.688 -37.156 1 89.19 221 ASN B CA 1
ATOM 4946 C C . ASN B 1 221 ? 2.754 -38.688 -36.031 1 89.19 221 ASN B C 1
ATOM 4948 O O . ASN B 1 221 ? 2.227 -38.906 -34.938 1 89.19 221 ASN B O 1
ATOM 4952 N N . LYS B 1 222 ? 3.432 -37.594 -36.344 1 88.31 222 LYS B N 1
ATOM 4953 C CA . LYS B 1 222 ? 3.549 -36.5 -35.375 1 88.31 222 LYS B CA 1
ATOM 4954 C C . LYS B 1 222 ? 2.23 -35.75 -35.25 1 88.31 222 LYS B C 1
ATOM 4956 O O . LYS B 1 222 ? 1.639 -35.344 -36.25 1 88.31 222 LYS B O 1
ATOM 4961 N N . ILE B 1 223 ? 1.787 -35.625 -34 1 85.62 223 ILE B N 1
ATOM 4962 C CA . ILE B 1 223 ? 0.547 -34.906 -33.719 1 85.62 223 ILE B CA 1
ATOM 4963 C C . ILE B 1 223 ? 0.794 -33.812 -32.688 1 85.62 223 ILE B C 1
ATOM 4965 O O . ILE B 1 223 ? 1.703 -33.938 -31.859 1 85.62 223 ILE B O 1
ATOM 4969 N N . LEU B 1 224 ? 0.045 -32.812 -32.812 1 84.44 224 LEU B N 1
ATOM 4970 C CA . LEU B 1 224 ? 0.071 -31.719 -31.859 1 84.44 224 LEU B CA 1
ATOM 4971 C C . LEU B 1 224 ? -1.041 -31.891 -30.828 1 84.44 224 LEU B C 1
ATOM 4973 O O . LEU B 1 224 ? -2.223 -31.906 -31.172 1 84.44 224 LEU B O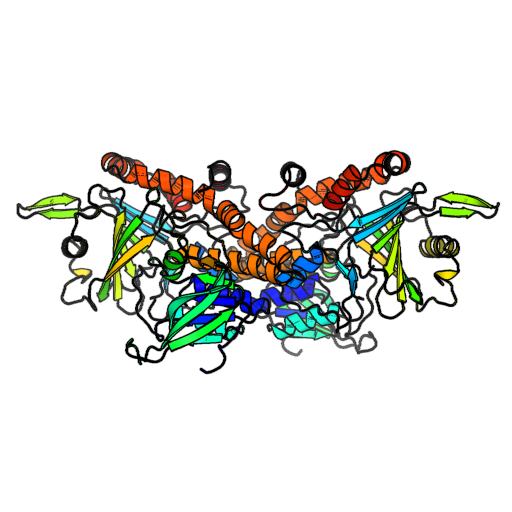 1
ATOM 4977 N N . LEU B 1 225 ? -0.583 -32.094 -29.609 1 81.06 225 LEU B N 1
ATOM 4978 C CA . LEU B 1 225 ? -1.539 -32.188 -28.516 1 81.06 225 LEU B CA 1
ATOM 4979 C C . LEU B 1 225 ? -2.008 -30.812 -28.062 1 81.06 225 LEU B C 1
ATOM 4981 O O . LEU B 1 225 ? -1.288 -29.828 -28.219 1 81.06 225 LEU B O 1
ATOM 4985 N N . PRO B 1 226 ? -3.184 -30.703 -27.562 1 80.69 226 PRO B N 1
ATOM 4986 C CA . PRO B 1 226 ? -3.686 -29.391 -27.109 1 80.69 226 PRO B CA 1
ATOM 4987 C C . PRO B 1 226 ? -3.021 -28.922 -25.828 1 80.69 226 PRO B C 1
ATOM 4989 O O . PRO B 1 226 ? -2.645 -29.75 -24.984 1 80.69 226 PRO B O 1
ATOM 4992 N N . GLY B 1 227 ? -2.918 -27.594 -25.734 1 84.06 227 GLY B N 1
ATOM 4993 C CA . GLY B 1 227 ? -2.467 -26.984 -24.484 1 84.06 227 GLY B CA 1
ATOM 4994 C C . GLY B 1 227 ? -1.027 -26.516 -24.531 1 84.06 227 GLY B C 1
ATOM 4995 O O . GLY B 1 227 ? -0.398 -26.547 -25.594 1 84.06 227 GLY B O 1
ATOM 4996 N N . TYR B 1 228 ? -0.616 -25.969 -23.469 1 89.75 228 TYR B N 1
ATOM 4997 C CA . TYR B 1 228 ? 0.781 -25.594 -23.281 1 89.75 228 TYR B CA 1
ATOM 4998 C C . TYR B 1 228 ? 1.373 -26.312 -22.062 1 89.75 228 TYR B C 1
ATOM 5000 O O . TYR B 1 228 ? 0.666 -26.578 -21.094 1 89.75 228 TYR B O 1
ATOM 5008 N N . GLY B 1 229 ? 2.627 -26.672 -22.203 1 94.56 229 GLY B N 1
ATOM 5009 C CA . GLY B 1 229 ? 3.299 -27.406 -21.141 1 94.56 229 GLY B CA 1
ATOM 5010 C C . GLY B 1 229 ? 4.363 -26.578 -20.438 1 94.56 229 GLY B C 1
ATOM 5011 O O . GLY B 1 229 ? 4.828 -25.562 -20.953 1 94.56 229 GLY B O 1
ATOM 5012 N N . TRP B 1 230 ? 4.688 -27.031 -19.188 1 97.5 230 TRP B N 1
ATOM 5013 C CA . TRP B 1 230 ? 5.773 -26.359 -18.484 1 97.5 230 TRP B CA 1
ATOM 5014 C C . TRP B 1 230 ? 6.66 -27.375 -17.766 1 97.5 230 TRP B C 1
ATOM 5016 O O . TRP B 1 230 ? 6.25 -28.516 -17.531 1 97.5 230 TRP B O 1
ATOM 5026 N N . ILE B 1 231 ? 7.887 -27.047 -17.562 1 98.06 231 ILE B N 1
ATOM 5027 C CA . ILE B 1 231 ? 8.867 -27.719 -16.719 1 98.06 231 ILE B CA 1
ATOM 5028 C C . ILE B 1 231 ? 9.555 -26.719 -15.805 1 98.06 231 ILE B C 1
ATOM 5030 O O . ILE B 1 231 ? 10.281 -25.844 -16.281 1 98.06 231 ILE B O 1
ATOM 5034 N N . PHE B 1 232 ? 9.297 -26.844 -14.516 1 98.12 232 PHE B N 1
ATOM 5035 C CA . PHE B 1 232 ? 9.914 -25.969 -13.531 1 98.12 232 PHE B CA 1
ATOM 5036 C C . PHE B 1 232 ? 10.773 -26.766 -12.555 1 98.12 232 PHE B C 1
ATOM 5038 O O . PHE B 1 232 ? 10.266 -27.641 -11.844 1 98.12 232 PHE B O 1
ATOM 5045 N N . GLY B 1 233 ? 12.078 -26.438 -12.562 1 97.56 233 GLY B N 1
ATOM 5046 C CA . GLY B 1 233 ? 12.938 -27.047 -11.547 1 97.56 233 GLY B CA 1
ATOM 5047 C C . GLY B 1 233 ? 12.625 -26.562 -10.148 1 97.56 233 GLY B C 1
ATOM 5048 O O . GLY B 1 233 ? 12.469 -25.359 -9.922 1 97.56 233 GLY B O 1
ATOM 5049 N N . VAL B 1 234 ? 12.578 -27.5 -9.172 1 96.12 234 VAL B N 1
ATOM 5050 C CA . VAL B 1 234 ? 12.133 -27.156 -7.828 1 96.12 234 VAL B CA 1
ATOM 5051 C C . VAL B 1 234 ? 13.344 -27.047 -6.898 1 96.12 234 VAL B C 1
ATOM 5053 O O . VAL B 1 234 ? 13.234 -26.5 -5.793 1 96.12 234 VAL B O 1
ATOM 5056 N N . GLY B 1 235 ? 14.438 -27.484 -7.23 1 94.88 235 GLY B N 1
ATOM 5057 C CA . GLY B 1 235 ? 15.672 -27.328 -6.477 1 94.88 235 GLY B CA 1
ATOM 5058 C C . GLY B 1 235 ? 15.883 -28.422 -5.449 1 94.88 235 GLY B C 1
ATOM 5059 O O . GLY B 1 235 ? 16.922 -28.469 -4.785 1 94.88 235 GLY B O 1
ATOM 5060 N N . ASP B 1 236 ? 14.961 -29.391 -5.277 1 94.38 236 ASP B N 1
ATOM 5061 C CA . ASP B 1 236 ? 15.062 -30.438 -4.27 1 94.38 236 ASP B CA 1
ATOM 5062 C C . ASP B 1 236 ? 15.297 -31.797 -4.922 1 94.38 236 ASP B C 1
ATOM 5064 O O . ASP B 1 236 ? 15.047 -32.844 -4.309 1 94.38 236 ASP B O 1
ATOM 5068 N N . GLY B 1 237 ? 15.625 -31.734 -6.148 1 96.94 237 GLY B N 1
ATOM 5069 C CA . GLY B 1 237 ? 15.82 -32.969 -6.898 1 96.94 237 GLY B CA 1
ATOM 5070 C C . GLY B 1 237 ? 14.688 -33.281 -7.859 1 96.94 237 GLY B C 1
ATOM 5071 O O . GLY B 1 237 ? 14.797 -34.156 -8.695 1 96.94 237 GLY B O 1
ATOM 5072 N N . THR B 1 238 ? 13.633 -32.5 -7.789 1 97.56 238 THR B N 1
ATOM 5073 C CA . THR B 1 238 ? 12.492 -32.781 -8.648 1 97.56 238 THR B CA 1
ATOM 5074 C C . THR B 1 238 ? 12.188 -31.578 -9.555 1 97.56 238 THR B C 1
ATOM 5076 O O . THR B 1 238 ? 12.703 -30.484 -9.344 1 97.56 238 THR B O 1
ATOM 5079 N N . SER B 1 239 ? 11.469 -31.859 -10.594 1 98.12 239 SER B N 1
ATOM 5080 C CA . SER B 1 239 ? 10.844 -30.859 -11.461 1 98.12 239 SER B CA 1
ATOM 5081 C C . SER B 1 239 ? 9.328 -30.969 -11.414 1 98.12 239 SER B C 1
ATOM 5083 O O . SER B 1 239 ? 8.773 -32.062 -11.352 1 98.12 239 SER B O 1
ATOM 5085 N N . ASN B 1 240 ? 8.703 -29.844 -11.344 1 98.12 240 ASN B N 1
ATOM 5086 C CA . ASN B 1 240 ? 7.262 -29.766 -11.578 1 98.12 240 ASN B CA 1
ATOM 5087 C C . ASN B 1 240 ? 6.945 -29.734 -13.07 1 98.12 240 ASN B C 1
ATOM 5089 O O . ASN B 1 240 ? 7.293 -28.781 -13.773 1 98.12 240 ASN B O 1
ATOM 5093 N N . VAL B 1 241 ? 6.355 -30.781 -13.57 1 98.31 241 VAL B N 1
ATOM 5094 C CA . VAL B 1 241 ? 6.004 -30.906 -14.984 1 98.31 241 VAL B CA 1
ATOM 5095 C C . VAL B 1 241 ? 4.488 -30.938 -15.141 1 98.31 241 VAL B C 1
ATOM 5097 O O . VAL B 1 241 ? 3.799 -31.703 -14.453 1 98.31 241 VAL B O 1
ATOM 5100 N N . GLY B 1 242 ? 4.023 -30.047 -15.984 1 97.38 242 GLY B N 1
ATOM 5101 C CA . GLY B 1 242 ? 2.58 -30.016 -16.156 1 97.38 242 GLY B CA 1
ATOM 5102 C C . GLY B 1 242 ? 2.154 -29.344 -17.453 1 97.38 242 GLY B C 1
ATOM 5103 O O . GLY B 1 242 ? 2.998 -28.953 -18.266 1 97.38 242 GLY B O 1
ATOM 5104 N N . LEU B 1 243 ? 0.858 -29.391 -17.75 1 95.06 243 LEU B N 1
ATOM 5105 C CA . LEU B 1 243 ? 0.284 -28.703 -18.906 1 95.06 243 LEU B CA 1
ATOM 5106 C C . LEU B 1 243 ? -1.093 -28.141 -18.562 1 95.06 243 LEU B C 1
ATOM 5108 O O . LEU B 1 243 ? -1.713 -28.547 -17.578 1 95.06 243 LEU B O 1
ATOM 5112 N N . GLY B 1 244 ? -1.461 -27.094 -19.25 1 92.19 244 GLY B N 1
ATOM 5113 C CA . GLY B 1 244 ? -2.758 -26.453 -19.094 1 92.19 244 GLY B CA 1
ATOM 5114 C C . GLY B 1 244 ? -3.467 -26.234 -20.422 1 92.19 244 GLY B C 1
ATOM 5115 O O . GLY B 1 244 ? -2.822 -26.141 -21.469 1 92.19 244 GLY B O 1
ATOM 5116 N N . ILE B 1 245 ? -4.785 -26.266 -20.297 1 86.5 245 ILE B N 1
ATOM 5117 C CA . ILE B 1 245 ? -5.633 -26.016 -21.453 1 86.5 245 ILE B CA 1
ATOM 5118 C C . ILE B 1 245 ? -6.766 -25.062 -21.078 1 86.5 245 ILE B C 1
ATOM 5120 O O . ILE B 1 245 ? -7.285 -25.125 -19.953 1 86.5 245 ILE B O 1
ATOM 5124 N N . LEU B 1 246 ? -7.078 -24.219 -22 1 82.69 246 LEU B N 1
ATOM 5125 C CA . LEU B 1 246 ? -8.172 -23.266 -21.781 1 82.69 246 LEU B CA 1
ATOM 5126 C C . LEU B 1 246 ? -9.477 -23.812 -22.344 1 82.69 246 LEU B C 1
ATOM 5128 O O . LEU B 1 246 ? -9.469 -24.594 -23.297 1 82.69 246 LEU B O 1
ATOM 5132 N N . ASN B 1 247 ? -10.523 -23.375 -21.766 1 76.31 247 ASN B N 1
ATOM 5133 C CA . ASN B 1 247 ? -11.836 -23.812 -22.219 1 76.31 247 ASN B CA 1
ATOM 5134 C C . ASN B 1 247 ? -12.18 -23.219 -23.578 1 76.31 247 ASN B C 1
ATOM 5136 O O . ASN B 1 247 ? -13.188 -23.578 -24.188 1 76.31 247 ASN B O 1
ATOM 5140 N N . THR B 1 248 ? -11.438 -22.344 -23.984 1 72.25 248 THR B N 1
ATOM 5141 C CA . THR B 1 248 ? -11.641 -21.781 -25.312 1 72.25 248 THR B CA 1
ATOM 5142 C C . THR B 1 248 ? -11.141 -22.734 -26.391 1 72.25 248 THR B C 1
ATOM 5144 O O . THR B 1 248 ? -11.445 -22.562 -27.578 1 72.25 248 THR B O 1
ATOM 5147 N N . SER B 1 249 ? -10.492 -23.672 -25.859 1 70.81 249 SER B N 1
ATOM 5148 C CA . SER B 1 249 ? -10.023 -24.703 -26.781 1 70.81 249 SER B CA 1
ATOM 5149 C C . SER B 1 249 ? -11.125 -25.703 -27.109 1 70.81 249 SER B C 1
ATOM 5151 O O . SER B 1 249 ? -11.891 -26.094 -26.234 1 70.81 249 SER B O 1
ATOM 5153 N N . THR B 1 250 ? -11.141 -26.109 -28.328 1 69.81 250 THR B N 1
ATOM 5154 C CA . THR B 1 250 ? -12.133 -27.094 -28.75 1 69.81 250 THR B CA 1
ATOM 5155 C C . THR B 1 250 ? -11.906 -28.422 -28.047 1 69.81 250 THR B C 1
ATOM 5157 O O . THR B 1 250 ? -12.812 -29.266 -27.984 1 69.81 250 THR B O 1
ATOM 5160 N N . ALA B 1 251 ? -10.773 -28.562 -27.531 1 69 251 ALA B N 1
ATOM 5161 C CA . ALA B 1 251 ? -10.43 -29.812 -26.875 1 69 251 ALA B CA 1
ATOM 5162 C C . ALA B 1 251 ? -10.844 -29.797 -25.406 1 69 251 ALA B C 1
ATOM 5164 O O . ALA B 1 251 ? -10.812 -30.844 -24.75 1 69 251 ALA B O 1
ATOM 5165 N N . PHE B 1 252 ? -11.289 -28.719 -25.031 1 72.81 252 PHE B N 1
ATOM 5166 C CA . PHE B 1 252 ? -11.625 -28.562 -23.625 1 72.81 252 PHE B CA 1
ATOM 5167 C C . PHE B 1 252 ? -12.781 -29.484 -23.234 1 72.81 252 PHE B C 1
ATOM 5169 O O . PHE B 1 252 ? -13.789 -29.547 -23.938 1 72.81 252 PHE B O 1
ATOM 5176 N N . GLY B 1 253 ? -12.594 -30.219 -22.109 1 70.88 253 GLY B N 1
ATOM 5177 C CA . GLY B 1 253 ? -13.625 -31.125 -21.609 1 70.88 253 GLY B CA 1
ATOM 5178 C C . GLY B 1 253 ? -13.672 -32.438 -22.359 1 70.88 253 GLY B C 1
ATOM 5179 O O . GLY B 1 253 ? -14.43 -33.344 -21.984 1 70.88 253 GLY B O 1
ATOM 5180 N N . ARG B 1 254 ? -12.914 -32.625 -23.484 1 70.5 254 ARG B N 1
ATOM 5181 C CA . ARG B 1 254 ? -12.984 -33.812 -24.297 1 70.5 254 ARG B CA 1
ATOM 5182 C C . ARG B 1 254 ? -11.672 -34.594 -24.25 1 70.5 254 ARG B C 1
ATOM 5184 O O . ARG B 1 254 ? -11.539 -35.656 -24.875 1 70.5 254 ARG B O 1
ATOM 5191 N N . THR B 1 255 ? -10.914 -34.062 -23.438 1 78.31 255 THR B N 1
ATOM 5192 C CA . THR B 1 255 ? -9.555 -34.562 -23.438 1 78.31 255 THR B CA 1
ATOM 5193 C C . THR B 1 255 ? -9.172 -35.125 -22.078 1 78.31 255 THR B C 1
ATOM 5195 O O . THR B 1 255 ? -9.523 -34.531 -21.047 1 78.31 255 THR B O 1
ATOM 5198 N N . ASP B 1 256 ? -8.625 -36.281 -22.078 1 87.94 256 ASP B N 1
ATOM 5199 C CA . ASP B 1 256 ? -7.969 -36.812 -20.875 1 87.94 256 ASP B CA 1
ATOM 5200 C C . ASP B 1 256 ? -6.602 -36.156 -20.672 1 87.94 256 ASP B C 1
ATOM 5202 O O . ASP B 1 256 ? -5.598 -36.625 -21.203 1 87.94 256 ASP B O 1
ATOM 5206 N N . TYR B 1 257 ? -6.555 -35.188 -19.812 1 89.5 257 TYR B N 1
ATOM 5207 C CA . TYR B 1 257 ? -5.371 -34.375 -19.625 1 89.5 257 TYR B CA 1
ATOM 5208 C C . TYR B 1 257 ? -4.215 -35.188 -19.062 1 89.5 257 TYR B C 1
ATOM 5210 O O . TYR B 1 257 ? -3.049 -34.938 -19.359 1 89.5 257 TYR B O 1
ATOM 5218 N N . LYS B 1 258 ? -4.508 -36.156 -18.281 1 91.56 258 LYS B N 1
ATOM 5219 C CA . LYS B 1 258 ? -3.459 -37 -17.719 1 91.56 258 LYS B CA 1
ATOM 5220 C C . LYS B 1 258 ? -2.791 -37.812 -18.812 1 91.56 258 LYS B C 1
ATOM 5222 O O . LYS B 1 258 ? -1.57 -38 -18.812 1 91.56 258 LYS B O 1
ATOM 5227 N N . ASP B 1 259 ? -3.619 -38.25 -19.703 1 91.44 259 ASP B N 1
ATOM 5228 C CA . ASP B 1 259 ? -3.08 -39 -20.828 1 91.44 259 ASP B CA 1
ATOM 5229 C C . ASP B 1 259 ? -2.223 -38.125 -21.719 1 91.44 259 ASP B C 1
ATOM 5231 O O . ASP B 1 259 ? -1.157 -38.531 -22.188 1 91.44 259 ASP B O 1
ATOM 5235 N N . VAL B 1 260 ? -2.76 -36.906 -22 1 91.06 260 VAL B N 1
ATOM 5236 C CA . VAL B 1 260 ? -2.008 -35.969 -22.797 1 91.06 260 VAL B CA 1
ATOM 5237 C C . VAL B 1 260 ? -0.64 -35.719 -22.172 1 91.06 260 VAL B C 1
ATOM 5239 O O . VAL B 1 260 ? 0.379 -35.688 -22.859 1 91.06 260 VAL B O 1
ATOM 5242 N N . MET B 1 261 ? -0.609 -35.562 -20.891 1 94.31 261 MET B N 1
ATOM 5243 C CA . MET B 1 261 ? 0.639 -35.312 -20.188 1 94.31 261 MET B CA 1
ATOM 5244 C C . MET B 1 261 ? 1.597 -36.469 -20.312 1 94.31 261 MET B C 1
ATOM 5246 O O . MET B 1 261 ? 2.779 -36.312 -20.594 1 94.31 261 MET B O 1
ATOM 5250 N N . LYS B 1 262 ? 1.096 -37.656 -20.156 1 93.62 262 LYS B N 1
ATOM 5251 C CA . LYS B 1 262 ? 1.933 -38.844 -20.234 1 93.62 262 LYS B CA 1
ATOM 5252 C C . LYS B 1 262 ? 2.547 -39 -21.625 1 93.62 262 LYS B C 1
ATOM 5254 O O . LYS B 1 262 ? 3.734 -39.281 -21.766 1 93.62 262 LYS B O 1
ATOM 5259 N N . ARG B 1 263 ? 1.724 -38.719 -22.609 1 92.88 263 ARG B N 1
ATOM 5260 C CA . ARG B 1 263 ? 2.193 -38.844 -24 1 92.88 263 ARG B CA 1
ATOM 5261 C C . ARG B 1 263 ? 3.256 -37.781 -24.297 1 92.88 263 ARG B C 1
ATOM 5263 O O . ARG B 1 263 ? 4.246 -38.062 -24.969 1 92.88 263 ARG B O 1
ATOM 5270 N N . TRP B 1 264 ? 2.992 -36.625 -23.812 1 94.12 264 TRP B N 1
ATOM 5271 C CA . TRP B 1 264 ? 3.947 -35.531 -24.031 1 94.12 264 TRP B CA 1
ATOM 5272 C C . TRP B 1 264 ? 5.262 -35.812 -23.312 1 94.12 264 TRP B C 1
ATOM 5274 O O . TRP B 1 264 ? 6.336 -35.75 -23.906 1 94.12 264 TRP B O 1
ATOM 5284 N N . VAL B 1 265 ? 5.207 -36.219 -22.078 1 95 265 VAL B N 1
ATOM 5285 C CA . VAL B 1 265 ? 6.375 -36.5 -21.25 1 95 265 VAL B CA 1
ATOM 5286 C C . VAL B 1 265 ? 7.203 -37.625 -21.875 1 95 265 VAL B C 1
ATOM 5288 O O . VAL B 1 265 ? 8.438 -37.594 -21.844 1 95 265 VAL B O 1
ATOM 5291 N N . ALA B 1 266 ? 6.578 -38.531 -22.531 1 92.94 266 ALA B N 1
ATOM 5292 C CA . ALA B 1 266 ? 7.234 -39.688 -23.141 1 92.94 266 ALA B CA 1
ATOM 5293 C C . ALA B 1 266 ? 8.117 -39.281 -24.312 1 92.94 266 ALA B C 1
ATOM 5295 O O . ALA B 1 266 ? 9.016 -40 -24.719 1 92.94 266 ALA B O 1
ATOM 5296 N N . THR B 1 267 ? 7.836 -38.125 -24.844 1 92.19 267 THR B N 1
ATOM 5297 C CA . THR B 1 267 ? 8.586 -37.688 -26 1 92.19 267 THR B CA 1
ATOM 5298 C C . THR B 1 267 ? 9.852 -36.938 -25.578 1 92.19 267 THR B C 1
ATOM 5300 O O . THR B 1 267 ? 10.703 -36.625 -26.406 1 92.19 267 THR B O 1
ATOM 5303 N N . MET B 1 268 ? 10.008 -36.656 -24.312 1 93.69 268 MET B N 1
ATOM 5304 C CA . MET B 1 268 ? 11.125 -35.875 -23.844 1 93.69 268 MET B CA 1
ATOM 5305 C C . MET B 1 268 ? 12.406 -36.688 -23.797 1 93.69 268 MET B C 1
ATOM 5307 O O . MET B 1 268 ? 12.359 -37.906 -23.688 1 93.69 268 MET B O 1
ATOM 5311 N N . PRO B 1 269 ? 13.555 -36 -23.922 1 93.81 269 PRO B N 1
ATOM 5312 C CA . PRO B 1 269 ? 14.82 -36.719 -23.875 1 93.81 269 PRO B CA 1
ATOM 5313 C C . PRO B 1 269 ? 14.953 -37.625 -22.641 1 93.81 269 PRO B C 1
ATOM 5315 O O . PRO B 1 269 ? 14.641 -37.188 -21.531 1 93.81 269 PRO B O 1
ATOM 5318 N N . ALA B 1 270 ? 15.5 -38.781 -22.859 1 94.75 270 ALA B N 1
ATOM 5319 C CA . ALA B 1 270 ? 15.625 -39.75 -21.781 1 94.75 270 ALA B CA 1
ATOM 5320 C C . ALA B 1 270 ? 16.531 -39.219 -20.672 1 94.75 270 ALA B C 1
ATOM 5322 O O . ALA B 1 270 ? 16.328 -39.531 -19.5 1 94.75 270 ALA B O 1
ATOM 5323 N N . GLU B 1 271 ? 17.469 -38.438 -21.047 1 95.31 271 GLU B N 1
ATOM 5324 C CA . GLU B 1 271 ? 18.453 -37.938 -20.078 1 95.31 271 GLU B CA 1
ATOM 5325 C C . GLU B 1 271 ? 17.797 -37 -19.062 1 95.31 271 GLU B C 1
ATOM 5327 O O . GLU B 1 271 ? 18.359 -36.719 -18 1 95.31 271 GLU B O 1
ATOM 5332 N N . TRP B 1 272 ? 16.578 -36.531 -19.406 1 97.12 272 TRP B N 1
ATOM 5333 C CA . TRP B 1 272 ? 15.859 -35.656 -18.469 1 97.12 272 TRP B CA 1
ATOM 5334 C C . TRP B 1 272 ? 15.172 -36.5 -17.391 1 97.12 272 TRP B C 1
ATOM 5336 O O . TRP B 1 272 ? 14.773 -35.938 -16.344 1 97.12 272 TRP B O 1
ATOM 5346 N N . THR B 1 273 ? 14.938 -37.719 -17.594 1 96.19 273 THR B N 1
ATOM 5347 C CA . THR B 1 273 ? 14.516 -38.75 -16.641 1 96.19 273 THR B CA 1
ATOM 5348 C C . THR B 1 273 ? 13.047 -38.562 -16.266 1 96.19 273 THR B C 1
ATOM 5350 O O . THR B 1 273 ? 12.641 -38.938 -15.156 1 96.19 273 THR B O 1
ATOM 5353 N N . TYR B 1 274 ? 12.25 -37.906 -17.094 1 96.88 274 TYR B N 1
ATOM 5354 C CA . TYR B 1 274 ? 10.812 -37.875 -16.844 1 96.88 274 TYR B CA 1
ATOM 5355 C C . TYR B 1 274 ? 10.141 -39.156 -17.297 1 96.88 274 TYR B C 1
ATOM 5357 O O . TYR B 1 274 ? 10 -39.406 -18.5 1 96.88 274 TYR B O 1
ATOM 5365 N N . SER B 1 275 ? 9.734 -39.969 -16.375 1 94.94 275 SER B N 1
ATOM 5366 C CA . SER B 1 275 ? 9.141 -41.281 -16.672 1 94.94 275 SER B CA 1
ATOM 5367 C C . SER B 1 275 ? 8.289 -41.781 -15.516 1 94.94 275 SER B C 1
ATOM 5369 O O . SER B 1 275 ? 8.227 -41.156 -14.461 1 94.94 275 SER B O 1
ATOM 5371 N N . ASP B 1 276 ? 7.672 -42.906 -15.719 1 93.81 276 ASP B N 1
ATOM 5372 C CA . ASP B 1 276 ? 6.871 -43.531 -14.68 1 93.81 276 ASP B CA 1
ATOM 5373 C C . ASP B 1 276 ? 7.746 -43.969 -13.508 1 93.81 276 ASP B C 1
ATOM 5375 O O . ASP B 1 276 ? 7.27 -44.094 -12.375 1 93.81 276 ASP B O 1
ATOM 5379 N N . GLU B 1 277 ? 8.969 -44.156 -13.766 1 95.19 277 GLU B N 1
ATOM 5380 C CA . GLU B 1 277 ? 9.898 -44.594 -12.727 1 95.19 277 GLU B CA 1
ATOM 5381 C C . GLU B 1 277 ? 10.336 -43.438 -11.844 1 95.19 277 GLU B C 1
ATOM 5383 O O . GLU B 1 277 ? 10.695 -43.656 -10.68 1 95.19 277 GLU B O 1
ATOM 5388 N N . THR B 1 278 ? 10.258 -42.281 -12.43 1 97.69 278 THR B N 1
ATOM 5389 C CA . THR B 1 278 ? 10.836 -41.156 -11.719 1 97.69 278 THR B CA 1
ATOM 5390 C C . THR B 1 278 ? 9.742 -40.219 -11.203 1 97.69 278 THR B C 1
ATOM 5392 O O . THR B 1 278 ? 10.031 -39.25 -10.523 1 97.69 278 THR B O 1
ATOM 5395 N N . ILE B 1 279 ? 8.492 -40.562 -11.547 1 97.38 279 ILE B N 1
ATOM 5396 C CA . ILE B 1 279 ? 7.379 -39.781 -11.031 1 97.38 279 ILE B CA 1
ATOM 5397 C C . ILE B 1 279 ? 7.262 -39.969 -9.523 1 97.38 279 ILE B C 1
ATOM 5399 O O . ILE B 1 279 ? 7.418 -41.062 -9.016 1 97.38 279 ILE B O 1
ATOM 5403 N N . THR B 1 280 ? 7.066 -38.875 -8.719 1 96.38 280 THR B N 1
ATOM 5404 C CA . THR B 1 280 ? 7.113 -38.969 -7.262 1 96.38 280 THR B CA 1
ATOM 5405 C C . THR B 1 280 ? 5.703 -38.938 -6.676 1 96.38 280 THR B C 1
ATOM 5407 O O . THR B 1 280 ? 5.523 -39.125 -5.469 1 96.38 280 THR B O 1
ATOM 5410 N N . GLY B 1 281 ? 4.684 -38.812 -7.387 1 93.06 281 GLY B N 1
ATOM 5411 C CA . GLY B 1 281 ? 3.287 -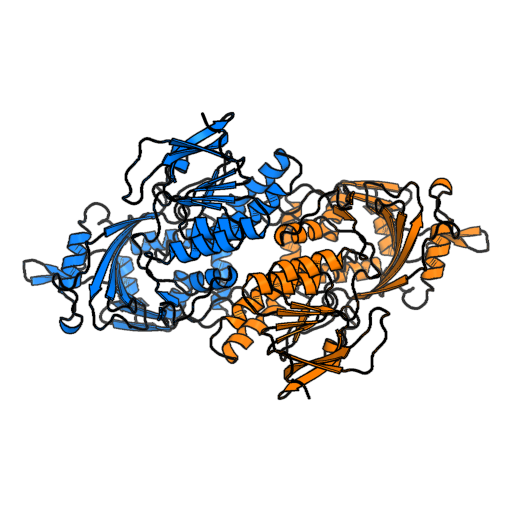38.75 -6.984 1 93.06 281 GLY B CA 1
ATOM 5412 C C . GLY B 1 281 ? 2.328 -38.781 -8.156 1 93.06 281 GLY B C 1
ATOM 5413 O O . GLY B 1 281 ? 2.754 -38.812 -9.312 1 93.06 281 GLY B O 1
ATOM 5414 N N . PRO B 1 282 ? 1.086 -38.812 -7.918 1 95.06 282 PRO B N 1
ATOM 5415 C CA . PRO B 1 282 ? 0.105 -38.875 -9 1 95.06 282 PRO B CA 1
ATOM 5416 C C . PRO B 1 282 ? -0.016 -37.562 -9.766 1 95.06 282 PRO B C 1
ATOM 5418 O O . PRO B 1 282 ? 0.331 -36.5 -9.242 1 95.06 282 PRO B O 1
ATOM 5421 N N . ILE B 1 283 ? -0.428 -37.688 -10.992 1 96.56 283 ILE B N 1
ATOM 5422 C CA . ILE B 1 283 ? -0.82 -36.5 -11.742 1 96.56 283 ILE B CA 1
ATOM 5423 C C . ILE B 1 283 ? -2.1 -35.906 -11.148 1 96.56 283 ILE B C 1
ATOM 5425 O O . ILE B 1 283 ? -3.104 -36.594 -11 1 96.56 283 ILE B O 1
ATOM 5429 N N . ARG B 1 284 ? -2.023 -34.688 -10.703 1 95.88 284 ARG B N 1
ATOM 5430 C CA . ARG B 1 284 ? -3.176 -34 -10.133 1 95.88 284 ARG B CA 1
ATOM 5431 C C . ARG B 1 284 ? -3.562 -32.781 -10.977 1 95.88 284 ARG B C 1
ATOM 5433 O O . ARG B 1 284 ? -2.713 -32.188 -11.641 1 95.88 284 ARG B O 1
ATOM 5440 N N . GLY B 1 285 ? -4.848 -32.562 -10.945 1 94.69 285 GLY B N 1
ATOM 5441 C CA . GLY B 1 285 ? -5.344 -31.453 -11.75 1 94.69 285 GLY B CA 1
ATOM 5442 C C . GLY B 1 285 ? -6.137 -30.438 -10.945 1 94.69 285 GLY B C 1
ATOM 5443 O O . GLY B 1 285 ? -6.59 -30.734 -9.836 1 94.69 285 GLY B O 1
ATOM 5444 N N . ALA B 1 286 ? -6.227 -29.25 -11.43 1 93.69 286 ALA B N 1
ATOM 5445 C CA . ALA B 1 286 ? -7.023 -28.172 -10.836 1 93.69 286 ALA B CA 1
ATOM 5446 C C . ALA B 1 286 ? -7.551 -27.234 -11.906 1 93.69 286 ALA B C 1
ATOM 5448 O O . ALA B 1 286 ? -6.953 -27.094 -12.977 1 93.69 286 ALA B O 1
ATOM 5449 N N . ALA B 1 287 ? -8.648 -26.625 -11.594 1 93.19 287 ALA B N 1
ATOM 5450 C CA . ALA B 1 287 ? -9.234 -25.609 -12.461 1 93.19 287 ALA B CA 1
ATOM 5451 C C . ALA B 1 287 ? -8.656 -24.234 -12.148 1 93.19 287 ALA B C 1
ATOM 5453 O O . ALA B 1 287 ? -8.258 -23.969 -11.016 1 93.19 287 ALA B O 1
ATOM 5454 N N . LEU B 1 288 ? -8.578 -23.438 -13.133 1 94.44 288 LEU B N 1
ATOM 5455 C CA . LEU B 1 288 ? -8.055 -22.078 -13.016 1 94.44 288 LEU B CA 1
ATOM 5456 C C . LEU B 1 288 ? -9.109 -21.047 -13.398 1 94.44 288 LEU B C 1
ATOM 5458 O O . LEU B 1 288 ? -9.312 -20.766 -14.578 1 94.44 288 LEU B O 1
ATOM 5462 N N . PRO B 1 289 ? -9.781 -20.438 -12.398 1 95.81 289 PRO B N 1
ATOM 5463 C CA . PRO B 1 289 ? -10.758 -19.391 -12.719 1 95.81 289 PRO B CA 1
ATOM 5464 C C . PRO B 1 289 ? -10.102 -18.062 -13.109 1 95.81 289 PRO B C 1
ATOM 5466 O O . PRO B 1 289 ? -9.305 -17.516 -12.344 1 95.81 289 PRO B O 1
ATOM 5469 N N . MET B 1 290 ? -10.422 -17.578 -14.281 1 95.5 290 MET B N 1
ATOM 5470 C CA . MET B 1 290 ? -9.688 -16.422 -14.805 1 95.5 290 MET B CA 1
ATOM 5471 C C . MET B 1 290 ? -10.625 -15.25 -15.07 1 95.5 290 MET B C 1
ATOM 5473 O O . MET B 1 290 ? -11.836 -15.43 -15.172 1 95.5 290 MET B O 1
ATOM 5477 N N . GLY B 1 291 ? -10.07 -14.078 -15.133 1 94.94 291 GLY B N 1
ATOM 5478 C CA . GLY B 1 291 ? -10.742 -12.898 -15.664 1 94.94 291 GLY B CA 1
ATOM 5479 C C . GLY B 1 291 ? -11.922 -12.445 -14.82 1 94.94 291 GLY B C 1
ATOM 5480 O O . GLY B 1 291 ? -12.961 -12.07 -15.352 1 94.94 291 GLY B O 1
ATOM 5481 N N . PHE B 1 292 ? -11.805 -12.562 -13.578 1 96.81 292 PHE B N 1
ATOM 5482 C CA . PHE B 1 292 ? -12.875 -12.172 -12.672 1 96.81 292 PHE B CA 1
ATOM 5483 C C . PHE B 1 292 ? -14.148 -12.961 -12.977 1 96.81 292 PHE B C 1
ATOM 5485 O O . PHE B 1 292 ? -15.227 -12.383 -13.133 1 96.81 292 PHE B O 1
ATOM 5492 N N . ASN B 1 293 ? -14.008 -14.273 -12.906 1 96 293 ASN B N 1
ATOM 5493 C CA . ASN B 1 293 ? -15.117 -15.117 -13.336 1 96 293 ASN B CA 1
ATOM 5494 C C . ASN B 1 293 ? -16.172 -15.266 -12.242 1 96 293 ASN B C 1
ATOM 5496 O O . ASN B 1 293 ? -17.141 -16.016 -12.398 1 96 293 ASN B O 1
ATOM 5500 N N . ARG B 1 294 ? -15.961 -14.656 -11.094 1 97.38 294 ARG B N 1
ATOM 5501 C CA . ARG B 1 294 ? -16.984 -14.602 -10.062 1 97.38 294 ARG B CA 1
ATOM 5502 C C . ARG B 1 294 ? -17.172 -13.18 -9.539 1 97.38 294 ARG B C 1
ATOM 5504 O O . ARG B 1 294 ? -16.203 -12.555 -9.094 1 97.38 294 ARG B O 1
ATOM 5511 N N . GLN B 1 295 ? -18.328 -12.688 -9.617 1 96.44 295 GLN B N 1
ATOM 5512 C CA . GLN B 1 295 ? -18.703 -11.336 -9.219 1 96.44 295 GLN B CA 1
ATOM 5513 C C . GLN B 1 295 ? -20.078 -11.312 -8.586 1 96.44 295 GLN B C 1
ATOM 5515 O O . GLN B 1 295 ? -20.891 -12.219 -8.812 1 96.44 295 GLN B O 1
ATOM 5520 N N . PRO B 1 296 ? -20.438 -10.273 -7.844 1 97.75 296 PRO B N 1
ATOM 5521 C CA . PRO B 1 296 ? -19.547 -9.18 -7.465 1 97.75 296 PRO B CA 1
ATOM 5522 C C . PRO B 1 296 ? -18.484 -9.609 -6.445 1 97.75 296 PRO B C 1
ATOM 5524 O O . PRO B 1 296 ? -18.734 -10.531 -5.652 1 97.75 296 PRO B O 1
ATOM 5527 N N . HIS B 1 297 ? -17.391 -8.922 -6.488 1 98.5 297 HIS B N 1
ATOM 5528 C CA . HIS B 1 297 ? -16.312 -9.242 -5.574 1 98.5 297 HIS B CA 1
ATOM 5529 C C . HIS B 1 297 ? -16.656 -8.859 -4.141 1 98.5 297 HIS B C 1
ATOM 5531 O O . HIS B 1 297 ? -16 -9.305 -3.195 1 98.5 297 HIS B O 1
ATOM 5537 N N . TYR B 1 298 ? -17.672 -8.047 -3.963 1 98.62 298 TYR B N 1
ATOM 5538 C CA . TYR B 1 298 ? -18.188 -7.777 -2.627 1 98.62 298 TYR B CA 1
ATOM 5539 C C . TYR B 1 298 ? -19.703 -7.578 -2.66 1 98.62 298 TYR B C 1
ATOM 5541 O O . TYR B 1 298 ? -20.219 -6.855 -3.514 1 98.62 298 TYR B O 1
ATOM 5549 N N . ALA B 1 299 ? -20.344 -8.172 -1.821 1 98 299 ALA B N 1
ATOM 5550 C CA . ALA B 1 299 ? -21.766 -7.938 -1.528 1 98 299 ALA B CA 1
ATOM 5551 C C . ALA B 1 299 ? -22.188 -8.664 -0.253 1 98 299 ALA B C 1
ATOM 5553 O O . ALA B 1 299 ? -21.656 -9.727 0.069 1 98 299 ALA B O 1
ATOM 5554 N N . ASP B 1 300 ? -22.984 -8.094 0.511 1 97.75 300 ASP B N 1
ATOM 5555 C CA . ASP B 1 300 ? -23.703 -8.727 1.602 1 97.75 300 ASP B CA 1
ATOM 5556 C C . ASP B 1 300 ? -22.75 -9.297 2.648 1 97.75 300 ASP B C 1
ATOM 5558 O O . ASP B 1 300 ? -22.969 -10.398 3.156 1 97.75 300 ASP B O 1
ATOM 5562 N N . GLY B 1 301 ? -21.656 -8.57 2.863 1 98.25 301 GLY B N 1
ATOM 5563 C CA . GLY B 1 301 ? -20.734 -8.938 3.934 1 98.25 301 GLY B CA 1
ATOM 5564 C C . GLY B 1 301 ? -19.688 -9.945 3.504 1 98.25 301 GLY B C 1
ATOM 5565 O O . GLY B 1 301 ? -18.859 -10.367 4.309 1 98.25 301 GLY B O 1
ATOM 5566 N N . LEU B 1 302 ? -19.719 -10.312 2.184 1 98.75 302 LEU B N 1
ATOM 5567 C CA . LEU B 1 302 ? -18.766 -11.273 1.658 1 98.75 302 LEU B CA 1
ATOM 5568 C C . LEU B 1 302 ? -17.844 -10.625 0.634 1 98.75 302 LEU B C 1
ATOM 5570 O O . LEU B 1 302 ? -18.297 -9.992 -0.316 1 98.75 302 LEU B O 1
ATOM 5574 N N . LEU B 1 303 ? -16.562 -10.688 0.885 1 98.88 303 LEU B N 1
ATOM 5575 C CA . LEU B 1 303 ? -15.539 -10.156 -0.009 1 98.88 303 LEU B CA 1
ATOM 5576 C C . LEU B 1 303 ? -14.695 -11.281 -0.606 1 98.88 303 LEU B C 1
ATOM 5578 O O . LEU B 1 303 ? -14.289 -12.203 0.106 1 98.88 303 LEU B O 1
ATOM 5582 N N . LEU B 1 304 ? -14.484 -11.281 -1.919 1 98.88 304 LEU B N 1
ATOM 5583 C CA . LEU B 1 304 ? -13.789 -12.359 -2.609 1 98.88 304 LEU B CA 1
ATOM 5584 C C . LEU B 1 304 ? -12.336 -11.992 -2.883 1 98.88 304 LEU B C 1
ATOM 5586 O O . LEU B 1 304 ? -12.047 -10.875 -3.324 1 98.88 304 LEU B O 1
ATOM 5590 N N . VAL B 1 305 ? -11.414 -12.93 -2.625 1 98.81 305 VAL B N 1
ATOM 5591 C CA . VAL B 1 305 ? -9.984 -12.742 -2.844 1 98.81 305 VAL B CA 1
ATOM 5592 C C . VAL B 1 305 ? -9.414 -13.938 -3.596 1 98.81 305 VAL B C 1
ATOM 5594 O O . VAL B 1 305 ? -9.75 -15.086 -3.299 1 98.81 305 VAL B O 1
ATOM 5597 N N . GLY B 1 306 ? -8.555 -13.711 -4.57 1 98.38 306 GLY B N 1
ATOM 5598 C CA . GLY B 1 306 ? -7.863 -14.773 -5.281 1 98.38 306 GLY B CA 1
ATOM 5599 C C . GLY B 1 306 ? -8.773 -15.578 -6.191 1 98.38 306 GLY B C 1
ATOM 5600 O O . GLY B 1 306 ? -9.625 -15.008 -6.883 1 98.38 306 GLY B O 1
ATOM 5601 N N . ASP B 1 307 ? -8.594 -16.891 -6.168 1 98 307 ASP B N 1
ATOM 5602 C CA . ASP B 1 307 ? -9.344 -17.781 -7.055 1 98 307 ASP B CA 1
ATOM 5603 C C . ASP B 1 307 ? -10.844 -17.703 -6.77 1 98 307 ASP B C 1
ATOM 5605 O O . ASP B 1 307 ? -11.664 -17.938 -7.66 1 98 307 ASP B O 1
ATOM 5609 N N . ALA B 1 308 ? -11.164 -17.312 -5.527 1 98.25 308 ALA B N 1
ATOM 5610 C CA . ALA B 1 308 ? -12.578 -17.188 -5.184 1 98.25 308 ALA B CA 1
ATOM 5611 C C . ALA B 1 308 ? -13.258 -16.109 -6.023 1 98.25 308 ALA B C 1
ATOM 5613 O O . ALA B 1 308 ? -14.461 -16.188 -6.289 1 98.25 308 ALA B O 1
ATOM 5614 N N . GLY B 1 309 ? -12.484 -15.141 -6.438 1 97.94 309 GLY B N 1
ATOM 5615 C CA . GLY B 1 309 ? -12.992 -14.086 -7.301 1 97.94 309 GLY B CA 1
ATOM 5616 C C . GLY B 1 309 ? -12.617 -14.273 -8.758 1 97.94 309 GLY B C 1
ATOM 5617 O O . GLY B 1 309 ? -12.844 -13.383 -9.586 1 97.94 309 GLY B O 1
ATOM 5618 N N . GLY B 1 310 ? -11.992 -15.406 -9.055 1 97.62 310 GLY B N 1
ATOM 5619 C CA . GLY B 1 310 ? -11.555 -15.672 -10.414 1 97.62 310 GLY B CA 1
ATOM 5620 C C . GLY B 1 310 ? -10.422 -14.766 -10.867 1 97.62 310 GLY B C 1
ATOM 5621 O O . GLY B 1 310 ? -10.469 -14.203 -11.961 1 97.62 310 GLY B O 1
ATOM 5622 N N . MET B 1 311 ? -9.398 -14.617 -10.062 1 97.69 311 MET B N 1
ATOM 5623 C CA . MET B 1 311 ? -8.422 -13.555 -10.297 1 97.69 311 MET B CA 1
ATOM 5624 C C . MET B 1 311 ? -7.145 -14.109 -10.914 1 97.69 311 MET B C 1
ATOM 5626 O O . MET B 1 311 ? -6.098 -13.461 -10.859 1 97.69 311 MET B O 1
ATOM 5630 N N . VAL B 1 312 ? -7.246 -15.289 -11.492 1 97.12 312 VAL B N 1
ATOM 5631 C CA . VAL B 1 312 ? -6.129 -15.852 -12.242 1 97.12 312 VAL B CA 1
ATOM 5632 C C . VAL B 1 312 ? -5.914 -15.062 -13.531 1 97.12 312 VAL B C 1
ATOM 5634 O O . VAL B 1 312 ? -6.879 -14.688 -14.203 1 97.12 312 VAL B O 1
ATOM 5637 N N . ASN B 1 313 ? -4.676 -14.844 -13.883 1 95.19 313 ASN B N 1
ATOM 5638 C CA . ASN B 1 313 ? -4.285 -14.125 -15.086 1 95.19 313 ASN B CA 1
ATOM 5639 C C . ASN B 1 313 ? -4.656 -14.898 -16.344 1 95.19 313 ASN B C 1
ATOM 5641 O O . ASN B 1 313 ? -4.133 -15.984 -16.594 1 95.19 313 ASN B O 1
ATOM 5645 N N . PRO B 1 314 ? -5.453 -14.273 -17.188 1 92.25 314 PRO B N 1
ATOM 5646 C CA . PRO B 1 314 ? -5.914 -15.008 -18.375 1 92.25 314 PRO B CA 1
ATOM 5647 C C . PRO B 1 314 ? -4.828 -15.156 -19.438 1 92.25 314 PRO B C 1
ATOM 5649 O O . PRO B 1 314 ? -4.98 -15.945 -20.375 1 92.25 314 PRO B O 1
ATOM 5652 N N . PHE B 1 315 ? -3.727 -14.438 -19.297 1 88.75 315 PHE B N 1
ATOM 5653 C CA . PHE B 1 315 ? -2.664 -14.539 -20.297 1 88.75 315 PHE B CA 1
ATOM 5654 C C . PHE B 1 315 ? -1.802 -15.773 -20.047 1 88.75 315 PHE B C 1
ATOM 5656 O O . PHE B 1 315 ? -1.34 -16.422 -20.984 1 88.75 315 PHE B O 1
ATOM 5663 N N . ASN B 1 316 ? -1.627 -16.047 -18.797 1 89.25 316 ASN B N 1
ATOM 5664 C CA . ASN B 1 316 ? -0.606 -17.062 -18.547 1 89.25 316 ASN B CA 1
ATOM 5665 C C . ASN B 1 316 ? -1.038 -18.062 -17.469 1 89.25 316 ASN B C 1
ATOM 5667 O O . ASN B 1 316 ? -0.32 -19.016 -17.188 1 89.25 316 ASN B O 1
ATOM 5671 N N . GLY B 1 317 ? -2.152 -17.828 -16.828 1 92.12 317 GLY B N 1
ATOM 5672 C CA . GLY B 1 317 ? -2.67 -18.781 -15.867 1 92.12 317 GLY B CA 1
ATOM 5673 C C . GLY B 1 317 ? -2.094 -18.594 -14.477 1 92.12 317 GLY B C 1
ATOM 5674 O O . GLY B 1 317 ? -2.396 -19.375 -13.57 1 92.12 317 GLY B O 1
ATOM 5675 N N . GLU B 1 318 ? -1.355 -17.531 -14.297 1 94.19 318 GLU B N 1
ATOM 5676 C CA . GLU B 1 318 ? -0.778 -17.297 -12.977 1 94.19 318 GLU B CA 1
ATOM 5677 C C . GLU B 1 318 ? -1.843 -16.828 -11.984 1 94.19 318 GLU B C 1
ATOM 5679 O O . GLU B 1 318 ? -2.645 -15.945 -12.289 1 94.19 318 GLU B O 1
ATOM 5684 N N . GLY B 1 319 ? -1.789 -17.422 -10.805 1 96.56 319 GLY B N 1
ATOM 5685 C CA . GLY B 1 319 ? -2.787 -17.047 -9.812 1 96.56 319 GLY B CA 1
ATOM 5686 C C . GLY B 1 319 ? -2.184 -16.484 -8.547 1 96.56 319 GLY B C 1
ATOM 5687 O O . GLY B 1 319 ? -2.787 -15.625 -7.895 1 96.56 319 GLY B O 1
ATOM 5688 N N . ILE B 1 320 ? -0.986 -16.891 -8.164 1 98.06 320 ILE B N 1
ATOM 5689 C CA . ILE B 1 320 ? -0.429 -16.594 -6.848 1 98.06 320 ILE B CA 1
ATOM 5690 C C . ILE B 1 320 ? -0.196 -15.094 -6.703 1 98.06 320 ILE B C 1
ATOM 5692 O O . ILE B 1 320 ? -0.576 -14.492 -5.695 1 98.06 320 ILE B O 1
ATOM 5696 N N . ALA B 1 321 ? 0.419 -14.469 -7.746 1 98.19 321 ALA B N 1
ATOM 5697 C CA . ALA B 1 321 ? 0.68 -13.031 -7.695 1 98.19 321 ALA B CA 1
ATOM 5698 C C . ALA B 1 321 ? -0.613 -12.242 -7.488 1 98.19 321 ALA B C 1
ATOM 5700 O O . ALA B 1 321 ? -0.672 -11.344 -6.648 1 98.19 321 ALA B O 1
ATOM 5701 N N . TYR B 1 322 ? -1.613 -12.633 -8.156 1 98.38 322 TYR B N 1
ATOM 5702 C CA . TYR B 1 322 ? -2.865 -11.883 -8.164 1 98.38 322 TYR B CA 1
ATOM 5703 C C . TYR B 1 322 ? -3.695 -12.188 -6.926 1 98.38 322 TYR B C 1
ATOM 5705 O O . TYR B 1 322 ? -4.453 -11.336 -6.449 1 98.38 322 TYR B O 1
ATOM 5713 N N . ALA B 1 323 ? -3.539 -13.398 -6.395 1 98.62 323 ALA B N 1
ATOM 5714 C CA . ALA B 1 323 ? -4.148 -13.703 -5.102 1 98.62 323 ALA B CA 1
ATOM 5715 C C . ALA B 1 323 ? -3.58 -12.812 -4 1 98.62 323 ALA B C 1
ATOM 5717 O O . ALA B 1 323 ? -4.332 -12.211 -3.236 1 98.62 323 ALA B O 1
ATOM 5718 N N . MET B 1 324 ? -2.275 -12.68 -3.965 1 98.75 324 MET B N 1
ATOM 5719 C CA . MET B 1 324 ? -1.644 -11.852 -2.943 1 98.75 324 MET B CA 1
ATOM 5720 C C . MET B 1 324 ? -1.957 -10.375 -3.168 1 98.75 324 MET B C 1
ATOM 5722 O O . MET B 1 324 ? -2.225 -9.641 -2.217 1 98.75 324 MET B O 1
ATOM 5726 N N . GLU B 1 325 ? -1.916 -9.992 -4.426 1 98.44 325 GLU B N 1
ATOM 5727 C CA . GLU B 1 325 ? -2.23 -8.602 -4.754 1 98.44 325 GLU B CA 1
ATOM 5728 C C . GLU B 1 325 ? -3.662 -8.25 -4.359 1 98.44 325 GLU B C 1
ATOM 5730 O O . GLU B 1 325 ? -3.908 -7.195 -3.775 1 98.44 325 GLU B O 1
ATOM 5735 N N . SER B 1 326 ? -4.594 -9.125 -4.707 1 98.69 326 SER B N 1
ATOM 5736 C CA . SER B 1 326 ? -5.98 -8.891 -4.316 1 98.69 326 SER B CA 1
ATOM 5737 C C . SER B 1 326 ? -6.133 -8.883 -2.797 1 98.69 326 SER B C 1
ATOM 5739 O O . SER B 1 326 ? -6.961 -8.156 -2.254 1 98.69 326 SER B O 1
ATOM 5741 N N . GLY B 1 327 ? -5.371 -9.734 -2.111 1 98.81 327 GLY B N 1
ATOM 5742 C CA . GLY B 1 327 ? -5.367 -9.703 -0.658 1 98.81 327 GLY B CA 1
ATOM 5743 C C . GLY B 1 327 ? -4.922 -8.367 -0.091 1 98.81 327 GLY B C 1
ATOM 5744 O O . GLY B 1 327 ? -5.535 -7.852 0.845 1 98.81 327 GLY B O 1
ATOM 5745 N N . ARG B 1 328 ? -3.842 -7.828 -0.659 1 98.62 328 ARG B N 1
ATOM 5746 C CA . ARG B 1 328 ? -3.342 -6.523 -0.235 1 98.62 328 ARG B CA 1
ATOM 5747 C C . ARG B 1 328 ? -4.395 -5.441 -0.443 1 98.62 328 ARG B C 1
ATOM 5749 O O . ARG B 1 328 ? -4.691 -4.672 0.474 1 98.62 328 ARG B O 1
ATOM 5756 N N . LEU B 1 329 ? -5.02 -5.41 -1.624 1 98.44 329 LEU B N 1
ATOM 5757 C CA . LEU B 1 329 ? -6.023 -4.406 -1.961 1 98.44 329 LEU B CA 1
ATOM 5758 C C . LEU B 1 329 ? -7.266 -4.57 -1.091 1 98.44 329 LEU B C 1
ATOM 5760 O O . LEU B 1 329 ? -7.844 -3.578 -0.639 1 98.44 329 LEU B O 1
ATOM 5764 N N . ALA B 1 330 ? -7.641 -5.816 -0.869 1 98.81 330 ALA B N 1
ATOM 5765 C CA . ALA B 1 330 ? -8.766 -6.086 0.018 1 98.81 330 ALA B CA 1
ATOM 5766 C C . ALA B 1 330 ? -8.508 -5.539 1.418 1 98.81 330 ALA B C 1
ATOM 5768 O O . ALA B 1 330 ? -9.367 -4.863 1.994 1 98.81 330 ALA B O 1
ATOM 5769 N N . ALA B 1 331 ? -7.355 -5.816 1.906 1 98.75 331 ALA B N 1
ATOM 5770 C CA . ALA B 1 331 ? -7.016 -5.398 3.264 1 98.75 331 ALA B CA 1
ATOM 5771 C C . ALA B 1 331 ? -7.043 -3.877 3.393 1 98.75 331 ALA B C 1
ATOM 5773 O O . ALA B 1 331 ? -7.48 -3.34 4.414 1 98.75 331 ALA B O 1
ATOM 5774 N N . GLU B 1 332 ? -6.555 -3.203 2.361 1 97.75 332 GLU B N 1
ATOM 5775 C CA . GLU B 1 332 ? -6.578 -1.744 2.369 1 97.75 332 GLU B CA 1
ATOM 5776 C C . GLU B 1 332 ? -8 -1.215 2.479 1 97.75 332 GLU B C 1
ATOM 5778 O O . GLU B 1 332 ? -8.281 -0.33 3.291 1 97.75 332 GLU B O 1
ATOM 5783 N N . VAL B 1 333 ? -8.883 -1.77 1.717 1 98.38 333 VAL B N 1
ATOM 5784 C CA . VAL B 1 333 ? -10.281 -1.358 1.715 1 98.38 333 VAL B CA 1
ATOM 5785 C C . VAL B 1 333 ? -10.922 -1.7 3.059 1 98.38 333 VAL B C 1
ATOM 5787 O O . VAL B 1 333 ? -11.617 -0.869 3.65 1 98.38 333 VAL B O 1
ATOM 5790 N N . ILE B 1 334 ? -10.641 -2.855 3.553 1 98.75 334 ILE B N 1
ATOM 5791 C CA . ILE B 1 334 ? -11.266 -3.352 4.773 1 98.75 334 ILE B CA 1
ATOM 5792 C C . ILE B 1 334 ? -10.812 -2.514 5.965 1 98.75 334 ILE B C 1
ATOM 5794 O O . ILE B 1 334 ? -11.617 -2.135 6.812 1 98.75 334 ILE B O 1
ATOM 5798 N N . ALA B 1 335 ? -9.539 -2.23 6.043 1 97.94 335 ALA B N 1
ATOM 5799 C CA . ALA B 1 335 ? -9.023 -1.421 7.141 1 97.94 335 ALA B CA 1
ATOM 5800 C C . ALA B 1 335 ? -9.719 -0.064 7.199 1 97.94 335 ALA B C 1
ATOM 5802 O O . ALA B 1 335 ? -10.109 0.396 8.273 1 97.94 335 ALA B O 1
ATOM 5803 N N . GLN B 1 336 ? -9.891 0.539 6.012 1 97.5 336 GLN B N 1
ATOM 5804 C CA . GLN B 1 336 ? -10.562 1.83 5.949 1 97.5 336 GLN B CA 1
ATOM 5805 C C . GLN B 1 336 ? -12.039 1.696 6.324 1 97.5 336 GLN B C 1
ATOM 5807 O O . GLN B 1 336 ? -12.609 2.596 6.945 1 97.5 336 GLN B O 1
ATOM 5812 N N . ALA B 1 337 ? -12.648 0.604 5.938 1 98 337 ALA B N 1
ATOM 5813 C CA . ALA B 1 337 ? -14.055 0.366 6.266 1 98 337 ALA B CA 1
ATOM 5814 C C . ALA B 1 337 ? -14.258 0.273 7.777 1 98 337 ALA B C 1
ATOM 5816 O O . ALA B 1 337 ? -15.18 0.879 8.32 1 98 337 ALA B O 1
ATOM 5817 N N . PHE B 1 338 ? -13.414 -0.389 8.445 1 96.81 338 PHE B N 1
ATOM 5818 C CA . PHE B 1 338 ? -13.586 -0.663 9.867 1 96.81 338 PHE B CA 1
ATOM 5819 C C . PHE B 1 338 ? -13.219 0.56 10.703 1 96.81 338 PHE B C 1
ATOM 5821 O O . PHE B 1 338 ? -13.508 0.61 11.898 1 96.81 338 PHE B O 1
ATOM 5828 N N . ALA B 1 339 ? -12.641 1.542 10.055 1 92.88 339 ALA B N 1
ATOM 5829 C CA . ALA B 1 339 ? -12.344 2.801 10.734 1 92.88 339 ALA B CA 1
ATOM 5830 C C . ALA B 1 339 ? -13.555 3.723 10.734 1 92.88 339 ALA B C 1
ATOM 5832 O O . ALA B 1 339 ? -13.562 4.75 11.414 1 92.88 339 ALA B O 1
ATOM 5833 N N . ARG B 1 340 ? -14.539 3.336 9.93 1 93.62 340 ARG B N 1
ATOM 5834 C CA . ARG B 1 340 ? -15.758 4.137 9.906 1 93.62 340 ARG B CA 1
ATOM 5835 C C . ARG B 1 340 ? -16.562 3.943 11.188 1 93.62 340 ARG B C 1
ATOM 5837 O O . ARG B 1 340 ? -16.469 2.904 11.836 1 93.62 340 ARG B O 1
ATOM 5844 N N . ALA B 1 341 ? -17.422 4.918 11.484 1 86.56 341 ALA B N 1
ATOM 5845 C CA . ALA B 1 341 ? -18.062 4.98 12.797 1 86.56 341 ALA B CA 1
ATOM 5846 C C . ALA B 1 341 ? -19.375 4.184 12.797 1 86.56 341 ALA B C 1
ATOM 5848 O O . ALA B 1 341 ? -19.891 3.836 13.859 1 86.56 341 ALA B O 1
ATOM 5849 N N . ASP B 1 342 ? -19.938 3.969 11.602 1 90.81 342 ASP B N 1
ATOM 5850 C CA . ASP B 1 342 ? -21.219 3.281 11.555 1 90.81 342 ASP B CA 1
ATOM 5851 C C . ASP B 1 342 ? -21.25 2.256 10.422 1 90.81 342 ASP B C 1
ATOM 5853 O O . ASP B 1 342 ? -20.359 2.227 9.578 1 90.81 342 ASP B O 1
ATOM 5857 N N . ASP B 1 343 ? -22.281 1.438 10.414 1 92.19 343 ASP B N 1
ATOM 5858 C CA . ASP B 1 343 ? -22.406 0.335 9.461 1 92.19 343 ASP B CA 1
ATOM 5859 C C . ASP B 1 343 ? -22.562 0.854 8.039 1 92.19 343 ASP B C 1
ATOM 5861 O O . ASP B 1 343 ? -22.062 0.244 7.09 1 92.19 343 ASP B O 1
ATOM 5865 N N . GLU B 1 344 ? -23.281 1.965 7.953 1 93.5 344 GLU B N 1
ATOM 5866 C CA . GLU B 1 344 ? -23.484 2.525 6.621 1 93.5 344 GLU B CA 1
ATOM 5867 C C . GLU B 1 344 ? -22.172 2.996 6.004 1 93.5 344 GLU B C 1
ATOM 5869 O O . GLU B 1 344 ? -21.922 2.768 4.82 1 93.5 344 GLU B O 1
ATOM 5874 N N . GLY B 1 345 ? -21.359 3.676 6.809 1 93.81 345 GLY B N 1
ATOM 5875 C CA . GLY B 1 345 ? -20.031 4.09 6.355 1 93.81 345 GLY B CA 1
ATOM 5876 C C . GLY B 1 345 ? -19.125 2.926 6.004 1 93.81 345 GLY B C 1
ATOM 5877 O O . GLY B 1 345 ? -18.422 2.971 5 1 93.81 345 GLY B O 1
ATOM 5878 N N . ARG B 1 346 ? -19.203 1.952 6.828 1 96.19 346 ARG B N 1
ATOM 5879 C CA . ARG B 1 346 ? -18.422 0.742 6.57 1 96.19 346 ARG B CA 1
ATOM 5880 C C . ARG B 1 346 ? -18.828 0.104 5.246 1 96.19 346 ARG B C 1
ATOM 5882 O O . ARG B 1 346 ? -17.984 -0.233 4.426 1 96.19 346 ARG B O 1
ATOM 5889 N N . GLU B 1 347 ? -20.109 0.017 5.031 1 96.88 347 GLU B N 1
ATOM 5890 C CA . GLU B 1 347 ? -20.641 -0.599 3.816 1 96.88 347 GLU B CA 1
ATOM 5891 C C . GLU B 1 347 ? -20.25 0.203 2.578 1 96.88 347 GLU B C 1
ATOM 5893 O O . GLU B 1 347 ? -19.922 -0.371 1.537 1 96.88 347 GLU B O 1
ATOM 5898 N N . ARG B 1 348 ? -20.266 1.494 2.717 1 94.56 348 ARG B N 1
ATOM 5899 C CA . ARG B 1 348 ? -19.891 2.359 1.602 1 94.56 348 ARG B CA 1
ATOM 5900 C C . ARG B 1 348 ? -18.469 2.08 1.145 1 94.56 348 ARG B C 1
ATOM 5902 O O . ARG B 1 348 ? -18.203 2.008 -0.057 1 94.56 348 ARG B O 1
ATOM 5909 N N . VAL B 1 349 ? -17.641 1.888 2.061 1 97.56 349 VAL B N 1
ATOM 5910 C CA . VAL B 1 349 ? -16.25 1.634 1.738 1 97.56 349 VAL B CA 1
ATOM 5911 C C . VAL B 1 349 ? -16.094 0.242 1.127 1 97.56 349 VAL B C 1
ATOM 5913 O O . VAL B 1 349 ? -15.445 0.075 0.097 1 97.56 349 VAL B O 1
ATOM 5916 N N . LEU B 1 350 ? -16.719 -0.717 1.749 1 98.44 350 LEU B N 1
ATOM 5917 C CA . LEU B 1 350 ? -16.609 -2.09 1.267 1 98.44 350 LEU B CA 1
ATOM 5918 C C . LEU B 1 350 ? -17.141 -2.211 -0.157 1 98.44 350 LEU B C 1
ATOM 5920 O O . LEU B 1 350 ? -16.609 -2.967 -0.966 1 98.44 350 LEU B O 1
ATOM 5924 N N . ARG B 1 351 ? -18.109 -1.434 -0.497 1 97.62 351 ARG B N 1
ATOM 5925 C CA . ARG B 1 351 ? -18.719 -1.454 -1.82 1 97.62 351 ARG B CA 1
ATOM 5926 C C . ARG B 1 351 ? -17.766 -0.888 -2.873 1 97.62 351 ARG B C 1
ATOM 5928 O O . ARG B 1 351 ? -17.984 -1.071 -4.074 1 97.62 351 ARG B O 1
ATOM 5935 N N . SER B 1 352 ? -16.734 -0.285 -2.463 1 97 352 SER B N 1
ATOM 5936 C CA . SER B 1 352 ? -15.789 0.27 -3.42 1 97 352 SER B CA 1
ATOM 5937 C C . SER B 1 352 ? -14.812 -0.797 -3.916 1 97 352 SER B C 1
ATOM 5939 O O . SER B 1 352 ? -14.141 -0.605 -4.926 1 97 352 SER B O 1
ATOM 5941 N N . TYR B 1 353 ? -14.758 -1.982 -3.262 1 98.31 353 TYR B N 1
ATOM 5942 C CA . TYR B 1 353 ? -13.75 -3.006 -3.531 1 98.31 353 TYR B CA 1
ATOM 5943 C C . TYR B 1 353 ? -13.828 -3.477 -4.977 1 98.31 353 TYR B C 1
ATOM 5945 O O . TYR B 1 353 ? -12.805 -3.562 -5.664 1 98.31 353 TYR B O 1
ATOM 5953 N N . PRO B 1 354 ? -15.047 -3.77 -5.461 1 97.75 354 PRO B N 1
ATOM 5954 C CA . PRO B 1 354 ? -15.102 -4.164 -6.871 1 97.75 354 PRO B CA 1
ATOM 5955 C C . PRO B 1 354 ? -14.484 -3.119 -7.797 1 97.75 354 PRO B C 1
ATOM 5957 O O . PRO B 1 354 ? -13.797 -3.471 -8.758 1 97.75 354 PRO B O 1
ATOM 5960 N N . GLY B 1 355 ? -14.75 -1.896 -7.504 1 95.62 355 GLY B N 1
ATOM 5961 C CA . GLY B 1 355 ? -14.164 -0.826 -8.297 1 95.62 355 GLY B CA 1
ATOM 5962 C C . GLY B 1 355 ? -12.648 -0.772 -8.195 1 95.62 355 GLY B C 1
ATOM 5963 O O . GLY B 1 355 ? -11.969 -0.569 -9.195 1 95.62 355 GLY B O 1
ATOM 5964 N N . VAL B 1 356 ? -12.133 -1.001 -6.992 1 96.19 356 VAL B N 1
ATOM 5965 C CA . VAL B 1 356 ? -10.695 -1.024 -6.75 1 96.19 356 VAL B CA 1
ATOM 5966 C C . VAL B 1 356 ? -10.055 -2.141 -7.57 1 96.19 356 VAL B C 1
ATOM 5968 O O . VAL B 1 356 ? -9.023 -1.929 -8.219 1 96.19 356 VAL B O 1
ATOM 5971 N N . MET B 1 357 ? -10.688 -3.291 -7.602 1 96.88 357 MET B N 1
ATOM 5972 C CA . MET B 1 357 ? -10.164 -4.434 -8.352 1 96.88 357 MET B CA 1
ATOM 5973 C C . MET B 1 357 ? -10.234 -4.176 -9.852 1 96.88 357 MET B C 1
ATOM 5975 O O . MET B 1 357 ? -9.305 -4.52 -10.586 1 96.88 357 MET B O 1
ATOM 5979 N N . LYS B 1 358 ? -11.281 -3.592 -10.266 1 94.62 358 LYS B N 1
ATOM 5980 C CA . LYS B 1 358 ? -11.445 -3.266 -11.68 1 94.62 358 LYS B CA 1
ATOM 5981 C C . LYS B 1 358 ? -10.383 -2.266 -12.133 1 94.62 358 LYS B C 1
ATOM 5983 O O . LYS B 1 358 ? -9.828 -2.398 -13.227 1 94.62 358 LYS B O 1
ATOM 5988 N N . ASP B 1 359 ? -10.133 -1.292 -11.32 1 92.06 359 ASP B N 1
ATOM 5989 C CA . ASP B 1 359 ? -9.117 -0.298 -11.641 1 92.06 359 ASP B CA 1
ATOM 5990 C C . ASP B 1 359 ? -7.73 -0.936 -11.711 1 92.06 359 ASP B C 1
ATOM 5992 O O . ASP B 1 359 ? -6.918 -0.573 -12.562 1 92.06 359 ASP B O 1
ATOM 5996 N N . ALA B 1 360 ? -7.492 -1.896 -10.883 1 93.38 360 ALA B N 1
ATOM 5997 C CA . ALA B 1 360 ? -6.168 -2.502 -10.773 1 93.38 360 ALA B CA 1
ATOM 5998 C C . ALA B 1 360 ? -5.926 -3.494 -11.906 1 93.38 360 ALA B C 1
ATOM 6000 O O . ALA B 1 360 ? -4.828 -3.541 -12.477 1 93.38 360 ALA B O 1
ATOM 6001 N N . LEU B 1 361 ? -6.969 -4.305 -12.219 1 94.81 361 LEU B N 1
ATOM 6002 C CA . LEU B 1 361 ? -6.684 -5.457 -13.07 1 94.81 361 LEU B CA 1
ATOM 6003 C C . LEU B 1 361 ? -7.703 -5.566 -14.195 1 94.81 361 LEU B C 1
ATOM 6005 O O . LEU B 1 361 ? -7.523 -6.352 -15.125 1 94.81 361 LEU B O 1
ATOM 6009 N N . GLY B 1 362 ? -8.734 -4.773 -14.148 1 93.31 362 GLY B N 1
ATOM 6010 C CA . GLY B 1 362 ? -9.883 -4.969 -15.031 1 93.31 362 GLY B CA 1
ATOM 6011 C C . GLY B 1 362 ? -9.523 -4.863 -16.5 1 93.31 362 GLY B C 1
ATOM 6012 O O . GLY B 1 362 ? -9.898 -5.723 -17.297 1 93.31 362 GLY B O 1
ATOM 6013 N N . GLY B 1 363 ? -8.859 -3.748 -16.828 1 90.19 363 GLY B N 1
ATOM 6014 C CA . GLY B 1 363 ? -8.453 -3.574 -18.219 1 90.19 363 GLY B CA 1
ATOM 6015 C C . GLY B 1 363 ? -7.523 -4.664 -18.719 1 90.19 363 GLY B C 1
ATOM 6016 O O . GLY B 1 363 ? -7.691 -5.18 -19.828 1 90.19 363 GLY B O 1
ATOM 6017 N N . TYR B 1 364 ? -6.586 -5.012 -17.906 1 91.19 364 TYR B N 1
ATOM 6018 C CA . TYR B 1 364 ? -5.629 -6.066 -18.234 1 91.19 364 TYR B CA 1
ATOM 6019 C C . TYR B 1 364 ? -6.34 -7.398 -18.453 1 91.19 364 TYR B C 1
ATOM 6021 O O . TYR B 1 364 ? -6.031 -8.133 -19.391 1 91.19 364 TYR B O 1
ATOM 6029 N N . TYR B 1 365 ? -7.316 -7.715 -17.609 1 94 365 TYR B N 1
ATOM 6030 C CA . TYR B 1 365 ? -8.047 -8.977 -17.703 1 94 365 TYR B CA 1
ATOM 6031 C C . TYR B 1 365 ? -8.938 -9 -18.938 1 94 365 TYR B C 1
ATOM 6033 O O . TYR B 1 365 ? -9.133 -10.047 -19.547 1 94 365 TYR B O 1
ATOM 6041 N N . THR B 1 366 ? -9.438 -7.859 -19.297 1 92.44 366 THR B N 1
ATOM 6042 C CA . THR B 1 366 ? -10.227 -7.785 -20.516 1 92.44 366 THR B CA 1
ATOM 6043 C C . THR B 1 366 ? -9.359 -8.094 -21.734 1 92.44 366 THR B C 1
ATOM 6045 O O . THR B 1 366 ? -9.758 -8.875 -22.594 1 92.44 366 THR B O 1
ATOM 6048 N N . MET B 1 367 ? -8.203 -7.531 -21.766 1 89.06 367 MET B N 1
ATOM 6049 C CA . MET B 1 367 ? -7.262 -7.832 -22.844 1 89.06 367 MET B CA 1
ATOM 6050 C C . MET B 1 367 ? -6.898 -9.312 -22.844 1 89.06 367 MET B C 1
ATOM 6052 O O . MET B 1 367 ? -6.801 -9.93 -23.906 1 89.06 367 MET B O 1
ATOM 6056 N N . GLY B 1 368 ? -6.688 -9.805 -21.672 1 90.12 368 GLY B N 1
ATOM 6057 C CA . GLY B 1 368 ? -6.359 -11.219 -21.547 1 90.12 368 GLY B CA 1
ATOM 6058 C C . GLY B 1 368 ? -7.465 -12.133 -22.047 1 90.12 368 GLY B C 1
ATOM 6059 O O . GLY B 1 368 ? -7.199 -13.172 -22.641 1 90.12 368 GLY B O 1
ATOM 6060 N N . ARG B 1 369 ? -8.695 -11.719 -21.797 1 89.38 369 ARG B N 1
ATOM 6061 C CA . ARG B 1 369 ? -9.828 -12.492 -22.297 1 89.38 369 ARG B CA 1
ATOM 6062 C C . ARG B 1 369 ? -9.852 -12.516 -23.828 1 89.38 369 ARG B C 1
ATOM 6064 O O . ARG B 1 369 ? -10.109 -13.555 -24.422 1 89.38 369 ARG B O 1
ATOM 6071 N N . TRP B 1 370 ? -9.562 -11.398 -24.391 1 86.44 370 TRP B N 1
ATOM 6072 C CA . TRP B 1 370 ? -9.5 -11.328 -25.844 1 86.44 370 TRP B CA 1
ATOM 6073 C C . TRP B 1 370 ? -8.367 -12.203 -26.375 1 86.44 370 TRP B C 1
ATOM 6075 O O . TRP B 1 370 ? -8.539 -12.906 -27.375 1 86.44 370 TRP B O 1
ATOM 6085 N N . PHE B 1 371 ? -7.297 -12.125 -25.719 1 84.94 371 PHE B N 1
ATOM 6086 C CA . PHE B 1 371 ? -6.145 -12.938 -26.094 1 84.94 371 PHE B CA 1
ATOM 6087 C C . PHE B 1 371 ? -6.484 -14.422 -26.016 1 84.94 371 PHE B C 1
ATOM 6089 O O . PHE B 1 371 ? -6.203 -15.188 -26.938 1 84.94 371 PHE B O 1
ATOM 6096 N N . ALA B 1 372 ? -7.043 -14.812 -24.922 1 83.62 372 ALA B N 1
ATOM 6097 C CA . ALA B 1 372 ? -7.41 -16.203 -24.703 1 83.62 372 ALA B CA 1
ATOM 6098 C C . ALA B 1 372 ? -8.352 -16.703 -25.797 1 83.62 372 ALA B C 1
ATOM 6100 O O . ALA B 1 372 ? -8.227 -17.844 -26.266 1 83.62 372 ALA B O 1
ATOM 6101 N N . ARG B 1 373 ? -9.234 -15.875 -26.188 1 82.94 373 ARG B N 1
ATOM 6102 C CA . ARG B 1 373 ? -10.164 -16.234 -27.266 1 82.94 373 ARG B CA 1
ATOM 6103 C C . ARG B 1 373 ? -9.438 -16.406 -28.594 1 82.94 373 ARG B C 1
ATOM 6105 O O . ARG B 1 373 ? -9.758 -17.312 -29.359 1 82.94 373 ARG B O 1
ATOM 6112 N N . MET B 1 374 ? -8.516 -15.594 -28.766 1 79.69 374 MET B N 1
ATOM 6113 C CA . MET B 1 374 ? -7.781 -15.633 -30.031 1 79.69 374 MET B CA 1
ATOM 6114 C C . MET B 1 374 ? -6.922 -16.891 -30.125 1 79.69 374 MET B C 1
ATOM 6116 O O . MET B 1 374 ? -6.898 -17.562 -31.156 1 79.69 374 MET B O 1
ATOM 6120 N N . ILE B 1 375 ? -6.254 -17.188 -29.078 1 78.94 375 ILE B N 1
ATOM 6121 C CA . ILE B 1 375 ? -5.312 -18.297 -29.141 1 78.94 375 ILE B CA 1
ATOM 6122 C C . ILE B 1 375 ? -6.074 -19.625 -29.094 1 78.94 375 ILE B C 1
ATOM 6124 O O . ILE B 1 375 ? -5.508 -20.688 -29.375 1 78.94 375 ILE B O 1
ATOM 6128 N N . GLY B 1 376 ? -7.305 -19.5 -28.719 1 74.69 376 GLY B N 1
ATOM 6129 C CA . GLY B 1 376 ? -8.148 -20.688 -28.797 1 74.69 376 GLY B CA 1
ATOM 6130 C C . GLY B 1 376 ? -8.336 -21.188 -30.219 1 74.69 376 GLY B C 1
ATOM 6131 O O . GLY B 1 376 ? -8.688 -22.344 -30.422 1 74.69 376 GLY B O 1
ATOM 6132 N N . ASN B 1 377 ? -8.086 -20.266 -31.078 1 72.56 377 ASN B N 1
ATOM 6133 C CA . ASN B 1 377 ? -8.102 -20.656 -32.469 1 72.56 377 ASN B CA 1
ATOM 6134 C C . ASN B 1 377 ? -6.758 -21.234 -32.906 1 72.56 377 ASN B C 1
ATOM 6136 O O . ASN B 1 377 ? -5.746 -20.531 -32.938 1 72.56 377 ASN B O 1
ATOM 6140 N N . PRO B 1 378 ? -6.75 -22.5 -33.312 1 68.5 378 PRO B N 1
ATOM 6141 C CA . PRO B 1 378 ? -5.488 -23.172 -33.625 1 68.5 378 PRO B CA 1
ATOM 6142 C C . PRO B 1 378 ? -4.711 -22.438 -34.719 1 68.5 378 PRO B C 1
ATOM 6144 O O . PRO B 1 378 ? -3.479 -22.453 -34.719 1 68.5 378 PRO B O 1
ATOM 6147 N N . GLU B 1 379 ? -5.434 -21.844 -35.625 1 71.5 379 GLU B N 1
ATOM 6148 C CA . GLU B 1 379 ? -4.758 -21.125 -36.719 1 71.5 379 GLU B CA 1
ATOM 6149 C C . GLU B 1 379 ? -4.012 -19.906 -36.188 1 71.5 379 GLU B C 1
ATOM 6151 O O . GLU B 1 379 ? -2.904 -19.609 -36.625 1 71.5 379 GLU B O 1
ATOM 6156 N N . VAL B 1 380 ? -4.578 -19.281 -35.281 1 73.25 380 VAL B N 1
ATOM 6157 C CA . VAL B 1 380 ? -3.951 -18.094 -34.688 1 73.25 380 VAL B CA 1
ATOM 6158 C C . VAL B 1 380 ? -2.695 -18.5 -33.938 1 73.25 380 VAL B C 1
ATOM 6160 O O . VAL B 1 380 ? -1.648 -17.859 -34.062 1 73.25 380 VAL B O 1
ATOM 6163 N N . MET B 1 381 ? -2.818 -19.531 -33.188 1 72.25 381 MET B N 1
ATOM 6164 C CA . MET B 1 381 ? -1.672 -20 -32.406 1 72.25 381 MET B CA 1
ATOM 6165 C C . MET B 1 381 ? -0.531 -20.422 -33.344 1 72.25 381 MET B C 1
ATOM 6167 O O . MET B 1 381 ? 0.629 -20.094 -33.094 1 72.25 381 MET B O 1
ATOM 6171 N N . ARG B 1 382 ? -0.912 -21.047 -34.344 1 69.88 382 ARG B N 1
ATOM 6172 C CA . ARG B 1 382 ? 0.09 -21.469 -35.312 1 69.88 382 ARG B CA 1
ATOM 6173 C C . ARG B 1 382 ? 0.797 -20.281 -35.938 1 69.88 382 ARG B C 1
ATOM 6175 O O . ARG B 1 382 ? 2.02 -20.281 -36.094 1 69.88 382 ARG B O 1
ATOM 6182 N N . LEU B 1 383 ? 0.039 -19.328 -36.281 1 72.88 383 LEU B N 1
ATOM 6183 C CA . LEU B 1 383 ? 0.602 -18.125 -36.906 1 72.88 383 LEU B CA 1
ATOM 6184 C C . LEU B 1 383 ? 1.478 -17.359 -35.906 1 72.88 383 LEU B C 1
ATOM 6186 O O . LEU B 1 383 ? 2.547 -16.875 -36.281 1 72.88 383 LEU B O 1
ATOM 6190 N N . ALA B 1 384 ? 1.004 -17.359 -34.719 1 72.62 384 ALA B N 1
ATOM 6191 C CA . ALA B 1 384 ? 1.76 -16.672 -33.656 1 72.62 384 ALA B CA 1
ATOM 6192 C C . ALA B 1 384 ? 3.096 -17.359 -33.406 1 72.62 384 ALA B C 1
ATOM 6194 O O . ALA B 1 384 ? 4.125 -16.703 -33.25 1 72.62 384 ALA B O 1
ATOM 6195 N N . VAL B 1 385 ? 3.037 -18.594 -33.469 1 70.69 385 VAL B N 1
ATOM 6196 C CA . VAL B 1 385 ? 4.25 -19.359 -33.188 1 70.69 385 VAL B CA 1
ATOM 6197 C C . VAL B 1 385 ? 5.195 -19.25 -34.406 1 70.69 385 VAL B C 1
ATOM 6199 O O . VAL B 1 385 ? 6.391 -19 -34.219 1 70.69 385 VAL B O 1
ATOM 6202 N N . LYS B 1 386 ? 4.672 -19.359 -35.5 1 72.25 386 LYS B N 1
ATOM 6203 C CA . LYS B 1 386 ? 5.469 -19.359 -36.719 1 72.25 386 LYS B CA 1
ATOM 6204 C C . LYS B 1 386 ? 6.082 -18 -37 1 72.25 386 LYS B C 1
ATOM 6206 O O . LYS B 1 386 ? 7.25 -17.891 -37.375 1 72.25 386 LYS B O 1
ATOM 6211 N N . TYR B 1 387 ? 5.359 -17 -36.719 1 72.5 387 TYR B N 1
ATOM 6212 C CA . TYR B 1 387 ? 5.824 -15.688 -37.156 1 72.5 387 TYR B CA 1
ATOM 6213 C C . TYR B 1 387 ? 6.238 -14.852 -35.938 1 72.5 387 TYR B C 1
ATOM 6215 O O . TYR B 1 387 ? 7 -13.891 -36.062 1 72.5 387 TYR B O 1
ATOM 6223 N N . GLY B 1 388 ? 5.691 -15.156 -34.844 1 73.62 388 GLY B N 1
ATOM 6224 C CA . GLY B 1 388 ? 5.984 -14.375 -33.656 1 73.62 388 GLY B CA 1
ATOM 6225 C C . GLY B 1 388 ? 7.25 -14.82 -32.969 1 73.62 388 GLY B C 1
ATOM 6226 O O . GLY B 1 388 ? 8.117 -14 -32.656 1 73.62 388 GLY B O 1
ATOM 6227 N N . LEU B 1 389 ? 7.469 -16.094 -32.844 1 73.12 389 LEU B N 1
ATOM 6228 C CA . LEU B 1 389 ? 8.516 -16.672 -32 1 73.12 389 LEU B CA 1
ATOM 6229 C C . LEU B 1 389 ? 9.898 -16.281 -32.5 1 73.12 389 LEU B C 1
ATOM 6231 O O . LEU B 1 389 ? 10.797 -15.953 -31.734 1 73.12 389 LEU B O 1
ATOM 6235 N N . PRO B 1 390 ? 10.055 -16.156 -33.812 1 74.44 390 PRO B N 1
ATOM 6236 C CA . PRO B 1 390 ? 11.398 -15.812 -34.281 1 74.44 390 PRO B CA 1
ATOM 6237 C C . PRO B 1 390 ? 11.766 -14.359 -34.031 1 74.44 390 PRO B C 1
ATOM 6239 O O . PRO B 1 390 ? 12.938 -13.977 -34.156 1 74.44 390 PRO B O 1
ATOM 6242 N N . ARG B 1 391 ? 10.945 -13.617 -33.656 1 79.75 391 ARG B N 1
ATOM 6243 C CA . ARG B 1 391 ? 11.195 -12.203 -33.406 1 79.75 391 ARG B CA 1
ATOM 6244 C C . ARG B 1 391 ? 11.414 -11.938 -31.922 1 79.75 391 ARG B C 1
ATOM 6246 O O . ARG B 1 391 ? 10.453 -11.727 -31.188 1 79.75 391 ARG B O 1
ATOM 6253 N N . GLN B 1 392 ? 12.664 -11.766 -31.594 1 79.38 392 GLN B N 1
ATOM 6254 C CA . GLN B 1 392 ? 13.031 -11.695 -30.172 1 79.38 392 GLN B CA 1
ATOM 6255 C C . GLN B 1 392 ? 12.461 -10.445 -29.516 1 79.38 392 GLN B C 1
ATOM 6257 O O . GLN B 1 392 ? 12.016 -10.484 -28.375 1 79.38 392 GLN B O 1
ATOM 6262 N N . THR B 1 393 ? 12.477 -9.336 -30.234 1 79.69 393 THR B N 1
ATOM 6263 C CA . THR B 1 393 ? 11.953 -8.094 -29.672 1 79.69 393 THR B CA 1
ATOM 6264 C C . THR B 1 393 ? 10.461 -8.211 -29.406 1 79.69 393 THR B C 1
ATOM 6266 O O . THR B 1 393 ? 9.977 -7.777 -28.359 1 79.69 393 THR B O 1
ATOM 6269 N N . MET B 1 394 ? 9.797 -8.773 -30.312 1 78.44 394 MET B N 1
ATOM 6270 C CA . MET B 1 394 ? 8.367 -8.984 -30.141 1 78.44 394 MET B CA 1
ATOM 6271 C C . MET B 1 394 ? 8.086 -9.93 -28.984 1 78.44 394 MET B C 1
ATOM 6273 O O . MET B 1 394 ? 7.18 -9.688 -28.172 1 78.44 394 MET B O 1
ATOM 6277 N N . MET B 1 395 ? 8.914 -10.867 -28.859 1 81.44 395 MET B N 1
ATOM 6278 C CA . MET B 1 395 ? 8.711 -11.852 -27.812 1 81.44 395 MET B CA 1
ATOM 6279 C C . MET B 1 395 ? 9 -11.242 -26.438 1 81.44 395 MET B C 1
ATOM 6281 O O . MET B 1 395 ? 8.336 -11.578 -25.453 1 81.44 395 MET B O 1
ATOM 6285 N N . ARG B 1 396 ? 9.953 -10.406 -26.406 1 81.56 396 ARG B N 1
ATOM 6286 C CA . ARG B 1 396 ? 10.234 -9.703 -25.172 1 81.56 396 ARG B CA 1
ATOM 6287 C C . ARG B 1 396 ? 9.062 -8.82 -24.75 1 81.56 396 ARG B C 1
ATOM 6289 O O . ARG B 1 396 ? 8.719 -8.742 -23.562 1 81.56 396 ARG B O 1
ATOM 6296 N N . PHE B 1 397 ? 8.523 -8.203 -25.719 1 80 397 PHE B N 1
ATOM 6297 C CA . PHE B 1 397 ? 7.34 -7.391 -25.453 1 80 397 PHE B CA 1
ATOM 6298 C C . PHE B 1 397 ? 6.176 -8.266 -25 1 80 397 PHE B C 1
ATOM 6300 O O . PHE B 1 397 ? 5.48 -7.934 -24.031 1 80 397 PHE B O 1
ATOM 6307 N N . LEU B 1 398 ? 5.996 -9.375 -25.656 1 79.19 398 LEU B N 1
ATOM 6308 C CA . LEU B 1 398 ? 4.922 -10.297 -25.312 1 79.19 398 LEU B CA 1
ATOM 6309 C C . LEU B 1 398 ? 5.109 -10.844 -23.906 1 79.19 398 LEU B C 1
ATOM 6311 O O . LEU B 1 398 ? 4.137 -11.023 -23.156 1 79.19 398 LEU B O 1
ATOM 6315 N N . LEU B 1 399 ? 6.32 -11.031 -23.516 1 81.5 399 LEU B N 1
ATOM 6316 C CA . LEU B 1 399 ? 6.617 -11.492 -22.172 1 81.5 399 LEU B CA 1
ATOM 6317 C C . LEU B 1 399 ? 6.16 -10.469 -21.125 1 81.5 399 LEU B C 1
ATOM 6319 O O . LEU B 1 399 ? 5.52 -10.828 -20.141 1 81.5 399 LEU B O 1
ATOM 6323 N N . LYS B 1 400 ? 6.453 -9.227 -21.375 1 83.25 400 LYS B N 1
ATOM 6324 C CA . LYS B 1 400 ? 6.062 -8.156 -20.453 1 83.25 400 LYS B CA 1
ATOM 6325 C C . LYS B 1 400 ? 4.543 -8.062 -20.328 1 83.25 400 LYS B C 1
ATOM 6327 O O . LYS B 1 400 ? 4.012 -7.898 -19.234 1 83.25 400 LYS B O 1
ATOM 6332 N N . VAL B 1 401 ? 3.902 -8.234 -21.438 1 80.38 401 VAL B N 1
ATOM 6333 C CA . VAL B 1 401 ? 2.449 -8.117 -21.469 1 80.38 401 VAL B CA 1
ATOM 6334 C C . VAL B 1 401 ? 1.816 -9.32 -20.781 1 80.38 401 VAL B C 1
ATOM 6336 O O . VAL B 1 401 ? 0.99 -9.164 -19.875 1 80.38 401 VAL B O 1
ATOM 6339 N N . MET B 1 402 ? 2.332 -10.484 -21.109 1 81.56 402 MET B N 1
ATOM 6340 C CA . MET B 1 402 ? 1.695 -11.711 -20.625 1 81.56 402 MET B CA 1
ATOM 6341 C C . MET B 1 402 ? 1.986 -11.93 -19.141 1 81.56 402 MET B C 1
ATOM 6343 O O . MET B 1 402 ? 1.168 -12.508 -18.422 1 81.56 402 MET B O 1
ATOM 6347 N N . ALA B 1 403 ? 3.113 -11.359 -18.703 1 81.06 403 ALA B N 1
ATOM 6348 C CA . ALA B 1 403 ? 3.482 -11.508 -17.297 1 81.06 403 ALA B CA 1
ATOM 6349 C C . ALA B 1 403 ? 3.111 -10.266 -16.5 1 81.06 403 ALA B C 1
ATOM 6351 O O . ALA B 1 403 ? 3.326 -10.219 -15.281 1 81.06 403 ALA B O 1
ATOM 6352 N N . ASN B 1 404 ? 2.51 -9.289 -17.141 1 84.25 404 ASN B N 1
ATOM 6353 C CA . ASN B 1 404 ? 2.109 -8.047 -16.5 1 84.25 404 ASN B CA 1
ATOM 6354 C C . ASN B 1 404 ? 3.273 -7.398 -15.75 1 84.25 404 ASN B C 1
ATOM 6356 O O . ASN B 1 404 ? 3.15 -7.062 -14.57 1 84.25 404 ASN B O 1
ATOM 6360 N N . LEU B 1 405 ? 4.426 -7.18 -16.484 1 84.88 405 LEU B N 1
ATOM 6361 C CA . LEU B 1 405 ? 5.652 -6.688 -15.852 1 84.88 405 LEU B CA 1
ATOM 6362 C C . LEU B 1 405 ? 6.07 -5.352 -16.453 1 84.88 405 LEU B C 1
ATOM 6364 O O . LEU B 1 405 ? 7.262 -5.043 -16.531 1 84.88 405 LEU B O 1
ATOM 6368 N N . GLY B 1 406 ? 5.086 -4.602 -16.938 1 80 406 GLY B N 1
ATOM 6369 C CA . GLY B 1 406 ? 5.398 -3.254 -17.375 1 80 406 GLY B CA 1
ATOM 6370 C C . GLY B 1 406 ? 5.828 -2.336 -16.25 1 80 406 GLY B C 1
ATOM 6371 O O . GLY B 1 406 ? 5.309 -2.432 -15.133 1 80 406 GLY B O 1
ATOM 6372 N N . ASP B 1 407 ? 6.746 -1.44 -16.594 1 78.62 407 ASP B N 1
ATOM 6373 C CA . ASP B 1 407 ? 7.168 -0.44 -15.625 1 78.62 407 ASP B CA 1
ATOM 6374 C C . ASP B 1 407 ? 6.035 0.541 -15.32 1 78.62 407 ASP B C 1
ATOM 6376 O O . ASP B 1 407 ? 5.48 1.159 -16.234 1 78.62 407 ASP B O 1
ATOM 6380 N N . GLU B 1 408 ? 5.68 0.785 -14.141 1 74.88 408 GLU B N 1
ATOM 6381 C CA . GLU B 1 408 ? 4.52 1.57 -13.742 1 74.88 408 GLU B CA 1
ATOM 6382 C C . GLU B 1 408 ? 4.836 3.062 -13.734 1 74.88 408 GLU B C 1
ATOM 6384 O O . GLU B 1 408 ? 3.93 3.896 -13.805 1 74.88 408 GLU B O 1
ATOM 6389 N N . HIS B 1 409 ? 6.031 3.748 -13.477 1 66.06 409 HIS B N 1
ATOM 6390 C CA . HIS B 1 409 ? 6.328 5.16 -13.273 1 66.06 409 HIS B CA 1
ATOM 6391 C C . HIS B 1 409 ? 7.191 5.715 -14.398 1 66.06 409 HIS B C 1
ATOM 6393 O O . HIS B 1 409 ? 7.445 6.922 -14.453 1 66.06 409 HIS B O 1
ATOM 6399 N N . GLY B 1 410 ? 7.715 5.199 -15.422 1 61.91 410 GLY B N 1
ATOM 6400 C CA . GLY B 1 410 ? 8.625 5.949 -16.266 1 61.91 410 GLY B CA 1
ATOM 6401 C C . GLY B 1 410 ? 9.008 5.211 -17.531 1 61.91 410 GLY B C 1
ATOM 6402 O O . GLY B 1 410 ? 9.922 5.633 -18.25 1 61.91 410 GLY B O 1
ATOM 6403 N N . GLY B 1 411 ? 8.672 4.117 -17.672 1 58.47 411 GLY B N 1
ATOM 6404 C CA . GLY B 1 411 ? 9.625 3.287 -18.391 1 58.47 411 GLY B CA 1
ATOM 6405 C C . GLY B 1 411 ? 9.641 3.557 -19.891 1 58.47 411 GLY B C 1
ATOM 6406 O O . GLY B 1 411 ? 9.078 4.551 -20.344 1 58.47 411 GLY B O 1
ATOM 6407 N N . LYS B 1 412 ? 10.211 2.814 -20.703 1 66.19 412 LYS B N 1
ATOM 6408 C CA . LYS B 1 412 ? 10.352 2.684 -22.141 1 66.19 412 LYS B CA 1
ATOM 6409 C C . LYS B 1 412 ? 9 2.801 -22.844 1 66.19 412 LYS B C 1
ATOM 6411 O O . LYS B 1 412 ? 7.957 2.611 -22.219 1 66.19 412 LYS B O 1
ATOM 6416 N N . ALA B 1 413 ? 8.906 3.311 -23.969 1 64.12 413 ALA B N 1
ATOM 6417 C CA . ALA B 1 413 ? 7.734 3.5 -24.828 1 64.12 413 ALA B CA 1
ATOM 6418 C C . ALA B 1 413 ? 6.777 2.314 -24.719 1 64.12 413 ALA B C 1
ATOM 6420 O O . ALA B 1 413 ? 5.559 2.494 -24.672 1 64.12 413 ALA B O 1
ATOM 6421 N N . ASP B 1 414 ? 7.324 1.114 -24.578 1 69.62 414 ASP B N 1
ATOM 6422 C CA . ASP B 1 414 ? 6.48 -0.074 -24.547 1 69.62 414 ASP B CA 1
ATOM 6423 C C . ASP B 1 414 ? 5.715 -0.167 -23.219 1 69.62 414 ASP B C 1
ATOM 6425 O O . ASP B 1 414 ? 4.562 -0.599 -23.203 1 69.62 414 ASP B O 1
ATOM 6429 N N . ASP B 1 415 ? 6.262 0.375 -22.156 1 74.69 415 ASP B N 1
ATOM 6430 C CA . ASP B 1 415 ? 5.586 0.348 -20.859 1 74.69 415 ASP B CA 1
ATOM 6431 C C . ASP B 1 415 ? 4.426 1.34 -20.828 1 74.69 415 ASP B C 1
ATOM 6433 O O . ASP B 1 415 ? 3.367 1.044 -20.281 1 74.69 415 ASP B O 1
ATOM 6437 N N . ARG B 1 416 ? 4.672 2.412 -21.438 1 70.81 416 ARG B N 1
ATOM 6438 C CA . ARG B 1 416 ? 3.617 3.418 -21.516 1 70.81 416 ARG B CA 1
ATOM 6439 C C . ARG B 1 416 ? 2.451 2.914 -22.359 1 70.81 416 ARG B C 1
ATOM 6441 O O . ARG B 1 416 ? 1.289 3.148 -22.031 1 70.81 416 ARG B O 1
ATOM 6448 N N . LEU B 1 417 ? 2.879 2.176 -23.422 1 66.69 417 LEU B N 1
ATOM 6449 C CA . LEU B 1 417 ? 1.849 1.604 -24.281 1 66.69 417 LEU B CA 1
ATOM 6450 C C . LEU B 1 417 ? 1.006 0.588 -23.516 1 66.69 417 LEU B C 1
ATOM 6452 O O . LEU B 1 417 ? -0.221 0.579 -23.625 1 66.69 417 LEU B O 1
ATOM 6456 N N . LEU B 1 418 ? 1.693 -0.176 -22.766 1 71.88 418 LEU B N 1
ATOM 6457 C CA . LEU B 1 418 ? 0.982 -1.181 -21.984 1 71.88 418 LEU B CA 1
ATOM 6458 C C . LEU B 1 418 ? 0.035 -0.521 -20.984 1 71.88 418 LEU B C 1
ATOM 6460 O O . LEU B 1 418 ? -1.105 -0.96 -20.828 1 71.88 418 LEU B O 1
ATOM 6464 N N . ALA B 1 419 ? 0.546 0.495 -20.438 1 74.56 419 ALA B N 1
ATOM 6465 C CA . ALA B 1 419 ? -0.264 1.226 -19.469 1 74.56 419 ALA B CA 1
ATOM 6466 C C . ALA B 1 419 ? -1.475 1.871 -20.141 1 74.56 419 ALA B C 1
ATOM 6468 O O . ALA B 1 419 ? -2.586 1.821 -19.609 1 74.56 419 ALA B O 1
ATOM 6469 N N . ILE B 1 420 ? -1.301 2.402 -21.328 1 68.12 420 ILE B N 1
ATOM 6470 C CA . ILE B 1 420 ? -2.365 3.059 -22.078 1 68.12 420 ILE B CA 1
ATOM 6471 C C . ILE B 1 420 ? -3.398 2.023 -22.516 1 68.12 420 ILE B C 1
ATOM 6473 O O . ILE B 1 420 ? -4.602 2.232 -22.359 1 68.12 420 ILE B O 1
ATOM 6477 N N . LEU B 1 421 ? -2.859 0.889 -22.938 1 69.38 421 LEU B N 1
ATOM 6478 C CA . LEU B 1 421 ? -3.758 -0.154 -23.422 1 69.38 421 LEU B CA 1
ATOM 6479 C C . LEU B 1 421 ? -4.633 -0.683 -22.281 1 69.38 421 LEU B C 1
ATOM 6481 O O . LEU B 1 421 ? -5.832 -0.895 -22.469 1 69.38 421 LEU B O 1
ATOM 6485 N N . SER B 1 422 ? -4.035 -0.75 -21.219 1 70.56 422 SER B N 1
ATOM 6486 C CA . SER B 1 422 ? -4.773 -1.274 -20.078 1 70.56 422 SER B CA 1
ATOM 6487 C C . SER B 1 422 ? -5.816 -0.274 -19.594 1 70.56 422 SER B C 1
ATOM 6489 O O . SER B 1 422 ? -6.887 -0.665 -19.125 1 70.56 422 SER B O 1
ATOM 6491 N N . LYS B 1 423 ? -5.469 1.027 -19.703 1 72.12 423 LYS B N 1
ATOM 6492 C CA . LYS B 1 423 ? -6.336 2.086 -19.188 1 72.12 423 LYS B CA 1
ATOM 6493 C C . LYS B 1 423 ? -7.508 2.334 -20.141 1 72.12 423 LYS B C 1
ATOM 6495 O O . LYS B 1 423 ? -8.594 2.721 -19.703 1 72.12 423 LYS B O 1
ATOM 6500 N N . VAL B 1 424 ? -7.352 1.978 -21.438 1 69.19 424 VAL B N 1
ATOM 6501 C CA . VAL B 1 424 ? -8.391 2.285 -22.422 1 69.19 424 VAL B CA 1
ATOM 6502 C C . VAL B 1 424 ? -9.273 1.062 -22.641 1 69.19 424 VAL B C 1
ATOM 6504 O O . VAL B 1 424 ? -10.375 1.172 -23.188 1 69.19 424 VAL B O 1
ATOM 6507 N N . THR B 1 425 ? -8.82 -0.01 -22.172 1 72.06 425 THR B N 1
ATOM 6508 C CA . THR B 1 425 ? -9.602 -1.234 -22.281 1 72.06 425 THR B CA 1
ATOM 6509 C C . THR B 1 425 ? -10.727 -1.249 -21.25 1 72.06 425 THR B C 1
ATOM 6511 O O . THR B 1 425 ? -10.508 -0.937 -20.078 1 72.06 425 THR B O 1
ATOM 6514 N N . PRO B 1 426 ? -11.977 -1.574 -21.734 1 69.19 426 PRO B N 1
ATOM 6515 C CA . PRO B 1 426 ? -13.055 -1.664 -20.766 1 69.19 426 PRO B CA 1
ATOM 6516 C C . PRO B 1 426 ? -12.734 -2.621 -19.609 1 69.19 426 PRO B C 1
ATOM 6518 O O . PRO B 1 426 ? -12.211 -3.713 -19.844 1 69.19 426 PRO B O 1
ATOM 6521 N N . ALA B 1 427 ? -13 -2.254 -18.562 1 76.69 427 ALA B N 1
ATOM 6522 C CA . ALA B 1 427 ? -12.656 -3.051 -17.375 1 76.69 427 ALA B CA 1
ATOM 6523 C C . ALA B 1 427 ? -13.539 -4.293 -17.281 1 76.69 427 ALA B C 1
ATOM 6525 O O . ALA B 1 427 ? -14.719 -4.254 -17.641 1 76.69 427 ALA B O 1
ATOM 6526 N N . ALA B 1 428 ? -13.031 -5.391 -16.797 1 77.75 428 ALA B N 1
ATOM 6527 C CA . ALA B 1 428 ? -13.664 -6.703 -16.688 1 77.75 428 ALA B CA 1
ATOM 6528 C C . ALA B 1 428 ? -14.758 -6.703 -15.625 1 77.75 428 ALA B C 1
ATOM 6530 O O . ALA B 1 428 ? -14.695 -5.938 -14.664 1 77.75 428 ALA B O 1
#

InterPro domains:
  IPR002938 FAD-binding domain [PF01494] (7-343)
  IPR011777 Geranylgeranyl reductase family [TIGR02032] (8-334)
  IPR036188 FAD/NAD(P)-binding domain superfamily [G3DSA:3.50.50.60] (3-423)
  IPR036188 FAD/NAD(P)-binding domain superfamily [SSF51905] (8-382)
  IPR050407 Geranylgeranyl Reductase [PTHR42685] (6-405)

Organism: NCBI:txid1656884

Foldseek 3Di:
DPPAAEWQEEEEALALLSLLLLQLLLLLVGAYEYEAQADAQDADDDQQKFDQLLVLLCVVSPQDQDVVVQKAKAFEEWEDFPNDTDTDGQDDDDRTDRIITGDGSRCPSVSSNVSSVVSPYHYDYNWAWQEFDDDPLFGFWTKTFGADNVSHGPPDIGIYGHLAYEQPPAQVSNHCVNSPWDFAPLFKKKKKKKFKFQFPCLRPNHKYKYLWQWFADPVRDIDTDAFMWIWHRRNPRIIIIMTMHMPLAPCPPVDDRQVSRQRSQVPDDCNRVRDPVGTPDDIDMDMQQAQQRIDDCDDRRYHYAWSSRSHQQLLPRHTSSRRSVLSNLQSVLQSCLVPDDDPVSSVVSNVCSSVVSQQVCFLLRLVSRVVNNQVSDVVSSVCCRNPVVVDPVSVNLSSCSSVVPAHPPDDDPSSVVSVVSSNPGRGD/DPPAAEWQEEEEALALLRLLLLQLLLLLVGAYEYEAQADAQDADDDQQKFDQLLVLLCVVSPQDQDVVVQKAKAFEEWEDDPNDTDTDGQDDDDRTDRIITGDGSSCPSVSSNVSSVVSPYHYDYNWAWQEFDDDPLFGFWTKTFGADNVSHGPPDIGIYGHLAYEQPPAQPSNHCVNSPWDFAPLFKKKKKKKFKFQFPCLRPNHKYKYLWQWFADPVRDIDTDAFMWIWHRRNPRIIITMTMHMPLAPCPPVDDRQVSRQRSQVVDDCNRVRDPVGTPDDIDMDMQQAQQRIDDCDDRRYHYAWSSRSHQQLLPRHTSSRRSVLSNLQSVLQSCLVPDDDPVSSVVSRVCSSVVSQQVCFLLRLVSRVVNNQVSDVVSSVCCRNPVVVDPVSVNLSSCSSVVPAHDPDDDPSSVVSVVSSNPGRGD